Protein 9AYL (pdb70)

Foldseek 3Di:
DPPDCVVLVVVLVLLVVLLVLLQPDFLVPQVVPDDVVNVVSVVSVVVSLVVLVVVLVVVCVVPNDDPLNVLSVVLNVLVCCLVVVPPDPPCNLVSVLSSLCSNVNVCVSDVLSVVVVVVLVVLVVLCVLLVVLLVLLLLLLLLLQLLQFFQQQQKFQAADPCVCVVVVDDPDDGTDDDPVGLQDGQRAAAPPADAPHHLCPQDAVCVTVSNRSHHIDGHDEGHLRNQAGSQFSVSSSSLLVLLLLLACNVVSVNSCNRYHHVPCVVSSVCSNVSPNFPSLLLLLLSSLQVVLVVVVCPDPVVVVVVLVLLVVLLVLLQVAFFDDDVVSVVVNVVSLVVSLVVLVVSLVVVCVVQNPVRQVVDVLSVVSVVLSVLSVCCVVVVQPSVLVVLCSVVSCLVVCVPLVVVVVVLVVLVVVVVSLVVVVVSVLSSLLSSQCSQFAPQPVPDLCGSSRSVSSSVNLVLLLLVECVVVVLSSSCNRHHVVCVVSSVCSNVVSVSSVSVSLSVSLSVLLCVLLVVLLVLVPDPCNLVVVLVLLVVVLVLLQFDFPPDDCPDVNVVVSVVSLVVSLVVLVVVLVSQCSNAPDPDDPSHQPVDVLSVVSVVLSVLSVVLVVVVPDVDDCVPVNLVSLLVNLCSSVNNQVSDVLSVVLVVVLVVLCVLLVSLVVVLVSVLQSLLSSQLSQWAQQQKAWDDPDPPPPWFQVVSVVVVTDIDGDQQTNSGSVSSSLNLVCLQLSHCLVVVQQSSQQGDDHRTHGDGRNDVVCVCSSVVSNVVSVSSVSVSLSSSLSVCVVVVVVDVPPLVVLLVVLPDCPLVVVLLVLVVVVSVLSSPRGPPDDVVSVVVSVVSLVVSLVSLVVVLVSLCSNQNDVRLCVDVLSVLSVVLSVLSVVLVVVVVCCVDPDNPDDPVVNSVSVSVNSSSCVSVVVVCPVNVVSVVLLVVLCSVLVSLVVVLVSLLSSLLSSCSSQFQPQDADPVLHAFQDDPQAGSRGSVRSSVNVVSLQSPHCVVRVLSSQLDDDDPPDDPDDHCSNVVSSVSSVVSNVVNVSSSSVSSSSSSSSSNVVD

Sequence (1055 aa):
LVCNPWFEHVSMLVIMLNCVTLGMFRPCEDVECGSERCNILEAFDAFIFAFFAVEMVIKMVALGLDTWNRLDFFIVVAGMMEYSLDGHNVSLSAIRTVRVLRPLRAINRVPSMRILVTLLLDTLPMLGNVLLLCFFVFFIFGIVGVQLWAGLLRNRCFLDSAFVRNNNLTFLRPYYQTEEGEENPFICSSRRDNGMQKCSHIPGRRINWNQYYNVCRSGDSNPHNGAINFDNIGYAWIAIFQVITLEGWVDIMYYVMDAHSFYNFIYFILLIIVGSFFMINLCLVVIATQFSETRIVDSKYFSRGIMMAILVNTLSMGVEYHEQPEELTNALEISNIVFTSMFALEMLLKLLACGPLGYIRNPYNIFDGIIVVISVWEIVGQSVLRTFRLLRVLKLVRFLPALRRQLVVLVKTMDNVATFCTLLMLFIFIFSILGMHLFGCKFSPDRKNFDSLLWAIVTVFQILTQEDWNVVLYNGMASTSSWAALYFVALMTFGNYVLFNLLVAILVEGFQRFRVSCQKVITHKMFDHVVLVFIFLNCVTIALERPDIDPGSTERVFLSVSNYIFTAIFVAEMMVKVVALGLLSGEHAYLQSSWNLLDGLLVLVSLVDIVVAMAGAKILGVLRVLRLLRTLRPLRVISRAPGLKLVVETLISSLRPIGNIVLICCAFFIIFGILGVQLFKGKFYYCEGPDTRNISTKAQCRAAHYRWVRRKYNFDNLGQALMSLFVLSSKDGWVNIMYDGLDAVGVDQQPVQNHNPWMLLYFISFLLIVSFFVLNMFVGVVVENFHKCRQHSPTRRSIHSLCTSHYLDLFITFIICVNVITMSMEHYNQPKSLDEALKYCNYVFTIVFVFEAALKLVAFGFRRFFKDRWNQLDLAIVLLSLMGITLEEIEMSAALPINPTIIRIMRVLRIARVLKLLKMATGMRALLDTVVQALPQVGNLGLLFMLLFFIYAALGVELFGRLECSEDNPCEGLSRHATFSNFGMAFLTLFRVSTGDNWNGIMKDTLRECSREDKHCLSYLPALSPVYFVTFVLVAQFVLVNVVVAVLMKHLEES

Structure (mmCIF, N/CA/C/O backbone):
data_9AYL
#
_entry.id   9AYL
#
_cell.length_a   1.00
_cell.length_b   1.00
_cell.length_c   1.00
_cell.angle_alpha   90.00
_cell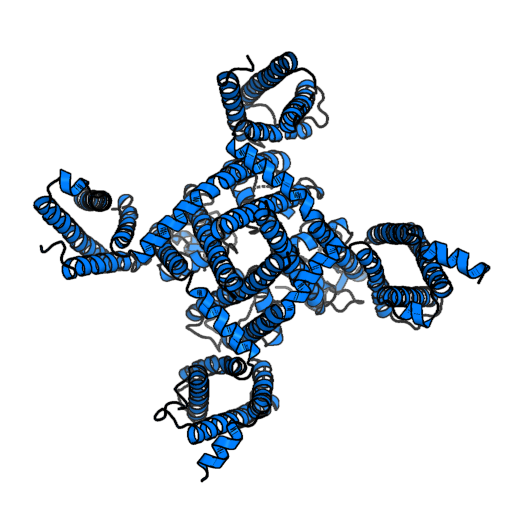.angle_beta   90.00
_cell.angle_gamma   90.00
#
_symmetry.space_group_name_H-M   'P 1'
#
loop_
_entity.id
_entity.type
_entity.pdbx_description
1 polymer 'Voltage-dependent T-type calcium channel subunit alpha-1H'
2 non-polymer N-{1-[(5-cyanopyridin-2-yl)methyl]-1H-pyrazol-3-yl}-2-{4-[1-(trifluoromethyl)cyclopropyl]phenyl}acetamide
3 non-polymer 2-acetamido-2-deoxy-beta-D-glucopyranose
4 non-polymer 'CALCIUM ION'
5 non-polymer 1-O-OCTADECYL-SN-GLYCERO-3-PHOSPHOCHOLINE
6 non-polymer 'CHOLESTEROL HEMISUCCINATE'
7 non-polymer '[(2~{R})-3-[2-azanylethoxy(oxidanyl)phosphoryl]oxy-2-pentadecanoyloxy-propyl] pentadecanoate'
#
loop_
_atom_site.group_PDB
_atom_site.id
_atom_site.type_symbol
_atom_site.label_atom_id
_atom_site.label_alt_id
_atom_site.label_comp_id
_atom_site.label_asym_id
_atom_site.label_entity_id
_atom_site.label_seq_id
_atom_site.pdbx_PDB_ins_code
_atom_site.Cartn_x
_atom_site.Cartn_y
_atom_site.Cartn_z
_atom_site.occupancy
_atom_site.B_iso_or_equiv
_atom_site.auth_seq_id
_atom_site.auth_comp_id
_atom_site.auth_asym_id
_atom_site.auth_atom_id
_atom_site.pdbx_PDB_model_num
ATOM 1 N N . LEU A 1 139 ? 93.101 159.992 138.297 1.00 136.70 96 LEU A N 1
ATOM 2 C CA . LEU A 1 139 ? 93.115 158.787 139.175 1.00 138.89 96 LEU A CA 1
ATOM 3 C C . LEU A 1 139 ? 94.156 157.781 138.698 1.00 138.74 96 LEU A C 1
ATOM 4 O O . LEU A 1 139 ? 95.277 157.747 139.204 1.00 138.71 96 LEU A O 1
ATOM 9 N N . VAL A 1 140 ? 93.778 156.967 137.716 1.00 142.55 97 VAL A N 1
ATOM 10 C CA . VAL A 1 140 ? 94.653 155.925 137.198 1.00 142.25 97 VAL A CA 1
ATOM 11 C C . VAL A 1 140 ? 95.307 156.315 135.879 1.00 141.77 97 VAL A C 1
ATOM 12 O O . VAL A 1 140 ? 96.342 155.729 135.525 1.00 140.61 97 VAL A O 1
ATOM 16 N N . CYS A 1 141 ? 94.752 157.282 135.145 1.00 146.42 98 CYS A N 1
ATOM 17 C CA . CYS A 1 141 ? 95.275 157.682 133.845 1.00 146.21 98 CYS A CA 1
ATOM 18 C C . CYS A 1 141 ? 96.262 158.839 133.937 1.00 146.00 98 CYS A C 1
ATOM 19 O O . CYS A 1 141 ? 96.438 159.577 132.959 1.00 145.23 98 CYS A O 1
ATOM 22 N N . ASN A 1 142 ? 96.909 159.020 135.084 1.00 148.00 99 ASN A N 1
ATOM 23 C CA . ASN A 1 142 ? 97.930 160.039 135.250 1.00 147.12 99 ASN A CA 1
ATOM 24 C C . ASN A 1 142 ? 99.168 159.423 135.884 1.00 146.63 99 ASN A C 1
ATOM 25 O O . ASN A 1 142 ? 99.062 158.480 136.674 1.00 144.49 99 ASN A O 1
ATOM 30 N N . PRO A 1 143 ? 100.359 159.937 135.557 1.00 150.50 100 PRO A N 1
ATOM 31 C CA . PRO A 1 143 ? 101.591 159.301 136.043 1.00 150.80 100 PRO A CA 1
ATOM 32 C C . PRO A 1 143 ? 101.898 159.613 137.499 1.00 149.12 100 PRO A C 1
ATOM 33 O O . PRO A 1 143 ? 102.591 158.842 138.170 1.00 146.80 100 PRO A O 1
ATOM 37 N N . TRP A 1 144 ? 101.392 160.742 138.000 1.00 139.69 101 TRP A N 1
ATOM 38 C CA . TRP A 1 144 ? 101.718 161.144 139.363 1.00 139.04 101 TRP A CA 1
ATOM 39 C C . TRP A 1 144 ? 101.159 160.166 140.388 1.00 137.09 101 TRP A C 1
ATOM 40 O O . TRP A 1 144 ? 101.758 159.975 141.452 1.00 136.16 101 TRP A O 1
ATOM 51 N N . PHE A 1 145 ? 100.021 159.533 140.091 1.00 129.97 102 PHE A N 1
ATOM 52 C CA . PHE A 1 145 ? 99.478 158.544 141.015 1.00 128.93 102 PHE A CA 1
ATOM 53 C C . PHE A 1 145 ? 100.438 157.379 141.207 1.00 128.84 102 PHE A C 1
ATOM 54 O O . PHE A 1 145 ? 100.619 156.906 142.335 1.00 127.49 102 PHE A O 1
ATOM 62 N N . GLU A 1 146 ? 101.059 156.904 140.126 1.00 125.02 103 GLU A N 1
ATOM 63 C CA . GLU A 1 146 ? 102.091 155.883 140.258 1.00 124.22 103 GLU A CA 1
ATOM 64 C C . GLU A 1 146 ? 103.271 156.391 141.073 1.00 124.93 103 GLU A C 1
ATOM 65 O O . GLU A 1 146 ? 103.835 155.642 141.879 1.00 124.95 103 GLU A O 1
ATOM 71 N N . HIS A 1 147 ? 103.658 157.653 140.879 1.00 130.55 104 HIS A N 1
ATOM 72 C CA . HIS A 1 147 ? 104.791 158.203 141.616 1.00 129.96 104 HIS A CA 1
ATOM 73 C C . HIS A 1 147 ? 104.506 158.229 143.112 1.00 129.11 104 HIS A C 1
ATOM 74 O O . HIS A 1 147 ? 105.401 157.997 143.932 1.00 129.93 104 HIS A O 1
ATOM 81 N N . VAL A 1 148 ? 103.259 158.519 143.489 1.00 128.91 105 VAL A N 1
ATOM 82 C CA . VAL A 1 148 ? 102.879 158.445 144.897 1.00 131.40 105 VAL A CA 1
ATOM 83 C C . VAL A 1 148 ? 103.002 157.013 145.399 1.00 130.71 105 VAL A C 1
ATOM 84 O O . VAL A 1 148 ? 103.497 156.766 146.506 1.00 130.13 105 VAL A O 1
ATOM 88 N N . SER A 1 149 ? 102.557 156.047 144.594 1.00 122.18 106 SER A N 1
ATOM 89 C CA . SER A 1 149 ? 102.657 154.649 144.995 1.00 120.52 106 SER A CA 1
ATOM 90 C C . SER A 1 149 ? 104.110 154.243 145.207 1.00 119.78 106 SER A C 1
ATOM 91 O O . SER A 1 149 ? 104.429 153.528 146.163 1.00 121.56 106 SER A O 1
ATOM 94 N N . MET A 1 150 ? 105.006 154.692 144.326 1.00 112.72 107 MET A N 1
ATOM 95 C CA . MET A 1 150 ? 106.419 154.371 144.485 1.00 113.35 107 MET A CA 1
ATOM 96 C C . MET A 1 150 ? 106.973 154.925 145.791 1.00 114.94 107 MET A C 1
ATOM 97 O O . MET A 1 150 ? 107.778 154.260 146.452 1.00 115.86 107 MET A O 1
ATOM 102 N N . LEU A 1 151 ? 106.564 156.136 146.175 1.00 118.07 108 LEU A N 1
ATOM 103 C CA . LEU A 1 151 ? 107.051 156.717 147.422 1.00 119.12 108 LEU A CA 1
ATOM 104 C C . LEU A 1 151 ? 106.666 155.853 148.615 1.00 117.91 108 LEU A C 1
ATOM 105 O O . LEU A 1 151 ? 107.496 155.584 149.492 1.00 118.21 108 LEU A O 1
ATOM 110 N N . VAL A 1 152 ? 105.413 155.400 148.661 1.00 109.67 109 VAL A N 1
ATOM 111 C CA . VAL A 1 152 ? 104.961 154.591 149.786 1.00 108.21 109 VAL A CA 1
ATOM 112 C C . VAL A 1 152 ? 105.633 153.226 149.777 1.00 111.32 109 VAL A C 1
ATOM 113 O O . VAL A 1 152 ? 105.955 152.680 150.840 1.00 112.05 109 VAL A O 1
ATOM 117 N N . ILE A 1 153 ? 105.850 152.645 148.596 1.00 104.09 110 ILE A N 1
ATOM 118 C CA . ILE A 1 153 ? 106.574 151.381 148.521 1.00 98.92 110 ILE A CA 1
ATOM 119 C C . ILE A 1 153 ? 107.964 151.537 149.121 1.00 100.98 110 ILE A C 1
ATOM 120 O O . ILE A 1 153 ? 108.442 150.662 149.852 1.00 102.52 110 ILE A O 1
ATOM 125 N N . MET A 1 154 ? 108.639 152.645 148.814 1.00 97.64 111 MET A N 1
ATOM 126 C CA . MET A 1 154 ? 109.940 152.906 149.415 1.00 95.70 111 MET A CA 1
ATOM 127 C C . MET A 1 154 ? 109.819 153.158 150.912 1.00 96.10 111 MET A C 1
ATOM 128 O O . MET A 1 154 ? 110.748 152.852 151.667 1.00 97.89 111 MET A O 1
ATOM 133 N N . LEU A 1 155 ? 108.692 153.715 151.358 1.00 100.33 112 LEU A N 1
ATOM 134 C CA . LEU A 1 155 ? 108.504 153.956 152.784 1.00 99.99 112 LEU A CA 1
ATOM 135 C C . LEU A 1 155 ? 108.428 152.646 153.557 1.00 97.51 112 LEU A C 1
ATOM 136 O O . LEU A 1 155 ? 108.953 152.546 154.671 1.00 98.52 112 LEU A O 1
ATOM 141 N N . ASN A 1 156 ? 107.774 151.631 152.987 1.00 91.65 113 ASN A N 1
ATOM 142 C CA . ASN A 1 156 ? 107.742 150.323 153.634 1.00 90.98 113 ASN A CA 1
ATOM 143 C C . ASN A 1 156 ? 109.139 149.741 153.793 1.00 88.92 113 ASN A C 1
ATOM 144 O O . ASN A 1 156 ? 109.459 149.184 154.847 1.00 89.73 113 ASN A O 1
ATOM 149 N N . CYS A 1 157 ? 109.977 149.852 152.761 1.00 80.62 114 CYS A N 1
ATOM 150 C CA . CYS A 1 157 ? 111.320 149.293 152.843 1.00 80.28 114 CYS A CA 1
ATOM 151 C C . CYS A 1 157 ? 112.084 149.852 154.035 1.00 81.08 114 CYS A C 1
ATOM 152 O O . CYS A 1 157 ? 112.874 149.134 154.657 1.00 85.00 114 CYS A O 1
ATOM 155 N N . VAL A 1 158 ? 111.865 151.123 154.369 1.00 79.16 115 VAL A N 1
ATOM 156 C CA . VAL A 1 158 ? 112.557 151.719 155.505 1.00 81.07 115 VAL A CA 1
ATOM 157 C C . VAL A 1 158 ? 112.055 151.122 156.815 1.00 82.57 115 VAL A C 1
ATOM 158 O O . VAL A 1 158 ? 112.849 150.782 157.699 1.00 85.19 115 VAL A O 1
ATOM 162 N N . THR A 1 159 ? 110.736 150.986 156.968 1.00 86.05 116 THR A N 1
ATOM 163 C CA . THR A 1 159 ? 110.200 150.420 158.202 1.00 83.35 116 THR A CA 1
ATOM 164 C C . THR A 1 159 ? 110.577 148.953 158.359 1.00 84.72 116 THR A C 1
ATOM 165 O O . THR A 1 159 ? 110.874 148.510 159.473 1.00 85.87 116 THR A O 1
ATOM 169 N N . LEU A 1 160 ? 110.566 148.186 157.267 1.00 80.88 117 LEU A N 1
ATOM 170 C CA . LEU A 1 160 ? 110.954 146.782 157.354 1.00 74.01 117 LEU A CA 1
ATOM 171 C C . LEU A 1 160 ? 112.394 146.642 157.828 1.00 76.61 117 LEU A C 1
ATOM 172 O O . LEU A 1 160 ? 112.705 145.757 158.632 1.00 77.63 117 LEU A O 1
ATOM 177 N N . GLY A 1 161 ? 113.287 147.506 157.343 1.00 69.66 118 GLY A N 1
ATOM 178 C CA . GLY A 1 161 ? 114.676 147.451 157.758 1.00 67.31 118 GLY A CA 1
ATOM 179 C C . GLY A 1 161 ? 114.910 147.867 159.195 1.00 75.59 118 GLY A C 1
ATOM 180 O O . GLY A 1 161 ? 115.937 147.500 159.773 1.00 80.04 118 GLY A O 1
ATOM 181 N N . MET A 1 162 ? 113.985 148.622 159.786 1.00 87.76 119 MET A N 1
ATOM 182 C CA . MET A 1 162 ? 114.112 149.039 161.177 1.00 85.12 119 MET A CA 1
ATOM 183 C C . MET A 1 162 ? 113.789 147.921 162.158 1.00 84.50 119 MET A C 1
ATOM 184 O O . MET A 1 162 ? 113.964 148.111 163.366 1.00 89.63 119 MET A O 1
ATOM 189 N N . PHE A 1 163 ? 113.327 146.773 161.674 1.00 78.86 120 PHE A N 1
ATOM 190 C CA . PHE A 1 163 ? 112.980 145.669 162.555 1.00 81.21 120 PHE A CA 1
ATOM 191 C C . PHE A 1 163 ? 114.176 145.263 163.408 1.00 84.08 120 PHE A C 1
ATOM 192 O O . PHE A 1 163 ? 115.311 145.202 162.929 1.00 83.46 120 PHE A O 1
ATOM 200 N N . ARG A 1 164 ? 113.915 144.998 164.684 1.00 94.25 121 ARG A N 1
ATOM 201 C CA . ARG A 1 164 ? 114.924 144.479 165.609 1.00 91.14 121 ARG A CA 1
ATOM 202 C C . ARG A 1 164 ? 114.445 143.138 166.145 1.00 90.68 121 ARG A C 1
ATOM 203 O O . ARG A 1 164 ? 113.490 143.103 166.945 1.00 92.78 121 ARG A O 1
ATOM 211 N N . PRO A 1 165 ? 115.053 142.015 165.749 1.00 76.62 122 PRO A N 1
ATOM 212 C CA . PRO A 1 165 ? 114.448 140.710 166.062 1.00 80.35 122 PRO A CA 1
ATOM 213 C C . PRO A 1 165 ? 114.190 140.461 167.539 1.00 81.90 122 PRO A C 1
ATOM 214 O O . PRO A 1 165 ? 113.145 139.892 167.874 1.00 86.24 122 PRO A O 1
ATOM 218 N N . CYS A 1 166 ? 115.098 140.853 168.436 1.00 90.73 123 CYS A N 1
ATOM 219 C CA . CYS A 1 166 ? 114.863 140.603 169.855 1.00 93.64 123 CYS A CA 1
ATOM 220 C C . CYS A 1 166 ? 114.627 141.887 170.640 1.00 95.89 123 CYS A C 1
ATOM 221 O O . CYS A 1 166 ? 114.842 141.915 171.857 1.00 96.36 123 CYS A O 1
ATOM 224 N N . GLU A 1 167 ? 114.190 142.951 169.969 1.00 114.44 124 GLU A N 1
ATOM 225 C CA . GLU A 1 167 ? 113.671 144.136 170.639 1.00 113.75 124 GLU A CA 1
ATOM 226 C C . GLU A 1 167 ? 112.278 144.523 170.167 1.00 113.94 124 GLU A C 1
ATOM 227 O O . GLU A 1 167 ? 111.633 145.362 170.804 1.00 114.59 124 GLU A O 1
ATOM 233 N N . ASP A 1 168 ? 111.804 143.941 169.062 1.00 112.34 125 ASP A N 1
ATOM 234 C CA . ASP A 1 168 ? 110.491 144.290 168.532 1.00 113.46 125 ASP A CA 1
ATOM 235 C C . ASP A 1 168 ? 109.499 143.139 168.645 1.00 114.38 125 ASP A C 1
ATOM 236 O O . ASP A 1 168 ? 108.285 143.369 168.606 1.00 113.52 125 ASP A O 1
ATOM 241 N N . VAL A 1 169 ? 109.986 141.903 168.783 1.00 117.70 126 VAL A N 1
ATOM 242 C CA . VAL A 1 169 ? 109.097 140.750 168.847 1.00 118.70 126 VAL A CA 1
ATOM 243 C C . VAL A 1 169 ? 108.225 140.776 170.093 1.00 118.13 126 VAL A C 1
ATOM 244 O O . VAL A 1 169 ? 107.072 140.334 170.047 1.00 116.23 126 VAL A O 1
ATOM 248 N N . GLU A 1 170 ? 108.743 141.278 171.213 1.00 132.31 127 GLU A N 1
ATOM 249 C CA . GLU A 1 170 ? 107.953 141.370 172.434 1.00 131.21 127 GLU A CA 1
ATOM 250 C C . GLU A 1 170 ? 106.954 142.520 172.406 1.00 132.89 127 GLU A C 1
ATOM 251 O O . GLU A 1 170 ? 106.083 142.583 173.281 1.00 134.18 127 GLU A O 1
ATOM 257 N N . CYS A 1 171 ? 107.056 143.424 171.432 1.00 133.70 128 CYS A N 1
ATOM 258 C CA . CYS A 1 171 ? 106.076 144.486 171.217 1.00 133.93 128 CYS A CA 1
ATOM 259 C C . CYS A 1 171 ? 105.891 145.371 172.445 1.00 133.50 128 CYS A C 1
ATOM 260 O O . CYS A 1 171 ? 104.761 145.744 172.777 1.00 131.98 128 CYS A O 1
ATOM 263 N N . GLY A 1 172 ? 106.978 145.719 173.129 1.00 143.63 129 GLY A N 1
ATOM 264 C CA . GLY A 1 172 ? 106.881 146.517 174.336 1.00 143.59 129 GLY A CA 1
ATOM 265 C C . GLY A 1 172 ? 107.276 147.968 174.153 1.00 144.32 129 GLY A C 1
ATOM 266 O O . GLY A 1 172 ? 106.646 148.865 174.722 1.00 143.25 129 GLY A O 1
ATOM 267 N N . SER A 1 173 ? 108.313 148.216 17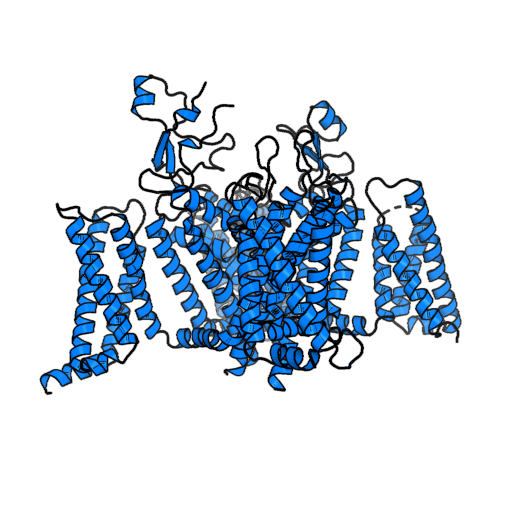3.359 1.00 134.48 130 SER A N 1
ATOM 268 C CA . SER A 1 173 ? 108.850 149.560 173.212 1.00 132.81 130 SER A CA 1
ATOM 269 C C . SER A 1 173 ? 107.882 150.457 172.450 1.00 133.06 130 SER A C 1
ATOM 270 O O . SER A 1 173 ? 107.097 150.000 171.615 1.00 131.73 130 SER A O 1
ATOM 273 N N . GLU A 1 174 ? 107.946 151.756 172.755 1.00 125.74 131 GLU A N 1
ATOM 274 C CA . GLU A 1 174 ? 107.143 152.726 172.019 1.00 123.71 131 GLU A CA 1
ATOM 275 C C . GLU A 1 174 ? 107.587 152.810 170.565 1.00 123.58 131 GLU A C 1
ATOM 276 O O . GLU A 1 174 ? 106.768 153.053 169.670 1.00 120.88 131 GLU A O 1
ATOM 282 N N . ARG A 1 175 ? 108.883 152.615 170.309 1.00 113.26 132 ARG A N 1
ATOM 283 C CA . ARG A 1 175 ? 109.377 152.639 168.937 1.00 110.54 132 ARG A CA 1
ATOM 284 C C . ARG A 1 175 ? 108.653 151.612 168.081 1.00 111.02 132 ARG A C 1
ATOM 285 O O . ARG A 1 175 ? 108.302 151.886 166.928 1.00 112.09 132 ARG A O 1
ATOM 293 N N . CYS A 1 176 ? 108.422 150.419 168.629 1.00 118.54 133 CYS A N 1
ATOM 294 C CA . CYS A 1 176 ? 107.669 149.406 167.901 1.00 121.82 133 CYS A CA 1
ATOM 295 C C . CYS A 1 176 ? 106.240 149.869 167.647 1.00 123.49 133 CYS A C 1
ATOM 296 O O . CYS A 1 176 ? 105.689 149.656 166.561 1.00 123.01 133 CYS A O 1
ATOM 299 N N . ASN A 1 177 ? 105.626 150.520 168.637 1.00 126.50 134 ASN A N 1
ATOM 300 C CA . ASN A 1 177 ? 104.229 150.920 168.500 1.00 125.75 134 ASN A CA 1
ATOM 301 C C . ASN A 1 177 ? 104.033 151.868 167.325 1.00 124.47 134 ASN A C 1
ATOM 302 O O . ASN A 1 177 ? 103.092 151.709 166.540 1.00 125.09 134 ASN A O 1
ATOM 307 N N . ILE A 1 178 ? 104.912 152.863 167.183 1.00 117.83 135 ILE A N 1
ATOM 308 C CA . ILE A 1 178 ? 104.783 153.789 166.063 1.00 120.22 135 ILE A CA 1
ATOM 309 C C . ILE A 1 178 ? 105.099 153.112 164.736 1.00 119.47 135 ILE A C 1
ATOM 310 O O . ILE A 1 178 ? 104.460 153.424 163.724 1.00 117.10 135 ILE A O 1
ATOM 315 N N . LEU A 1 179 ? 106.070 152.194 164.706 1.00 112.00 136 LEU A N 1
ATOM 316 C CA . LEU A 1 179 ? 106.370 151.489 163.466 1.00 110.55 136 LEU A CA 1
ATOM 317 C C . LEU A 1 179 ? 105.174 150.672 162.997 1.00 113.83 136 LEU A C 1
ATOM 318 O O . LEU A 1 179 ? 104.840 150.680 161.807 1.00 117.73 136 LEU A O 1
ATOM 323 N N . GLU A 1 180 ? 104.509 149.966 163.916 1.00 116.84 137 GLU A N 1
ATOM 324 C CA . GLU A 1 180 ? 103.283 149.268 163.543 1.00 118.33 137 GLU A CA 1
ATOM 325 C C . GLU A 1 180 ? 102.195 150.249 163.135 1.00 118.40 137 GLU A C 1
ATOM 326 O O . GLU A 1 180 ? 101.376 149.940 162.262 1.00 118.86 137 GLU A O 1
ATOM 332 N N . ALA A 1 181 ? 102.167 151.432 163.750 1.00 123.56 138 ALA A N 1
ATOM 333 C CA . ALA A 1 181 ? 101.262 152.475 163.282 1.00 125.33 138 ALA A CA 1
ATOM 334 C C . ALA A 1 181 ? 101.635 152.914 161.872 1.00 124.43 138 ALA A C 1
ATOM 335 O O . ALA A 1 181 ? 100.761 153.133 161.026 1.00 124.03 138 ALA A O 1
ATOM 337 N N . PHE A 1 182 ? 102.935 153.042 161.602 1.00 113.02 139 PHE A N 1
ATOM 338 C CA . PHE A 1 182 ? 103.384 153.350 160.249 1.00 112.26 139 PHE A CA 1
ATOM 339 C C . PHE A 1 182 ? 102.943 152.267 159.274 1.00 113.30 139 PHE A C 1
ATOM 340 O O . PHE A 1 182 ? 102.453 152.561 158.178 1.00 114.66 139 PHE A O 1
ATOM 348 N N . ASP A 1 183 ? 103.110 151.001 159.660 1.00 110.88 140 ASP A N 1
ATOM 349 C CA . ASP A 1 183 ? 102.714 149.903 158.786 1.00 111.12 140 ASP A CA 1
ATOM 350 C C . ASP A 1 183 ? 101.212 149.911 158.540 1.00 114.19 140 ASP A C 1
ATOM 351 O O . ASP A 1 183 ? 100.759 149.700 157.409 1.00 113.80 140 ASP A O 1
ATOM 356 N N . ALA A 1 184 ? 100.421 150.153 159.587 1.00 121.45 141 ALA A N 1
ATOM 357 C CA . ALA A 1 184 ? 98.973 150.196 159.419 1.00 120.76 141 ALA A CA 1
ATOM 358 C C . ALA A 1 184 ? 98.570 151.295 158.446 1.00 119.88 141 ALA A C 1
ATOM 359 O O . ALA A 1 184 ? 97.696 151.095 157.596 1.00 119.72 141 ALA A O 1
ATOM 361 N N . PHE A 1 185 ? 99.197 152.467 158.557 1.00 116.57 142 PHE A N 1
ATOM 362 C CA . PHE A 1 185 ? 98.934 153.538 157.603 1.00 117.24 142 PHE A CA 1
ATOM 363 C C . PHE A 1 185 ? 99.233 153.078 156.182 1.00 117.22 142 PHE A C 1
ATOM 364 O O . PHE A 1 185 ? 98.404 153.237 155.278 1.00 116.80 142 PHE A O 1
ATOM 372 N N . ILE A 1 186 ? 100.416 152.500 155.965 1.00 112.70 143 ILE A N 1
ATOM 373 C CA . ILE A 1 186 ? 100.805 152.108 154.615 1.00 112.24 143 ILE A CA 1
ATOM 374 C C . ILE A 1 186 ? 99.886 151.014 154.088 1.00 113.80 143 ILE A C 1
ATOM 375 O O . ILE A 1 186 ? 99.451 151.055 152.931 1.00 114.89 143 ILE A O 1
ATOM 380 N N . PHE A 1 187 ? 99.577 150.016 154.920 1.00 122.88 144 PHE A N 1
ATOM 381 C CA . PHE A 1 187 ? 98.676 148.958 154.479 1.00 123.25 144 PHE A CA 1
ATOM 382 C C . PHE A 1 187 ? 97.314 149.514 154.093 1.00 123.88 144 PHE A C 1
ATOM 383 O O . PHE A 1 187 ? 96.662 148.982 153.188 1.00 122.82 144 PHE A O 1
ATOM 391 N N . ALA A 1 188 ? 96.867 150.577 154.764 1.00 124.74 145 ALA A N 1
ATOM 392 C CA . ALA A 1 188 ? 95.602 151.199 154.393 1.00 123.81 145 ALA A CA 1
ATOM 393 C C . ALA A 1 188 ? 95.653 151.727 152.966 1.00 125.09 145 ALA A C 1
ATOM 394 O O . ALA A 1 188 ? 94.719 151.516 152.184 1.00 125.92 145 ALA A O 1
ATOM 396 N N . PHE A 1 189 ? 96.740 152.410 152.605 1.00 119.61 146 PHE A N 1
ATOM 397 C CA . PHE A 1 189 ? 96.868 152.938 151.252 1.00 118.53 146 PHE A CA 1
ATOM 398 C C . PHE A 1 189 ? 96.893 151.797 150.240 1.00 119.65 146 PHE A C 1
ATOM 399 O O . PHE A 1 189 ? 96.139 151.803 149.260 1.00 122.75 146 PHE A O 1
ATOM 407 N N . PHE A 1 190 ? 97.733 150.787 150.482 1.00 114.52 147 PHE A N 1
ATOM 408 C CA . PHE A 1 190 ? 97.817 149.666 149.553 1.00 114.26 147 PHE A CA 1
ATOM 409 C C . PHE A 1 190 ? 96.453 149.030 149.328 1.00 117.21 147 PHE A C 1
ATOM 410 O O . PHE A 1 190 ? 96.187 148.503 148.242 1.00 116.57 147 PHE A O 1
ATOM 418 N N . ALA A 1 191 ? 95.581 149.063 150.337 1.00 129.98 148 ALA A N 1
ATOM 419 C CA . ALA A 1 191 ? 94.208 148.615 150.133 1.00 129.09 148 ALA A CA 1
ATOM 420 C C . ALA A 1 191 ? 93.427 149.618 149.293 1.00 127.02 148 ALA A C 1
ATOM 421 O O . ALA A 1 191 ? 92.655 149.229 148.410 1.00 125.24 148 ALA A O 1
ATOM 423 N N . VAL A 1 192 ? 93.615 150.913 149.554 1.00 125.91 149 VAL A N 1
ATOM 424 C CA . VAL A 1 192 ? 92.933 151.936 148.768 1.00 127.83 149 VAL A CA 1
ATOM 425 C C . VAL A 1 192 ? 93.404 151.901 147.320 1.00 127.82 149 VAL A C 1
ATOM 426 O O . VAL A 1 192 ? 92.595 151.987 146.389 1.00 128.80 149 VAL A O 1
ATOM 430 N N . GLU A 1 193 ? 94.715 151.776 147.106 1.00 120.53 150 GLU A N 1
ATOM 431 C CA . GLU A 1 193 ? 95.243 151.758 145.746 1.00 118.91 150 GLU A CA 1
ATOM 432 C C . GLU A 1 193 ? 94.585 150.656 144.927 1.00 118.96 150 GLU A C 1
ATOM 433 O O . GLU A 1 193 ? 94.256 150.849 143.751 1.00 120.04 150 GLU A O 1
ATOM 439 N N . MET A 1 194 ? 94.388 149.486 145.536 1.00 118.81 151 MET A N 1
ATOM 440 C CA . MET A 1 194 ? 93.699 148.404 144.843 1.00 121.11 151 MET A CA 1
ATOM 441 C C . MET A 1 194 ? 92.267 148.789 144.503 1.00 123.15 151 MET A C 1
ATOM 442 O O . MET A 1 194 ? 91.806 148.570 143.377 1.00 122.47 151 MET A O 1
ATOM 447 N N . VAL A 1 195 ? 91.548 149.374 145.463 1.00 130.18 152 VAL A N 1
ATOM 448 C CA . VAL A 1 195 ? 90.132 149.670 145.257 1.00 129.10 152 VAL A CA 1
ATOM 449 C C . VAL A 1 195 ? 89.958 150.634 144.091 1.00 127.32 152 VAL A C 1
ATOM 450 O O . VAL A 1 195 ? 89.100 150.439 143.223 1.00 127.24 152 VAL A O 1
ATOM 454 N N . ILE A 1 196 ? 90.772 151.689 144.053 1.00 127.94 153 ILE A N 1
ATOM 455 C CA . ILE A 1 196 ? 90.682 152.652 142.960 1.00 128.36 153 ILE A CA 1
ATOM 456 C C . ILE A 1 196 ? 90.997 151.973 141.633 1.00 130.23 153 ILE A C 1
ATOM 457 O O . ILE A 1 196 ? 90.284 152.152 140.639 1.00 131.04 153 ILE A O 1
ATOM 462 N N . LYS A 1 197 ? 92.070 151.179 141.598 1.00 126.26 154 LYS A N 1
ATOM 463 C CA . LYS A 1 197 ? 92.424 150.471 140.374 1.00 125.62 154 LYS A CA 1
ATOM 464 C C . LYS A 1 197 ? 91.421 149.379 140.029 1.00 125.63 154 LYS A C 1
ATOM 465 O O . LYS A 1 197 ? 91.172 149.138 138.844 1.00 126.45 154 LYS A O 1
ATOM 471 N N . MET A 1 198 ? 90.843 148.715 141.031 1.00 124.90 155 MET A N 1
ATOM 472 C CA . MET A 1 198 ? 89.816 147.715 140.754 1.00 126.10 155 MET A CA 1
ATOM 473 C C . MET A 1 198 ? 88.562 148.370 140.188 1.00 127.58 155 MET A C 1
ATOM 474 O O . MET A 1 198 ? 87.934 147.840 139.264 1.00 125.58 155 MET A O 1
ATOM 479 N N . VAL A 1 199 ? 88.181 149.526 140.735 1.00 136.17 156 VAL A N 1
ATOM 480 C CA . VAL A 1 199 ? 87.014 150.239 140.226 1.00 135.12 156 VAL A CA 1
ATOM 481 C C . VAL A 1 199 ? 87.269 150.751 138.817 1.00 134.09 156 VAL A C 1
ATOM 482 O O . VAL A 1 199 ? 86.364 150.755 137.975 1.00 134.33 156 VAL A O 1
ATOM 486 N N . ALA A 1 200 ? 88.496 151.186 138.533 1.00 138.68 157 ALA A N 1
ATOM 487 C CA . ALA A 1 200 ? 88.802 151.819 137.259 1.00 138.54 157 ALA A CA 1
ATOM 488 C C . ALA A 1 200 ? 89.026 150.826 136.128 1.00 138.73 157 ALA A C 1
ATOM 489 O O . ALA A 1 200 ? 89.028 151.235 134.962 1.00 139.75 157 ALA A O 1
ATOM 491 N N . LEU A 1 201 ? 89.214 149.543 136.435 1.00 133.83 158 LEU A N 1
ATOM 492 C CA . LEU A 1 201 ? 89.501 148.559 135.398 1.00 134.80 158 LEU A CA 1
ATOM 493 C C . LEU A 1 201 ? 88.587 147.345 135.504 1.00 134.14 158 LEU A C 1
ATOM 494 O O . LEU A 1 201 ? 88.253 146.726 134.488 1.00 134.30 158 LEU A O 1
ATOM 499 N N . GLY A 1 202 ? 88.178 146.994 136.720 1.00 130.43 159 GLY A N 1
ATOM 500 C CA . GLY A 1 202 ? 87.373 145.805 136.918 1.00 130.23 159 GLY A CA 1
ATOM 501 C C . GLY A 1 202 ? 88.188 144.539 136.757 1.00 130.02 159 GLY A C 1
ATOM 502 O O . GLY A 1 202 ? 89.404 144.602 136.550 1.00 131.24 159 GLY A O 1
ATOM 503 N N . LEU A 1 203 ? 87.537 143.384 136.845 1.00 118.05 160 LEU A N 1
ATOM 504 C CA . LEU A 1 203 ? 88.225 142.108 136.684 1.00 119.92 160 LEU A CA 1
ATOM 505 C C . LEU A 1 203 ? 88.571 141.865 135.219 1.00 118.78 160 LEU A C 1
ATOM 506 O O . LEU A 1 203 ? 88.229 140.827 134.652 1.00 115.90 160 LEU A O 1
ATOM 511 N N . ASP A 1 212 ? 97.437 139.918 133.601 1.00 117.94 169 ASP A N 1
ATOM 512 C CA . ASP A 1 212 ? 98.563 140.717 134.067 1.00 119.44 169 ASP A CA 1
ATOM 513 C C . ASP A 1 212 ? 99.135 140.138 135.357 1.00 119.82 169 ASP A C 1
ATOM 514 O O . ASP A 1 212 ? 98.498 140.194 136.408 1.00 118.88 169 ASP A O 1
ATOM 519 N N . THR A 1 213 ? 100.347 139.586 135.269 1.00 118.51 170 THR A N 1
ATOM 520 C CA . THR A 1 213 ? 100.950 138.941 136.431 1.00 117.59 170 THR A CA 1
ATOM 521 C C . THR A 1 213 ? 101.162 139.932 137.569 1.00 115.84 170 THR A C 1
ATOM 522 O O . THR A 1 213 ? 100.850 139.633 138.727 1.00 114.48 170 THR A O 1
ATOM 526 N N . TRP A 1 214 ? 101.684 141.120 137.261 1.00 99.52 171 TRP A N 1
ATOM 527 C CA . TRP A 1 214 ? 101.985 142.093 138.303 1.00 98.00 171 TRP A CA 1
ATOM 528 C C . TRP A 1 214 ? 100.744 142.553 139.051 1.00 99.61 171 TRP A C 1
ATOM 529 O O . TRP A 1 214 ? 100.807 142.739 140.271 1.00 99.01 171 TRP A O 1
ATOM 540 N N . ASN A 1 215 ? 99.622 142.742 138.357 1.00 118.13 172 ASN A N 1
ATOM 541 C CA . ASN A 1 215 ? 98.388 143.095 139.047 1.00 117.44 172 ASN A CA 1
ATOM 542 C C . ASN A 1 215 ? 97.955 141.984 139.995 1.00 114.04 172 ASN A C 1
ATOM 543 O O . ASN A 1 215 ? 97.495 142.258 141.108 1.00 112.22 172 ASN A O 1
ATOM 548 N N . ARG A 1 216 ? 98.096 140.726 139.571 1.00 111.50 173 ARG A N 1
ATOM 549 C CA . ARG A 1 216 ? 97.764 139.613 140.452 1.00 113.22 173 ARG A CA 1
ATOM 550 C C . ARG A 1 216 ? 98.666 139.606 141.678 1.00 117.03 173 ARG A C 1
ATOM 551 O O . ARG A 1 216 ? 98.209 139.341 142.796 1.00 115.74 173 ARG A O 1
ATOM 559 N N . LEU A 1 217 ? 99.956 139.895 141.488 1.00 113.06 174 LEU A N 1
ATOM 560 C CA . LEU A 1 217 ? 100.873 139.984 142.620 1.00 108.85 174 LEU A CA 1
ATOM 561 C C . LEU A 1 217 ? 100.403 141.035 143.619 1.00 106.90 174 LEU A C 1
ATOM 562 O O . LEU A 1 217 ? 100.432 140.811 144.834 1.00 105.58 174 LEU A O 1
ATOM 567 N N . ASP A 1 218 ? 99.964 142.194 143.121 1.00 109.70 175 ASP A N 1
ATOM 568 C CA . ASP A 1 218 ? 99.444 143.228 144.008 1.00 108.18 175 ASP A CA 1
ATOM 569 C C . ASP A 1 218 ? 98.289 142.710 144.853 1.00 109.06 175 ASP A C 1
ATOM 570 O O . ASP A 1 218 ? 98.192 143.037 146.041 1.00 106.82 175 ASP A O 1
ATOM 575 N N . PHE A 1 219 ? 97.400 141.911 144.261 1.00 115.69 176 PHE A N 1
ATOM 576 C CA . PHE A 1 219 ? 96.284 141.349 145.016 1.00 114.14 176 PHE A CA 1
ATOM 577 C C . PHE A 1 219 ? 96.766 140.335 146.048 1.00 114.90 176 PHE A C 1
ATOM 578 O O . PHE A 1 219 ? 96.334 140.361 147.206 1.00 114.52 176 PHE A O 1
ATOM 586 N N . PHE A 1 220 ? 97.667 139.436 145.647 1.00 117.62 177 PHE A N 1
ATOM 587 C CA . PHE A 1 220 ? 98.128 138.393 146.559 1.00 118.48 177 PHE A CA 1
ATOM 588 C C . PHE A 1 220 ? 98.771 139.005 147.798 1.00 116.73 177 PHE A C 1
ATOM 589 O O . PHE A 1 220 ? 98.548 138.542 148.923 1.00 113.44 177 PHE A O 1
ATOM 597 N N . ILE A 1 221 ? 99.568 140.057 147.611 1.00 112.43 178 ILE A N 1
ATOM 598 C CA . ILE A 1 221 ? 100.256 140.675 148.739 1.00 109.13 178 ILE A CA 1
ATOM 599 C C . ILE A 1 221 ? 99.250 141.262 149.722 1.00 108.79 178 ILE A C 1
ATOM 600 O O . ILE A 1 221 ? 99.393 141.110 150.940 1.00 109.82 178 ILE A O 1
ATOM 605 N N . VAL A 1 222 ? 98.225 141.948 149.214 1.00 123.10 179 VAL A N 1
ATOM 606 C CA . VAL A 1 222 ? 97.238 142.562 150.097 1.00 124.50 179 VAL A CA 1
ATOM 607 C C . VAL A 1 222 ? 96.375 141.497 150.760 1.00 125.87 179 VAL A C 1
ATOM 608 O O . VAL A 1 222 ? 96.073 141.583 151.956 1.00 124.57 179 VAL A O 1
ATOM 612 N N . VAL A 1 223 ? 95.959 140.481 150.000 1.00 131.81 180 VAL A N 1
ATOM 613 C CA . VAL A 1 223 ? 95.120 139.429 150.568 1.00 132.56 180 VAL A CA 1
ATOM 614 C C . VAL A 1 223 ? 95.830 138.768 151.743 1.00 132.61 180 VAL A C 1
ATOM 615 O O . VAL A 1 223 ? 95.255 138.598 152.825 1.00 129.44 180 VAL A O 1
ATOM 619 N N . ALA A 1 224 ? 97.095 138.389 151.549 1.00 136.39 181 ALA A N 1
ATOM 620 C CA . ALA A 1 224 ? 97.874 137.840 152.652 1.00 134.34 181 ALA A CA 1
ATOM 621 C C . ALA A 1 224 ? 98.057 138.872 153.756 1.00 132.45 181 ALA A C 1
ATOM 622 O O . ALA A 1 224 ? 97.968 138.546 154.945 1.00 131.65 181 ALA A O 1
ATOM 624 N N . GLY A 1 225 ? 98.317 140.126 153.381 1.00 137.07 182 GLY A N 1
ATOM 625 C CA . GLY A 1 225 ? 98.434 141.174 154.380 1.00 137.37 182 GLY A CA 1
ATOM 626 C C . GLY A 1 225 ? 97.146 141.379 155.154 1.00 137.89 182 GLY A C 1
ATOM 627 O O . GLY A 1 225 ? 97.167 141.587 156.369 1.00 138.63 182 GLY A O 1
ATOM 628 N N . MET A 1 226 ? 96.007 141.325 154.461 1.00 134.05 183 MET A N 1
ATOM 629 C CA . MET A 1 226 ? 94.724 141.444 155.144 1.00 136.38 183 MET A CA 1
ATOM 630 C C . MET A 1 226 ? 94.527 140.304 156.134 1.00 136.16 183 MET A C 1
ATOM 631 O O . MET A 1 226 ? 94.064 140.524 157.260 1.00 134.02 183 MET A O 1
ATOM 636 N N . MET A 1 227 ? 94.871 139.078 155.734 1.00 136.97 184 MET A N 1
ATOM 637 C CA . MET A 1 227 ? 94.744 137.942 156.639 1.00 136.62 184 MET A CA 1
ATOM 638 C C . MET A 1 227 ? 95.565 138.162 157.903 1.00 138.10 184 MET A C 1
ATOM 639 O O . MET A 1 227 ? 95.059 138.011 159.021 1.00 136.56 184 MET A O 1
ATOM 644 N N . GLU A 1 228 ? 96.837 138.530 157.745 1.00 134.03 185 GLU A N 1
ATOM 645 C CA . GLU A 1 228 ? 97.675 138.812 158.905 1.00 131.81 185 GLU A CA 1
ATOM 646 C C . GLU A 1 228 ? 97.141 140.006 159.686 1.00 130.80 185 GLU A C 1
ATOM 647 O O . GLU A 1 228 ? 97.088 139.982 160.921 1.00 129.33 185 GLU A O 1
ATOM 653 N N . TYR A 1 229 ? 96.739 141.063 158.978 1.00 136.99 186 TYR A N 1
ATOM 654 C CA . TYR A 1 229 ? 96.248 142.259 159.652 1.00 138.71 186 TYR A CA 1
ATOM 655 C C . TYR A 1 229 ? 94.981 141.965 160.443 1.00 138.52 186 TYR A C 1
ATOM 656 O O . TYR A 1 229 ? 94.843 142.396 161.594 1.00 137.76 186 TYR A O 1
ATOM 665 N N . SER A 1 230 ? 94.044 141.229 159.845 1.00 151.85 187 SER A N 1
ATOM 666 C CA . SER A 1 230 ? 92.783 140.911 160.504 1.00 153.23 187 SER A CA 1
ATOM 667 C C . SER A 1 230 ? 92.921 139.812 161.547 1.00 152.04 187 SER A C 1
ATOM 668 O O . SER A 1 230 ? 92.178 139.811 162.535 1.00 150.64 187 SER A O 1
ATOM 671 N N . LEU A 1 231 ? 93.854 138.878 161.353 1.00 146.98 188 LEU A N 1
ATOM 672 C CA . LEU A 1 231 ? 94.016 137.770 162.286 1.00 147.06 188 LEU A CA 1
ATOM 673 C C . LEU A 1 231 ? 94.485 138.221 163.663 1.00 146.88 188 LEU A C 1
ATOM 674 O O . LEU A 1 231 ? 94.435 137.422 164.604 1.00 145.54 188 LEU A O 1
ATOM 679 N N . ASP A 1 232 ? 94.940 139.464 163.803 1.00 149.36 189 ASP A N 1
ATOM 680 C CA . ASP A 1 232 ? 95.371 139.971 165.099 1.00 149.97 189 ASP A CA 1
ATOM 681 C C . ASP A 1 232 ? 94.285 139.749 166.141 1.00 150.50 189 ASP A C 1
ATOM 682 O O . ASP A 1 232 ? 93.128 140.128 165.939 1.00 149.62 189 ASP A O 1
ATOM 687 N N . GLY A 1 233 ? 94.665 139.129 167.254 1.00 159.88 190 GLY A N 1
ATOM 688 C CA . GLY A 1 233 ? 93.719 138.771 168.292 1.00 158.60 190 GLY A CA 1
ATOM 689 C C . GLY A 1 233 ? 93.874 137.325 168.714 1.00 158.92 190 GLY A C 1
ATOM 690 O O . GLY A 1 233 ? 93.671 136.984 169.883 1.00 157.97 190 GLY A O 1
ATOM 691 N N . HIS A 1 234 ? 94.234 136.465 167.765 1.00 148.49 191 HIS A N 1
ATOM 692 C CA . HIS A 1 234 ? 94.507 135.060 168.034 1.00 147.33 191 HIS A CA 1
ATOM 693 C C . HIS A 1 234 ? 96.007 134.873 168.210 1.00 147.86 191 HIS A C 1
ATOM 694 O O . HIS A 1 234 ? 96.787 135.183 167.303 1.00 146.08 191 HIS A O 1
ATOM 701 N N . ASN A 1 235 ? 96.404 134.361 169.374 1.00 161.45 192 ASN A N 1
ATOM 702 C CA . ASN A 1 235 ? 97.814 134.248 169.719 1.00 160.94 192 ASN A CA 1
ATOM 703 C C . ASN A 1 235 ? 98.491 133.038 169.089 1.00 160.52 192 ASN A C 1
ATOM 704 O O . ASN A 1 235 ? 99.709 132.890 169.233 1.00 159.94 192 ASN A O 1
ATOM 709 N N . VAL A 1 236 ? 97.747 132.181 168.398 1.00 152.98 193 VAL A N 1
ATOM 710 C CA . VAL A 1 236 ? 98.314 130.965 167.825 1.00 152.88 193 VAL A CA 1
ATOM 711 C C . VAL A 1 236 ? 99.010 131.312 166.515 1.00 153.42 193 VAL A C 1
ATOM 712 O O . VAL A 1 236 ? 98.363 131.714 165.542 1.00 152.56 193 VAL A O 1
ATOM 716 N N . SER A 1 237 ? 100.333 131.154 166.490 1.00 152.90 194 SER A N 1
ATOM 717 C CA . SER A 1 237 ? 101.124 131.314 165.272 1.00 151.41 194 SER A CA 1
ATOM 718 C C . SER A 1 237 ? 101.013 132.721 164.693 1.00 149.71 194 SER A C 1
ATOM 719 O O . SER A 1 237 ? 101.196 132.922 163.490 1.00 150.14 194 SER A O 1
ATOM 722 N N . LEU A 1 238 ? 100.713 133.713 165.534 1.00 137.06 195 LEU A N 1
ATOM 723 C CA . LEU A 1 238 ? 100.677 135.088 165.045 1.00 137.87 195 LEU A CA 1
ATOM 724 C C . LEU A 1 238 ? 102.051 135.533 164.564 1.00 137.94 195 LEU A C 1
ATOM 725 O O . LEU A 1 238 ? 102.171 136.159 163.504 1.00 137.12 195 LEU A O 1
ATOM 730 N N . SER A 1 239 ? 103.101 135.215 165.325 1.00 133.08 196 SER A N 1
ATOM 731 C CA . SER A 1 239 ? 104.448 135.608 164.926 1.00 131.46 196 SER A CA 1
ATOM 732 C C . SER A 1 239 ? 104.856 134.951 163.616 1.00 130.62 196 SER A C 1
ATOM 733 O O . SER A 1 239 ? 105.500 135.588 162.775 1.00 130.06 196 SER A O 1
ATOM 736 N N . ALA A 1 240 ? 104.496 133.680 163.425 1.00 137.72 197 ALA A N 1
ATOM 737 C CA . ALA A 1 240 ? 104.861 132.986 162.197 1.00 138.42 197 ALA A CA 1
ATOM 738 C C . ALA A 1 240 ? 104.109 133.535 160.991 1.00 137.54 197 ALA A C 1
ATOM 739 O O . ALA A 1 240 ? 104.461 133.218 159.849 1.00 137.53 197 ALA A O 1
ATOM 741 N N . ILE A 1 241 ? 103.071 134.343 161.218 1.00 129.33 198 ILE A N 1
ATOM 742 C CA . ILE A 1 241 ? 102.296 134.885 160.106 1.00 128.87 198 ILE A CA 1
ATOM 743 C C . ILE A 1 241 ? 102.811 136.250 159.662 1.00 127.13 198 ILE A C 1
ATOM 744 O O . ILE A 1 241 ? 102.526 136.673 158.534 1.00 125.45 198 ILE A O 1
ATOM 749 N N . ARG A 1 242 ? 103.579 136.945 160.504 1.00 112.91 199 ARG A N 1
ATOM 750 C CA . ARG A 1 242 ? 104.109 138.250 160.126 1.00 112.79 199 ARG A CA 1
ATOM 751 C C . ARG A 1 242 ? 105.199 138.155 159.066 1.00 110.55 199 ARG A C 1
ATOM 752 O O . ARG A 1 242 ? 105.612 139.191 158.534 1.00 106.69 199 ARG A O 1
ATOM 760 N N . THR A 1 243 ? 105.674 136.949 158.747 1.00 101.85 200 THR A N 1
ATOM 761 C CA . THR A 1 243 ? 106.729 136.809 157.748 1.00 99.71 200 THR A CA 1
ATOM 762 C C . THR A 1 243 ? 106.241 137.129 156.343 1.00 99.77 200 THR A C 1
ATOM 763 O O . THR A 1 243 ? 107.064 137.268 155.433 1.00 100.53 200 THR A O 1
ATOM 767 N N . VAL A 1 244 ? 104.927 137.242 156.139 1.00 106.85 201 VAL A N 1
ATOM 768 C CA . VAL A 1 244 ? 104.392 137.610 154.838 1.00 106.44 201 VAL A CA 1
ATOM 769 C C . VAL A 1 244 ? 104.650 139.069 154.500 1.00 101.57 201 VAL A C 1
ATOM 770 O O . VAL A 1 244 ? 104.417 139.486 153.362 1.00 98.16 201 VAL A O 1
ATOM 774 N N . ARG A 1 245 ? 105.119 139.863 155.464 1.00 91.04 202 ARG A N 1
ATOM 775 C CA . ARG A 1 245 ? 105.420 141.262 155.192 1.00 92.83 202 ARG A CA 1
ATOM 776 C C . ARG A 1 245 ? 106.654 141.432 154.318 1.00 94.98 202 ARG A C 1
ATOM 777 O O . ARG A 1 245 ? 106.882 142.530 153.801 1.00 97.10 202 ARG A O 1
ATOM 785 N N . VAL A 1 246 ? 107.454 140.378 154.140 1.00 83.84 203 VAL A N 1
ATOM 786 C CA . VAL A 1 246 ? 108.685 140.493 153.365 1.00 79.29 203 VAL A CA 1
ATOM 787 C C . VAL A 1 246 ? 108.450 140.427 151.865 1.00 83.35 203 VAL A C 1
ATOM 788 O O . VAL A 1 246 ? 109.384 140.676 151.095 1.00 81.86 203 VAL A O 1
ATOM 792 N N . LEU A 1 247 ? 107.236 140.094 151.425 1.00 88.93 204 LEU A N 1
ATOM 793 C CA . LEU A 1 247 ? 106.929 140.117 150.000 1.00 85.18 204 LEU A CA 1
ATOM 794 C C . LEU A 1 247 ? 106.643 141.522 149.488 1.00 85.98 204 LEU A C 1
ATOM 795 O O . LEU A 1 247 ? 106.603 141.726 148.271 1.00 91.15 204 LEU A O 1
ATOM 800 N N . ARG A 1 248 ? 106.449 142.488 150.383 1.00 85.42 205 ARG A N 1
ATOM 801 C CA . ARG A 1 248 ? 106.021 143.816 149.955 1.00 85.86 205 ARG A CA 1
ATOM 802 C C . ARG A 1 248 ? 107.020 144.507 149.035 1.00 86.49 205 ARG A C 1
ATOM 803 O O . ARG A 1 248 ? 106.580 145.116 148.045 1.00 89.92 205 ARG A O 1
ATOM 811 N N . PRO A 1 249 ? 108.333 144.472 149.281 1.00 74.30 206 PRO A N 1
ATOM 812 C CA . PRO A 1 249 ? 109.264 145.140 148.358 1.00 74.32 206 PRO A CA 1
ATOM 813 C C . PRO A 1 249 ? 109.166 144.647 146.925 1.00 73.14 206 PRO A C 1
ATOM 814 O O . PRO A 1 249 ? 109.646 145.342 146.022 1.00 81.82 206 PRO A O 1
ATOM 818 N N . LEU A 1 250 ? 108.569 143.477 146.683 1.00 70.77 207 LEU A N 1
ATOM 819 C CA . LEU A 1 250 ? 108.390 143.011 145.314 1.00 77.70 207 LEU A CA 1
ATOM 820 C C . LEU A 1 250 ? 107.484 143.933 144.510 1.00 84.13 207 LEU A C 1
ATOM 821 O O . LEU A 1 250 ? 107.482 143.861 143.277 1.00 78.72 207 LEU A O 1
ATOM 826 N N . ARG A 1 251 ? 106.713 144.793 145.177 1.00 97.55 208 ARG A N 1
ATOM 827 C CA . ARG A 1 251 ? 105.858 145.735 144.468 1.00 93.01 208 ARG A CA 1
ATOM 828 C C . ARG A 1 251 ? 106.658 146.796 143.726 1.00 94.63 208 ARG A C 1
ATOM 829 O O . ARG A 1 251 ? 106.118 147.439 142.821 1.00 96.62 208 ARG A O 1
ATOM 837 N N . ALA A 1 252 ? 107.926 146.996 144.087 1.00 87.21 209 ALA A N 1
ATOM 838 C CA . ALA A 1 252 ? 108.754 147.966 143.384 1.00 82.61 209 ALA A CA 1
ATOM 839 C C . ALA A 1 252 ? 109.165 147.480 142.002 1.00 80.26 209 ALA A C 1
ATOM 840 O O . ALA A 1 252 ? 109.612 148.290 141.184 1.00 85.79 209 ALA A O 1
ATOM 842 N N . ILE A 1 253 ? 109.033 146.182 141.726 1.00 78.70 210 ILE A N 1
ATOM 843 C CA . ILE A 1 253 ? 109.455 145.650 140.433 1.00 83.14 210 ILE A CA 1
ATOM 844 C C . ILE A 1 253 ? 108.602 146.233 139.315 1.00 84.77 210 ILE A C 1
ATOM 845 O O . ILE A 1 253 ? 109.115 146.651 138.271 1.00 85.26 210 ILE A O 1
ATOM 850 N N . ASN A 1 254 ? 107.285 146.268 139.515 1.00 88.82 211 ASN A N 1
ATOM 851 C CA . ASN A 1 254 ? 106.392 146.744 138.466 1.00 88.41 211 ASN A CA 1
ATOM 852 C C . ASN A 1 254 ? 106.434 148.259 138.322 1.00 86.37 211 ASN A C 1
ATOM 853 O O . ASN A 1 254 ? 106.161 148.781 137.236 1.00 88.95 211 ASN A O 1
ATOM 858 N N . ARG A 1 255 ? 106.772 148.978 139.394 1.00 90.93 212 ARG A N 1
ATOM 859 C CA . ARG A 1 255 ? 106.796 150.435 139.326 1.00 92.88 212 ARG A CA 1
ATOM 860 C C . ARG A 1 255 ? 107.982 150.943 138.516 1.00 91.95 212 ARG A C 1
ATOM 861 O O . ARG A 1 255 ? 107.872 151.975 137.845 1.00 95.58 212 ARG A O 1
ATOM 869 N N . VAL A 1 256 ? 109.112 150.244 138.559 1.00 79.74 213 VAL A N 1
ATOM 870 C CA . VAL A 1 256 ? 110.310 150.636 137.822 1.00 77.30 213 VAL A CA 1
ATOM 871 C C . VAL A 1 256 ? 110.232 149.989 136.440 1.00 79.84 213 VAL A C 1
ATOM 872 O O . VAL A 1 256 ? 110.239 148.751 136.351 1.00 84.37 213 VAL A O 1
ATOM 876 N N . PRO A 1 257 ? 110.153 150.764 135.354 1.00 84.33 214 PRO A N 1
ATOM 877 C CA . PRO A 1 257 ? 110.018 150.129 134.030 1.00 85.10 214 PRO A CA 1
ATOM 878 C C . PRO A 1 257 ? 111.168 149.201 133.679 1.00 81.92 214 PRO A C 1
ATOM 879 O O . PRO A 1 257 ? 110.936 148.051 133.286 1.00 77.15 214 PRO A O 1
ATOM 883 N N . SER A 1 258 ? 112.412 149.668 133.811 1.00 78.75 215 SER A N 1
ATOM 884 C CA . SER A 1 258 ? 113.550 148.857 133.392 1.00 77.15 215 SER A CA 1
ATOM 885 C C . SER A 1 258 ? 113.621 147.556 134.181 1.00 75.48 215 SER A C 1
ATOM 886 O O . SER A 1 258 ? 113.896 146.492 133.616 1.00 78.56 215 SER A O 1
ATOM 889 N N . MET A 1 259 ? 113.375 147.620 135.490 1.00 73.36 216 MET A N 1
ATOM 890 C CA . MET A 1 259 ? 113.402 146.409 136.301 1.00 68.04 216 MET A CA 1
ATOM 891 C C . MET A 1 259 ? 112.197 145.522 136.019 1.00 68.82 216 MET A C 1
ATOM 892 O O . MET A 1 259 ? 112.214 144.333 136.352 1.00 73.21 216 MET A O 1
ATOM 897 N N . ARG A 1 260 ? 111.142 146.079 135.420 1.00 76.02 217 ARG A N 1
ATOM 898 C CA . ARG A 1 260 ? 110.010 145.259 135.004 1.00 76.12 217 ARG A CA 1
ATOM 899 C C . ARG A 1 260 ? 110.347 144.457 133.755 1.00 76.73 217 ARG A C 1
ATOM 900 O O . ARG A 1 260 ? 110.006 143.273 133.656 1.00 71.56 217 ARG A O 1
ATOM 908 N N . ILE A 1 261 ? 111.010 145.091 132.787 1.00 73.42 218 ILE A N 1
ATOM 909 C CA . ILE A 1 261 ? 111.359 144.403 131.550 1.00 69.63 218 ILE A CA 1
ATOM 910 C C . ILE A 1 261 ? 112.341 143.276 131.832 1.00 70.21 218 ILE A C 1
ATOM 911 O O . ILE A 1 261 ? 112.224 142.178 131.277 1.00 73.85 218 ILE A O 1
ATOM 916 N N . LEU A 1 262 ? 113.331 143.533 132.687 1.00 66.76 219 LEU A N 1
ATOM 917 C CA . LEU A 1 262 ? 114.341 142.522 132.982 1.00 64.45 219 LEU A CA 1
ATOM 918 C C . LEU A 1 262 ? 113.714 141.284 133.608 1.00 62.43 219 LEU A C 1
ATOM 919 O O . LEU A 1 262 ? 114.016 140.154 133.211 1.00 66.29 219 LEU A O 1
ATOM 924 N N . VAL A 1 263 ? 112.831 141.476 134.590 1.00 63.11 220 VAL A N 1
ATOM 925 C CA . VAL A 1 263 ? 112.214 140.332 135.251 1.00 64.27 220 VAL A CA 1
ATOM 926 C C . VAL A 1 263 ? 111.349 139.552 134.273 1.00 71.55 220 VAL A C 1
ATOM 927 O O . VAL A 1 263 ? 111.151 138.343 134.435 1.00 77.85 220 VAL A O 1
ATOM 931 N N . THR A 1 264 ? 110.814 140.222 133.252 1.00 70.98 221 THR A N 1
ATOM 932 C CA . THR A 1 264 ? 110.041 139.515 132.237 1.00 74.84 221 THR A CA 1
ATOM 933 C C . THR A 1 264 ? 110.918 138.544 131.456 1.00 73.93 221 THR A C 1
ATOM 934 O O . THR A 1 264 ? 110.516 137.404 131.200 1.00 70.76 221 THR A O 1
ATOM 938 N N . LEU A 1 265 ? 112.121 138.976 131.070 1.00 66.72 222 LEU A N 1
ATOM 939 C CA . LEU A 1 265 ? 113.036 138.080 130.372 1.00 70.81 222 LEU A CA 1
ATOM 940 C C . LEU A 1 265 ? 113.447 136.916 131.262 1.00 71.64 222 LEU A C 1
ATOM 941 O O . LEU A 1 265 ? 113.570 135.779 130.795 1.00 75.03 222 LEU A O 1
ATOM 946 N N . LEU A 1 266 ? 113.669 137.183 132.549 1.00 60.15 223 LEU A N 1
ATOM 947 C CA . LEU A 1 266 ? 114.084 136.128 133.466 1.00 52.84 223 LEU A CA 1
ATOM 948 C C . LEU A 1 266 ? 113.015 135.049 133.577 1.00 61.38 223 LEU A C 1
ATOM 949 O O . LEU A 1 266 ? 113.325 133.855 133.643 1.00 69.61 223 LEU A O 1
ATOM 954 N N . LEU A 1 267 ? 111.743 135.453 133.605 1.00 66.21 224 LEU A N 1
ATOM 955 C CA . LEU A 1 267 ? 110.662 134.479 133.699 1.00 66.17 224 LEU A CA 1
ATOM 956 C C . LEU A 1 267 ? 110.416 133.776 132.370 1.00 70.32 224 LEU A C 1
ATOM 957 O O . LEU A 1 267 ? 110.010 132.609 132.356 1.00 68.55 224 LEU A O 1
ATOM 962 N N . ASP A 1 268 ? 110.641 134.464 131.250 1.00 69.74 225 ASP A N 1
ATOM 963 C CA . ASP A 1 268 ? 110.455 133.850 129.942 1.00 68.25 225 ASP A CA 1
ATOM 964 C C . ASP A 1 268 ? 111.556 132.859 129.597 1.00 70.66 225 ASP A C 1
ATOM 965 O O . ASP A 1 268 ? 111.310 131.921 128.832 1.00 73.51 225 ASP A O 1
ATOM 970 N N . THR A 1 269 ? 112.760 133.050 130.133 1.00 63.65 226 THR A N 1
ATOM 971 C CA . THR A 1 269 ? 113.857 132.118 129.914 1.00 67.27 226 THR A CA 1
ATOM 972 C C . THR A 1 269 ? 113.740 130.855 130.754 1.00 67.09 226 THR A C 1
ATOM 973 O O . THR A 1 269 ? 114.335 129.833 130.396 1.00 74.73 226 THR A O 1
ATOM 977 N N . LEU A 1 270 ? 112.992 130.901 131.855 1.00 60.74 227 LEU A N 1
ATOM 978 C CA . LEU A 1 270 ? 112.909 129.745 132.745 1.00 63.96 227 LEU A CA 1
ATOM 979 C C . LEU A 1 270 ? 112.351 128.510 132.054 1.00 62.63 227 LEU A C 1
ATOM 980 O O . LEU A 1 270 ? 112.918 127.419 132.236 1.00 64.75 227 LEU A O 1
ATOM 985 N N . PRO A 1 271 ? 111.272 128.590 131.272 1.00 66.98 228 PRO A N 1
ATOM 986 C CA . PRO A 1 271 ? 110.700 127.360 130.697 1.00 71.10 228 PRO A CA 1
ATOM 987 C C . PRO A 1 271 ? 111.686 126.541 129.881 1.00 67.79 228 PRO A C 1
ATOM 988 O O . PRO A 1 271 ? 111.530 125.319 129.782 1.00 63.10 228 PRO A O 1
ATOM 992 N N . MET A 1 272 ? 112.698 127.177 129.290 1.00 67.69 229 MET A N 1
ATOM 993 C CA . MET A 1 272 ? 113.623 126.445 128.434 1.00 66.30 229 MET A CA 1
ATOM 994 C C . MET A 1 272 ? 114.785 125.845 129.214 1.00 68.11 229 MET A C 1
ATOM 995 O O . MET A 1 272 ? 115.727 125.333 128.601 1.00 68.68 229 MET A O 1
ATOM 1000 N N . LEU A 1 273 ? 114.745 125.899 130.545 1.00 69.97 230 LEU A N 1
ATOM 1001 C CA . LEU A 1 273 ? 115.702 125.196 131.389 1.00 68.71 230 LEU A CA 1
ATOM 1002 C C . LEU A 1 273 ? 115.186 123.840 131.859 1.00 69.65 230 LEU A C 1
ATOM 1003 O O . LEU A 1 273 ? 115.835 123.200 132.693 1.00 72.63 230 LEU A O 1
ATOM 1008 N N . GLY A 1 274 ? 114.040 123.388 131.345 1.00 61.81 231 GLY A N 1
ATOM 1009 C CA . GLY A 1 274 ? 113.477 122.132 131.810 1.00 60.47 231 GLY A CA 1
ATOM 1010 C C . GLY A 1 274 ? 114.396 120.949 131.574 1.00 62.17 231 GLY A C 1
ATOM 1011 O O . GLY A 1 274 ? 114.472 120.036 132.399 1.00 63.14 231 GLY A O 1
ATOM 1012 N N . ASN A 1 275 ? 115.100 120.942 130.441 1.00 57.03 232 ASN A N 1
ATOM 1013 C CA . ASN A 1 275 ? 116.012 119.840 130.154 1.00 58.54 232 ASN A CA 1
ATOM 1014 C C . ASN A 1 275 ? 117.153 119.791 131.161 1.00 61.80 232 ASN A C 1
ATOM 1015 O O . ASN A 1 275 ? 117.574 118.706 131.577 1.00 68.40 232 ASN A O 1
ATOM 1020 N N . VAL A 1 276 ? 117.677 120.952 131.556 1.00 61.45 233 VAL A N 1
ATOM 1021 C CA . VAL A 1 276 ? 118.734 120.976 132.560 1.00 56.69 233 VAL A CA 1
ATOM 1022 C C . VAL A 1 276 ? 118.182 120.565 133.919 1.00 58.65 233 VAL A C 1
ATOM 1023 O O . VAL A 1 276 ? 118.842 119.849 134.680 1.00 66.31 233 VAL A O 1
ATOM 1027 N N . LEU A 1 277 ? 116.969 121.011 134.249 1.00 56.90 234 LEU A N 1
ATOM 1028 C CA . LEU A 1 277 ? 116.351 120.605 135.507 1.00 56.97 234 LEU A CA 1
ATOM 1029 C C . LEU A 1 277 ? 116.169 119.095 135.567 1.00 61.57 234 LEU A C 1
ATOM 1030 O O . LEU A 1 277 ? 116.371 118.482 136.620 1.00 64.46 234 LEU A O 1
ATOM 1035 N N . LEU A 1 278 ? 115.782 118.478 134.450 1.00 60.78 235 LEU A N 1
ATOM 1036 C CA . LEU A 1 278 ? 115.663 117.025 134.421 1.00 59.37 235 LEU A CA 1
ATOM 1037 C C . LEU A 1 278 ? 117.008 116.364 134.684 1.00 57.79 235 LEU A C 1
ATOM 1038 O O . LEU A 1 278 ? 117.081 115.338 135.368 1.00 63.57 235 LEU A O 1
ATOM 1043 N N . LEU A 1 279 ? 118.086 116.933 134.143 1.00 56.33 236 LEU A N 1
ATOM 1044 C CA . LEU A 1 279 ? 119.416 116.409 134.429 1.00 51.89 236 LEU A CA 1
ATOM 1045 C C . LEU A 1 279 ? 119.755 116.549 135.907 1.00 55.88 236 LEU A C 1
ATOM 1046 O O . LEU A 1 279 ? 120.397 115.665 136.484 1.00 63.67 236 LEU A O 1
ATOM 1051 N N . CYS A 1 280 ? 119.336 117.649 136.534 1.00 55.38 237 CYS A N 1
ATOM 1052 C CA . CYS A 1 280 ? 119.591 117.836 137.958 1.00 53.74 237 CYS A CA 1
ATOM 1053 C C . CYS A 1 280 ? 118.904 116.761 138.791 1.00 55.40 237 CYS A C 1
ATOM 1054 O O . CYS A 1 280 ? 119.477 116.267 139.767 1.00 55.87 237 CYS A O 1
ATOM 1057 N N . PHE A 1 281 ? 117.675 116.387 138.427 1.00 53.51 238 PHE A N 1
ATOM 1058 C CA . PHE A 1 281 ? 116.981 115.335 139.162 1.00 54.62 238 PHE A CA 1
ATOM 1059 C C . PHE A 1 281 ? 117.728 114.013 139.061 1.00 56.28 238 PHE A C 1
ATOM 1060 O O . PHE A 1 281 ? 117.855 113.287 140.053 1.00 67.19 238 PHE A O 1
ATOM 1068 N N . PHE A 1 282 ? 118.225 113.678 137.870 1.00 51.83 239 PHE A N 1
ATOM 1069 C CA . PHE A 1 282 ? 118.931 112.413 137.698 1.00 48.51 239 PHE A CA 1
ATOM 1070 C C . PHE A 1 282 ? 120.175 112.353 138.573 1.00 55.43 239 PHE A C 1
ATOM 1071 O O . PHE A 1 282 ? 120.457 111.322 139.192 1.00 62.69 239 PHE A O 1
ATOM 1079 N N . VAL A 1 283 ? 120.937 113.444 138.634 1.00 48.68 240 VAL A N 1
ATOM 1080 C CA . VAL A 1 283 ? 122.135 113.461 139.466 1.00 47.24 240 VAL A CA 1
ATOM 1081 C C . VAL A 1 283 ? 121.760 113.323 140.936 1.00 51.03 240 VAL A C 1
ATOM 1082 O O . VAL A 1 283 ? 122.305 112.480 141.657 1.00 57.93 240 VAL A O 1
ATOM 1086 N N . PHE A 1 284 ? 120.814 114.141 141.401 1.00 43.21 241 PHE A N 1
ATOM 1087 C CA . PHE A 1 284 ? 120.445 114.111 142.811 1.00 34.98 241 PHE A CA 1
ATOM 1088 C C . PHE A 1 284 ? 119.877 112.761 143.222 1.00 42.40 241 PHE A C 1
ATOM 1089 O O . PHE A 1 284 ? 120.205 112.259 144.301 1.00 63.35 241 PHE A O 1
ATOM 1097 N N . PHE A 1 285 ? 119.022 112.162 142.395 1.00 47.36 242 PHE A N 1
ATOM 1098 C CA . PHE A 1 285 ? 118.390 110.909 142.789 1.00 47.73 242 PHE A CA 1
ATOM 1099 C C . PHE A 1 285 ? 119.344 109.728 142.655 1.00 46.23 242 PHE A C 1
ATOM 1100 O O . PHE A 1 285 ? 119.343 108.828 143.499 1.00 46.68 242 PHE A O 1
ATOM 1108 N N . ILE A 1 286 ? 120.162 109.703 141.604 1.00 49.84 243 ILE A N 1
ATOM 1109 C CA . ILE A 1 286 ? 121.094 108.591 141.433 1.00 54.43 243 ILE A CA 1
ATOM 1110 C C . ILE A 1 286 ? 122.119 108.583 142.559 1.00 56.53 243 ILE A C 1
ATOM 1111 O O . ILE A 1 286 ? 122.398 107.540 143.161 1.00 65.45 243 ILE A O 1
ATOM 1116 N N . PHE A 1 287 ? 122.700 109.745 142.860 1.00 32.25 244 PHE A N 1
ATOM 1117 C CA . PHE A 1 287 ? 123.653 109.830 143.957 1.00 29.30 244 PHE A CA 1
ATOM 1118 C C . PHE A 1 287 ? 122.966 109.816 145.315 1.00 32.72 244 PHE A C 1
ATOM 1119 O O . PHE A 1 287 ? 123.575 109.388 146.300 1.00 37.52 244 PHE A O 1
ATOM 1127 N N . GLY A 1 288 ? 121.719 110.279 145.392 1.00 47.28 245 GLY A N 1
ATOM 1128 C CA . GLY A 1 288 ? 121.009 110.253 146.660 1.00 35.68 245 GLY A CA 1
ATOM 1129 C C . GLY A 1 288 ? 120.690 108.844 147.117 1.00 37.38 245 GLY A C 1
ATOM 1130 O O . GLY A 1 288 ? 120.819 108.519 148.299 1.00 49.01 245 GLY A O 1
ATOM 1131 N N . ILE A 1 289 ? 120.261 107.987 146.189 1.00 51.55 246 ILE A N 1
ATOM 1132 C CA . ILE A 1 289 ? 119.958 106.604 146.543 1.00 48.58 246 ILE A CA 1
ATOM 1133 C C . ILE A 1 289 ? 121.238 105.823 146.803 1.00 42.14 246 ILE A C 1
ATOM 1134 O O . ILE A 1 289 ? 121.318 105.038 147.753 1.00 43.56 246 ILE A O 1
ATOM 1139 N N . VAL A 1 290 ? 122.258 106.021 145.968 1.00 46.13 247 VAL A N 1
ATOM 1140 C CA . VAL A 1 290 ? 123.522 105.319 146.172 1.00 49.85 247 VAL A CA 1
ATOM 1141 C C . VAL A 1 290 ? 124.133 105.708 147.510 1.00 48.71 247 VAL A C 1
ATOM 1142 O O . VAL A 1 290 ? 124.735 104.879 148.200 1.00 60.03 247 VAL A O 1
ATOM 1146 N N . GLY A 1 291 ? 123.996 106.976 147.895 1.00 37.35 248 GLY A N 1
ATOM 1147 C CA . GLY A 1 291 ? 124.533 107.408 149.172 1.00 31.10 248 GLY A CA 1
ATOM 1148 C C . GLY A 1 291 ? 123.827 106.770 150.352 1.00 39.45 248 GLY A C 1
ATOM 1149 O O . GLY A 1 291 ? 124.468 106.368 151.326 1.00 40.95 248 GLY A O 1
ATOM 1150 N N . VAL A 1 292 ? 122.498 106.671 150.288 1.00 44.02 249 VAL A N 1
ATOM 1151 C CA . VAL A 1 292 ? 121.738 106.144 151.416 1.00 30.22 249 VAL A CA 1
ATOM 1152 C C . VAL A 1 292 ? 121.997 104.653 151.593 1.00 48.19 249 VAL A C 1
ATOM 1153 O O . VAL A 1 292 ? 122.149 104.168 152.719 1.00 55.32 249 VAL A O 1
ATOM 1157 N N . GLN A 1 293 ? 122.048 103.900 150.493 1.00 59.19 250 GLN A N 1
ATOM 1158 C CA . GLN A 1 293 ? 122.238 102.456 150.610 1.00 51.28 250 GLN A CA 1
ATOM 1159 C C . GLN A 1 293 ? 123.634 102.108 151.101 1.00 55.09 250 GLN A C 1
ATOM 1160 O O . GLN A 1 293 ? 123.857 100.990 151.575 1.00 64.76 250 GLN A O 1
ATOM 1166 N N . LEU A 1 294 ? 124.581 103.038 150.996 1.00 49.52 251 LEU A N 1
ATOM 1167 C CA . LEU A 1 294 ? 125.949 102.779 151.424 1.00 46.35 251 LEU A CA 1
ATOM 1168 C C . LEU A 1 294 ? 126.204 103.220 152.861 1.00 48.43 251 LEU A C 1
ATOM 1169 O O . LEU A 1 294 ? 126.782 102.465 153.648 1.00 50.85 251 LEU A O 1
ATOM 1174 N N . TRP A 1 295 ? 125.779 104.433 153.221 1.00 41.02 252 TRP A N 1
ATOM 1175 C CA . TRP A 1 295 ? 126.241 105.093 154.435 1.00 41.49 252 TRP A CA 1
ATOM 1176 C C . TRP A 1 295 ? 125.115 105.418 155.409 1.00 35.78 252 TRP A C 1
ATOM 1177 O O . TRP A 1 295 ? 125.267 106.320 156.237 1.00 49.58 252 TRP A O 1
ATOM 1188 N N . ALA A 1 296 ? 123.997 104.706 155.342 1.00 41.78 253 ALA A N 1
ATOM 1189 C CA . ALA A 1 296 ? 122.876 105.006 156.224 1.00 38.73 253 ALA A CA 1
ATOM 1190 C C . ALA A 1 296 ? 123.201 104.572 157.648 1.00 47.73 253 ALA A C 1
ATOM 1191 O O . ALA A 1 296 ? 123.372 103.379 157.918 1.00 49.29 253 ALA A O 1
ATOM 1193 N N . GLY A 1 297 ? 123.285 105.540 158.558 1.00 46.41 254 GLY A N 1
ATOM 1194 C CA . GLY A 1 297 ? 123.511 105.265 159.959 1.00 37.72 254 GLY A CA 1
ATOM 1195 C C . GLY A 1 297 ? 124.954 105.058 160.362 1.00 45.57 254 GLY A C 1
ATOM 1196 O O . GLY A 1 297 ? 125.211 104.766 161.535 1.00 48.11 254 GLY A O 1
ATOM 1197 N N . LEU A 1 298 ? 125.906 105.194 159.436 1.00 53.54 255 LEU A N 1
ATOM 1198 C CA . LEU A 1 298 ? 127.308 104.980 159.780 1.00 43.51 255 LEU A CA 1
ATOM 1199 C C . LEU A 1 298 ? 127.903 106.176 160.512 1.00 43.64 255 LEU A C 1
ATOM 1200 O O . LEU A 1 298 ? 128.856 106.018 161.281 1.00 52.57 255 LEU A O 1
ATOM 1205 N N . LEU A 1 299 ? 127.370 107.369 160.289 1.00 50.72 256 LEU A N 1
ATOM 1206 C CA . LEU A 1 299 ? 127.933 108.549 160.939 1.00 46.08 256 LEU A CA 1
ATOM 1207 C C . LEU A 1 299 ? 127.473 108.704 162.372 1.00 52.12 256 LEU A C 1
ATOM 1208 O O . LEU A 1 299 ? 127.889 109.667 163.022 1.00 54.24 256 LEU A O 1
ATOM 1213 N N . ARG A 1 300 ? 126.640 107.804 162.886 1.00 55.45 257 ARG A N 1
ATOM 1214 C CA . ARG A 1 300 ? 126.324 107.754 164.306 1.00 48.84 257 ARG A CA 1
ATOM 1215 C C . ARG A 1 300 ? 127.329 106.929 165.097 1.00 56.63 257 ARG A C 1
ATOM 1216 O O . ARG A 1 300 ? 127.252 106.902 166.329 1.00 63.61 257 ARG A O 1
ATOM 1224 N N . ASN A 1 301 ? 128.262 106.261 164.426 1.00 57.20 258 ASN A N 1
ATOM 1225 C CA . ASN A 1 301 ? 129.198 105.382 165.110 1.00 55.07 258 ASN A CA 1
ATOM 1226 C C . ASN A 1 301 ? 130.063 106.161 166.090 1.00 60.47 258 ASN A C 1
ATOM 1227 O O . ASN A 1 301 ? 130.540 107.259 165.791 1.00 60.25 258 ASN A O 1
ATOM 1232 N N . ARG A 1 302 ? 130.261 105.581 167.271 1.00 57.50 259 ARG A N 1
ATOM 1233 C CA . ARG A 1 302 ? 131.170 106.115 168.271 1.00 53.17 259 ARG A CA 1
ATOM 1234 C C . ARG A 1 302 ? 131.804 104.946 169.009 1.00 58.04 259 ARG A C 1
ATOM 1235 O O . ARG A 1 302 ? 131.263 103.839 169.034 1.00 68.11 259 ARG A O 1
ATOM 1243 N N . CYS A 1 303 ? 132.963 105.198 169.612 1.00 75.08 260 CYS A N 1
ATOM 1244 C CA . CYS A 1 303 ? 133.648 104.196 170.422 1.00 74.61 260 CYS A CA 1
ATOM 1245 C C . CYS A 1 303 ? 133.065 104.236 171.829 1.00 75.68 260 CYS A C 1
ATOM 1246 O O . CYS A 1 303 ? 133.223 105.230 172.545 1.00 80.95 260 CYS A O 1
ATOM 1249 N N . PHE A 1 304 ? 132.396 103.159 172.224 1.00 75.70 261 PHE A N 1
ATOM 1250 C CA . PHE A 1 304 ? 131.731 103.064 173.515 1.00 76.31 261 PHE A CA 1
ATOM 1251 C C . PHE A 1 304 ? 132.526 102.184 174.471 1.00 84.16 261 PHE A C 1
ATOM 1252 O O . PHE A 1 304 ? 133.390 101.402 174.066 1.00 85.67 261 PHE A O 1
ATOM 1260 N N . LEU A 1 305 ? 132.219 102.323 175.758 1.00 98.87 262 LEU A N 1
ATOM 1261 C CA . LEU A 1 305 ? 132.734 101.397 176.754 1.00 100.63 262 LEU A CA 1
ATOM 1262 C C . LEU A 1 305 ? 131.959 100.086 176.703 1.00 105.29 262 LEU A C 1
ATOM 1263 O O . LEU A 1 305 ? 130.791 100.043 176.309 1.00 103.70 262 LEU A O 1
ATOM 1268 N N . ASP A 1 306 ? 132.623 99.007 177.107 1.00 113.18 263 ASP A N 1
ATOM 1269 C CA . ASP A 1 306 ? 131.974 97.706 177.167 1.00 114.10 263 ASP A CA 1
ATOM 1270 C C . ASP A 1 306 ? 130.946 97.694 178.291 1.00 117.78 263 ASP A C 1
ATOM 1271 O O . ASP A 1 306 ? 131.204 98.202 179.387 1.00 119.42 263 ASP A O 1
ATOM 1276 N N . SER A 1 307 ? 129.776 97.112 178.017 1.00 127.92 264 SER A N 1
ATOM 1277 C CA . SER A 1 307 ? 128.732 97.043 179.034 1.00 128.75 264 SER A CA 1
ATOM 1278 C C . SER A 1 307 ? 129.175 96.218 180.235 1.00 130.47 264 SER A C 1
ATOM 1279 O O . SER A 1 307 ? 128.885 96.582 181.379 1.00 129.90 264 SER A O 1
ATOM 1282 N N . ALA A 1 308 ? 129.863 95.100 179.998 1.00 134.93 265 ALA A N 1
ATOM 1283 C CA . ALA A 1 308 ? 130.385 94.310 181.106 1.00 133.69 265 ALA A CA 1
ATOM 1284 C C . ALA A 1 308 ? 131.447 95.073 181.888 1.00 132.07 265 ALA A C 1
ATOM 1285 O O . ALA A 1 308 ? 131.481 94.998 183.121 1.00 132.86 265 ALA A O 1
ATOM 1287 N N . PHE A 1 309 ? 132.318 95.809 181.193 1.00 120.26 266 PHE A N 1
ATOM 1288 C CA . PHE A 1 309 ? 133.405 96.510 181.869 1.00 120.31 266 PHE A CA 1
ATOM 1289 C C . PHE A 1 309 ? 132.874 97.557 182.840 1.00 121.41 266 PHE A C 1
ATOM 1290 O O . PHE A 1 309 ? 133.375 97.678 183.964 1.00 123.83 266 PHE A O 1
ATOM 1298 N N . VAL A 1 310 ? 131.867 98.329 182.426 1.00 127.80 267 VAL A N 1
ATOM 1299 C CA . VAL A 1 310 ? 131.338 99.372 183.298 1.00 129.12 267 VAL A CA 1
ATOM 1300 C C . VAL A 1 310 ? 130.577 98.765 184.470 1.00 130.20 267 VAL A C 1
ATOM 1301 O O . VAL A 1 310 ? 130.570 99.327 185.572 1.00 129.40 267 VAL A O 1
ATOM 1305 N N . ARG A 1 311 ? 129.925 97.620 184.261 1.00 129.10 268 ARG A N 1
ATOM 1306 C CA . ARG A 1 311 ? 129.132 97.009 185.323 1.00 129.20 268 ARG A CA 1
ATOM 1307 C C . ARG A 1 311 ? 130.012 96.280 186.332 1.00 128.61 268 ARG A C 1
ATOM 1308 O O . ARG A 1 311 ? 129.899 96.504 187.541 1.00 127.88 268 ARG A O 1
ATOM 1316 N N . ASN A 1 312 ? 130.897 95.404 185.851 1.00 133.32 269 ASN A N 1
ATOM 1317 C CA . ASN A 1 312 ? 131.711 94.603 186.759 1.00 133.57 269 ASN A CA 1
ATOM 1318 C C . ASN A 1 312 ? 132.626 95.479 187.605 1.00 134.57 269 ASN A C 1
ATOM 1319 O O . ASN A 1 312 ? 132.822 95.212 188.796 1.00 134.28 269 ASN A O 1
ATOM 1324 N N . ASN A 1 313 ? 133.196 96.527 187.011 1.00 131.48 270 ASN A N 1
ATOM 1325 C CA . ASN A 1 313 ? 134.107 97.403 187.736 1.00 131.05 270 ASN A CA 1
ATOM 1326 C C . ASN A 1 313 ? 133.385 98.383 188.652 1.00 131.69 270 ASN A C 1
ATOM 1327 O O . ASN A 1 313 ? 134.049 99.104 189.403 1.00 132.16 270 ASN A O 1
ATOM 1332 N N . ASN A 1 314 ? 132.054 98.430 188.604 1.00 137.03 271 ASN A N 1
ATOM 1333 C CA . ASN A 1 314 ? 131.260 99.226 189.540 1.00 138.09 271 ASN A CA 1
ATOM 1334 C C . ASN A 1 314 ? 131.687 100.694 189.520 1.00 137.01 271 ASN A C 1
ATOM 1335 O O . ASN A 1 314 ? 131.745 101.364 190.553 1.00 135.13 271 ASN A O 1
ATOM 1340 N N . LEU A 1 315 ? 131.992 101.195 188.324 1.00 136.05 272 LEU A N 1
ATOM 1341 C CA . LEU A 1 315 ? 132.336 102.598 188.139 1.00 136.49 272 LEU A CA 1
ATOM 1342 C C . LEU A 1 315 ? 131.579 103.139 186.938 1.00 136.82 272 LEU A C 1
ATOM 1343 O O . LEU A 1 315 ? 131.594 102.529 185.865 1.00 136.31 272 LEU A O 1
ATOM 1348 N N . THR A 1 316 ? 130.914 104.282 187.127 1.00 140.46 273 THR A N 1
ATOM 1349 C CA . THR A 1 316 ? 130.154 104.928 186.064 1.00 139.87 273 THR A CA 1
ATOM 1350 C C . THR A 1 316 ? 130.498 106.409 185.951 1.00 138.36 273 THR A C 1
ATOM 1351 O O . THR A 1 316 ? 129.694 107.188 185.430 1.00 137.77 273 THR A O 1
ATOM 1355 N N . PHE A 1 317 ? 131.673 106.815 186.435 1.00 133.18 274 PHE A N 1
ATOM 1356 C CA . PHE A 1 317 ? 132.095 108.204 186.310 1.00 133.82 274 PHE A CA 1
ATOM 1357 C C . PHE A 1 317 ? 132.565 108.544 184.904 1.00 135.81 274 PHE A C 1
ATOM 1358 O O . PHE A 1 317 ? 132.590 109.727 184.547 1.00 135.92 274 PHE A O 1
ATOM 1366 N N . LEU A 1 318 ? 132.936 107.546 184.107 1.00 120.08 275 LEU A N 1
ATOM 1367 C CA . LEU A 1 318 ? 133.432 107.788 182.761 1.00 114.86 275 LEU A CA 1
ATOM 1368 C C . LEU A 1 318 ? 132.287 108.146 181.824 1.00 113.09 275 LEU A C 1
ATOM 1369 O O . LEU A 1 318 ? 131.142 107.737 182.034 1.00 112.12 275 LEU A O 1
ATOM 1374 N N . ARG A 1 319 ? 132.604 108.919 180.791 1.00 97.48 276 ARG A N 1
ATOM 1375 C CA . ARG A 1 319 ? 131.611 109.241 179.779 1.00 96.72 276 ARG A CA 1
ATOM 1376 C C . ARG A 1 319 ? 131.350 108.018 178.900 1.00 93.14 276 ARG A C 1
ATOM 1377 O O . ARG A 1 319 ? 132.262 107.223 178.655 1.00 91.43 276 ARG A O 1
ATOM 1385 N N . PRO A 1 320 ? 130.119 107.838 178.412 1.00 8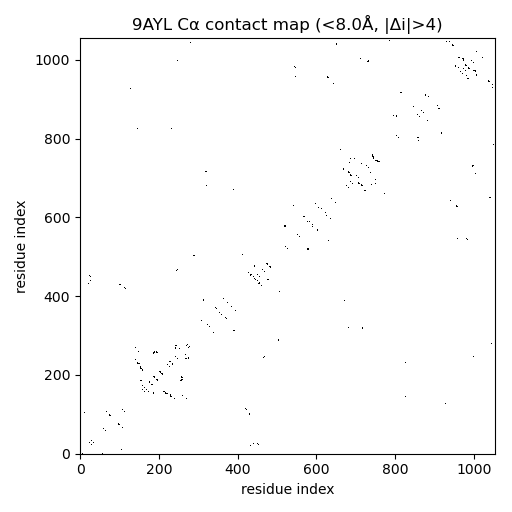7.99 277 PRO A N 1
ATOM 1386 C CA . PRO A 1 320 ? 129.781 106.557 177.765 1.00 85.95 277 PRO A CA 1
ATOM 1387 C C . PRO A 1 320 ? 130.603 106.254 176.525 1.00 89.51 277 PRO A C 1
ATOM 1388 O O . PRO A 1 320 ? 130.941 105.088 176.290 1.00 92.22 277 PRO A O 1
ATOM 1392 N N . TYR A 1 321 ? 130.934 107.261 175.721 1.00 85.38 278 TYR A N 1
ATOM 1393 C CA . TYR A 1 321 ? 131.687 107.057 174.493 1.00 78.39 278 TYR A CA 1
ATOM 1394 C C . TYR A 1 321 ? 132.769 108.119 174.368 1.00 77.77 278 TYR A C 1
ATOM 1395 O O . TYR A 1 321 ? 132.643 109.223 174.902 1.00 81.22 278 TYR A O 1
ATOM 1404 N N . TYR A 1 322 ? 133.835 107.771 173.653 1.00 77.57 279 TYR A N 1
ATOM 1405 C CA . TYR A 1 322 ? 134.973 108.671 173.527 1.00 78.22 279 TYR A CA 1
ATOM 1406 C C . TYR A 1 322 ? 134.586 109.922 172.753 1.00 80.07 279 TYR A C 1
ATOM 1407 O O . TYR A 1 322 ? 134.002 109.843 171.669 1.00 84.21 279 TYR A O 1
ATOM 1416 N N . GLN A 1 323 ? 134.921 111.081 173.312 1.00 87.94 280 GLN A N 1
ATOM 1417 C CA . GLN A 1 323 ? 134.737 112.348 172.620 1.00 90.98 280 GLN A CA 1
ATOM 1418 C C . GLN A 1 323 ? 135.904 113.253 172.972 1.00 91.17 280 GLN A C 1
ATOM 1419 O O . GLN A 1 323 ? 136.335 113.291 174.128 1.00 87.41 280 GLN A O 1
ATOM 1425 N N . THR A 1 324 ? 136.408 113.977 171.978 1.00 103.73 281 THR A N 1
ATOM 1426 C CA . THR A 1 324 ? 137.560 114.836 172.190 1.00 102.03 281 THR A CA 1
ATOM 1427 C C . THR A 1 324 ? 137.244 115.902 173.234 1.00 104.74 281 THR A C 1
ATOM 1428 O O . THR A 1 324 ? 136.086 116.178 173.554 1.00 104.08 281 THR A O 1
ATOM 1432 N N . GLU A 1 325 ? 138.306 116.505 173.774 1.00 117.68 282 GLU A N 1
ATOM 1433 C CA . GLU A 1 325 ? 138.126 117.576 174.747 1.00 118.20 282 GLU A CA 1
ATOM 1434 C C . GLU A 1 325 ? 137.338 118.736 174.155 1.00 116.09 282 GLU A C 1
ATOM 1435 O O . GLU A 1 325 ? 136.704 119.499 174.894 1.00 113.15 282 GLU A O 1
ATOM 1441 N N . GLU A 1 326 ? 137.364 118.887 172.828 1.00 111.01 283 GLU A N 1
ATOM 1442 C CA . GLU A 1 326 ? 136.584 119.939 172.188 1.00 110.66 283 GLU A CA 1
ATOM 1443 C C . GLU A 1 326 ? 135.092 119.734 172.414 1.00 110.55 283 GLU A C 1
ATOM 1444 O O . GLU A 1 326 ? 134.360 120.697 172.672 1.00 112.84 283 GLU A O 1
ATOM 1450 N N . GLY A 1 327 ? 134.622 118.491 172.319 1.00 111.19 284 GLY A N 1
ATOM 1451 C CA . GLY A 1 327 ? 133.236 118.152 172.538 1.00 112.34 284 GLY A CA 1
ATOM 1452 C C . GLY A 1 327 ? 132.672 117.406 171.351 1.00 110.84 284 GLY A C 1
ATOM 1453 O O . GLY A 1 327 ? 133.407 116.799 170.564 1.00 107.79 284 GLY A O 1
ATOM 1454 N N . GLU A 1 328 ? 131.345 117.456 171.225 1.00 93.42 285 GLU A N 1
ATOM 1455 C CA . GLU A 1 328 ? 130.656 116.757 170.149 1.00 90.58 285 GLU A CA 1
ATOM 1456 C C . GLU A 1 328 ? 130.831 117.436 168.799 1.00 90.08 285 GLU A C 1
ATOM 1457 O O . GLU A 1 328 ? 130.406 116.874 167.785 1.00 92.37 285 GLU A O 1
ATOM 1463 N N . GLU A 1 329 ? 131.443 118.619 168.757 1.00 86.82 286 GLU A N 1
ATOM 1464 C CA . GLU A 1 329 ? 131.637 119.317 167.495 1.00 86.33 286 GLU A CA 1
ATOM 1465 C C . GLU A 1 329 ? 132.786 118.751 166.671 1.00 90.08 286 GLU A C 1
ATOM 1466 O O . GLU A 1 329 ? 132.955 119.157 165.516 1.00 87.28 286 GLU A O 1
ATOM 1472 N N . ASN A 1 330 ? 133.576 117.836 167.230 1.00 91.58 287 ASN A N 1
ATOM 1473 C CA . ASN A 1 330 ? 134.629 117.130 166.501 1.00 87.74 287 ASN A CA 1
ATOM 1474 C C . ASN A 1 330 ? 134.485 115.647 166.814 1.00 86.53 287 ASN A C 1
ATOM 1475 O O . ASN A 1 330 ? 135.361 115.044 167.449 1.00 87.20 287 ASN A O 1
ATOM 1480 N N . PRO A 1 331 ? 133.391 115.026 166.379 1.00 71.04 288 PRO A N 1
ATOM 1481 C CA . PRO A 1 331 ? 133.133 113.633 166.757 1.00 65.42 288 PRO A CA 1
ATOM 1482 C C . PRO A 1 331 ? 134.178 112.683 166.201 1.00 62.35 288 PRO A C 1
ATOM 1483 O O . PRO A 1 331 ? 134.730 112.892 165.118 1.00 70.40 288 PRO A O 1
ATOM 1487 N N . PHE A 1 332 ? 134.445 111.624 166.963 1.00 60.98 289 PHE A N 1
ATOM 1488 C CA . PHE A 1 332 ? 135.391 110.581 166.567 1.00 61.41 289 PHE A CA 1
ATOM 1489 C C . PHE A 1 332 ? 134.586 109.419 166.002 1.00 58.86 289 PHE A C 1
ATOM 1490 O O . PHE A 1 332 ? 134.163 108.518 166.725 1.00 64.89 289 PHE A O 1
ATOM 1498 N N . ILE A 1 333 ? 134.370 109.441 164.691 1.00 44.70 290 ILE A N 1
ATOM 1499 C CA . ILE A 1 333 ? 133.579 108.412 164.028 1.00 40.00 290 ILE A CA 1
ATOM 1500 C C . ILE A 1 333 ? 134.468 107.210 163.745 1.00 43.33 290 ILE A C 1
ATOM 1501 O O . ILE A 1 333 ? 135.493 107.326 163.064 1.00 60.46 290 ILE A O 1
ATOM 1506 N N . CYS A 1 334 ? 134.074 106.052 164.264 1.00 54.19 291 CYS A N 1
ATOM 1507 C CA . CYS A 1 334 ? 134.844 104.825 164.147 1.00 56.17 291 CYS A CA 1
ATOM 1508 C C . CYS A 1 334 ? 134.270 103.942 163.049 1.00 61.72 291 CYS A C 1
ATOM 1509 O O . CYS A 1 334 ? 133.126 104.115 162.623 1.00 67.44 291 CYS A O 1
ATOM 1512 N N . SER A 1 335 ? 135.080 102.987 162.599 1.00 59.44 292 SER A N 1
ATOM 1513 C CA . SER A 1 335 ? 134.655 102.016 161.601 1.00 63.24 292 SER A CA 1
ATOM 1514 C C . SER A 1 335 ? 134.196 100.741 162.295 1.00 67.67 292 SER A C 1
ATOM 1515 O O . SER A 1 335 ? 134.912 100.194 163.139 1.00 64.74 292 SER A O 1
ATOM 1518 N N . SER A 1 336 ? 133.004 100.276 161.939 1.00 76.78 293 SER A N 1
ATOM 1519 C CA . SER A 1 336 ? 132.450 99.085 162.560 1.00 77.64 293 SER A CA 1
ATOM 1520 C C . SER A 1 336 ? 133.302 97.863 162.231 1.00 81.09 293 SER A C 1
ATOM 1521 O O . SER A 1 336 ? 134.242 97.919 161.435 1.00 84.50 293 SER A O 1
ATOM 1524 N N . ARG A 1 337 ? 132.963 96.741 162.870 1.00 89.47 294 ARG A N 1
ATOM 1525 C CA . ARG A 1 337 ? 133.702 95.508 162.625 1.00 92.56 294 ARG A CA 1
ATOM 1526 C C . ARG A 1 337 ? 133.398 94.928 161.250 1.00 92.36 294 ARG A C 1
ATOM 1527 O O . ARG A 1 337 ? 134.265 94.290 160.642 1.00 87.72 294 ARG A O 1
ATOM 1535 N N . ARG A 1 338 ? 132.182 95.132 160.743 1.00 89.72 295 ARG A N 1
ATOM 1536 C CA . ARG A 1 338 ? 131.788 94.622 159.437 1.00 88.51 295 ARG A CA 1
ATOM 1537 C C . ARG A 1 338 ? 132.106 95.595 158.306 1.00 87.02 295 ARG A C 1
ATOM 1538 O O . ARG A 1 338 ? 131.595 95.427 157.193 1.00 89.00 295 ARG A O 1
ATOM 1546 N N . ASP A 1 339 ? 132.938 96.602 158.567 1.00 72.32 296 ASP A N 1
ATOM 1547 C CA . ASP A 1 339 ? 133.380 97.540 157.548 1.00 73.38 296 ASP A CA 1
ATOM 1548 C C . ASP A 1 339 ? 134.890 97.685 157.646 1.00 72.31 296 ASP A C 1
ATOM 1549 O O . ASP A 1 339 ? 135.529 97.165 158.564 1.00 69.26 296 ASP A O 1
ATOM 1554 N N . ASN A 1 340 ? 135.461 98.402 156.685 1.00 65.00 297 ASN A N 1
ATOM 1555 C CA . ASN A 1 340 ? 136.902 98.604 156.587 1.00 57.65 297 ASN A CA 1
ATOM 1556 C C . ASN A 1 340 ? 137.221 100.089 156.494 1.00 62.35 297 ASN A C 1
ATOM 1557 O O . ASN A 1 340 ? 138.009 100.535 155.658 1.00 65.92 297 ASN A O 1
ATOM 1562 N N . GLY A 1 341 ? 136.602 100.883 157.366 1.00 56.81 298 GLY A N 1
ATOM 1563 C CA . GLY A 1 341 ? 136.863 102.304 157.390 1.00 52.50 298 GLY A CA 1
ATOM 1564 C C . GLY A 1 341 ? 138.263 102.616 157.876 1.00 56.77 298 GLY A C 1
ATOM 1565 O O . GLY A 1 341 ? 138.967 101.774 158.428 1.00 64.30 298 GLY A O 1
ATOM 1566 N N . MET A 1 342 ? 138.676 103.862 157.656 1.00 56.52 299 MET A N 1
ATOM 1567 C CA . MET A 1 342 ? 140.043 104.261 157.962 1.00 59.79 299 MET A CA 1
ATOM 1568 C C . MET A 1 342 ? 140.262 104.591 159.432 1.00 57.81 299 MET A C 1
ATOM 1569 O O . MET A 1 342 ? 141.411 104.813 159.828 1.00 60.32 299 MET A O 1
ATOM 1574 N N . GLN A 1 343 ? 139.210 104.637 160.244 1.00 53.99 300 GLN A N 1
ATOM 1575 C CA . GLN A 1 343 ? 139.318 105.014 161.647 1.00 53.94 300 GLN A CA 1
ATOM 1576 C C . GLN A 1 343 ? 138.745 103.899 162.507 1.00 59.38 300 GLN A C 1
ATOM 1577 O O . GLN A 1 343 ? 137.557 103.577 162.402 1.00 65.84 300 GLN A O 1
ATOM 1583 N N . LYS A 1 344 ? 139.586 103.322 163.359 1.00 61.05 301 LYS A N 1
ATOM 1584 C CA . LYS A 1 344 ? 139.195 102.266 164.276 1.00 62.58 301 LYS A CA 1
ATOM 1585 C C . LYS A 1 344 ? 139.307 102.778 165.705 1.00 63.56 301 LYS A C 1
ATOM 1586 O O . LYS A 1 344 ? 139.958 103.790 165.973 1.00 62.16 301 LYS A O 1
ATOM 1592 N N . CYS A 1 345 ? 138.662 102.066 166.629 1.00 71.29 302 CYS A N 1
ATOM 1593 C CA . CYS A 1 345 ? 138.748 102.437 168.035 1.00 72.81 302 CYS A CA 1
ATOM 1594 C C . CYS A 1 345 ? 140.131 102.187 168.619 1.00 71.41 302 CYS A C 1
ATOM 1595 O O . CYS A 1 345 ? 140.388 102.600 169.754 1.00 73.57 302 CYS A O 1
ATOM 1598 N N . SER A 1 346 ? 141.016 101.514 167.885 1.00 73.89 303 SER A N 1
ATOM 1599 C CA . SER A 1 346 ? 142.392 101.330 168.325 1.00 72.54 303 SER A CA 1
ATOM 1600 C C . SER A 1 346 ? 143.287 102.513 167.979 1.00 69.41 303 SER A C 1
ATOM 1601 O O . SER A 1 346 ? 144.469 102.496 168.339 1.00 72.32 303 SER A O 1
ATOM 1604 N N . HIS A 1 347 ? 142.764 103.527 167.291 1.00 63.63 304 HIS A N 1
ATOM 1605 C CA . HIS A 1 347 ? 143.521 104.726 166.958 1.00 59.29 304 HIS A CA 1
ATOM 1606 C C . HIS A 1 347 ? 143.286 105.864 167.941 1.00 67.36 304 HIS A C 1
ATOM 1607 O O . HIS A 1 347 ? 143.818 106.959 167.738 1.00 66.02 304 HIS A O 1
ATOM 1614 N N . ILE A 1 348 ? 142.505 105.638 168.987 1.00 80.44 305 ILE A N 1
ATOM 1615 C CA . ILE A 1 348 ? 142.229 106.702 169.958 1.00 76.12 305 ILE A CA 1
ATOM 1616 C C . ILE A 1 348 ? 143.516 107.045 170.702 1.00 82.79 305 ILE A C 1
ATOM 1617 O O . ILE A 1 348 ? 144.182 106.137 171.228 1.00 87.29 305 ILE A O 1
ATOM 1622 N N . PRO A 1 349 ? 143.910 108.317 170.779 1.00 88.94 306 PRO A N 1
ATOM 1623 C CA . PRO A 1 349 ? 145.128 108.659 171.522 1.00 90.56 306 PRO A CA 1
ATOM 1624 C C . PRO A 1 349 ? 145.002 108.308 172.997 1.00 94.78 306 PRO A C 1
ATOM 1625 O O . PRO A 1 349 ? 143.911 108.317 173.571 1.00 97.20 306 PRO A O 1
ATOM 1629 N N . GLY A 1 350 ? 146.144 107.997 173.610 1.00 112.63 307 GLY A N 1
ATOM 1630 C CA . GLY A 1 350 ? 146.171 107.676 175.019 1.00 114.67 307 GLY A CA 1
ATOM 1631 C C . GLY A 1 350 ? 146.005 108.901 175.897 1.00 116.00 307 GLY A C 1
ATOM 1632 O O . GLY A 1 350 ? 146.021 110.042 175.438 1.00 114.91 307 GLY A O 1
ATOM 1633 N N . ARG A 1 351 ? 145.840 108.645 177.192 1.00 121.76 308 ARG A N 1
ATOM 1634 C CA . ARG A 1 351 ? 145.631 109.725 178.145 1.00 122.36 308 ARG A CA 1
ATOM 1635 C C . ARG A 1 351 ? 146.825 110.672 178.138 1.00 123.74 308 ARG A C 1
ATOM 1636 O O . ARG A 1 351 ? 147.981 110.253 178.044 1.00 123.42 308 ARG A O 1
ATOM 1644 N N . ARG A 1 352 ? 146.532 111.965 178.238 1.00 124.75 309 ARG A N 1
ATOM 1645 C CA . ARG A 1 352 ? 147.569 112.988 178.267 1.00 125.35 309 ARG A CA 1
ATOM 1646 C C . ARG A 1 352 ? 147.343 113.933 179.441 1.00 124.19 309 ARG A C 1
ATOM 1647 O O . ARG A 1 352 ? 146.403 113.758 180.216 1.00 123.51 309 ARG A O 1
ATOM 1655 N N . ILE A 1 381 ? 144.001 105.606 185.023 1.00 122.08 338 ILE A N 1
ATOM 1656 C CA . ILE A 1 381 ? 144.617 106.755 184.373 1.00 124.33 338 ILE A CA 1
ATOM 1657 C C . ILE A 1 381 ? 144.884 106.459 182.900 1.00 125.80 338 ILE A C 1
ATOM 1658 O O . ILE A 1 381 ? 145.684 107.138 182.255 1.00 125.74 338 ILE A O 1
ATOM 1663 N N . ASN A 1 382 ? 144.208 105.438 182.371 1.00 122.11 339 ASN A N 1
ATOM 1664 C CA . ASN A 1 382 ? 144.336 105.043 180.973 1.00 120.77 339 ASN A CA 1
ATOM 1665 C C . ASN A 1 382 ? 142.972 104.713 180.379 1.00 121.13 339 ASN A C 1
ATOM 1666 O O . ASN A 1 382 ? 142.812 103.695 179.700 1.00 120.44 339 ASN A O 1
ATOM 1671 N N . TRP A 1 383 ? 141.975 105.564 180.631 1.00 117.30 340 TRP A N 1
ATOM 1672 C CA . TRP A 1 383 ? 140.612 105.253 180.213 1.00 114.28 340 TRP A CA 1
ATOM 1673 C C . TRP A 1 383 ? 140.476 105.209 178.696 1.00 113.37 340 TRP A C 1
ATOM 1674 O O . TRP A 1 383 ? 139.668 104.436 178.170 1.00 113.15 340 TRP A O 1
ATOM 1685 N N . ASN A 1 384 ? 141.255 106.020 177.977 1.00 105.96 341 ASN A N 1
ATOM 1686 C CA . ASN A 1 384 ? 141.080 106.118 176.531 1.00 102.42 341 ASN A CA 1
ATOM 1687 C C . ASN A 1 384 ? 141.292 104.779 175.840 1.00 104.88 341 ASN A C 1
ATOM 1688 O O . ASN A 1 384 ? 140.834 104.589 174.708 1.00 106.82 341 ASN A O 1
ATOM 1693 N N . GLN A 1 385 ? 141.981 103.846 176.489 1.00 113.85 342 GLN A N 1
ATOM 1694 C CA . GLN A 1 385 ? 142.237 102.535 175.908 1.00 113.37 342 GLN A CA 1
ATOM 1695 C C . GLN A 1 385 ? 141.120 101.536 176.179 1.00 111.82 342 GLN A C 1
ATOM 1696 O O . GLN A 1 385 ? 141.210 100.393 175.722 1.00 111.53 342 GLN A O 1
ATOM 1702 N N . TYR A 1 386 ? 140.078 101.933 176.908 1.00 110.63 343 TYR A N 1
ATOM 1703 C CA . TYR A 1 386 ? 138.935 101.069 177.171 1.00 110.39 343 TYR A CA 1
ATOM 1704 C C . TYR A 1 386 ? 137.715 101.432 176.334 1.00 109.73 343 TYR A C 1
ATOM 1705 O O . TYR A 1 386 ? 136.682 100.766 176.449 1.00 110.88 343 TYR A O 1
ATOM 1714 N N . TYR A 1 387 ? 137.808 102.470 175.499 1.00 95.47 344 TYR A N 1
ATOM 1715 C CA . TYR A 1 387 ? 136.797 102.755 174.480 1.00 89.04 344 TYR A CA 1
ATOM 1716 C C . TYR A 1 387 ? 137.103 101.899 173.251 1.00 89.24 344 TYR A C 1
ATOM 1717 O O . TYR A 1 387 ? 137.732 102.331 172.284 1.00 93.93 344 TYR A O 1
ATOM 1726 N N . ASN A 1 388 ? 136.643 100.652 173.306 1.00 95.26 345 ASN A N 1
ATOM 1727 C CA . ASN A 1 388 ? 137.069 99.624 172.365 1.00 97.19 345 ASN A CA 1
ATOM 1728 C C . ASN A 1 388 ? 135.890 98.874 171.752 1.00 98.59 345 ASN A C 1
ATOM 1729 O O . ASN A 1 388 ? 136.029 97.722 171.337 1.00 101.38 345 ASN A O 1
ATOM 1734 N N . VAL A 1 389 ? 134.725 99.512 171.686 1.00 86.29 346 VAL A N 1
ATOM 1735 C CA . VAL A 1 389 ? 133.561 98.951 171.008 1.00 85.55 346 VAL A CA 1
ATOM 1736 C C . VAL A 1 389 ? 132.922 100.054 170.178 1.00 85.95 346 VAL A C 1
ATOM 1737 O O . VAL A 1 389 ? 132.600 101.124 170.704 1.00 87.63 346 VAL A O 1
ATOM 1741 N N . CYS A 1 390 ? 132.728 99.793 168.888 1.00 72.89 347 CYS A N 1
ATOM 1742 C CA . CYS A 1 390 ? 132.189 100.777 167.958 1.00 71.54 347 CYS A CA 1
ATOM 1743 C C . CYS A 1 390 ? 130.752 100.402 167.616 1.00 75.08 347 CYS A C 1
ATOM 1744 O O . CYS A 1 390 ? 130.507 99.348 167.020 1.00 77.67 347 CYS A O 1
ATOM 1747 N N . ARG A 1 391 ? 129.811 101.267 167.985 1.00 76.57 348 ARG A N 1
ATOM 1748 C CA . ARG A 1 391 ? 128.394 101.000 167.782 1.00 73.98 348 ARG A CA 1
ATOM 1749 C C . ARG A 1 391 ? 127.674 102.328 167.596 1.00 75.47 348 ARG A C 1
ATOM 1750 O O . ARG A 1 391 ? 128.213 103.396 167.892 1.00 76.11 348 ARG A O 1
ATOM 1758 N N . SER A 1 392 ? 126.444 102.245 167.097 1.00 61.96 349 SER A N 1
ATOM 1759 C CA . SER A 1 392 ? 125.687 103.442 166.761 1.00 57.65 349 SER A CA 1
ATOM 1760 C C . SER A 1 392 ? 125.446 104.300 167.994 1.00 58.93 349 SER A C 1
ATOM 1761 O O . SER A 1 392 ? 125.193 103.792 169.089 1.00 62.99 349 SER A O 1
ATOM 1764 N N . GLY A 1 393 ? 125.528 105.609 167.807 1.00 63.26 350 GLY A N 1
ATOM 1765 C CA . GLY A 1 393 ? 125.240 106.590 168.829 1.00 55.24 350 GLY A CA 1
ATOM 1766 C C . GLY A 1 393 ? 123.838 107.142 168.699 1.00 63.69 350 GLY A C 1
ATOM 1767 O O . GLY A 1 393 ? 122.915 106.459 168.239 1.00 59.50 350 GLY A O 1
ATOM 1768 N N . ASP A 1 394 ? 123.671 108.399 169.105 1.00 62.09 351 ASP A N 1
ATOM 1769 C CA . ASP A 1 394 ? 122.365 109.045 169.087 1.00 56.03 351 ASP A CA 1
ATOM 1770 C C . ASP A 1 394 ? 122.275 110.212 168.116 1.00 63.41 351 ASP A C 1
ATOM 1771 O O . ASP A 1 394 ? 121.165 110.589 167.728 1.00 64.81 351 ASP A O 1
ATOM 1776 N N . SER A 1 395 ? 123.402 110.793 167.710 1.00 60.94 352 SER A N 1
ATOM 1777 C CA . SER A 1 395 ? 123.392 111.991 166.885 1.00 56.04 352 SER A CA 1
ATOM 1778 C C . SER A 1 395 ? 124.381 111.849 165.738 1.00 49.40 352 SER A C 1
ATOM 1779 O O . SER A 1 395 ? 125.357 111.100 165.827 1.00 54.96 352 SER A O 1
ATOM 1782 N N . ASN A 1 396 ? 124.110 112.574 164.662 1.00 43.33 353 ASN A N 1
ATOM 1783 C CA . ASN A 1 396 ? 125.017 112.684 163.530 1.00 49.25 353 ASN A CA 1
ATOM 1784 C C . ASN A 1 396 ? 125.838 113.958 163.649 1.00 53.26 353 ASN A C 1
ATOM 1785 O O . ASN A 1 396 ? 125.569 114.814 164.493 1.00 52.59 353 ASN A O 1
ATOM 1790 N N . PRO A 1 397 ? 126.860 114.123 162.810 1.00 38.74 354 PRO A N 1
ATOM 1791 C CA . PRO A 1 397 ? 127.701 115.319 162.909 1.00 38.66 354 PRO A CA 1
ATOM 1792 C C . PRO A 1 397 ? 126.912 116.603 162.699 1.00 48.05 354 PRO A C 1
ATOM 1793 O O . PRO A 1 397 ? 125.915 116.647 161.977 1.00 51.35 354 PRO A O 1
ATOM 1797 N N . HIS A 1 398 ? 127.376 117.662 163.360 1.00 46.87 355 HIS A N 1
ATOM 1798 C CA . HIS A 1 398 ? 126.824 119.006 163.199 1.00 36.06 355 HIS A CA 1
ATOM 1799 C C . HIS A 1 398 ? 125.375 119.070 163.674 1.00 40.38 355 HIS A C 1
ATOM 1800 O O . HIS A 1 398 ? 124.491 119.585 162.988 1.00 53.34 355 HIS A O 1
ATOM 1807 N N . ASN A 1 399 ? 125.137 118.547 164.875 1.00 39.20 356 ASN A N 1
ATOM 1808 C CA . ASN A 1 399 ? 123.801 118.532 165.467 1.00 45.60 356 ASN A CA 1
ATOM 1809 C C . ASN A 1 399 ? 122.794 117.873 164.529 1.00 50.55 356 ASN A C 1
ATOM 1810 O O . ASN A 1 399 ? 121.647 118.305 164.410 1.00 49.41 356 ASN A O 1
ATOM 1815 N N . GLY A 1 400 ? 123.231 116.813 163.855 1.00 42.99 357 GLY A N 1
ATOM 1816 C CA . GLY A 1 400 ? 122.351 116.035 163.009 1.00 33.09 357 GLY A CA 1
ATOM 1817 C C . GLY A 1 400 ? 122.173 116.550 161.601 1.00 36.14 357 GLY A C 1
ATOM 1818 O O . GLY A 1 400 ? 121.338 116.012 160.868 1.00 43.01 357 GLY A O 1
ATOM 1819 N N . ALA A 1 401 ? 122.927 117.570 161.193 1.00 42.37 358 ALA A N 1
ATOM 1820 C CA . ALA A 1 401 ? 122.723 118.161 159.875 1.00 47.60 358 ALA A CA 1
ATOM 1821 C C . ALA A 1 401 ? 123.307 117.298 158.763 1.00 50.83 358 ALA A C 1
ATOM 1822 O O . ALA A 1 401 ? 122.718 117.199 157.681 1.00 48.98 358 ALA A O 1
ATOM 1824 N N . ILE A 1 402 ? 124.454 116.670 159.003 1.00 44.20 359 ILE A N 1
ATOM 1825 C CA . ILE A 1 402 ? 125.168 115.909 157.984 1.00 47.15 359 ILE A CA 1
ATOM 1826 C C . ILE A 1 402 ? 124.967 114.428 158.272 1.00 44.99 359 ILE A C 1
ATOM 1827 O O . ILE A 1 402 ? 125.398 113.925 159.313 1.00 59.18 359 ILE A O 1
ATOM 1832 N N . ASN A 1 403 ? 124.321 113.727 157.346 1.00 38.54 360 ASN A N 1
ATOM 1833 C CA . ASN A 1 403 ? 124.110 112.289 157.461 1.00 42.36 360 ASN A CA 1
ATOM 1834 C C . ASN A 1 403 ? 123.430 111.807 156.188 1.00 47.19 360 ASN A C 1
ATOM 1835 O O . ASN A 1 403 ? 123.050 112.602 155.326 1.00 54.09 360 ASN A O 1
ATOM 1840 N N . PHE A 1 404 ? 123.292 110.487 156.079 1.00 48.25 361 PHE A N 1
ATOM 1841 C CA . PHE A 1 404 ? 122.636 109.834 154.952 1.00 38.62 361 PHE A CA 1
ATOM 1842 C C . PHE A 1 404 ? 121.578 108.859 155.442 1.00 43.60 361 PHE A C 1
ATOM 1843 O O . PHE A 1 404 ? 121.413 107.767 154.895 1.00 61.31 361 PHE A O 1
ATOM 1851 N N . ASP A 1 405 ? 120.845 109.234 156.491 1.00 37.49 362 ASP A N 1
ATOM 1852 C CA . ASP A 1 405 ? 119.840 108.343 157.053 1.00 37.28 362 ASP A CA 1
ATOM 1853 C C . ASP A 1 405 ? 118.587 108.252 156.196 1.00 45.34 362 ASP A C 1
ATOM 1854 O O . ASP A 1 405 ? 117.806 107.312 156.367 1.00 62.08 362 ASP A O 1
ATOM 1859 N N . ASN A 1 406 ? 118.370 109.200 155.290 1.00 43.49 363 ASN A N 1
ATOM 1860 C CA . ASN A 1 406 ? 117.225 109.154 154.397 1.00 38.20 363 ASN A CA 1
ATOM 1861 C C . ASN A 1 406 ? 117.490 110.077 153.217 1.00 45.67 363 ASN A C 1
ATOM 1862 O O . ASN A 1 406 ? 118.455 110.843 153.204 1.00 45.99 363 ASN A O 1
ATOM 1867 N N . ILE A 1 407 ? 116.615 109.988 152.213 1.00 49.09 364 ILE A N 1
ATOM 1868 C CA . ILE A 1 407 ? 116.811 110.752 150.984 1.00 35.70 364 ILE A CA 1
ATOM 1869 C C . ILE A 1 407 ? 116.765 112.248 151.256 1.00 35.82 364 ILE A C 1
ATOM 1870 O O . ILE A 1 407 ? 117.405 113.034 150.550 1.00 39.05 364 ILE A O 1
ATOM 1875 N N . GLY A 1 408 ? 116.006 112.671 152.266 1.00 49.61 365 GLY A N 1
ATOM 1876 C CA . GLY A 1 408 ? 115.937 114.090 152.572 1.00 35.46 365 GLY A CA 1
ATOM 1877 C C . GLY A 1 408 ? 117.271 114.650 153.021 1.00 42.22 365 GLY A C 1
ATOM 1878 O O . GLY A 1 408 ? 117.693 115.718 152.575 1.00 52.68 365 GLY A O 1
ATOM 1879 N N . TYR A 1 409 ? 117.952 113.935 153.918 1.00 46.31 366 TYR A N 1
ATOM 1880 C CA . TYR A 1 409 ? 119.263 114.369 154.384 1.00 36.47 366 TYR A CA 1
ATOM 1881 C C . TYR A 1 409 ? 120.357 114.124 153.357 1.00 30.39 366 TYR A C 1
ATOM 1882 O O . TYR A 1 409 ? 121.340 114.871 153.331 1.00 30.79 366 TYR A O 1
ATOM 1891 N N . ALA A 1 410 ? 120.219 113.095 152.520 1.00 39.69 367 ALA A N 1
ATOM 1892 C CA . ALA A 1 410 ? 121.244 112.824 151.518 1.00 35.41 367 ALA A CA 1
ATOM 1893 C C . ALA A 1 410 ? 121.276 113.910 150.453 1.00 43.21 367 ALA A C 1
ATOM 1894 O O . ALA A 1 410 ? 122.316 114.136 149.824 1.00 53.97 367 ALA A O 1
ATOM 1896 N N . TRP A 1 411 ? 120.150 114.589 150.228 1.00 52.70 368 TRP A N 1
ATOM 1897 C CA . TRP A 1 411 ? 120.125 115.672 149.250 1.00 41.10 368 TRP A CA 1
ATOM 1898 C C . TRP A 1 411 ? 120.802 116.922 149.793 1.00 42.88 368 TRP A C 1
ATOM 1899 O O . TRP A 1 411 ? 121.406 117.685 149.031 1.00 59.47 368 TRP A O 1
ATOM 1910 N N . ILE A 1 412 ? 120.712 117.155 151.102 1.00 33.45 369 ILE A N 1
ATOM 1911 C CA . ILE A 1 412 ? 121.402 118.296 151.695 1.00 33.49 369 ILE A CA 1
ATOM 1912 C C . ILE A 1 412 ? 122.911 118.103 151.615 1.00 40.17 369 ILE A C 1
ATOM 1913 O O . ILE A 1 412 ? 123.660 119.049 151.345 1.00 41.30 369 ILE A O 1
ATOM 1918 N N . ALA A 1 413 ? 123.383 116.878 151.855 1.00 44.57 370 ALA A N 1
ATOM 1919 C CA . ALA A 1 413 ? 124.806 116.598 151.706 1.00 35.61 370 ALA A CA 1
ATOM 1920 C C . ALA A 1 413 ? 125.237 116.692 150.248 1.00 39.47 370 ALA A C 1
ATOM 1921 O O . ALA A 1 413 ? 126.336 117.170 149.951 1.00 50.26 370 ALA A O 1
ATOM 1923 N N . ILE A 1 414 ? 124.391 116.232 149.324 1.00 35.89 371 ILE A N 1
ATOM 1924 C CA . ILE A 1 414 ? 124.723 116.327 147.905 1.00 33.58 371 ILE A CA 1
ATOM 1925 C C . ILE A 1 414 ? 124.682 117.775 147.438 1.00 35.21 371 ILE A C 1
ATOM 1926 O O . ILE A 1 414 ? 125.492 118.194 146.605 1.00 51.44 371 ILE A O 1
ATOM 1931 N N . PHE A 1 415 ? 123.734 118.561 147.951 1.00 36.61 372 PHE A N 1
ATOM 1932 C CA . PHE A 1 415 ? 123.675 119.968 147.574 1.00 31.37 372 PHE A CA 1
ATOM 1933 C C . PHE A 1 415 ? 124.907 120.716 148.061 1.00 35.71 372 PHE A C 1
ATOM 1934 O O . PHE A 1 415 ? 125.430 121.587 147.359 1.00 48.78 372 PHE A O 1
ATOM 1942 N N . GLN A 1 416 ? 125.384 120.393 149.262 1.00 30.74 373 GLN A N 1
ATOM 1943 C CA . GLN A 1 416 ? 126.551 121.082 149.801 1.00 35.13 373 GLN A CA 1
ATOM 1944 C C . GLN A 1 416 ? 127.816 120.711 149.038 1.00 34.24 373 GLN A C 1
ATOM 1945 O O . GLN A 1 416 ? 128.704 121.549 148.857 1.00 28.62 373 GLN A O 1
ATOM 1951 N N . VAL A 1 417 ? 127.923 119.456 148.599 1.00 42.93 374 VAL A N 1
ATOM 1952 C CA . VAL A 1 417 ? 129.079 119.040 147.810 1.00 38.55 374 VAL A CA 1
ATOM 1953 C C . VAL A 1 417 ? 129.098 119.761 146.470 1.00 35.08 374 VAL A C 1
ATOM 1954 O O . VAL A 1 417 ? 130.152 120.207 146.006 1.00 44.41 374 VAL A O 1
ATOM 1958 N N . ILE A 1 418 ? 127.936 119.880 145.824 1.00 40.73 375 ILE A N 1
ATOM 1959 C CA . ILE A 1 418 ? 127.867 120.517 144.516 1.00 38.02 375 ILE A CA 1
ATOM 1960 C C . ILE A 1 418 ? 128.315 121.971 144.569 1.00 41.96 375 ILE A C 1
ATOM 1961 O O . ILE A 1 418 ? 128.794 122.501 143.561 1.00 44.71 375 ILE A O 1
ATOM 1966 N N . THR A 1 419 ? 128.172 122.636 145.713 1.00 38.12 376 THR A N 1
ATOM 1967 C CA . THR A 1 419 ? 128.646 124.004 145.871 1.00 30.63 376 THR A CA 1
ATOM 1968 C C . THR A 1 419 ? 130.130 124.083 146.202 1.00 35.79 376 THR A C 1
ATOM 1969 O O . THR A 1 419 ? 130.688 125.183 146.205 1.00 46.20 376 THR A O 1
ATOM 1973 N N . LEU A 1 420 ? 130.774 122.950 146.481 1.00 41.76 377 LEU A N 1
ATOM 1974 C CA . LEU A 1 420 ? 132.218 122.896 146.712 1.00 40.17 377 LEU A CA 1
ATOM 1975 C C . LEU A 1 420 ? 132.611 123.612 148.000 1.00 35.51 377 LEU A C 1
ATOM 1976 O O . LEU A 1 420 ? 133.740 124.082 148.148 1.00 41.66 377 LEU A O 1
ATOM 1981 N N . GLU A 1 421 ? 131.676 123.693 148.944 1.00 31.75 378 GLU A N 1
ATOM 1982 C CA . GLU A 1 421 ? 131.914 124.315 150.241 1.00 34.84 378 GLU A CA 1
ATOM 1983 C C . GLU A 1 421 ? 131.831 123.247 151.319 1.00 39.94 378 GLU A C 1
ATOM 1984 O O . GLU A 1 421 ? 130.754 122.703 151.574 1.00 51.38 378 GLU A O 1
ATOM 1990 N N . GLY A 1 422 ? 132.964 122.958 151.951 1.00 40.70 379 GLY A N 1
ATOM 1991 C CA . GLY A 1 422 ? 132.995 121.938 152.981 1.00 35.12 379 GLY A CA 1
ATOM 1992 C C . GLY A 1 422 ? 132.629 120.561 152.482 1.00 42.31 379 GLY A C 1
ATOM 1993 O O . GLY A 1 422 ? 132.009 119.788 153.218 1.00 59.46 379 GLY A O 1
ATOM 1994 N N . TRP A 1 423 ? 132.999 120.230 151.246 1.00 47.07 380 TRP A N 1
ATOM 1995 C CA . TRP A 1 423 ? 132.695 118.921 150.687 1.00 41.66 380 TRP A CA 1
ATOM 1996 C C . TRP A 1 423 ? 133.715 117.860 151.077 1.00 49.82 380 TRP A C 1
ATOM 1997 O O . TRP A 1 423 ? 133.356 116.682 151.148 1.00 53.83 380 TRP A O 1
ATOM 2008 N N . VAL A 1 424 ? 134.968 118.240 151.326 1.00 47.59 381 VAL A N 1
ATOM 2009 C CA . VAL A 1 424 ? 135.955 117.262 151.770 1.00 29.54 381 VAL A CA 1
ATOM 2010 C C . VAL A 1 424 ? 135.606 116.739 153.156 1.00 36.22 381 VAL A C 1
ATOM 2011 O O . VAL A 1 424 ? 135.840 115.565 153.455 1.00 52.48 381 VAL A O 1
ATOM 2015 N N . ASP A 1 425 ? 135.045 117.587 154.019 1.00 53.97 382 ASP A N 1
ATOM 2016 C CA . ASP A 1 425 ? 134.681 117.144 155.359 1.00 46.01 382 ASP A CA 1
ATOM 2017 C C . ASP A 1 425 ? 133.640 116.036 155.305 1.00 46.68 382 ASP A C 1
ATOM 2018 O O . ASP A 1 425 ? 133.712 115.069 156.070 1.00 60.98 382 ASP A O 1
ATOM 2023 N N . ILE A 1 426 ? 132.660 116.162 154.410 1.00 34.24 383 ILE A N 1
ATOM 2024 C CA . ILE A 1 426 ? 131.676 115.099 154.240 1.00 31.51 383 ILE A CA 1
ATOM 2025 C C . ILE A 1 426 ? 132.353 113.830 153.742 1.00 43.72 383 ILE A C 1
ATOM 2026 O O . ILE A 1 426 ? 132.006 112.719 154.159 1.00 46.82 383 ILE A O 1
ATOM 2031 N N . MET A 1 427 ? 133.321 113.970 152.833 1.00 39.76 384 MET A N 1
ATOM 2032 C CA . MET A 1 427 ? 134.042 112.804 152.335 1.00 35.87 384 MET A CA 1
ATOM 2033 C C . MET A 1 427 ? 134.839 112.128 153.442 1.00 42.97 384 MET A C 1
ATOM 2034 O O . MET A 1 427 ? 134.831 110.898 153.555 1.00 56.24 384 MET A O 1
ATOM 2039 N N . TYR A 1 428 ? 135.534 112.911 154.269 1.00 43.32 385 TYR A N 1
ATOM 2040 C CA . TYR A 1 428 ? 136.378 112.323 155.302 1.00 27.76 385 TYR A CA 1
ATOM 2041 C C . TYR A 1 428 ? 135.555 111.538 156.313 1.00 38.55 385 TYR A C 1
ATOM 2042 O O . TYR A 1 428 ? 136.044 110.562 156.890 1.00 49.24 385 TYR A O 1
ATOM 2051 N N . TYR A 1 429 ? 134.310 111.951 156.551 1.00 37.74 386 TYR A N 1
ATOM 2052 C CA . TYR A 1 429 ? 133.466 111.239 157.505 1.00 26.82 386 TYR A CA 1
ATOM 2053 C C . TYR A 1 429 ? 133.203 109.812 157.049 1.00 42.79 386 TYR A C 1
ATOM 2054 O O . TYR A 1 429 ? 133.260 108.873 157.850 1.00 58.41 386 TYR A O 1
ATOM 2063 N N . VAL A 1 430 ? 132.901 109.626 155.762 1.00 42.07 387 VAL A N 1
ATOM 2064 C CA . VAL A 1 430 ? 132.594 108.288 155.266 1.00 34.46 387 VAL A CA 1
ATOM 2065 C C . VAL A 1 430 ? 133.850 107.480 154.979 1.00 33.34 387 VAL A C 1
ATOM 2066 O O . VAL A 1 430 ? 133.795 106.245 154.984 1.00 43.90 387 VAL A O 1
ATOM 2070 N N . MET A 1 431 ? 134.982 108.134 154.721 1.00 33.77 388 MET A N 1
ATOM 2071 C CA . MET A 1 431 ? 136.242 107.405 154.645 1.00 38.61 388 MET A CA 1
ATOM 2072 C C . MET A 1 431 ? 136.594 106.794 155.993 1.00 47.14 388 MET A C 1
ATOM 2073 O O . MET A 1 431 ? 137.086 105.662 156.061 1.00 52.79 388 MET A O 1
ATOM 2078 N N . ASP A 1 432 ? 136.350 107.529 157.078 1.00 52.35 389 ASP A N 1
ATOM 2079 C CA . ASP A 1 432 ? 136.603 106.993 158.409 1.00 49.38 389 ASP A CA 1
ATOM 2080 C C . ASP A 1 432 ? 135.644 105.859 158.744 1.00 47.93 389 ASP A C 1
ATOM 2081 O O . ASP A 1 432 ? 136.041 104.866 159.361 1.00 60.47 389 ASP A O 1
ATOM 2086 N N . ALA A 1 433 ? 134.379 105.986 158.349 1.00 40.09 390 ALA A N 1
ATOM 2087 C CA . ALA A 1 433 ? 133.352 105.055 158.795 1.00 39.71 390 ALA A CA 1
ATOM 2088 C C . ALA A 1 433 ? 133.146 103.874 157.859 1.00 52.26 390 ALA A C 1
ATOM 2089 O O . ALA A 1 433 ? 132.867 102.769 158.335 1.00 59.17 390 ALA A O 1
ATOM 2091 N N . HIS A 1 434 ? 133.267 104.067 156.545 1.00 51.79 391 HIS A N 1
ATOM 2092 C CA . HIS A 1 434 ? 132.900 103.022 155.593 1.00 49.34 391 HIS A CA 1
ATOM 2093 C C . HIS A 1 434 ? 134.093 102.481 154.816 1.00 54.13 391 HIS A C 1
ATOM 2094 O O . HIS A 1 434 ? 134.328 101.270 154.843 1.00 58.75 391 HIS A O 1
ATOM 2101 N N . SER A 1 435 ? 134.861 103.326 154.131 1.00 42.59 392 SER A N 1
ATOM 2102 C CA . SER A 1 435 ? 135.907 102.808 153.257 1.00 47.77 392 SER A CA 1
ATOM 2103 C C . SER A 1 435 ? 136.701 103.959 152.661 1.00 45.67 392 SER A C 1
ATOM 2104 O O . SER A 1 435 ? 136.152 105.030 152.394 1.00 60.32 392 SER A O 1
ATOM 2107 N N . PHE A 1 436 ? 137.994 103.716 152.432 1.00 40.90 393 PHE A N 1
ATOM 2108 C CA . PHE A 1 436 ? 138.848 104.745 151.845 1.00 37.76 393 PHE A CA 1
ATOM 2109 C C . PHE A 1 436 ? 138.477 105.023 150.395 1.00 43.79 393 PHE A C 1
ATOM 2110 O O . PHE A 1 436 ? 138.669 106.140 149.903 1.00 57.22 393 PHE A O 1
ATOM 2118 N N . TYR A 1 437 ? 137.947 104.026 149.691 1.00 51.68 394 TYR A N 1
ATOM 2119 C CA . TYR A 1 437 ? 137.665 104.159 148.269 1.00 51.53 394 TYR A CA 1
ATOM 2120 C C . TYR A 1 437 ? 136.356 104.871 147.994 1.00 49.79 394 TYR A C 1
ATOM 2121 O O . TYR A 1 437 ? 135.802 104.728 146.899 1.00 50.79 394 TYR A O 1
ATOM 2130 N N . ASN A 1 438 ? 135.847 105.627 148.964 1.00 52.86 395 ASN A N 1
ATOM 2131 C CA . ASN A 1 438 ? 134.662 106.442 148.758 1.00 45.47 395 ASN A CA 1
ATOM 2132 C C . ASN A 1 438 ? 134.962 107.751 148.047 1.00 45.78 395 ASN A C 1
ATOM 2133 O O . ASN A 1 438 ? 134.021 108.464 147.687 1.00 51.04 395 ASN A O 1
ATOM 2138 N N . PHE A 1 439 ? 136.235 108.090 147.838 1.00 36.62 396 PHE A N 1
ATOM 2139 C CA . PHE A 1 439 ? 136.550 109.299 147.090 1.00 41.96 396 PHE A CA 1
ATOM 2140 C C . PHE A 1 439 ? 136.097 109.195 145.641 1.00 42.37 396 PHE A C 1
ATOM 2141 O O . PHE A 1 439 ? 135.907 110.225 144.987 1.00 47.95 396 PHE A O 1
ATOM 2149 N N . ILE A 1 440 ? 135.911 107.977 145.129 1.00 37.67 397 ILE A N 1
ATOM 2150 C CA . ILE A 1 440 ? 135.386 107.811 143.779 1.00 38.95 397 ILE A CA 1
ATOM 2151 C C . ILE A 1 440 ? 133.984 108.395 143.684 1.00 35.24 397 ILE A C 1
ATOM 2152 O O . ILE A 1 440 ? 133.601 108.968 142.659 1.00 43.16 397 ILE A O 1
ATOM 2157 N N . TYR A 1 441 ? 133.193 108.246 144.746 1.00 33.82 398 TYR A N 1
ATOM 2158 C CA . TYR A 1 441 ? 131.847 108.805 144.756 1.00 28.82 398 TYR A CA 1
ATOM 2159 C C . TYR A 1 441 ? 131.878 110.322 144.633 1.00 44.24 398 TYR A C 1
ATOM 2160 O O . TYR A 1 441 ? 131.111 110.905 143.859 1.00 50.54 398 TYR A O 1
ATOM 2169 N N . PHE A 1 442 ? 132.760 110.979 145.384 1.00 47.33 399 PHE A N 1
ATOM 2170 C CA . PHE A 1 442 ? 132.784 112.435 145.422 1.00 32.69 399 PHE A CA 1
ATOM 2171 C C . PHE A 1 442 ? 133.567 113.043 144.270 1.00 38.75 399 PHE A C 1
ATOM 2172 O O . PHE A 1 442 ? 133.440 114.245 144.022 1.00 53.18 399 PHE A O 1
ATOM 2180 N N . ILE A 1 443 ? 134.373 112.252 143.564 1.00 45.40 400 ILE A N 1
ATOM 2181 C CA . ILE A 1 443 ? 135.030 112.756 142.364 1.00 44.74 400 ILE A CA 1
ATOM 2182 C C . ILE A 1 443 ? 134.054 112.789 141.197 1.00 43.51 400 ILE A C 1
ATOM 2183 O O . ILE A 1 443 ? 133.988 113.775 140.457 1.00 51.83 400 ILE A O 1
ATOM 2188 N N . LEU A 1 444 ? 133.284 111.717 141.014 1.00 34.77 401 LEU A N 1
ATOM 2189 C CA . LEU A 1 444 ? 132.289 111.697 139.950 1.00 35.97 401 LEU A CA 1
ATOM 2190 C C . LEU A 1 444 ? 131.225 112.760 140.178 1.00 45.71 401 LEU A C 1
ATOM 2191 O O . LEU A 1 444 ? 130.794 113.427 139.231 1.00 60.44 401 LEU A O 1
ATOM 2196 N N . LEU A 1 445 ? 130.785 112.931 141.426 1.00 41.59 402 LEU A N 1
ATOM 2197 C CA . LEU A 1 445 ? 129.759 113.926 141.718 1.00 39.14 402 LEU A CA 1
ATOM 2198 C C . LEU A 1 445 ? 130.237 115.333 141.396 1.00 32.46 402 LEU A C 1
ATOM 2199 O O . LEU A 1 445 ? 129.465 116.144 140.876 1.00 36.47 402 LEU A O 1
ATOM 2204 N N . ILE A 1 446 ? 131.495 115.646 141.702 1.00 37.51 403 ILE A N 1
ATOM 2205 C CA . ILE A 1 446 ? 132.021 116.971 141.400 1.00 35.52 403 ILE A CA 1
ATOM 2206 C C . ILE A 1 446 ? 132.198 117.156 139.900 1.00 37.64 403 ILE A C 1
ATOM 2207 O O . ILE A 1 446 ? 131.927 118.234 139.362 1.00 46.16 403 ILE A O 1
ATOM 2212 N N . ILE A 1 447 ? 132.668 116.124 139.199 1.00 38.27 404 ILE A N 1
ATOM 2213 C CA . ILE A 1 447 ? 132.819 116.225 137.751 1.00 38.62 404 ILE A CA 1
ATOM 2214 C C . ILE A 1 447 ? 131.455 116.289 137.075 1.00 43.80 404 ILE A C 1
ATOM 2215 O O . ILE A 1 447 ? 131.203 117.154 136.230 1.00 46.77 404 ILE A O 1
ATOM 2220 N N . VAL A 1 448 ? 130.554 115.378 137.440 1.00 42.62 405 VAL A N 1
ATOM 2221 C CA . VAL A 1 448 ? 129.266 115.290 136.758 1.00 31.49 405 VAL A CA 1
ATOM 2222 C C . VAL A 1 448 ? 128.328 116.384 137.251 1.00 33.86 405 VAL A C 1
ATOM 2223 O O . VAL A 1 448 ? 127.665 117.061 136.459 1.00 49.90 405 VAL A O 1
ATOM 2227 N N . GLY A 1 449 ? 128.257 116.570 138.569 1.00 42.62 406 GLY A N 1
ATOM 2228 C CA . GLY A 1 449 ? 127.256 117.471 139.119 1.00 51.43 406 GLY A CA 1
ATOM 2229 C C . GLY A 1 449 ? 127.740 118.904 139.219 1.00 41.01 406 GLY A C 1
ATOM 2230 O O . GLY A 1 449 ? 127.068 119.832 138.764 1.00 31.62 406 GLY A O 1
ATOM 2231 N N . SER A 1 450 ? 128.905 119.110 139.827 1.00 52.31 407 SER A N 1
ATOM 2232 C CA . SER A 1 450 ? 129.381 120.468 140.056 1.00 50.95 407 SER A CA 1
ATOM 2233 C C . SER A 1 450 ? 129.848 121.127 138.764 1.00 50.92 407 SER A C 1
ATOM 2234 O O . SER A 1 450 ? 129.525 122.290 138.501 1.00 53.98 407 SER A O 1
ATOM 2237 N N . PHE A 1 451 ? 130.614 120.404 137.947 1.00 49.60 408 PHE A N 1
ATOM 2238 C CA . PHE A 1 451 ? 131.210 121.012 136.762 1.00 43.06 408 PHE A CA 1
ATOM 2239 C C . PHE A 1 451 ? 130.242 121.028 135.584 1.00 42.31 408 PHE A C 1
ATOM 2240 O O . PHE A 1 451 ? 129.849 122.096 135.105 1.00 49.51 408 PHE A O 1
ATOM 2248 N N . PHE A 1 452 ? 129.842 119.851 135.104 1.00 45.75 409 PHE A N 1
ATOM 2249 C CA . PHE A 1 452 ? 129.064 119.790 133.872 1.00 46.64 409 PHE A CA 1
ATOM 2250 C C . PHE A 1 452 ? 127.637 120.285 134.072 1.00 48.55 409 PHE A C 1
ATOM 2251 O O . PHE A 1 452 ? 127.142 121.086 133.275 1.00 57.14 409 PHE A O 1
ATOM 2259 N N . MET A 1 453 ? 126.964 119.834 135.130 1.00 51.77 410 MET A N 1
ATOM 2260 C CA . MET A 1 453 ? 125.551 120.154 135.291 1.00 46.90 410 MET A CA 1
ATOM 2261 C C . MET A 1 453 ? 125.334 121.624 135.626 1.00 48.37 410 MET A C 1
ATOM 2262 O O . MET A 1 453 ? 124.296 122.187 135.261 1.00 52.75 410 MET A O 1
ATOM 2267 N N . ILE A 1 454 ? 126.282 122.261 136.312 1.00 52.48 411 ILE A N 1
ATOM 2268 C CA . ILE A 1 454 ? 126.152 123.686 136.596 1.00 44.82 411 ILE A CA 1
ATOM 2269 C C . ILE A 1 454 ? 126.532 124.514 135.377 1.00 43.60 411 ILE A C 1
ATOM 2270 O O . ILE A 1 454 ? 125.902 125.536 135.088 1.00 51.75 411 ILE A O 1
ATOM 2275 N N . ASN A 1 455 ? 127.567 124.100 134.647 1.00 43.76 412 ASN A N 1
ATOM 2276 C CA . ASN A 1 455 ? 127.998 124.833 133.466 1.00 42.23 412 ASN A CA 1
ATOM 2277 C C . ASN A 1 455 ? 127.094 124.606 132.264 1.00 48.52 412 ASN A C 1
ATOM 2278 O O . ASN A 1 455 ? 127.164 125.382 131.307 1.00 53.97 412 ASN A O 1
ATOM 2283 N N . LEU A 1 456 ? 126.254 123.570 132.282 1.00 55.00 413 LEU A N 1
ATOM 2284 C CA . LEU A 1 456 ? 125.254 123.418 131.233 1.00 46.18 413 LEU A CA 1
ATOM 2285 C C . LEU A 1 456 ? 124.111 124.408 131.396 1.00 46.03 413 LEU A C 1
ATOM 2286 O O . LEU A 1 456 ? 123.448 124.736 130.408 1.00 59.25 413 LEU A O 1
ATOM 2291 N N . CYS A 1 457 ? 123.862 124.886 132.616 1.00 50.81 414 CYS A N 1
ATOM 2292 C CA . CYS A 1 457 ? 122.913 125.979 132.796 1.00 52.34 414 CYS A CA 1
ATOM 2293 C C . CYS A 1 457 ? 123.386 127.229 132.068 1.00 54.14 414 CYS A C 1
ATOM 2294 O O . CYS A 1 457 ? 122.586 127.934 131.445 1.00 54.67 414 CYS A O 1
ATOM 2297 N N . LEU A 1 458 ? 124.686 127.519 132.141 1.00 54.78 415 LEU A N 1
ATOM 2298 C CA . LEU A 1 458 ? 125.221 128.704 131.481 1.00 50.75 415 LEU A CA 1
ATOM 2299 C C . LEU A 1 458 ? 125.198 128.550 129.966 1.00 53.83 415 LEU A C 1
ATOM 2300 O O . LEU A 1 458 ? 124.991 129.528 129.239 1.00 61.52 415 LEU A O 1
ATOM 2305 N N . VAL A 1 459 ? 125.422 127.332 129.468 1.00 53.96 416 VAL A N 1
ATOM 2306 C CA . VAL A 1 459 ? 125.434 127.111 128.025 1.00 50.47 416 VAL A CA 1
ATOM 2307 C C . VAL A 1 459 ? 124.030 127.242 127.453 1.00 54.83 416 VAL A C 1
ATOM 2308 O O . VAL A 1 459 ? 123.835 127.813 126.373 1.00 59.81 416 VAL A O 1
ATOM 2312 N N . VAL A 1 460 ? 123.033 126.704 128.155 1.00 58.07 417 VAL A N 1
ATOM 2313 C CA . VAL A 1 460 ? 121.665 126.743 127.649 1.00 51.80 417 VAL A CA 1
ATOM 2314 C C . VAL A 1 460 ? 121.141 128.172 127.624 1.00 56.35 417 VAL A C 1
ATOM 2315 O O . VAL A 1 460 ? 120.528 128.603 126.641 1.00 58.15 417 VAL A O 1
ATOM 2319 N N . ILE A 1 461 ? 121.363 128.929 128.701 1.00 60.42 418 ILE A N 1
ATOM 2320 C CA . ILE A 1 461 ? 120.935 130.324 128.716 1.00 52.66 418 ILE A CA 1
ATOM 2321 C C . ILE A 1 461 ? 121.681 131.121 127.655 1.00 53.58 418 ILE A C 1
ATOM 2322 O O . ILE A 1 461 ? 121.087 131.938 126.943 1.00 56.41 418 ILE A O 1
ATOM 2327 N N . ALA A 1 462 ? 122.990 130.897 127.529 1.00 58.71 419 ALA A N 1
ATOM 2328 C CA . ALA A 1 462 ? 123.788 131.684 126.595 1.00 56.26 419 ALA A CA 1
ATOM 2329 C C . ALA A 1 462 ? 123.256 131.563 125.173 1.00 57.13 419 ALA A C 1
ATOM 2330 O O . ALA A 1 462 ? 123.183 132.558 124.445 1.00 66.62 419 ALA A O 1
ATOM 2332 N N . THR A 1 463 ? 122.877 130.354 124.758 1.00 61.42 420 THR A N 1
ATOM 2333 C CA . THR A 1 463 ? 122.303 130.179 123.428 1.00 65.43 420 THR A CA 1
ATOM 2334 C C . THR A 1 463 ? 120.919 130.811 123.337 1.00 69.91 420 THR A C 1
ATOM 2335 O O . THR A 1 463 ? 120.621 131.540 122.385 1.00 68.83 420 THR A O 1
ATOM 2339 N N . GLN A 1 464 ? 120.064 130.553 124.327 1.00 76.64 421 GLN A N 1
ATOM 2340 C CA . GLN A 1 464 ? 118.698 131.063 124.275 1.00 76.60 421 GLN A CA 1
ATOM 2341 C C . GLN A 1 464 ? 118.690 132.584 124.190 1.00 74.70 421 GLN A C 1
ATOM 2342 O O . GLN A 1 464 ? 117.972 133.169 123.371 1.00 78.77 421 GLN A O 1
ATOM 2348 N N . PHE A 1 465 ? 119.488 133.241 125.032 1.00 70.56 422 PHE A N 1
ATOM 2349 C CA . PHE A 1 465 ? 119.534 134.697 125.020 1.00 67.29 422 PHE A CA 1
ATOM 2350 C C . PHE A 1 465 ? 120.008 135.226 123.673 1.00 70.89 422 PHE A C 1
ATOM 2351 O O . PHE A 1 465 ? 119.611 136.322 123.262 1.00 76.90 422 PHE A O 1
ATOM 2359 N N . SER A 1 466 ? 120.852 134.467 122.973 1.00 74.36 423 SER A N 1
ATOM 2360 C CA . SER A 1 466 ? 121.317 134.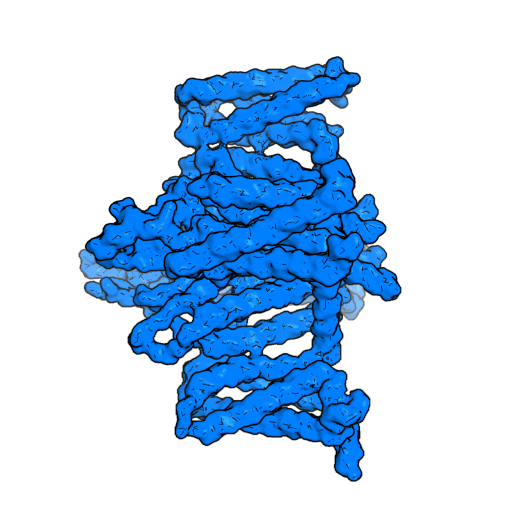894 121.658 1.00 73.35 423 SER A CA 1
ATOM 2361 C C . SER A 1 466 ? 120.199 134.826 120.625 1.00 78.16 423 SER A C 1
ATOM 2362 O O . SER A 1 466 ? 120.062 135.731 119.796 1.00 79.64 423 SER A O 1
ATOM 2365 N N . GLU A 1 467 ? 119.392 133.763 120.657 1.00 88.45 424 GLU A N 1
ATOM 2366 C CA . GLU A 1 467 ? 118.257 133.677 119.744 1.00 88.37 424 GLU A CA 1
ATOM 2367 C C . GLU A 1 467 ? 117.259 134.797 120.007 1.00 87.52 424 GLU A C 1
ATOM 2368 O O . GLU A 1 467 ? 116.772 135.438 119.069 1.00 88.40 424 GLU A O 1
ATOM 2374 N N . THR A 1 468 ? 116.949 135.051 121.274 1.00 90.39 425 THR A N 1
ATOM 2375 C CA . THR A 1 468 ? 116.005 136.098 121.641 1.00 92.36 425 THR A CA 1
ATOM 2376 C C . THR A 1 468 ? 116.494 137.457 121.153 1.00 91.16 425 THR A C 1
ATOM 2377 O O . THR A 1 468 ? 115.696 138.360 120.902 1.00 92.94 425 THR A O 1
ATOM 2381 N N . ARG A 1 551 ? 156.013 174.107 122.423 1.00 143.58 788 ARG A N 1
ATOM 2382 C CA . ARG A 1 551 ? 156.923 173.329 121.591 1.00 145.96 788 ARG A CA 1
ATOM 2383 C C . ARG A 1 551 ? 157.719 172.338 122.433 1.00 146.14 788 ARG A C 1
ATOM 2384 O O . ARG A 1 551 ? 158.127 171.283 121.946 1.00 144.72 788 ARG A O 1
ATOM 2392 N N . ILE A 1 552 ? 157.936 172.683 123.699 1.00 151.45 789 ILE A N 1
ATOM 2393 C CA . ILE A 1 552 ? 158.670 171.809 124.610 1.00 151.72 789 ILE A CA 1
ATOM 2394 C C . ILE A 1 552 ? 157.725 170.882 125.363 1.00 150.52 789 ILE A C 1
ATOM 2395 O O . ILE A 1 552 ? 158.028 169.702 125.556 1.00 150.10 789 ILE A O 1
ATOM 2400 N N . VAL A 1 553 ? 156.574 171.398 125.798 1.00 144.79 790 VAL A N 1
ATOM 2401 C CA . VAL A 1 553 ? 155.623 170.576 126.540 1.00 144.73 790 VAL A CA 1
ATOM 2402 C C . VAL A 1 553 ? 155.132 169.420 125.679 1.00 145.88 790 VAL A C 1
ATOM 2403 O O . VAL A 1 553 ? 155.058 168.273 126.135 1.00 146.65 790 VAL A O 1
ATOM 2407 N N . ASP A 1 554 ? 154.789 169.701 124.424 1.00 148.52 791 ASP A N 1
ATOM 2408 C CA . ASP A 1 554 ? 154.266 168.684 123.521 1.00 148.68 791 ASP A CA 1
ATOM 2409 C C . ASP A 1 554 ? 155.323 167.683 123.074 1.00 148.08 791 ASP A C 1
ATOM 2410 O O . ASP A 1 554 ? 154.968 166.666 122.468 1.00 146.98 791 ASP A O 1
ATOM 2415 N N . SER A 1 555 ? 156.598 167.938 123.353 1.00 146.68 792 SER A N 1
ATOM 2416 C CA . SER A 1 555 ? 157.653 167.050 122.888 1.00 146.48 792 SER A CA 1
ATOM 2417 C C . SER A 1 555 ? 157.491 165.659 123.492 1.00 144.66 792 SER A C 1
ATOM 2418 O O . SER A 1 555 ? 157.064 165.498 124.638 1.00 144.13 792 SER A O 1
ATOM 2421 N N . LYS A 1 556 ? 157.837 164.644 122.697 1.00 135.39 793 LYS A N 1
ATOM 2422 C CA . LYS A 1 556 ? 157.728 163.266 123.165 1.00 135.47 793 LYS A CA 1
ATOM 2423 C C . LYS A 1 556 ? 158.612 163.028 124.382 1.00 135.78 793 LYS A C 1
ATOM 2424 O O . LYS A 1 556 ? 158.190 162.383 125.349 1.00 134.95 793 LYS A O 1
ATOM 2430 N N . TYR A 1 557 ? 159.842 163.542 124.353 1.00 134.73 794 TYR A N 1
ATOM 2431 C CA . TYR A 1 557 ? 160.764 163.312 125.460 1.00 135.00 794 TYR A CA 1
ATOM 2432 C C . TYR A 1 557 ? 160.243 163.935 126.749 1.00 133.79 794 TYR A C 1
ATOM 2433 O O . TYR A 1 557 ? 160.415 163.368 127.834 1.00 132.51 794 TYR A O 1
ATOM 2442 N N . PHE A 1 558 ? 159.605 165.103 126.654 1.00 136.73 795 PHE A N 1
ATOM 2443 C CA . PHE A 1 558 ? 158.972 165.687 127.831 1.00 136.01 795 PHE A CA 1
ATOM 2444 C C . PHE A 1 558 ? 157.880 164.775 128.372 1.00 136.52 795 PHE A C 1
ATOM 2445 O O . PHE A 1 558 ? 157.776 164.572 129.587 1.00 136.56 795 PHE A O 1
ATOM 2453 N N . SER A 1 559 ? 157.057 164.213 127.484 1.00 135.81 796 SER A N 1
ATOM 2454 C CA . SER A 1 559 ? 155.998 163.311 127.926 1.00 134.65 796 SER A CA 1
ATOM 2455 C C . SER A 1 559 ? 156.574 162.056 128.568 1.00 133.64 796 SER A C 1
ATOM 2456 O O . SER A 1 559 ? 156.026 161.544 129.550 1.00 132.58 796 SER A O 1
ATOM 2459 N N . ARG A 1 560 ? 157.667 161.529 128.017 1.00 128.28 797 ARG A N 1
ATOM 2460 C CA . ARG A 1 560 ? 158.275 160.341 128.606 1.00 127.70 797 ARG A CA 1
ATOM 2461 C C . ARG A 1 560 ? 158.851 160.644 129.983 1.00 128.79 797 ARG A C 1
ATOM 2462 O O . ARG A 1 560 ? 158.823 159.789 130.875 1.00 127.76 797 ARG A O 1
ATOM 2470 N N . GLY A 1 561 ? 159.378 161.854 130.176 1.00 137.99 798 GLY A N 1
ATOM 2471 C CA . GLY A 1 561 ? 159.934 162.206 131.474 1.00 136.89 798 GLY A CA 1
ATOM 2472 C C . GLY A 1 561 ? 158.897 162.184 132.581 1.00 135.98 798 GLY A C 1
ATOM 2473 O O . GLY A 1 561 ? 159.133 161.639 133.662 1.00 134.77 798 GLY A O 1
ATOM 2474 N N . ILE A 1 562 ? 157.731 162.786 132.331 1.00 124.86 799 ILE A N 1
ATOM 2475 C CA . ILE A 1 562 ? 156.647 162.727 133.312 1.00 123.90 799 ILE A CA 1
ATOM 2476 C C . ILE A 1 562 ? 156.183 161.293 133.517 1.00 122.97 799 ILE A C 1
ATOM 2477 O O . ILE A 1 562 ? 155.906 160.878 134.648 1.00 121.35 799 ILE A O 1
ATOM 2482 N N . MET A 1 563 ? 156.094 160.514 132.439 1.00 119.42 800 MET A N 1
ATOM 2483 C CA . MET A 1 563 ? 155.574 159.154 132.551 1.00 118.28 800 MET A CA 1
ATOM 2484 C C . MET A 1 563 ? 156.388 158.339 133.546 1.00 119.33 800 MET A C 1
ATOM 2485 O O . MET A 1 563 ? 155.829 157.639 134.397 1.00 118.22 800 MET A O 1
ATOM 2490 N N . MET A 1 564 ? 157.718 158.412 133.450 1.00 120.27 801 MET A N 1
ATOM 2491 C CA . MET A 1 564 ? 158.555 157.656 134.375 1.00 117.13 801 MET A CA 1
ATOM 2492 C C . MET A 1 564 ? 158.573 158.292 135.758 1.00 117.27 801 MET A C 1
ATOM 2493 O O . MET A 1 564 ? 158.742 157.585 136.756 1.00 114.96 801 MET A O 1
ATOM 2498 N N . ALA A 1 565 ? 158.399 159.613 135.840 1.00 118.38 802 ALA A N 1
ATOM 2499 C CA . ALA A 1 565 ? 158.357 160.271 137.142 1.00 117.92 802 ALA A CA 1
ATOM 2500 C C . ALA A 1 565 ? 157.166 159.792 137.960 1.00 118.65 802 ALA A C 1
ATOM 2501 O O . ALA A 1 565 ? 157.288 159.543 139.165 1.00 120.08 802 ALA A O 1
ATOM 2503 N N . ILE A 1 566 ? 156.001 159.664 137.324 1.00 110.67 803 ILE A N 1
ATOM 2504 C CA . ILE A 1 566 ? 154.826 159.157 138.023 1.00 106.77 803 ILE A CA 1
ATOM 2505 C C . ILE A 1 566 ? 155.049 157.715 138.457 1.00 105.13 803 ILE A C 1
ATOM 2506 O O . ILE A 1 566 ? 154.714 157.331 139.583 1.00 105.07 803 ILE A O 1
ATOM 2511 N N . LEU A 1 567 ? 155.612 156.894 137.571 1.00 102.73 804 LEU A N 1
ATOM 2512 C CA . LEU A 1 567 ? 155.745 155.472 137.864 1.00 103.09 804 LEU A CA 1
ATOM 2513 C C . LEU A 1 567 ? 156.646 155.236 139.070 1.00 104.52 804 LEU A C 1
ATOM 2514 O O . LEU A 1 567 ? 156.336 154.405 139.931 1.00 104.50 804 LEU A O 1
ATOM 2519 N N . VAL A 1 568 ? 157.766 155.957 139.153 1.00 107.41 805 VAL A N 1
ATOM 2520 C CA . VAL A 1 568 ? 158.674 155.774 140.283 1.00 106.39 805 VAL A CA 1
ATOM 2521 C C . VAL A 1 568 ? 157.995 156.192 141.581 1.00 104.61 805 VAL A C 1
ATOM 2522 O O . VAL A 1 568 ? 158.118 155.518 142.610 1.00 102.93 805 VAL A O 1
ATOM 2526 N N . ASN A 1 569 ? 157.270 157.312 141.555 1.00 100.49 806 ASN A N 1
ATOM 2527 C CA . ASN A 1 569 ? 156.603 157.791 142.761 1.00 99.49 806 ASN A CA 1
ATOM 2528 C C . ASN A 1 569 ? 155.555 156.797 143.244 1.00 99.85 806 ASN A C 1
ATOM 2529 O O . ASN A 1 569 ? 155.433 156.548 144.449 1.00 98.65 806 ASN A O 1
ATOM 2534 N N . THR A 1 570 ? 154.784 156.224 142.318 1.00 92.64 807 THR A N 1
ATOM 2535 C CA . THR A 1 570 ? 153.766 155.254 142.705 1.00 89.51 807 THR A CA 1
ATOM 2536 C C . THR A 1 570 ? 154.395 154.009 143.315 1.00 86.60 807 THR A C 1
ATOM 2537 O O . THR A 1 570 ? 153.878 153.458 144.292 1.00 88.77 807 THR A O 1
ATOM 2541 N N . LEU A 1 571 ? 155.510 153.547 142.748 1.00 82.50 808 LEU A N 1
ATOM 2542 C CA . LEU A 1 571 ? 156.173 152.364 143.281 1.00 85.84 808 LEU A CA 1
ATOM 2543 C C . LEU A 1 571 ? 156.865 152.647 144.608 1.00 83.25 808 LEU A C 1
ATOM 2544 O O . LEU A 1 571 ? 156.980 151.746 145.444 1.00 84.21 808 LEU A O 1
ATOM 2549 N N . SER A 1 572 ? 157.328 153.880 144.821 1.00 86.20 809 SER A N 1
ATOM 2550 C CA . SER A 1 572 ? 157.976 154.217 146.082 1.00 86.60 809 SER A CA 1
ATOM 2551 C C . SER A 1 572 ? 157.022 154.123 147.264 1.00 88.31 809 SER A C 1
ATOM 2552 O O . SER A 1 572 ? 157.479 154.030 148.407 1.00 86.76 809 SER A O 1
ATOM 2555 N N . MET A 1 573 ? 155.710 154.152 147.017 1.00 82.12 810 MET A N 1
ATOM 2556 C CA . MET A 1 573 ? 154.745 153.988 148.096 1.00 76.40 810 MET A CA 1
ATOM 2557 C C . MET A 1 573 ? 154.652 152.545 148.568 1.00 75.85 810 MET A C 1
ATOM 2558 O O . MET A 1 573 ? 154.108 152.294 149.647 1.00 78.88 810 MET A O 1
ATOM 2563 N N . GLY A 1 574 ? 155.163 151.596 147.787 1.00 66.59 811 GLY A N 1
ATOM 2564 C CA . GLY A 1 574 ? 155.134 150.198 148.160 1.00 63.23 811 GLY A CA 1
ATOM 2565 C C . GLY A 1 574 ? 156.328 149.710 148.943 1.00 70.40 811 GLY A C 1
ATOM 2566 O O . GLY A 1 574 ? 156.417 148.513 149.230 1.00 77.01 811 GLY A O 1
ATOM 2567 N N . VAL A 1 575 ? 157.254 150.598 149.298 1.00 78.13 812 VAL A N 1
ATOM 2568 C CA . VAL A 1 575 ? 158.442 150.210 150.051 1.00 76.84 812 VAL A CA 1
ATOM 2569 C C . VAL A 1 575 ? 158.155 150.305 151.543 1.00 78.23 812 VAL A C 1
ATOM 2570 O O . VAL A 1 575 ? 159.025 150.022 152.372 1.00 83.30 812 VAL A O 1
ATOM 2574 N N . GLU A 1 576 ? 156.939 150.711 151.896 1.00 71.30 813 GLU A N 1
ATOM 2575 C CA . GLU A 1 576 ? 156.547 150.760 153.296 1.00 72.92 813 GLU A CA 1
ATOM 2576 C C . GLU A 1 576 ? 156.420 149.356 153.871 1.00 75.39 813 GLU A C 1
ATOM 2577 O O . GLU A 1 576 ? 156.026 148.410 153.184 1.00 80.45 813 GLU A O 1
ATOM 2583 N N . TYR A 1 577 ? 156.759 149.228 155.149 1.00 72.70 814 TYR A N 1
ATOM 2584 C CA . TYR A 1 577 ? 156.524 147.995 155.887 1.00 67.87 814 TYR A CA 1
ATOM 2585 C C . TYR A 1 577 ? 156.428 148.344 157.365 1.00 70.20 814 TYR A C 1
ATOM 2586 O O . TYR A 1 577 ? 156.499 149.513 157.750 1.00 72.85 814 TYR A O 1
ATOM 2595 N N . HIS A 1 578 ? 156.248 147.314 158.192 1.00 63.87 815 HIS A N 1
ATOM 2596 C CA . HIS A 1 578 ? 155.831 147.534 159.572 1.00 67.54 815 HIS A CA 1
ATOM 2597 C C . HIS A 1 578 ? 156.834 148.364 160.366 1.00 72.82 815 HIS A C 1
ATOM 2598 O O . HIS A 1 578 ? 156.520 149.481 160.789 1.00 77.39 815 HIS A O 1
ATOM 2605 N N . GLU A 1 579 ? 158.038 147.837 160.574 1.00 68.07 816 GLU A N 1
ATOM 2606 C CA . GLU A 1 579 ? 159.027 148.497 161.424 1.00 67.19 816 GLU A CA 1
ATOM 2607 C C . GLU A 1 579 ? 160.026 149.266 160.560 1.00 74.82 816 GLU A C 1
ATOM 2608 O O . GLU A 1 579 ? 161.191 148.898 160.408 1.00 76.46 816 GLU A O 1
ATOM 2614 N N . GLN A 1 580 ? 159.539 150.363 159.993 1.00 77.76 817 GLN A N 1
ATOM 2615 C CA . GLN A 1 580 ? 160.385 151.192 159.150 1.00 79.01 817 GLN A CA 1
ATOM 2616 C C . GLN A 1 580 ? 161.429 151.915 159.997 1.00 83.14 817 GLN A C 1
ATOM 2617 O O . GLN A 1 580 ? 161.101 152.457 161.056 1.00 83.22 817 GLN A O 1
ATOM 2623 N N . PRO A 1 581 ? 162.690 151.948 159.564 1.00 91.34 818 PRO A N 1
ATOM 2624 C CA . PRO A 1 581 ? 163.630 152.898 160.165 1.00 92.13 818 PRO A CA 1
ATOM 2625 C C . PRO A 1 581 ? 163.150 154.320 159.932 1.00 93.11 818 PRO A C 1
ATOM 2626 O O . PRO A 1 581 ? 162.652 154.655 158.855 1.00 91.96 818 PRO A O 1
ATOM 2630 N N . GLU A 1 582 ? 163.306 155.163 160.953 1.00 105.22 819 GLU A N 1
ATOM 2631 C CA . GLU A 1 582 ? 162.813 156.530 160.841 1.00 105.54 819 GLU A CA 1
ATOM 2632 C C . GLU A 1 582 ? 163.484 157.289 159.706 1.00 106.32 819 GLU A C 1
ATOM 2633 O O . GLU A 1 582 ? 162.881 158.217 159.157 1.00 105.84 819 GLU A O 1
ATOM 2639 N N . GLU A 1 583 ? 164.715 156.923 159.343 1.00 101.24 820 GLU A N 1
ATOM 2640 C CA . GLU A 1 583 ? 165.350 157.529 158.181 1.00 102.86 820 GLU A CA 1
ATOM 2641 C C . GLU A 1 583 ? 164.650 157.149 156.883 1.00 106.56 820 GLU A C 1
ATOM 2642 O O . GLU A 1 583 ? 164.547 157.988 155.982 1.00 106.04 820 GLU A O 1
ATOM 2648 N N . LEU A 1 584 ? 164.162 155.911 156.767 1.00 101.27 821 LEU A N 1
ATOM 2649 C CA . LEU A 1 584 ? 163.397 155.522 155.588 1.00 98.44 821 LEU A CA 1
ATOM 2650 C C . LEU A 1 584 ? 162.085 156.286 155.500 1.00 94.94 821 LEU A C 1
ATOM 2651 O O . LEU A 1 584 ? 161.665 156.665 154.402 1.00 96.10 821 LEU A O 1
ATOM 2656 N N . THR A 1 585 ? 161.428 156.521 156.636 1.00 98.99 822 THR A N 1
ATOM 2657 C CA . THR A 1 585 ? 160.209 157.321 156.633 1.00 103.13 822 THR A CA 1
ATOM 2658 C C . THR A 1 585 ? 160.490 158.734 156.139 1.00 105.34 822 THR A C 1
ATOM 2659 O O . THR A 1 585 ? 159.734 159.286 155.332 1.00 105.19 822 THR A O 1
ATOM 2663 N N . ASN A 1 586 ? 161.582 159.337 156.615 1.00 109.09 823 ASN A N 1
ATOM 2664 C CA . ASN A 1 586 ? 161.930 160.683 156.174 1.00 108.91 823 ASN A CA 1
ATOM 2665 C C . ASN A 1 586 ? 162.226 160.723 154.681 1.00 107.24 823 ASN A C 1
ATOM 2666 O O . ASN A 1 586 ? 161.809 161.662 153.994 1.00 106.37 823 ASN A O 1
ATOM 2671 N N . ALA A 1 587 ? 162.935 159.719 154.162 1.00 107.62 824 ALA A N 1
ATOM 2672 C CA . ALA A 1 587 ? 163.254 159.703 152.739 1.00 109.60 824 ALA A CA 1
ATOM 2673 C C . ALA A 1 587 ? 161.989 159.738 151.894 1.00 108.19 824 ALA A C 1
ATOM 2674 O O . ALA A 1 587 ? 161.935 160.432 150.871 1.00 108.11 824 ALA A O 1
ATOM 2676 N N . LEU A 1 588 ? 160.959 158.996 152.304 1.00 102.56 825 LEU A N 1
ATOM 2677 C CA . LEU A 1 588 ? 159.700 159.013 151.568 1.00 101.45 825 LEU A CA 1
ATOM 2678 C C . LEU A 1 588 ? 159.062 160.395 151.585 1.00 103.58 825 LEU A C 1
ATOM 2679 O O . LEU A 1 588 ? 158.513 160.834 150.568 1.00 106.05 825 LEU A O 1
ATOM 2684 N N . GLU A 1 589 ? 159.115 161.091 152.722 1.00 106.61 826 GLU A N 1
ATOM 2685 C CA . GLU A 1 589 ? 158.573 162.443 152.786 1.00 107.47 826 GLU A CA 1
ATOM 2686 C C . GLU A 1 589 ? 159.403 163.428 151.974 1.00 108.67 826 GLU A C 1
ATOM 2687 O O . GLU A 1 589 ? 158.838 164.311 151.319 1.00 106.20 826 GLU A O 1
ATOM 2693 N N . ILE A 1 590 ? 160.731 163.300 151.999 1.00 112.42 827 ILE A N 1
ATOM 2694 C CA . ILE A 1 590 ? 161.559 164.113 151.114 1.00 110.45 827 ILE A CA 1
ATOM 2695 C C . ILE A 1 590 ? 161.242 163.793 149.660 1.00 111.77 827 ILE A C 1
ATOM 2696 O O . ILE A 1 590 ? 161.117 164.695 148.824 1.00 112.45 827 ILE A O 1
ATOM 2701 N N . SER A 1 591 ? 161.104 162.505 149.336 1.00 115.09 828 SER A N 1
ATOM 2702 C CA . SER A 1 591 ? 160.756 162.120 147.973 1.00 113.85 828 SER A CA 1
ATOM 2703 C C . SER A 1 591 ? 159.411 162.698 147.560 1.00 112.59 828 SER A C 1
ATOM 2704 O O . SER A 1 591 ? 159.238 163.106 146.407 1.00 113.87 828 SER A O 1
ATOM 2707 N N . ASN A 1 592 ? 158.448 162.742 148.483 1.00 108.42 829 ASN A N 1
ATOM 2708 C CA . ASN A 1 592 ? 157.149 163.322 148.165 1.00 109.92 829 ASN A CA 1
ATOM 2709 C C . ASN A 1 592 ? 157.284 164.783 147.755 1.00 114.06 829 ASN A C 1
ATOM 2710 O O . ASN A 1 592 ? 156.625 165.233 146.810 1.00 115.66 829 ASN A O 1
ATOM 2715 N N . ILE A 1 593 ? 158.134 165.539 148.452 1.00 119.05 830 ILE A N 1
ATOM 2716 C CA . ILE A 1 593 ? 158.316 166.950 148.122 1.00 118.43 830 ILE A CA 1
ATOM 2717 C C . ILE A 1 593 ? 158.855 167.100 146.706 1.00 117.65 830 ILE A C 1
ATOM 2718 O O . ILE A 1 593 ? 158.369 167.926 145.925 1.00 116.70 830 ILE A O 1
ATOM 2723 N N . VAL A 1 594 ? 159.867 166.307 146.353 1.00 115.34 831 VAL A N 1
ATOM 2724 C CA . VAL A 1 594 ? 160.488 166.439 145.038 1.00 115.07 831 VAL A CA 1
ATOM 2725 C C . VAL A 1 594 ? 159.463 166.182 143.942 1.00 117.40 831 VAL A C 1
ATOM 2726 O O . VAL A 1 594 ? 159.318 166.974 143.003 1.00 118.52 831 VAL A O 1
ATOM 2730 N N . PHE A 1 595 ? 158.729 165.074 144.048 1.00 114.95 832 PHE A N 1
ATOM 2731 C CA . PHE A 1 595 ? 157.742 164.749 143.024 1.00 112.70 832 PHE A CA 1
ATOM 2732 C C . PHE A 1 595 ? 156.577 165.730 143.053 1.00 112.87 832 PHE A C 1
ATOM 2733 O O . PHE A 1 595 ? 156.036 166.089 142.001 1.00 115.07 832 PHE A O 1
ATOM 2741 N N . THR A 1 596 ? 156.175 166.171 144.245 1.00 118.37 833 THR A N 1
ATOM 2742 C CA . THR A 1 596 ? 155.115 167.169 144.335 1.00 121.43 833 THR A CA 1
ATOM 2743 C C . THR A 1 596 ? 155.511 168.450 143.614 1.00 123.28 833 THR A C 1
ATOM 2744 O O . THR A 1 596 ? 154.704 169.038 142.885 1.00 123.14 833 THR A O 1
ATOM 2748 N N . SER A 1 597 ? 156.751 168.901 143.810 1.00 125.88 834 SER A N 1
ATOM 2749 C CA . SER A 1 597 ? 157.215 170.101 143.122 1.00 124.47 834 SER A CA 1
ATOM 2750 C C . SER A 1 597 ? 157.238 169.897 141.613 1.00 125.29 834 SER A C 1
ATOM 2751 O O . SER A 1 597 ? 156.842 170.788 140.852 1.00 126.97 834 SER A O 1
ATOM 2754 N N . MET A 1 598 ? 157.695 168.727 141.159 1.00 116.54 835 MET A N 1
ATOM 2755 C CA . MET A 1 598 ? 157.796 168.484 139.723 1.00 116.53 835 MET A CA 1
ATOM 2756 C C . MET A 1 598 ? 156.439 168.609 139.045 1.00 117.12 835 MET A C 1
ATOM 2757 O O . MET A 1 598 ? 156.318 169.258 137.999 1.00 117.11 835 MET A O 1
ATOM 2762 N N . PHE A 1 599 ? 155.403 167.998 139.623 1.00 119.59 836 PHE A N 1
ATOM 2763 C CA . PHE A 1 599 ? 154.066 168.139 139.058 1.00 118.64 836 PHE A CA 1
ATOM 2764 C C . PHE A 1 599 ? 153.578 169.579 139.143 1.00 121.01 836 PHE A C 1
ATOM 2765 O O . PHE A 1 599 ? 152.896 170.056 138.228 1.00 123.61 836 PHE A O 1
ATOM 2773 N N . ALA A 1 600 ? 153.910 170.284 140.226 1.00 130.91 837 ALA A N 1
ATOM 2774 C CA . ALA A 1 600 ? 153.525 171.686 140.341 1.00 131.70 837 ALA A CA 1
ATOM 2775 C C . ALA A 1 600 ? 154.175 172.525 139.250 1.00 132.08 837 ALA A C 1
ATOM 2776 O O . ALA A 1 600 ? 153.524 173.387 138.648 1.00 128.60 837 ALA A O 1
ATOM 2778 N N . LEU A 1 601 ? 155.461 172.291 138.982 1.00 134.56 838 LEU A N 1
ATOM 2779 C CA . LEU A 1 601 ? 156.128 173.008 137.902 1.00 134.30 838 LEU A CA 1
ATOM 2780 C C . LEU A 1 601 ? 155.448 172.728 136.568 1.00 132.53 838 LEU A C 1
ATOM 2781 O O . LEU A 1 601 ? 155.275 173.634 135.744 1.00 131.90 838 LEU A O 1
ATOM 2786 N N . GLU A 1 602 ? 155.051 171.475 136.343 1.00 129.03 839 GLU A N 1
ATOM 2787 C CA . GLU A 1 602 ? 154.408 171.106 135.088 1.00 128.71 839 GLU A CA 1
ATOM 2788 C C . GLU A 1 602 ? 153.150 171.926 134.847 1.00 129.74 839 GLU A C 1
ATOM 2789 O O . GLU A 1 602 ? 152.941 172.447 133.745 1.00 131.11 839 GLU A O 1
ATOM 2795 N N . MET A 1 603 ? 152.311 172.069 135.871 1.00 129.22 840 MET A N 1
ATOM 2796 C CA . MET A 1 603 ? 151.092 172.860 135.725 1.00 129.07 840 MET A CA 1
ATOM 2797 C C . MET A 1 603 ? 151.420 174.303 135.368 1.00 131.83 840 MET A C 1
ATOM 2798 O O . MET A 1 603 ? 150.742 174.916 134.535 1.00 132.21 840 MET A O 1
ATOM 2803 N N . LEU A 1 604 ? 152.452 174.866 135.996 1.00 139.39 841 LEU A N 1
ATOM 2804 C CA . LEU A 1 604 ? 152.818 176.251 135.725 1.00 139.39 841 LEU A CA 1
ATOM 2805 C C . LEU A 1 604 ? 153.204 176.437 134.263 1.00 140.14 841 LEU A C 1
ATOM 2806 O O . LEU A 1 604 ? 152.749 177.378 133.604 1.00 138.31 841 LEU A O 1
ATOM 2811 N N . LEU A 1 605 ? 154.039 175.539 133.734 1.00 141.77 842 LEU A N 1
ATOM 2812 C CA . LEU A 1 605 ? 154.457 175.657 132.341 1.00 141.65 842 LEU A CA 1
ATOM 2813 C C . LEU A 1 605 ? 153.267 175.543 131.397 1.00 140.90 842 LEU A C 1
ATOM 2814 O O . LEU A 1 605 ? 153.149 176.314 130.438 1.00 142.05 842 LEU A O 1
ATOM 2819 N N . LYS A 1 606 ? 152.374 174.586 131.651 1.00 136.85 843 LYS A N 1
ATOM 2820 C CA . LYS A 1 606 ? 151.207 174.418 130.794 1.00 137.00 843 LYS A CA 1
ATOM 2821 C C . LYS A 1 606 ? 150.234 175.582 130.921 1.00 137.13 843 LYS A C 1
ATOM 2822 O O . LYS A 1 606 ? 149.625 175.984 129.923 1.00 138.52 843 LYS A O 1
ATOM 2828 N N . LEU A 1 607 ? 150.072 176.133 132.125 1.00 137.18 844 LEU A N 1
ATOM 2829 C CA . LEU A 1 607 ? 149.182 177.277 132.295 1.00 138.64 844 LEU A CA 1
ATOM 2830 C C . LEU A 1 607 ? 149.666 178.475 131.487 1.00 139.43 844 LEU A C 1
ATOM 2831 O O . LEU A 1 607 ? 148.861 179.175 130.861 1.00 138.36 844 LEU A O 1
ATOM 2836 N N . LEU A 1 608 ? 150.976 178.729 131.490 1.00 145.91 845 LEU A N 1
ATOM 2837 C CA . LEU A 1 608 ? 151.512 179.840 130.712 1.00 146.65 845 LEU A CA 1
ATOM 2838 C C . LEU A 1 608 ? 151.387 179.589 129.215 1.00 145.22 845 LEU A C 1
ATOM 2839 O O . LEU A 1 608 ? 151.177 180.533 128.445 1.00 145.28 845 LEU A O 1
ATOM 2844 N N . ALA A 1 609 ? 151.510 178.332 128.785 1.00 149.57 846 ALA A N 1
ATOM 2845 C CA . ALA A 1 609 ? 151.487 178.027 127.359 1.00 150.44 846 ALA A CA 1
ATOM 2846 C C . ALA A 1 609 ? 150.087 178.115 126.766 1.00 149.40 846 ALA A C 1
ATOM 2847 O O . ALA A 1 609 ? 149.949 178.370 125.564 1.00 148.94 846 ALA A O 1
ATOM 2849 N N . CYS A 1 610 ? 149.045 177.905 127.573 1.00 144.15 847 CYS A N 1
ATOM 2850 C CA . CYS A 1 610 ? 147.678 177.881 127.070 1.00 144.12 847 CYS A CA 1
ATOM 2851 C C . CYS A 1 610 ? 146.722 178.807 127.805 1.00 145.15 847 CYS A C 1
ATOM 2852 O O . CYS A 1 610 ? 145.673 179.143 127.243 1.00 144.85 847 CYS A O 1
ATOM 2855 N N . GLY A 1 611 ? 147.036 179.230 129.026 1.00 144.88 848 GLY A N 1
ATOM 2856 C CA . GLY A 1 611 ? 146.144 180.067 129.791 1.00 144.18 848 GLY A CA 1
ATOM 2857 C C . GLY A 1 611 ? 145.113 179.249 130.541 1.00 144.49 848 GLY A C 1
ATOM 2858 O O . GLY A 1 611 ? 144.862 178.083 130.222 1.00 145.17 848 GLY A O 1
ATOM 2859 N N . PRO A 1 612 ? 144.492 179.848 131.560 1.00 147.39 849 PRO A N 1
ATOM 2860 C CA . PRO A 1 612 ? 143.551 179.070 132.388 1.00 148.40 849 PRO A CA 1
ATOM 2861 C C . PRO A 1 612 ? 142.399 178.470 131.600 1.00 146.99 849 PRO A C 1
ATOM 2862 O O . PRO A 1 612 ? 142.015 177.319 131.849 1.00 146.40 849 PRO A O 1
ATOM 2866 N N . LEU A 1 613 ? 141.831 179.216 130.651 1.00 146.03 850 LEU A N 1
ATOM 2867 C CA . LEU A 1 613 ? 140.710 178.685 129.882 1.00 146.40 850 LEU A CA 1
ATOM 2868 C C . LEU A 1 613 ? 141.170 177.600 128.917 1.00 146.52 850 LEU A C 1
ATOM 2869 O O . LEU A 1 613 ? 140.498 176.574 128.758 1.00 145.83 850 LEU A O 1
ATOM 2874 N N . GLY A 1 614 ? 142.312 177.808 128.260 1.00 153.19 851 GLY A N 1
ATOM 2875 C CA . GLY A 1 614 ? 142.867 176.757 127.424 1.00 152.80 851 GLY A CA 1
ATOM 2876 C C . GLY A 1 614 ? 143.245 175.527 128.226 1.00 153.34 851 GLY A C 1
ATOM 2877 O O . GLY A 1 614 ? 143.033 174.395 127.786 1.00 152.44 851 GLY A O 1
ATOM 2878 N N . TYR A 1 615 ? 143.808 175.735 129.418 1.00 136.35 852 TYR A N 1
ATOM 2879 C CA . TYR A 1 615 ? 144.170 174.615 130.280 1.00 134.20 852 TYR A CA 1
ATOM 2880 C C . TYR A 1 615 ? 142.942 173.796 130.662 1.00 134.18 852 TYR A C 1
ATOM 2881 O O . TYR A 1 615 ? 142.984 172.561 130.651 1.00 134.15 852 TYR A O 1
ATOM 2890 N N . ILE A 1 616 ? 141.838 174.468 130.998 1.00 134.40 853 ILE A N 1
ATOM 2891 C CA . ILE A 1 616 ? 140.622 173.769 131.397 1.00 134.28 853 ILE A CA 1
ATOM 2892 C C . ILE A 1 616 ? 139.975 173.042 130.223 1.00 133.63 853 ILE A C 1
ATOM 2893 O O . ILE A 1 616 ? 139.171 172.127 130.434 1.00 133.82 853 ILE A O 1
ATOM 2898 N N . ARG A 1 617 ? 140.319 173.408 128.987 1.00 135.22 854 ARG A N 1
ATOM 2899 C CA . ARG A 1 617 ? 139.646 172.843 127.823 1.00 136.47 854 ARG A CA 1
ATOM 2900 C C . ARG A 1 617 ? 139.814 171.333 127.707 1.00 137.19 854 ARG A C 1
ATOM 2901 O O . ARG A 1 617 ? 139.032 170.698 126.990 1.00 136.58 854 ARG A O 1
ATOM 2909 N N . ASN A 1 618 ? 140.799 170.744 128.382 1.00 135.19 855 ASN A N 1
ATOM 2910 C CA . ASN A 1 618 ? 141.020 169.310 128.340 1.00 133.88 855 ASN A CA 1
ATOM 2911 C C . ASN A 1 618 ? 140.699 168.702 129.699 1.00 132.70 855 ASN A C 1
ATOM 2912 O O . ASN A 1 618 ? 141.221 169.173 130.720 1.00 131.00 855 ASN A O 1
ATOM 2917 N N . PRO A 1 619 ? 139.854 167.668 129.764 1.00 131.01 856 PRO A N 1
ATOM 2918 C CA . PRO A 1 619 ? 139.479 167.132 131.083 1.00 130.08 856 PRO A CA 1
ATOM 2919 C C . PRO A 1 619 ? 140.657 166.608 131.883 1.00 129.72 856 PRO A C 1
ATOM 2920 O O . PRO A 1 619 ? 140.671 166.744 133.113 1.00 128.22 856 PRO A O 1
ATOM 2924 N N . TYR A 1 620 ? 141.652 166.010 131.224 1.00 121.30 857 TYR A N 1
ATOM 2925 C CA . TYR A 1 620 ? 142.765 165.418 131.958 1.00 118.71 857 TYR A CA 1
ATOM 2926 C C . TYR A 1 620 ? 143.569 166.468 132.713 1.00 119.58 857 TYR A C 1
ATOM 2927 O O . TYR A 1 620 ? 143.989 166.223 133.850 1.00 119.71 857 TYR A O 1
ATOM 2936 N N . ASN A 1 621 ? 143.796 167.638 132.112 1.00 127.77 858 ASN A N 1
ATOM 2937 C CA . ASN A 1 621 ? 144.514 168.687 132.828 1.00 126.24 858 ASN A CA 1
ATOM 2938 C C . ASN A 1 621 ? 143.742 169.128 134.064 1.00 126.22 858 ASN A C 1
ATOM 2939 O O . ASN A 1 621 ? 144.344 169.513 135.074 1.00 127.87 858 ASN A O 1
ATOM 2944 N N . ILE A 1 622 ? 142.410 169.083 134.007 1.00 124.10 859 ILE A N 1
ATOM 2945 C CA . ILE A 1 622 ? 141.614 169.375 135.196 1.00 126.60 859 ILE A CA 1
ATOM 2946 C C . ILE A 1 622 ? 141.864 168.324 136.269 1.00 126.95 859 ILE A C 1
ATOM 2947 O O . ILE A 1 622 ? 142.041 168.649 137.448 1.00 125.08 859 ILE A O 1
ATOM 2952 N N . PHE A 1 623 ? 141.877 167.046 135.881 1.00 119.73 860 PHE A N 1
ATOM 2953 C CA . PHE A 1 623 ? 142.137 165.986 136.849 1.00 119.20 860 PHE A CA 1
ATOM 2954 C C . PHE A 1 623 ? 143.540 166.110 137.429 1.00 118.90 860 PHE A C 1
ATOM 2955 O O . PHE A 1 623 ? 143.742 165.952 138.638 1.00 118.86 860 PHE A O 1
ATOM 2963 N N . ASP A 1 624 ? 144.528 166.390 136.577 1.00 120.01 861 ASP A N 1
ATOM 2964 C CA . ASP A 1 624 ? 145.888 166.574 137.068 1.00 119.53 861 ASP A CA 1
ATOM 2965 C C . ASP A 1 624 ? 145.964 167.776 137.999 1.00 121.22 861 ASP A C 1
ATOM 2966 O O . ASP A 1 624 ? 146.654 167.725 139.023 1.00 120.77 861 ASP A O 1
ATOM 2971 N N . GLY A 1 625 ? 145.247 168.852 137.677 1.00 125.77 862 GLY A N 1
ATOM 2972 C CA . GLY A 1 625 ? 145.303 170.037 138.514 1.00 126.58 862 GLY A CA 1
ATOM 2973 C C . GLY A 1 625 ? 144.806 169.778 139.923 1.00 127.19 862 GLY A C 1
ATOM 2974 O O . GLY A 1 625 ? 145.398 170.242 140.900 1.00 126.85 862 GLY A O 1
ATOM 2975 N N . ILE A 1 626 ? 143.710 169.026 140.048 1.00 122.21 863 ILE A N 1
ATOM 2976 C CA . ILE A 1 626 ? 143.126 168.794 141.366 1.00 123.40 863 ILE A CA 1
ATOM 2977 C C . ILE A 1 626 ? 144.103 168.035 142.256 1.00 122.67 863 ILE A C 1
ATOM 2978 O O . ILE A 1 626 ? 144.218 168.316 143.454 1.00 120.84 863 ILE A O 1
ATOM 2983 N N . ILE A 1 627 ? 144.828 167.070 141.689 1.00 117.31 864 ILE A N 1
ATOM 2984 C CA . ILE A 1 627 ? 145.771 166.302 142.493 1.00 117.29 864 ILE A CA 1
ATOM 2985 C C . ILE A 1 627 ? 146.860 167.215 143.042 1.00 118.83 864 ILE A C 1
ATOM 2986 O O . ILE A 1 627 ? 147.266 167.091 144.204 1.00 120.33 864 ILE A O 1
ATOM 2991 N N . VAL A 1 628 ? 147.348 168.146 142.221 1.00 123.71 865 VAL A N 1
ATOM 2992 C CA . VAL A 1 628 ? 148.462 168.990 142.642 1.00 123.90 865 VAL A CA 1
ATOM 2993 C C . VAL A 1 628 ? 148.074 169.820 143.860 1.00 123.44 865 VAL A C 1
ATOM 2994 O O . VAL A 1 628 ? 148.821 169.890 144.843 1.00 123.00 865 VAL A O 1
ATOM 2998 N N . VAL A 1 629 ? 146.901 170.456 143.823 1.00 123.61 866 VAL A N 1
ATOM 2999 C CA . VAL A 1 629 ? 146.506 171.328 144.926 1.00 124.81 866 VAL A CA 1
ATOM 3000 C C . VAL A 1 629 ? 146.322 170.526 146.210 1.00 124.47 866 VAL A C 1
ATOM 3001 O O . VAL A 1 629 ? 146.761 170.950 147.286 1.00 124.56 866 VAL A O 1
ATOM 3005 N N . ILE A 1 630 ? 145.676 169.360 146.128 1.00 121.31 867 ILE A N 1
ATOM 3006 C CA . ILE A 1 630 ? 145.528 168.523 147.316 1.00 122.00 867 ILE A CA 1
ATOM 3007 C C . ILE A 1 630 ? 146.894 168.093 147.839 1.00 121.02 867 ILE A C 1
ATOM 3008 O O . ILE A 1 630 ? 147.143 168.121 149.050 1.00 121.88 867 ILE A O 1
ATOM 3013 N N . SER A 1 631 ? 147.799 167.688 146.947 1.00 121.76 868 SER A N 1
ATOM 3014 C CA . SER A 1 631 ? 149.136 167.317 147.396 1.00 121.88 868 SER A CA 1
ATOM 3015 C C . SER A 1 631 ? 149.843 168.501 148.046 1.00 123.12 868 SER A C 1
ATOM 3016 O O . SER A 1 631 ? 150.455 168.356 149.110 1.00 123.08 868 SER A O 1
ATOM 3019 N N . VAL A 1 632 ? 149.765 169.681 147.428 1.00 126.29 869 VAL A N 1
ATOM 3020 C CA . VAL A 1 632 ? 150.352 170.870 148.038 1.00 127.04 869 VAL A CA 1
ATOM 3021 C C . VAL A 1 632 ? 149.643 171.203 149.342 1.00 126.39 869 VAL A C 1
ATOM 3022 O O . VAL A 1 632 ? 150.290 171.562 150.334 1.00 125.60 869 VAL A O 1
ATOM 3026 N N . TRP A 1 633 ? 148.313 171.097 149.367 1.00 122.65 870 TRP A N 1
ATOM 3027 C CA . TRP A 1 633 ? 147.574 171.334 150.602 1.00 122.00 870 TRP A CA 1
ATOM 3028 C C . TRP A 1 633 ? 148.124 170.468 151.728 1.00 123.46 870 TRP A C 1
ATOM 3029 O O . TRP A 1 633 ? 148.229 170.918 152.875 1.00 122.84 870 TRP A O 1
ATOM 3040 N N . GLU A 1 634 ? 148.476 169.220 151.417 1.00 123.72 871 GLU A N 1
ATOM 3041 C CA . GLU A 1 634 ? 148.986 168.311 152.439 1.00 122.34 871 GLU A CA 1
ATOM 3042 C C . GLU A 1 634 ? 150.286 168.831 153.039 1.00 123.30 871 GLU A C 1
ATOM 3043 O O . GLU A 1 634 ? 150.464 168.823 154.263 1.00 121.43 871 GLU A O 1
ATOM 3049 N N . ILE A 1 635 ? 151.210 169.286 152.192 1.00 128.87 872 ILE A N 1
ATOM 3050 C CA . ILE A 1 635 ? 152.498 169.766 152.687 1.00 130.37 872 ILE A CA 1
ATOM 3051 C C . ILE A 1 635 ? 152.306 171.017 153.534 1.00 130.57 872 ILE A C 1
ATOM 3052 O O . ILE A 1 635 ? 152.885 171.151 154.619 1.00 128.48 872 ILE A O 1
ATOM 3057 N N . VAL A 1 636 ? 151.488 171.953 153.051 1.00 137.17 873 VAL A N 1
ATOM 3058 C CA . VAL A 1 636 ? 151.253 173.186 153.796 1.00 138.44 873 VAL A CA 1
ATOM 3059 C C . VAL A 1 636 ? 150.499 172.890 155.086 1.00 138.33 873 VAL A C 1
ATOM 3060 O O . VAL A 1 636 ? 150.732 173.528 156.120 1.00 136.84 873 VAL A O 1
ATOM 3064 N N . GLY A 1 637 ? 149.589 171.921 155.049 1.00 139.89 874 GLY A N 1
ATOM 3065 C CA . GLY A 1 637 ? 148.789 171.570 156.202 1.00 139.06 874 GLY A CA 1
ATOM 3066 C C . GLY A 1 637 ? 149.462 170.670 157.210 1.00 138.79 874 GLY A C 1
ATOM 3067 O O . GLY A 1 637 ? 148.835 170.302 158.208 1.00 139.39 874 GLY A O 1
ATOM 3068 N N . GLN A 1 638 ? 150.717 170.296 156.982 1.00 134.02 875 GLN A N 1
ATOM 3069 C CA . GLN A 1 638 ? 151.447 169.436 157.908 1.00 135.31 875 GLN A CA 1
ATOM 3070 C C . GLN A 1 638 ? 151.440 170.020 159.317 1.00 133.65 875 GLN A C 1
ATOM 3071 O O . GLN A 1 638 ? 151.311 169.290 160.300 1.00 131.46 875 GLN A O 1
ATOM 3077 N N . SER A 1 644 ? 146.782 162.053 157.915 1.00 122.86 881 SER A N 1
ATOM 3078 C CA . SER A 1 644 ? 146.637 160.683 157.439 1.00 123.51 881 SER A CA 1
ATOM 3079 C C . SER A 1 644 ? 145.426 160.541 156.522 1.00 122.66 881 SER A C 1
ATOM 3080 O O . SER A 1 644 ? 145.184 159.473 155.961 1.00 120.85 881 SER A O 1
ATOM 3083 N N . VAL A 1 645 ? 144.662 161.623 156.376 1.00 120.70 882 VAL A N 1
ATOM 3084 C CA . VAL A 1 645 ? 143.500 161.604 155.493 1.00 121.68 882 VAL A CA 1
ATOM 3085 C C . VAL A 1 645 ? 143.930 161.784 154.043 1.00 118.66 882 VAL A C 1
ATOM 3086 O O . VAL A 1 645 ? 143.479 161.061 153.147 1.00 116.50 882 VAL A O 1
ATOM 3090 N N . LEU A 1 646 ? 144.806 162.759 153.793 1.00 113.73 883 LEU A N 1
ATOM 3091 C CA . LEU A 1 646 ? 145.247 163.036 152.433 1.00 114.37 883 LEU A CA 1
ATOM 3092 C C . LEU A 1 646 ? 146.444 162.190 152.023 1.00 114.48 883 LEU A C 1
ATOM 3093 O O . LEU A 1 646 ? 146.817 162.201 150.845 1.00 114.78 883 LEU A O 1
ATOM 3098 N N . ARG A 1 647 ? 147.060 161.467 152.960 1.00 101.68 884 ARG A N 1
ATOM 3099 C CA . ARG A 1 647 ? 148.082 160.499 152.576 1.00 100.10 884 ARG A CA 1
ATOM 3100 C C . ARG A 1 647 ? 147.481 159.394 151.720 1.00 97.40 884 ARG A C 1
ATOM 3101 O O . ARG A 1 647 ? 148.122 158.901 150.785 1.00 96.71 884 ARG A O 1
ATOM 3109 N N . THR A 1 648 ? 146.249 158.991 152.029 1.00 88.03 885 THR A N 1
ATOM 3110 C CA . THR A 1 648 ? 145.599 157.935 151.263 1.00 87.48 885 THR A CA 1
ATOM 3111 C C . THR A 1 648 ? 145.273 158.398 149.848 1.00 86.47 885 THR A C 1
ATOM 3112 O O . THR A 1 648 ? 145.269 157.593 148.910 1.00 86.62 885 THR A O 1
ATOM 3116 N N . PHE A 1 649 ? 144.987 159.689 149.674 1.00 87.88 886 PHE A N 1
ATOM 3117 C CA . PHE A 1 649 ? 144.641 160.204 148.355 1.00 91.24 886 PHE A CA 1
ATOM 3118 C C . PHE A 1 649 ? 145.847 160.347 147.439 1.00 88.07 886 PHE A C 1
ATOM 3119 O O . PHE A 1 649 ? 145.669 160.662 146.259 1.00 86.68 886 PHE A O 1
ATOM 3127 N N . ARG A 1 650 ? 147.062 160.127 147.943 1.00 89.25 887 ARG A N 1
ATOM 3128 C CA . ARG A 1 650 ? 148.224 160.105 147.066 1.00 89.67 887 ARG A CA 1
ATOM 3129 C C . ARG A 1 650 ? 148.230 158.894 146.146 1.00 87.74 887 ARG A C 1
ATOM 3130 O O . ARG A 1 650 ? 149.055 158.838 145.229 1.00 93.07 887 ARG A O 1
ATOM 3138 N N . LEU A 1 651 ? 147.337 157.926 146.369 1.00 68.90 888 LEU A N 1
ATOM 3139 C CA . LEU A 1 651 ? 147.234 156.780 145.475 1.00 70.16 888 LEU A CA 1
ATOM 3140 C C . LEU A 1 651 ? 146.564 157.132 144.155 1.00 75.69 888 LEU A C 1
ATOM 3141 O O . LEU A 1 651 ? 146.700 156.377 143.187 1.00 81.20 888 LEU A O 1
ATOM 3146 N N . LEU A 1 652 ? 145.845 158.252 144.091 1.00 87.51 889 LEU A N 1
ATOM 3147 C CA . LEU A 1 652 ? 145.196 158.650 142.849 1.00 91.15 889 LEU A CA 1
ATOM 3148 C C . LEU A 1 652 ? 146.189 159.074 141.777 1.00 89.18 889 LEU A C 1
ATOM 3149 O O . LEU A 1 652 ? 145.801 159.183 140.610 1.00 93.88 889 LEU A O 1
ATOM 3154 N N . ARG A 1 653 ? 147.452 159.313 142.137 1.00 93.22 890 ARG A N 1
ATOM 3155 C CA . ARG A 1 653 ? 148.430 159.755 141.151 1.00 94.82 890 ARG A CA 1
ATOM 3156 C C . ARG A 1 653 ? 148.666 158.713 140.066 1.00 97.62 890 ARG A C 1
ATOM 3157 O O . ARG A 1 653 ? 149.094 159.071 138.964 1.00 102.63 890 ARG A O 1
ATOM 3165 N N . VAL A 1 654 ? 148.399 157.436 140.348 1.00 91.80 891 VAL A N 1
ATOM 3166 C CA . VAL A 1 654 ? 148.568 156.407 139.331 1.00 94.37 891 VAL A CA 1
ATOM 3167 C C . VAL A 1 654 ? 147.602 156.608 138.173 1.00 97.13 891 VAL A C 1
ATOM 3168 O O . VAL A 1 654 ? 147.909 156.222 137.040 1.00 97.66 891 VAL A O 1
ATOM 3172 N N . LEU A 1 655 ? 146.439 157.209 138.427 1.00 104.46 892 LEU A N 1
ATOM 3173 C CA . LEU A 1 655 ? 145.435 157.389 137.388 1.00 103.97 892 LEU A CA 1
ATOM 3174 C C . LEU A 1 655 ? 145.908 158.284 136.251 1.00 105.28 892 LEU A C 1
ATOM 3175 O O . LEU A 1 655 ? 145.311 158.245 135.170 1.00 104.17 892 LEU A O 1
ATOM 3180 N N . LYS A 1 656 ? 146.952 159.089 136.461 1.00 110.17 893 LYS A N 1
ATOM 3181 C CA . LYS A 1 656 ? 147.442 159.951 135.392 1.00 110.45 893 LYS A CA 1
ATOM 3182 C C . LYS A 1 656 ? 148.059 159.161 134.246 1.00 111.29 893 LYS A C 1
ATOM 3183 O O . LYS A 1 656 ? 148.169 159.691 133.136 1.00 111.45 893 LYS A O 1
ATOM 3189 N N . LEU A 1 657 ? 148.461 157.911 134.483 1.00 107.39 894 LEU A N 1
ATOM 3190 C CA . LEU A 1 657 ? 149.065 157.111 133.426 1.00 108.03 894 LEU A CA 1
ATOM 3191 C C . LEU A 1 657 ? 148.087 156.775 132.307 1.00 109.97 894 LEU A C 1
ATOM 3192 O O . LEU A 1 657 ? 148.528 156.354 131.233 1.00 108.00 894 LEU A O 1
ATOM 3197 N N . VAL A 1 658 ? 146.781 156.947 132.525 1.00 110.70 895 VAL A N 1
ATOM 3198 C CA . VAL A 1 658 ? 145.815 156.654 131.475 1.00 108.48 895 VAL A CA 1
ATOM 3199 C C . VAL A 1 658 ? 145.993 157.578 130.281 1.00 109.52 895 VAL A C 1
ATOM 3200 O O . VAL A 1 658 ? 145.795 157.151 129.137 1.00 112.00 895 VAL A O 1
ATOM 3204 N N . ARG A 1 659 ? 146.364 158.838 130.512 1.00 108.91 896 ARG A N 1
ATOM 3205 C CA . ARG A 1 659 ? 146.591 159.753 129.399 1.00 110.79 896 ARG A CA 1
ATOM 3206 C C . ARG A 1 659 ? 147.649 159.202 128.451 1.00 109.08 896 ARG A C 1
ATOM 3207 O O . ARG A 1 659 ? 147.481 159.246 127.227 1.00 108.08 896 ARG A O 1
ATOM 3215 N N . PHE A 1 660 ? 148.742 158.675 128.996 1.00 109.29 897 PHE A N 1
ATOM 3216 C CA . PHE A 1 660 ? 149.871 158.214 128.198 1.00 113.24 897 PHE A CA 1
ATOM 3217 C C . PHE A 1 660 ? 149.698 156.801 127.656 1.00 114.18 897 PHE A C 1
ATOM 3218 O O . PHE A 1 660 ? 150.531 156.358 126.859 1.00 113.29 897 PHE A O 1
ATOM 3226 N N . LEU A 1 661 ? 148.649 156.084 128.056 1.00 108.34 898 LEU A N 1
ATOM 3227 C CA . LEU A 1 661 ? 148.442 154.689 127.662 1.00 108.38 898 LEU A CA 1
ATOM 3228 C C . LEU A 1 661 ? 147.162 154.599 126.843 1.00 106.76 898 LEU A C 1
ATOM 3229 O O . LEU A 1 661 ? 146.099 154.239 127.366 1.00 104.94 898 LEU A O 1
ATOM 3234 N N . PRO A 1 662 ? 147.225 154.925 125.549 1.00 102.77 899 PRO A N 1
ATOM 3235 C CA . PRO A 1 662 ? 146.006 154.851 124.728 1.00 101.42 899 PRO A CA 1
ATOM 3236 C C . PRO A 1 662 ? 145.411 153.457 124.653 1.00 100.49 899 PRO A C 1
ATOM 3237 O O . PRO A 1 662 ? 144.182 153.325 124.614 1.00 96.39 899 PRO A O 1
ATOM 3241 N N . ALA A 1 663 ? 146.239 152.411 124.625 1.00 96.26 900 ALA A N 1
ATOM 3242 C CA . ALA A 1 663 ? 145.708 151.054 124.555 1.00 94.59 900 ALA A CA 1
ATOM 3243 C C . ALA A 1 663 ? 144.925 150.710 125.815 1.00 93.71 900 ALA A C 1
ATOM 3244 O O . ALA A 1 663 ? 143.827 150.148 125.745 1.00 89.67 900 ALA A O 1
ATOM 3246 N N . LEU A 1 664 ? 145.479 151.043 126.983 1.00 92.30 901 LEU A N 1
ATOM 3247 C CA . LEU A 1 664 ? 144.768 150.798 128.233 1.00 88.15 901 LEU A CA 1
ATOM 3248 C C . LEU A 1 664 ? 143.549 151.702 128.353 1.00 87.35 901 LEU A C 1
ATOM 3249 O O . LEU A 1 664 ? 142.499 151.277 128.847 1.00 87.35 901 LEU A O 1
ATOM 3254 N N . ARG A 1 665 ? 143.671 152.954 127.908 1.00 92.28 902 ARG A N 1
ATOM 3255 C CA . ARG A 1 665 ? 142.538 153.869 127.959 1.00 91.56 902 ARG A CA 1
ATOM 3256 C C . ARG A 1 665 ? 141.364 153.335 127.150 1.00 89.43 902 ARG A C 1
ATOM 3257 O O . ARG A 1 665 ? 140.207 153.451 127.569 1.00 86.74 902 ARG A O 1
ATOM 3265 N N . ARG A 1 666 ? 141.641 152.749 125.985 1.00 85.84 903 ARG A N 1
ATOM 3266 C CA . ARG A 1 666 ? 140.574 152.174 125.177 1.00 88.66 903 ARG A CA 1
ATOM 3267 C C . ARG A 1 666 ? 139.899 150.999 125.871 1.00 86.53 903 ARG A C 1
ATOM 3268 O O . ARG A 1 666 ? 138.712 150.754 125.634 1.00 86.37 903 ARG A O 1
ATOM 3276 N N . GLN A 1 667 ? 140.626 150.267 126.716 1.00 73.72 904 GLN A N 1
ATOM 3277 C CA . GLN A 1 667 ? 140.024 149.158 127.448 1.00 72.10 904 GLN A CA 1
ATOM 3278 C C . GLN A 1 667 ? 139.152 149.650 128.596 1.00 68.19 904 GLN A C 1
ATOM 3279 O O . GLN A 1 667 ? 138.113 149.049 128.887 1.00 65.34 904 GLN A O 1
ATOM 3285 N N . LEU A 1 668 ? 139.559 150.731 129.263 1.00 75.81 905 LEU A N 1
ATOM 3286 C CA . LEU A 1 668 ? 138.778 151.237 130.386 1.00 71.51 905 LEU A CA 1
ATOM 3287 C C . LEU A 1 668 ? 137.391 151.675 129.939 1.00 70.38 905 LEU A C 1
ATOM 3288 O O . LEU A 1 668 ? 136.396 151.401 130.619 1.00 72.31 905 LEU A O 1
ATOM 3293 N N . VAL A 1 669 ? 137.301 152.361 128.798 1.00 73.14 906 VAL A N 1
ATOM 3294 C CA . VAL A 1 669 ? 135.995 152.790 128.309 1.00 78.38 906 VAL A CA 1
ATOM 3295 C C . VAL A 1 669 ? 135.138 151.584 127.953 1.00 77.78 906 VAL A C 1
ATOM 3296 O O . VAL A 1 669 ? 133.916 151.606 128.139 1.00 74.51 906 VAL A O 1
ATOM 3300 N N . VAL A 1 670 ? 135.752 150.518 127.437 1.00 70.98 907 VAL A N 1
ATOM 3301 C CA . VAL A 1 670 ? 134.996 149.313 127.112 1.00 66.82 907 VAL A CA 1
ATOM 3302 C C . VAL A 1 670 ? 134.372 148.720 128.369 1.00 69.93 907 VAL A C 1
ATOM 3303 O O . VAL A 1 670 ? 133.199 148.331 128.369 1.00 74.82 907 VAL A O 1
ATOM 3307 N N . LEU A 1 671 ? 135.142 148.633 129.456 1.00 67.10 908 LEU A N 1
ATOM 3308 C CA . LEU A 1 671 ? 134.588 148.131 130.709 1.00 58.93 908 LEU A CA 1
ATOM 3309 C C . LEU A 1 671 ? 133.485 149.045 131.223 1.00 66.82 908 LEU A C 1
ATOM 3310 O O . LEU A 1 671 ? 132.453 148.571 131.711 1.00 70.21 908 LEU A O 1
ATOM 3315 N N . VAL A 1 672 ? 133.686 150.361 131.127 1.00 70.70 909 VAL A N 1
ATOM 3316 C CA . VAL A 1 672 ? 132.680 151.302 131.606 1.00 67.19 909 VAL A CA 1
ATOM 3317 C C . VAL A 1 672 ? 131.378 151.129 130.840 1.00 69.58 909 VAL A C 1
ATOM 3318 O O . VAL A 1 672 ? 130.292 151.166 131.429 1.00 75.23 909 VAL A O 1
ATOM 3322 N N . LYS A 1 673 ? 131.457 150.946 129.521 1.00 62.71 910 LYS A N 1
ATOM 3323 C CA . LYS A 1 673 ? 130.253 150.713 128.735 1.00 64.91 910 LYS A CA 1
ATOM 3324 C C . LYS A 1 673 ? 129.525 149.448 129.167 1.00 69.66 910 LYS A C 1
ATOM 3325 O O . LYS A 1 673 ? 128.308 149.357 128.984 1.00 70.78 910 LYS A O 1
ATOM 3331 N N . THR A 1 674 ? 130.240 148.472 129.728 1.00 66.04 911 THR A N 1
ATOM 3332 C CA . THR A 1 674 ? 129.592 147.263 130.223 1.00 64.85 911 THR A CA 1
ATOM 3333 C C . THR A 1 674 ? 128.806 147.524 131.500 1.00 62.68 911 THR A C 1
ATOM 3334 O O . THR A 1 674 ? 127.886 146.765 131.821 1.00 62.14 911 THR A O 1
ATOM 3338 N N . MET A 1 675 ? 129.146 148.583 132.232 1.00 68.53 912 MET A N 1
ATOM 3339 C CA . MET A 1 675 ? 128.475 148.882 133.489 1.00 62.83 912 MET A CA 1
ATOM 3340 C C . MET A 1 675 ? 127.116 149.539 133.295 1.00 61.73 912 MET A C 1
ATOM 3341 O O . MET A 1 675 ? 126.385 149.707 134.276 1.00 66.16 912 MET A O 1
ATOM 3346 N N . ASP A 1 676 ? 126.758 149.917 132.066 1.00 67.86 913 ASP A N 1
ATOM 3347 C CA . ASP A 1 676 ? 125.424 150.442 131.807 1.00 73.85 913 ASP A CA 1
ATOM 3348 C C . ASP A 1 676 ? 124.346 149.375 131.932 1.00 71.74 913 ASP A C 1
ATOM 3349 O O . ASP A 1 676 ? 123.251 149.672 132.422 1.00 73.34 913 ASP A O 1
ATOM 3354 N N . ASN A 1 677 ? 124.630 148.146 131.501 1.00 65.89 914 ASN A N 1
ATOM 3355 C CA . ASN A 1 677 ? 123.683 147.047 131.617 1.00 64.65 914 ASN A CA 1
ATOM 3356 C C . ASN A 1 677 ? 123.904 146.201 132.862 1.00 66.72 914 ASN A C 1
ATOM 3357 O O . ASN A 1 677 ? 123.003 145.450 133.247 1.00 74.05 914 ASN A O 1
ATOM 3362 N N . VAL A 1 678 ? 125.076 146.297 133.494 1.00 62.78 915 VAL A N 1
ATOM 3363 C CA . VAL A 1 678 ? 125.263 145.675 134.800 1.00 60.62 915 VAL A CA 1
ATOM 3364 C C . VAL A 1 678 ? 124.388 146.359 135.838 1.00 67.64 915 VAL A C 1
ATOM 3365 O O . VAL A 1 678 ? 123.877 145.710 136.758 1.00 64.96 915 VAL A O 1
ATOM 3369 N N . ALA A 1 679 ? 124.206 147.676 135.715 1.00 63.03 916 ALA A N 1
ATOM 3370 C CA . ALA A 1 679 ? 123.453 148.422 136.717 1.00 57.97 916 ALA A CA 1
ATOM 3371 C C . ALA A 1 679 ? 122.015 147.932 136.810 1.00 62.29 916 ALA A C 1
ATOM 3372 O O . ALA A 1 679 ? 121.428 147.911 137.898 1.00 64.36 916 ALA A O 1
ATOM 3374 N N . THR A 1 680 ? 121.422 147.546 135.680 1.00 57.60 917 THR A N 1
ATOM 3375 C CA . THR A 1 680 ? 120.062 147.021 135.715 1.00 55.97 917 THR A CA 1
ATOM 3376 C C . THR A 1 680 ? 119.991 145.740 136.534 1.00 55.46 917 THR A C 1
ATOM 3377 O O . THR A 1 680 ? 119.048 145.540 137.306 1.00 60.53 917 THR A O 1
ATOM 3381 N N . PHE A 1 681 ? 120.977 144.856 136.374 1.00 52.76 918 PHE A N 1
ATOM 3382 C CA . PHE A 1 681 ? 120.989 143.619 137.146 1.00 55.47 918 PHE A CA 1
ATOM 3383 C C . PHE A 1 681 ? 121.337 143.874 138.605 1.00 52.32 918 PHE A C 1
ATOM 3384 O O . PHE A 1 681 ? 120.806 143.200 139.493 1.00 54.70 918 PHE A O 1
ATOM 3392 N N . CYS A 1 682 ? 122.221 144.836 138.873 1.00 57.83 919 CYS A N 1
ATOM 3393 C CA . CYS A 1 682 ? 122.572 145.146 140.254 1.00 57.91 919 CYS A CA 1
ATOM 3394 C C . CYS A 1 682 ? 121.359 145.640 141.027 1.00 59.00 919 CYS A C 1
ATOM 3395 O O . CYS A 1 682 ? 121.148 145.250 142.180 1.00 66.85 919 CYS A O 1
ATOM 3398 N N . THR A 1 683 ? 120.540 146.489 140.405 1.00 55.26 920 THR A N 1
ATOM 3399 C CA . THR A 1 683 ? 119.339 146.977 141.074 1.00 52.74 920 THR A CA 1
ATOM 3400 C C . THR A 1 683 ? 118.418 145.824 141.447 1.00 56.11 920 THR A C 1
ATOM 3401 O O . THR A 1 683 ? 117.825 145.817 142.530 1.00 56.31 920 THR A O 1
ATOM 3405 N N . LEU A 1 684 ? 118.281 144.840 140.558 1.00 54.83 921 LEU A N 1
ATOM 3406 C CA . LEU A 1 684 ? 117.476 143.668 140.875 1.00 49.51 921 LEU A CA 1
ATOM 3407 C C . LEU A 1 684 ? 118.125 142.818 141.958 1.00 52.82 921 LEU A C 1
ATOM 3408 O O . LEU A 1 684 ? 117.419 142.193 142.756 1.00 66.83 921 LEU A O 1
ATOM 3413 N N . LEU A 1 685 ? 119.458 142.774 142.002 1.00 54.35 922 LEU A N 1
ATOM 3414 C CA . LEU A 1 685 ? 120.130 141.943 142.996 1.00 53.44 922 LEU A CA 1
ATOM 3415 C C . LEU A 1 685 ? 120.101 142.591 144.375 1.00 47.36 922 LEU A C 1
ATOM 3416 O O . LEU A 1 685 ? 119.985 141.892 145.388 1.00 48.89 922 LEU A O 1
ATOM 3421 N N . MET A 1 686 ? 120.211 143.920 144.442 1.00 48.14 923 MET A N 1
ATOM 3422 C CA . MET A 1 686 ? 120.098 144.597 145.731 1.00 45.02 923 MET A CA 1
ATOM 3423 C C . MET A 1 686 ? 118.715 144.398 146.334 1.00 48.69 923 MET A C 1
ATOM 3424 O O . MET A 1 686 ? 118.584 144.148 147.536 1.00 58.59 923 MET A O 1
ATOM 3429 N N . LEU A 1 687 ? 117.668 144.505 145.515 1.00 45.91 924 LEU A N 1
ATOM 3430 C CA . LEU A 1 687 ? 116.329 144.183 145.993 1.00 46.76 924 LEU A CA 1
ATOM 3431 C C . LEU A 1 687 ? 116.243 142.722 146.411 1.00 50.68 924 LEU A C 1
ATOM 3432 O O . LEU A 1 687 ? 115.619 142.393 147.425 1.00 55.30 924 LEU A O 1
ATOM 3437 N N . PHE A 1 688 ? 116.869 141.832 145.639 1.00 52.45 925 PHE A N 1
ATOM 3438 C CA . PHE A 1 688 ? 116.888 140.415 145.984 1.00 39.88 925 PHE A CA 1
ATOM 3439 C C . PHE A 1 688 ? 117.574 140.184 147.325 1.00 48.16 925 PHE A C 1
ATOM 3440 O O . PHE A 1 688 ? 117.071 139.424 148.160 1.00 55.54 925 PHE A O 1
ATOM 3448 N N . ILE A 1 689 ? 118.717 140.833 147.557 1.00 45.94 926 ILE A N 1
ATOM 3449 C CA . ILE A 1 689 ? 119.418 140.664 148.826 1.00 38.47 926 ILE A CA 1
ATOM 3450 C C . ILE A 1 689 ? 118.588 141.218 149.975 1.00 35.65 926 ILE A C 1
ATOM 3451 O O . ILE A 1 689 ? 118.540 140.632 151.062 1.00 43.47 926 ILE A O 1
ATOM 3456 N N . PHE A 1 690 ? 117.932 142.359 149.761 1.00 50.73 927 PHE A N 1
ATOM 3457 C CA . PHE A 1 690 ? 117.167 142.980 150.836 1.00 47.31 927 PHE A CA 1
ATOM 3458 C C . PHE A 1 690 ? 116.032 142.079 151.302 1.00 45.17 927 PHE A C 1
ATOM 3459 O O . PHE A 1 690 ? 115.799 141.936 152.507 1.00 53.12 927 PHE A O 1
ATOM 3467 N N . ILE A 1 691 ? 115.313 141.458 150.367 1.00 53.06 928 ILE A N 1
ATOM 3468 C CA . ILE A 1 691 ? 114.192 140.605 150.746 1.00 50.50 928 ILE A CA 1
ATOM 3469 C C . ILE A 1 691 ? 114.674 139.414 151.563 1.00 54.07 928 ILE A C 1
ATOM 3470 O O . ILE A 1 691 ? 114.046 139.034 152.558 1.00 62.73 928 ILE A O 1
ATOM 3475 N N . PHE A 1 692 ? 115.787 138.797 151.158 1.00 40.80 929 PHE A N 1
ATOM 3476 C CA . PHE A 1 692 ? 116.296 137.645 151.892 1.00 38.43 929 PHE A CA 1
ATOM 3477 C C . PHE A 1 692 ? 116.949 138.054 153.206 1.00 41.43 929 PHE A C 1
ATOM 3478 O O . PHE A 1 692 ? 117.006 137.250 154.142 1.00 44.94 929 PHE A O 1
ATOM 3486 N N . SER A 1 693 ? 117.458 139.283 153.295 1.00 43.38 930 SER A N 1
ATOM 3487 C CA . SER A 1 693 ? 118.007 139.756 154.560 1.00 38.56 930 SER A CA 1
ATOM 3488 C C . SER A 1 693 ? 116.906 139.961 155.590 1.00 34.98 930 SER A C 1
ATOM 3489 O O . SER A 1 693 ? 117.060 139.588 156.757 1.00 49.90 930 SER A O 1
ATOM 3492 N N . ILE A 1 694 ? 115.788 140.562 155.178 1.00 47.44 931 ILE A N 1
ATOM 3493 C CA . ILE A 1 694 ? 114.658 140.739 156.085 1.00 46.70 931 ILE A CA 1
ATOM 3494 C C . ILE A 1 694 ? 114.011 139.398 156.398 1.00 54.93 931 ILE A C 1
ATOM 3495 O O . ILE A 1 694 ? 113.576 139.154 157.528 1.00 59.72 931 ILE A O 1
ATOM 3500 N N . LEU A 1 695 ? 113.925 138.513 155.403 1.00 51.85 932 LEU A N 1
ATOM 3501 C CA . LEU A 1 695 ? 113.350 137.192 155.634 1.00 38.75 932 LEU A CA 1
ATOM 3502 C C . LEU A 1 695 ? 114.174 136.413 156.649 1.00 44.47 932 LEU A C 1
ATOM 3503 O O . LEU A 1 695 ? 113.625 135.716 157.508 1.00 62.10 932 LEU A O 1
ATOM 3508 N N . GLY A 1 696 ? 115.500 136.507 156.554 1.00 45.73 933 GLY A N 1
ATOM 3509 C CA . GLY A 1 696 ? 116.348 135.828 157.517 1.00 39.33 933 GLY A CA 1
ATOM 3510 C C . GLY A 1 696 ? 116.185 136.374 158.921 1.00 42.46 933 GLY A C 1
ATOM 3511 O O . GLY A 1 696 ? 116.175 135.618 159.893 1.00 50.73 933 GLY A O 1
ATOM 3512 N N . MET A 1 697 ? 116.057 137.695 159.046 1.00 47.90 934 MET A N 1
ATOM 3513 C CA . MET A 1 697 ? 115.876 138.296 160.363 1.00 44.09 934 MET A CA 1
ATOM 3514 C C . MET A 1 697 ? 114.638 137.741 161.051 1.00 51.24 934 MET A C 1
ATOM 3515 O O . MET A 1 697 ? 114.625 137.559 162.272 1.00 58.77 934 MET A O 1
ATOM 3520 N N . HIS A 1 698 ? 113.582 137.479 160.286 1.00 57.42 935 HIS A N 1
ATOM 3521 C CA . HIS A 1 698 ? 112.365 136.935 160.872 1.00 49.76 935 HIS A CA 1
ATOM 3522 C C . HIS A 1 698 ? 112.540 135.475 161.268 1.00 51.79 935 HIS A C 1
ATOM 3523 O O . HIS A 1 698 ? 112.166 135.083 162.378 1.00 63.01 935 HIS A O 1
ATOM 3530 N N . LEU A 1 699 ? 113.105 134.658 160.378 1.00 42.01 936 LEU A N 1
ATOM 3531 C CA . LEU A 1 699 ? 113.264 133.236 160.662 1.00 40.99 936 LEU A CA 1
A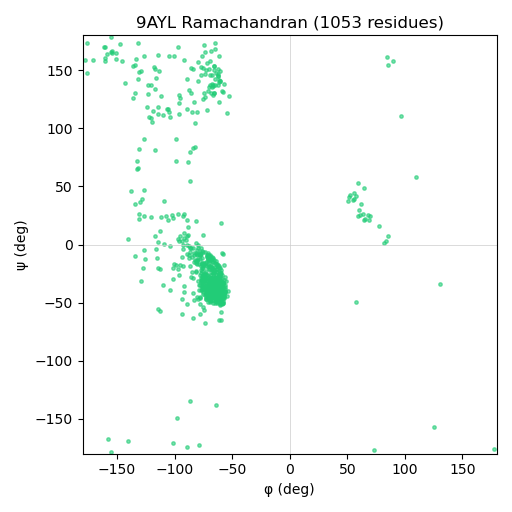TOM 3532 C C . LEU A 1 699 ? 114.330 132.987 161.722 1.00 51.48 936 LEU A C 1
ATOM 3533 O O . LEU A 1 699 ? 114.095 132.253 162.687 1.00 51.27 936 LEU A O 1
ATOM 3538 N N . PHE A 1 700 ? 115.507 133.593 161.558 1.00 48.08 937 PHE A N 1
ATOM 3539 C CA . PHE A 1 700 ? 116.666 133.290 162.384 1.00 32.22 937 PHE A CA 1
ATOM 3540 C C . PHE A 1 700 ? 117.090 134.440 163.279 1.00 39.02 937 PHE A C 1
ATOM 3541 O O . PHE A 1 700 ? 118.182 134.382 163.855 1.00 44.41 937 PHE A O 1
ATOM 3549 N N . GLY A 1 701 ? 116.278 135.480 163.409 1.00 53.76 938 GLY A N 1
ATOM 3550 C CA . GLY A 1 701 ? 116.676 136.639 164.176 1.00 48.29 938 GLY A CA 1
ATOM 3551 C C . GLY A 1 701 ? 116.946 136.334 165.632 1.00 53.46 938 GLY A C 1
ATOM 3552 O O . GLY A 1 701 ? 116.076 135.827 166.345 1.00 55.23 938 GLY A O 1
ATOM 3553 N N . CYS A 1 702 ? 118.158 136.643 166.084 1.00 62.38 939 CYS A N 1
ATOM 3554 C CA . CYS A 1 702 ? 118.510 136.567 167.498 1.00 55.61 939 CYS A CA 1
ATOM 3555 C C . CYS A 1 702 ? 118.350 135.148 168.043 1.00 58.49 939 CYS A C 1
ATOM 3556 O O . CYS A 1 702 ? 118.061 134.956 169.226 1.00 64.27 939 CYS A O 1
ATOM 3559 N N . LYS A 1 703 ? 118.540 134.142 167.182 1.00 58.74 940 LYS A N 1
ATOM 3560 C CA . LYS A 1 703 ? 118.470 132.742 167.580 1.00 48.23 940 LYS A CA 1
ATOM 3561 C C . LYS A 1 703 ? 119.790 131.996 167.454 1.00 48.94 940 LYS A C 1
ATOM 3562 O O . LYS A 1 703 ? 119.889 130.874 167.961 1.00 45.64 940 LYS A O 1
ATOM 3568 N N . PHE A 1 704 ? 120.795 132.570 166.795 1.00 50.12 941 PHE A N 1
ATOM 3569 C CA . PHE A 1 704 ? 122.097 131.926 166.674 1.00 44.92 941 PHE A CA 1
ATOM 3570 C C . PHE A 1 704 ? 122.969 132.262 167.876 1.00 50.43 941 PHE A C 1
ATOM 3571 O O . PHE A 1 704 ? 124.087 132.762 167.720 1.00 49.91 941 PHE A O 1
ATOM 3579 N N . SER A 1 705 ? 122.468 131.991 169.076 1.00 55.52 942 SER A N 1
ATOM 3580 C CA . SER A 1 705 ? 123.206 132.287 170.297 1.00 55.09 942 SER A CA 1
ATOM 3581 C C . SER A 1 705 ? 124.150 131.142 170.646 1.00 49.55 942 SER A C 1
ATOM 3582 O O . SER A 1 705 ? 124.893 130.657 169.793 1.00 53.78 942 SER A O 1
ATOM 3585 N N . PRO A 1 715 ? 127.006 135.466 170.844 1.00 52.92 952 PRO A N 1
ATOM 3586 C CA . PRO A 1 715 ? 126.341 135.390 169.539 1.00 59.39 952 PRO A CA 1
ATOM 3587 C C . PRO A 1 715 ? 127.326 135.294 168.380 1.00 57.93 952 PRO A C 1
ATOM 3588 O O . PRO A 1 715 ? 128.303 136.039 168.335 1.00 56.58 952 PRO A O 1
ATOM 3592 N N . ASP A 1 716 ? 127.061 134.381 167.453 1.00 52.74 953 ASP A N 1
ATOM 3593 C CA . ASP A 1 716 ? 127.941 134.175 166.316 1.00 47.72 953 ASP A CA 1
ATOM 3594 C C . ASP A 1 716 ? 128.013 135.433 165.462 1.00 51.10 953 ASP A C 1
ATOM 3595 O O . ASP A 1 716 ? 127.043 136.186 165.343 1.00 57.54 953 ASP A O 1
ATOM 3600 N N . ARG A 1 717 ? 129.185 135.661 164.869 1.00 43.16 954 ARG A N 1
ATOM 3601 C CA . ARG A 1 717 ? 129.337 136.789 163.956 1.00 44.87 954 ARG A CA 1
ATOM 3602 C C . ARG A 1 717 ? 128.428 136.635 162.744 1.00 47.46 954 ARG A C 1
ATOM 3603 O O . ARG A 1 717 ? 127.946 137.628 162.189 1.00 50.26 954 ARG A O 1
ATOM 3611 N N . LYS A 1 718 ? 128.190 135.394 162.313 1.00 45.84 955 LYS A N 1
ATOM 3612 C CA . LYS A 1 718 ? 127.293 135.106 161.194 1.00 46.63 955 LYS A CA 1
ATOM 3613 C C . LYS A 1 718 ? 125.874 134.993 161.743 1.00 51.98 955 LYS A C 1
ATOM 3614 O O . LYS A 1 718 ? 125.338 133.904 161.955 1.00 53.08 955 LYS A O 1
ATOM 3620 N N . ASN A 1 719 ? 125.255 136.148 161.971 1.00 45.60 956 ASN A N 1
ATOM 3621 C CA . ASN A 1 719 ? 123.950 136.212 162.610 1.00 44.92 956 ASN A CA 1
ATOM 3622 C C . ASN A 1 719 ? 123.042 137.149 161.829 1.00 45.00 956 ASN A C 1
ATOM 3623 O O . ASN A 1 719 ? 123.497 137.996 161.060 1.00 47.48 956 ASN A O 1
ATOM 3628 N N . PHE A 1 720 ? 121.739 136.979 162.037 1.00 50.20 957 PHE A N 1
ATOM 3629 C CA . PHE A 1 720 ? 120.707 137.821 161.446 1.00 46.39 957 PHE A CA 1
ATOM 3630 C C . PHE A 1 720 ? 120.057 138.699 162.508 1.00 46.30 957 PHE A C 1
ATOM 3631 O O . PHE A 1 720 ? 118.851 138.944 162.485 1.00 57.11 957 PHE A O 1
ATOM 3639 N N . ASP A 1 721 ? 120.855 139.181 163.460 1.00 53.01 958 ASP A N 1
ATOM 3640 C CA . ASP A 1 721 ? 120.332 139.963 164.573 1.00 53.17 958 ASP A CA 1
ATOM 3641 C C . ASP A 1 721 ? 120.071 141.419 164.214 1.00 53.27 958 ASP A C 1
ATOM 3642 O O . ASP A 1 721 ? 119.413 142.118 164.989 1.00 53.89 958 ASP A O 1
ATOM 3647 N N . SER A 1 722 ? 120.566 141.893 163.076 1.00 53.87 959 SER A N 1
ATOM 3648 C CA . SER A 1 722 ? 120.337 143.268 162.656 1.00 49.76 959 SER A CA 1
ATOM 3649 C C . SER A 1 722 ? 120.469 143.331 161.142 1.00 52.85 959 SER A C 1
ATOM 3650 O O . SER A 1 722 ? 120.979 142.407 160.505 1.00 63.30 959 SER A O 1
ATOM 3653 N N . LEU A 1 723 ? 119.996 144.438 160.567 1.00 45.56 960 LEU A N 1
ATOM 3654 C CA . LEU A 1 723 ? 120.010 144.566 159.115 1.00 44.52 960 LEU A CA 1
ATOM 3655 C C . LEU A 1 723 ? 121.433 144.576 158.571 1.00 45.69 960 LEU A C 1
ATOM 3656 O O . LEU A 1 723 ? 121.708 143.974 157.527 1.00 54.96 960 LEU A O 1
ATOM 3661 N N . LEU A 1 724 ? 122.351 145.259 159.256 1.00 40.93 961 LEU A N 1
ATOM 3662 C CA . LEU A 1 724 ? 123.718 145.349 158.756 1.00 41.56 961 LEU A CA 1
ATOM 3663 C C . LEU A 1 724 ? 124.339 143.968 158.604 1.00 53.34 961 LEU A C 1
ATOM 3664 O O . LEU A 1 724 ? 124.878 143.631 157.544 1.00 63.22 961 LEU A O 1
ATOM 3669 N N . TRP A 1 725 ? 124.275 143.153 159.653 1.00 47.21 962 TRP A N 1
ATOM 3670 C CA . TRP A 1 725 ? 124.892 141.835 159.615 1.00 44.21 962 TRP A CA 1
ATOM 3671 C C . TRP A 1 725 ? 123.994 140.783 158.982 1.00 40.58 962 TRP A C 1
ATOM 3672 O O . TRP A 1 725 ? 124.465 139.674 158.712 1.00 52.74 962 TRP A O 1
ATOM 3683 N N . ALA A 1 726 ? 122.722 141.097 158.743 1.00 34.57 963 ALA A N 1
ATOM 3684 C CA . ALA A 1 726 ? 121.894 140.224 157.921 1.00 32.69 963 ALA A CA 1
ATOM 3685 C C . ALA A 1 726 ? 122.232 140.385 156.446 1.00 41.58 963 ALA A C 1
ATOM 3686 O O . ALA A 1 726 ? 122.247 139.403 155.699 1.00 57.74 963 ALA A O 1
ATOM 3688 N N . ILE A 1 727 ? 122.501 141.618 156.009 1.00 47.19 964 ILE A N 1
ATOM 3689 C CA . ILE A 1 727 ? 122.935 141.841 154.633 1.00 42.83 964 ILE A CA 1
ATOM 3690 C C . ILE A 1 727 ? 124.304 141.219 154.400 1.00 39.66 964 ILE A C 1
ATOM 3691 O O . ILE A 1 727 ? 124.542 140.579 153.370 1.00 43.46 964 ILE A O 1
ATOM 3696 N N . VAL A 1 728 ? 125.226 141.401 155.346 1.00 36.93 965 VAL A N 1
ATOM 3697 C CA . VAL A 1 728 ? 126.564 140.839 155.195 1.00 39.04 965 VAL A CA 1
ATOM 3698 C C . VAL A 1 728 ? 126.500 139.320 155.149 1.00 44.45 965 VAL A C 1
ATOM 3699 O O . VAL A 1 728 ? 127.197 138.678 154.355 1.00 46.71 965 VAL A O 1
ATOM 3703 N N . THR A 1 729 ? 125.673 138.719 156.006 1.00 44.59 966 THR A N 1
ATOM 3704 C CA . THR A 1 729 ? 125.550 137.266 156.016 1.00 29.94 966 THR A CA 1
ATOM 3705 C C . THR A 1 729 ? 124.934 136.755 154.721 1.00 42.67 966 THR A C 1
ATOM 3706 O O . THR A 1 729 ? 125.358 135.724 154.189 1.00 52.23 966 THR A O 1
ATOM 3710 N N . VAL A 1 730 ? 123.925 137.455 154.201 1.00 34.57 967 VAL A N 1
ATOM 3711 C CA . VAL A 1 730 ? 123.297 137.027 152.955 1.00 28.00 967 VAL A CA 1
ATOM 3712 C C . VAL A 1 730 ? 124.256 137.207 151.787 1.00 32.70 967 VAL A C 1
ATOM 3713 O O . VAL A 1 730 ? 124.320 136.366 150.884 1.00 48.86 967 VAL A O 1
ATOM 3717 N N . PHE A 1 731 ? 125.012 138.306 151.779 1.00 36.59 968 PHE A N 1
ATOM 3718 C CA . PHE A 1 731 ? 126.033 138.490 150.754 1.00 31.43 968 PHE A CA 1
ATOM 3719 C C . PHE A 1 731 ? 127.084 137.394 150.834 1.00 32.12 968 PHE A C 1
ATOM 3720 O O . PHE A 1 731 ? 127.549 136.891 149.805 1.00 54.03 968 PHE A O 1
ATOM 3728 N N . GLN A 1 732 ? 127.466 137.006 152.050 1.00 32.53 969 GLN A N 1
ATOM 3729 C CA . GLN A 1 732 ? 128.464 135.958 152.223 1.00 34.11 969 GLN A CA 1
ATOM 3730 C C . GLN A 1 732 ? 127.988 134.637 151.633 1.00 41.03 969 GLN A C 1
ATOM 3731 O O . GLN A 1 732 ? 128.773 133.906 151.020 1.00 40.48 969 GLN A O 1
ATOM 3737 N N . ILE A 1 733 ? 126.710 134.304 151.820 1.00 41.36 970 ILE A N 1
ATOM 3738 C CA . ILE A 1 733 ? 126.196 133.037 151.311 1.00 33.54 970 ILE A CA 1
ATOM 3739 C C . ILE A 1 733 ? 126.253 133.009 149.790 1.00 38.96 970 ILE A C 1
ATOM 3740 O O . ILE A 1 733 ? 126.499 131.959 149.184 1.00 43.68 970 ILE A O 1
ATOM 3745 N N . LEU A 1 734 ? 126.016 134.153 149.145 1.00 37.55 971 LEU A N 1
ATOM 3746 C CA . LEU A 1 734 ? 126.089 134.198 147.690 1.00 38.38 971 LEU A CA 1
ATOM 3747 C C . LEU A 1 734 ? 127.504 133.940 147.193 1.00 39.22 971 LEU A C 1
ATOM 3748 O O . LEU A 1 734 ? 127.684 133.308 146.147 1.00 52.50 971 LEU A O 1
ATOM 3753 N N . THR A 1 735 ? 128.515 134.422 147.913 1.00 20.38 972 THR A N 1
ATOM 3754 C CA . THR A 1 735 ? 129.892 134.065 147.605 1.00 29.01 972 THR A CA 1
ATOM 3755 C C . THR A 1 735 ? 130.211 132.617 147.953 1.00 41.18 972 THR A C 1
ATOM 3756 O O . THR A 1 735 ? 131.265 132.118 147.549 1.00 45.84 972 THR A O 1
ATOM 3760 N N . GLN A 1 736 ? 129.329 131.935 148.684 1.00 47.10 973 GLN A N 1
ATOM 3761 C CA . GLN A 1 736 ? 129.522 130.539 149.063 1.00 41.14 973 GLN A CA 1
ATOM 3762 C C . GLN A 1 736 ? 130.801 130.374 149.882 1.00 42.33 973 GLN A C 1
ATOM 3763 O O . GLN A 1 736 ? 131.673 129.562 149.573 1.00 60.89 973 GLN A O 1
ATOM 3769 N N . GLU A 1 737 ? 130.901 131.174 150.939 1.00 36.73 974 GLU A N 1
ATOM 3770 C CA . GLU A 1 737 ? 132.036 131.134 151.854 1.00 30.54 974 GLU A CA 1
ATOM 3771 C C . GLU A 1 737 ? 131.494 130.861 153.247 1.00 31.49 974 GLU A C 1
ATOM 3772 O O . GLU A 1 737 ? 130.844 131.725 153.843 1.00 48.51 974 GLU A O 1
ATOM 3778 N N . ASP A 1 738 ? 131.756 129.663 153.763 1.00 25.22 975 ASP A N 1
ATOM 3779 C CA . ASP A 1 738 ? 131.268 129.234 155.069 1.00 32.56 975 ASP A CA 1
ATOM 3780 C C . ASP A 1 738 ? 129.748 129.260 155.144 1.00 36.12 975 ASP A C 1
ATOM 3781 O O . ASP A 1 738 ? 129.180 129.385 156.231 1.00 48.57 975 ASP A O 1
ATOM 3786 N N . TRP A 1 739 ? 129.072 129.148 154.001 1.00 28.93 976 TRP A N 1
ATOM 3787 C CA . TRP A 1 739 ? 127.615 129.124 154.013 1.00 29.73 976 TRP A CA 1
ATOM 3788 C C . TRP A 1 739 ? 127.088 127.905 154.755 1.00 29.34 976 TRP A C 1
ATOM 3789 O O . TRP A 1 739 ? 126.006 127.962 155.348 1.00 35.91 976 TRP A O 1
ATOM 3800 N N . ASN A 1 740 ? 127.834 126.798 154.743 1.00 35.39 977 ASN A N 1
ATOM 3801 C CA . ASN A 1 740 ? 127.388 125.611 155.464 1.00 27.91 977 ASN A CA 1
ATOM 3802 C C . ASN A 1 740 ? 127.428 125.827 156.970 1.00 29.45 977 ASN A C 1
ATOM 3803 O O . ASN A 1 740 ? 126.637 125.224 157.701 1.00 46.16 977 ASN A O 1
ATOM 3808 N N . VAL A 1 741 ? 128.327 126.684 157.453 1.00 33.34 978 VAL A N 1
ATOM 3809 C CA . VAL A 1 741 ? 128.322 127.039 158.868 1.00 28.27 978 VAL A CA 1
ATOM 3810 C C . VAL A 1 741 ? 127.010 127.714 159.240 1.00 43.00 978 VAL A C 1
ATOM 3811 O O . VAL A 1 741 ? 126.413 127.415 160.279 1.00 37.63 978 VAL A O 1
ATOM 3815 N N . VAL A 1 742 ? 126.547 128.644 158.402 1.00 47.48 979 VAL A N 1
ATOM 3816 C CA . VAL A 1 742 ? 125.266 129.298 158.646 1.00 22.60 979 VAL A CA 1
ATOM 3817 C C . VAL A 1 742 ? 124.121 128.309 158.485 1.00 35.63 979 VAL A C 1
ATOM 3818 O O . VAL A 1 742 ? 123.117 128.391 159.200 1.00 44.24 979 VAL A O 1
ATOM 3822 N N . LEU A 1 743 ? 124.240 127.370 157.543 1.00 35.99 980 LEU A N 1
ATOM 3823 C CA . LEU A 1 743 ? 123.181 126.388 157.333 1.00 30.86 980 LEU A CA 1
ATOM 3824 C C . LEU A 1 743 ? 122.950 125.554 158.585 1.00 32.38 980 LEU A C 1
ATOM 3825 O O . LEU A 1 743 ? 121.808 125.354 159.010 1.00 44.20 980 LEU A O 1
ATOM 3830 N N . TYR A 1 744 ? 124.028 125.055 159.191 1.00 29.01 981 TYR A N 1
ATOM 3831 C CA . TYR A 1 744 ? 123.882 124.217 160.376 1.00 27.36 981 TYR A CA 1
ATOM 3832 C C . TYR A 1 744 ? 123.272 125.001 161.530 1.00 34.75 981 TYR A C 1
ATOM 3833 O O . TYR A 1 744 ? 122.481 124.458 162.308 1.00 35.08 981 TYR A O 1
ATOM 3842 N N . ASN A 1 745 ? 123.634 126.276 161.663 1.00 32.50 982 ASN A N 1
ATOM 3843 C CA . ASN A 1 745 ? 123.019 127.115 162.685 1.00 28.25 982 ASN A CA 1
ATOM 3844 C C . ASN A 1 745 ? 121.527 127.274 162.433 1.00 44.81 982 ASN A C 1
ATOM 3845 O O . ASN A 1 745 ? 120.713 127.168 163.357 1.00 53.99 982 ASN A O 1
ATOM 3850 N N . GLY A 1 746 ? 121.148 127.535 161.182 1.00 37.80 983 GLY A N 1
ATOM 3851 C CA . GLY A 1 746 ? 119.736 127.679 160.869 1.00 35.12 983 GLY A CA 1
ATOM 3852 C C . GLY A 1 746 ? 118.977 126.381 161.039 1.00 39.24 983 GLY A C 1
ATOM 3853 O O . GLY A 1 746 ? 117.869 126.359 161.577 1.00 49.39 983 GLY A O 1
ATOM 3854 N N . MET A 1 747 ? 119.568 125.276 160.582 1.00 41.24 984 MET A N 1
ATOM 3855 C CA . MET A 1 747 ? 118.924 123.977 160.727 1.00 22.35 984 MET A CA 1
ATOM 3856 C C . MET A 1 747 ? 118.694 123.633 162.192 1.00 40.20 984 MET A C 1
ATOM 3857 O O . MET A 1 747 ? 117.611 123.170 162.567 1.00 51.60 984 MET A O 1
ATOM 3862 N N . ALA A 1 748 ? 119.701 123.852 163.037 1.00 41.57 985 ALA A N 1
ATOM 3863 C CA . ALA A 1 748 ? 119.604 123.425 164.427 1.00 37.54 985 ALA A CA 1
ATOM 3864 C C . ALA A 1 748 ? 118.637 124.288 165.224 1.00 47.10 985 ALA A C 1
ATOM 3865 O O . ALA A 1 748 ? 117.922 123.773 166.090 1.00 55.38 985 ALA A O 1
ATOM 3867 N N . SER A 1 749 ? 118.595 125.593 164.951 1.00 46.32 986 SER A N 1
ATOM 3868 C CA . SER A 1 749 ? 117.832 126.503 165.797 1.00 44.95 986 SER A CA 1
ATOM 3869 C C . SER A 1 749 ? 116.334 126.389 165.545 1.00 52.35 986 SER A C 1
ATOM 3870 O O . SER A 1 749 ? 115.556 126.181 166.482 1.00 51.28 986 SER A O 1
ATOM 3873 N N . THR A 1 750 ? 115.907 126.529 164.291 1.00 56.34 987 THR A N 1
ATOM 3874 C CA . THR A 1 750 ? 114.481 126.525 163.987 1.00 55.19 987 THR A CA 1
ATOM 3875 C C . THR A 1 750 ? 113.989 125.135 163.610 1.00 56.42 987 THR A C 1
ATOM 3876 O O . THR A 1 750 ? 113.108 124.582 164.276 1.00 58.55 987 THR A O 1
ATOM 3880 N N . SER A 1 751 ? 114.556 124.559 162.555 1.00 43.02 988 SER A N 1
ATOM 3881 C CA . SER A 1 751 ? 114.081 123.283 162.045 1.00 43.55 988 SER A CA 1
ATOM 3882 C C . SER A 1 751 ? 114.961 122.864 160.880 1.00 37.71 988 SER A C 1
ATOM 3883 O O . SER A 1 751 ? 115.625 123.691 160.252 1.00 44.04 988 SER A O 1
ATOM 3886 N N . SER A 1 752 ? 114.952 121.562 160.599 1.00 34.97 989 SER A N 1
ATOM 3887 C CA . SER A 1 752 ? 115.748 121.038 159.496 1.00 45.34 989 SER A CA 1
ATOM 3888 C C . SER A 1 752 ? 115.194 121.439 158.137 1.00 49.49 989 SER A C 1
ATOM 3889 O O . SER A 1 752 ? 115.908 121.327 157.136 1.00 53.64 989 SER A O 1
ATOM 3892 N N . TRP A 1 753 ? 113.943 121.892 158.072 1.00 59.74 990 TRP A N 1
ATOM 3893 C CA . TRP A 1 753 ? 113.398 122.411 156.824 1.00 51.48 990 TRP A CA 1
ATOM 3894 C C . TRP A 1 753 ? 113.894 123.812 156.513 1.00 46.35 990 TRP A C 1
ATOM 3895 O O . TRP A 1 753 ? 113.547 124.350 155.457 1.00 45.70 990 TRP A O 1
ATOM 3906 N N . ALA A 1 754 ? 114.684 124.415 157.403 1.00 44.60 991 ALA A N 1
ATOM 3907 C CA . ALA A 1 754 ? 115.289 125.709 157.128 1.00 46.79 991 ALA A CA 1
ATOM 3908 C C . ALA A 1 754 ? 116.314 125.644 156.008 1.00 48.32 991 ALA A C 1
ATOM 3909 O O . ALA A 1 754 ? 116.752 126.696 155.533 1.00 52.17 991 ALA A O 1
ATOM 3911 N N . ALA A 1 755 ? 116.714 124.445 155.584 1.00 40.70 992 ALA A N 1
ATOM 3912 C CA . ALA A 1 755 ? 117.607 124.320 154.442 1.00 42.19 992 ALA A CA 1
ATOM 3913 C C . ALA A 1 755 ? 117.021 124.945 153.185 1.00 40.87 992 ALA A C 1
ATOM 3914 O O . ALA A 1 755 ? 117.779 125.359 152.304 1.00 44.09 992 ALA A O 1
ATOM 3916 N N . LEU A 1 756 ? 115.693 125.023 153.081 1.00 44.84 993 LEU A N 1
ATOM 3917 C CA . LEU A 1 756 ? 115.081 125.609 151.894 1.00 36.31 993 LEU A CA 1
ATOM 3918 C C . LEU A 1 756 ? 115.376 127.098 151.785 1.00 41.11 993 LEU A C 1
ATOM 3919 O O . LEU A 1 756 ? 115.343 127.654 150.682 1.00 56.86 993 LEU A O 1
ATOM 3924 N N . TYR A 1 757 ? 115.652 127.764 152.906 1.00 39.19 994 TYR A N 1
ATOM 3925 C CA . TYR A 1 757 ? 116.020 129.174 152.845 1.00 35.92 994 TYR A CA 1
ATOM 3926 C C . TYR A 1 757 ? 117.333 129.355 152.096 1.00 45.81 994 TYR A C 1
ATOM 3927 O O . TYR A 1 757 ? 117.472 130.263 151.270 1.00 51.26 994 TYR A O 1
ATOM 3936 N N . PHE A 1 758 ? 118.312 128.494 152.377 1.00 41.30 995 PHE A N 1
ATOM 3937 C CA . PHE A 1 758 ? 119.617 128.617 151.742 1.00 27.20 995 PHE A CA 1
ATOM 3938 C C . PHE A 1 758 ? 119.617 128.038 150.334 1.00 33.38 995 PHE A C 1
ATOM 3939 O O . PHE A 1 758 ? 120.349 128.525 149.469 1.00 47.26 995 PHE A O 1
ATOM 3947 N N . VAL A 1 759 ? 118.813 127.005 150.082 1.00 38.45 996 VAL A N 1
ATOM 3948 C CA . VAL A 1 759 ? 118.754 126.431 148.742 1.00 38.19 996 VAL A CA 1
ATOM 3949 C C . VAL A 1 759 ? 118.109 127.410 147.772 1.00 38.21 996 VAL A C 1
ATOM 3950 O O . VAL A 1 759 ? 118.516 127.514 146.610 1.00 51.06 996 VAL A O 1
ATOM 3954 N N . ALA A 1 760 ? 117.089 128.137 148.228 1.00 35.91 997 ALA A N 1
ATOM 3955 C CA . ALA A 1 760 ? 116.432 129.111 147.364 1.00 35.27 997 ALA A CA 1
ATOM 3956 C C . ALA A 1 760 ? 117.300 130.344 147.161 1.00 34.73 997 ALA A C 1
ATOM 3957 O O . ALA A 1 760 ? 117.330 130.917 146.067 1.00 42.13 997 ALA A O 1
ATOM 3959 N N . LEU A 1 761 ? 118.006 130.774 148.207 1.00 41.32 998 LEU A N 1
ATOM 3960 C CA . LEU A 1 761 ? 118.869 131.944 148.093 1.00 37.74 998 LEU A CA 1
ATOM 3961 C C . LEU A 1 761 ? 120.017 131.685 147.124 1.00 31.05 998 LEU A C 1
ATOM 3962 O O . LEU A 1 761 ? 120.330 132.525 146.275 1.00 32.31 998 LEU A O 1
ATOM 3967 N N . MET A 1 762 ? 120.658 130.521 147.237 1.00 31.39 999 MET A N 1
ATOM 3968 C CA . MET A 1 762 ? 121.761 130.194 146.339 1.00 27.03 999 MET A CA 1
ATOM 3969 C C . MET A 1 762 ? 121.262 129.916 144.928 1.00 29.53 999 MET A C 1
ATOM 3970 O O . MET A 1 762 ? 121.834 130.416 143.953 1.00 38.73 999 MET A O 1
ATOM 3975 N N . THR A 1 763 ? 120.202 129.119 144.797 1.00 36.16 1000 THR A N 1
ATOM 3976 C CA . THR A 1 763 ? 119.710 128.742 143.477 1.00 35.14 1000 THR A CA 1
ATOM 3977 C C . THR A 1 763 ? 119.214 129.959 142.709 1.00 33.11 1000 THR A C 1
ATOM 3978 O O . THR A 1 763 ? 119.450 130.089 141.504 1.00 46.60 1000 THR A O 1
ATOM 3982 N N . PHE A 1 764 ? 118.511 130.861 143.393 1.00 41.25 1001 PHE A N 1
ATOM 3983 C CA . PHE A 1 764 ? 118.000 132.056 142.731 1.00 38.73 1001 PHE A CA 1
ATOM 3984 C C . PHE A 1 764 ? 119.110 133.070 142.491 1.00 40.96 1001 PHE A C 1
ATOM 3985 O O . PHE A 1 764 ? 119.109 133.770 141.474 1.00 54.22 1001 PHE A O 1
ATOM 3993 N N . GLY A 1 765 ? 120.063 133.170 143.417 1.00 42.61 1002 GLY A N 1
ATOM 3994 C CA . GLY A 1 765 ? 121.150 134.119 143.241 1.00 33.33 1002 GLY A CA 1
ATOM 3995 C C . GLY A 1 765 ? 122.053 133.761 142.078 1.00 30.76 1002 GLY A C 1
ATOM 3996 O O . GLY A 1 765 ? 122.446 134.625 141.293 1.00 42.07 1002 GLY A O 1
ATOM 3997 N N . ASN A 1 766 ? 122.402 132.479 141.955 1.00 44.99 1003 ASN A N 1
ATOM 3998 C CA . ASN A 1 766 ? 123.262 132.054 140.856 1.00 39.46 1003 ASN A CA 1
ATOM 3999 C C . ASN A 1 766 ? 122.520 132.066 139.528 1.00 42.26 1003 ASN A C 1
ATOM 4000 O O . ASN A 1 766 ? 123.148 132.203 138.473 1.00 54.12 1003 ASN A O 1
ATOM 4005 N N . TYR A 1 767 ? 121.196 131.913 139.553 1.00 47.23 1004 TYR A N 1
ATOM 4006 C CA . TYR A 1 767 ? 120.424 132.024 138.321 1.00 43.80 1004 TYR A CA 1
ATOM 4007 C C . TYR A 1 767 ? 120.480 133.440 137.770 1.00 34.75 1004 TYR A C 1
ATOM 4008 O O . TYR A 1 767 ? 120.632 133.640 136.561 1.00 43.73 1004 TYR A O 1
ATOM 4017 N N . VAL A 1 768 ? 120.358 134.439 138.646 1.00 44.09 1005 VAL A N 1
ATOM 4018 C CA . VAL A 1 768 ? 120.401 135.828 138.206 1.00 41.06 1005 VAL A CA 1
ATOM 4019 C C . VAL A 1 768 ? 121.794 136.203 137.724 1.00 43.30 1005 VAL A C 1
ATOM 4020 O O . VAL A 1 768 ? 121.940 136.985 136.779 1.00 55.19 1005 VAL A O 1
ATOM 4024 N N . LEU A 1 769 ? 122.838 135.671 138.362 1.00 44.13 1006 LEU A N 1
ATOM 4025 C CA . LEU A 1 769 ? 124.196 136.044 137.983 1.00 39.93 1006 LEU A CA 1
ATOM 4026 C C . LEU A 1 769 ? 124.606 135.422 136.655 1.00 47.41 1006 LEU A C 1
ATOM 4027 O O . LEU A 1 769 ? 125.428 135.997 135.935 1.00 54.59 1006 LEU A O 1
ATOM 4032 N N . PHE A 1 770 ? 124.063 134.252 136.313 1.00 49.42 1007 PHE A N 1
ATOM 4033 C CA . PHE A 1 770 ? 124.301 133.704 134.982 1.00 44.23 1007 PHE A CA 1
ATOM 4034 C C . PHE A 1 770 ? 123.705 134.606 133.911 1.00 47.34 1007 PHE A C 1
ATOM 4035 O O . PHE A 1 770 ? 124.310 134.811 132.854 1.00 56.91 1007 PHE A O 1
ATOM 4043 N N . ASN A 1 771 ? 122.517 135.155 134.167 1.00 50.11 1008 ASN A N 1
ATOM 4044 C CA . ASN A 1 771 ? 121.876 136.018 133.184 1.00 45.17 1008 ASN A CA 1
ATOM 4045 C C . ASN A 1 771 ? 122.641 137.320 132.994 1.00 45.79 1008 ASN A C 1
ATOM 4046 O O . ASN A 1 771 ? 122.587 137.915 131.913 1.00 58.73 1008 ASN A O 1
ATOM 4051 N N . LEU A 1 772 ? 123.347 137.783 134.026 1.00 38.96 1009 LEU A N 1
ATOM 4052 C CA . LEU A 1 772 ? 124.211 138.948 133.866 1.00 45.22 1009 LEU A CA 1
ATOM 4053 C C . LEU A 1 772 ? 125.391 138.627 132.959 1.00 45.02 1009 LEU A C 1
ATOM 4054 O O . LEU A 1 772 ? 125.791 139.448 132.127 1.00 46.06 1009 LEU A O 1
ATOM 4059 N N . LEU A 1 773 ? 125.969 137.435 133.116 1.00 52.00 1010 LEU A N 1
ATOM 4060 C CA . LEU A 1 773 ? 127.069 137.022 132.251 1.00 48.78 1010 LEU A CA 1
ATOM 4061 C C . LEU A 1 773 ? 126.604 136.867 130.810 1.00 52.82 1010 LEU A C 1
ATOM 4062 O O . LEU A 1 773 ? 127.309 137.262 129.876 1.00 59.19 1010 LEU A O 1
ATOM 4067 N N . VAL A 1 774 ? 125.419 136.290 130.609 1.00 48.26 1011 VAL A N 1
ATOM 4068 C CA . VAL A 1 774 ? 124.906 136.107 129.257 1.00 43.01 1011 VAL A CA 1
ATOM 4069 C C . VAL A 1 774 ? 124.560 137.445 128.620 1.00 44.63 1011 VAL A C 1
ATOM 4070 O O . VAL A 1 774 ? 124.694 137.612 127.403 1.00 57.07 1011 VAL A O 1
ATOM 4074 N N . ALA A 1 775 ? 124.099 138.411 129.413 1.00 54.43 1012 ALA A N 1
ATOM 4075 C CA . ALA A 1 775 ? 123.777 139.722 128.861 1.00 49.00 1012 ALA A CA 1
ATOM 4076 C C . ALA A 1 775 ? 125.013 140.387 128.272 1.00 54.84 1012 ALA A C 1
ATOM 4077 O O . ALA A 1 775 ? 124.946 141.008 127.206 1.00 61.63 1012 ALA A O 1
ATOM 4079 N N . ILE A 1 776 ? 126.153 140.273 128.955 1.00 53.23 1013 ILE A N 1
ATOM 4080 C CA . ILE A 1 776 ? 127.382 140.881 128.456 1.00 46.13 1013 ILE A CA 1
ATOM 4081 C C . ILE A 1 776 ? 127.882 140.146 127.218 1.00 56.67 1013 ILE A C 1
ATOM 4082 O O . ILE A 1 776 ? 128.388 140.767 126.277 1.00 67.57 1013 ILE A O 1
ATOM 4087 N N . LEU A 1 777 ? 127.763 138.817 127.197 1.00 51.92 1014 LEU A N 1
ATOM 4088 C CA . LEU A 1 777 ? 128.197 138.057 126.028 1.00 48.27 1014 LEU A CA 1
ATOM 4089 C C . LEU A 1 777 ? 127.447 138.495 124.778 1.00 59.16 1014 LEU A C 1
ATOM 4090 O O . LEU A 1 777 ? 128.057 138.789 123.744 1.00 65.09 1014 LEU A O 1
ATOM 4095 N N . VAL A 1 778 ? 126.116 138.548 124.854 1.00 63.59 1015 VAL A N 1
ATOM 4096 C CA . VAL A 1 778 ? 125.321 138.854 123.671 1.00 59.63 1015 VAL A CA 1
ATOM 4097 C C . VAL A 1 778 ? 125.667 140.237 123.136 1.00 63.49 1015 VAL A C 1
ATOM 4098 O O . VAL A 1 778 ? 125.827 140.423 121.925 1.00 72.76 1015 VAL A O 1
ATOM 4102 N N . GLU A 1 779 ? 125.784 141.229 124.019 1.00 62.83 1016 GLU A N 1
ATOM 4103 C CA . GLU A 1 779 ? 126.221 142.545 123.574 1.00 67.71 1016 GLU A CA 1
ATOM 4104 C C . GLU A 1 779 ? 127.654 142.531 123.060 1.00 64.98 1016 GLU A C 1
ATOM 4105 O O . GLU A 1 779 ? 128.060 143.481 122.384 1.00 66.06 1016 GLU A O 1
ATOM 4111 N N . GLY A 1 780 ? 128.421 141.485 123.362 1.00 63.12 1017 GLY A N 1
ATOM 4112 C CA . GLY A 1 780 ? 129.759 141.338 122.825 1.00 66.15 1017 GLY A CA 1
ATOM 4113 C C . GLY A 1 780 ? 129.742 140.709 121.448 1.00 67.81 1017 GLY A C 1
ATOM 4114 O O . GLY A 1 780 ? 130.486 141.127 120.557 1.00 71.21 1017 GLY A O 1
ATOM 4115 N N . PHE A 1 781 ? 128.895 139.692 121.263 1.00 65.43 1018 PHE A N 1
ATOM 4116 C CA . PHE A 1 781 ? 128.688 139.147 119.927 1.00 66.15 1018 PHE A CA 1
ATOM 4117 C C . PHE A 1 781 ? 128.079 140.185 118.997 1.00 71.04 1018 PHE A C 1
ATOM 4118 O O . PHE A 1 781 ? 128.409 140.222 117.806 1.00 71.13 1018 PHE A O 1
ATOM 4126 N N . GLN A 1 782 ? 127.190 141.027 119.515 1.00 77.81 1019 GLN A N 1
ATOM 4127 C CA . GLN A 1 782 ? 126.503 142.027 118.708 1.00 75.71 1019 GLN A CA 1
ATOM 4128 C C . GLN A 1 782 ? 125.743 141.364 117.566 1.00 79.53 1019 GLN A C 1
ATOM 4129 O O . GLN A 1 782 ? 126.026 141.610 116.394 1.00 83.04 1019 GLN A O 1
ATOM 4135 N N . ARG A 1 1045 ? 178.374 111.277 105.932 1.00 132.07 1282 ARG A N 1
ATOM 4136 C CA . ARG A 1 1045 ? 177.355 110.300 105.567 1.00 134.09 1282 ARG A CA 1
ATOM 4137 C C . ARG A 1 1045 ? 176.537 109.895 106.788 1.00 135.60 1282 ARG A C 1
ATOM 4138 O O . ARG A 1 1045 ? 175.390 109.467 106.663 1.00 135.30 1282 ARG A O 1
ATOM 4146 N N . PHE A 1 1046 ? 177.138 110.031 107.972 1.00 133.31 1283 PHE A N 1
ATOM 4147 C CA . PHE A 1 1046 ? 176.412 109.740 109.203 1.00 131.19 1283 PHE A CA 1
ATOM 4148 C C . PHE A 1 1046 ? 175.227 110.683 109.372 1.00 129.36 1283 PHE A C 1
ATOM 4149 O O . PHE A 1 1046 ? 174.152 110.265 109.818 1.00 128.80 1283 PHE A O 1
ATOM 4157 N N . ARG A 1 1047 ? 175.404 111.957 109.015 1.00 120.48 1284 ARG A N 1
ATOM 4158 C CA . ARG A 1 1047 ? 174.306 112.912 109.113 1.00 120.79 1284 ARG A CA 1
ATOM 4159 C C . ARG A 1 1047 ? 173.113 112.481 108.272 1.00 121.85 1284 ARG A C 1
ATOM 4160 O O . ARG A 1 1047 ? 171.967 112.794 108.614 1.00 123.59 1284 ARG A O 1
ATOM 4168 N N . VAL A 1 1048 ? 173.356 111.768 107.171 1.00 135.77 1285 VAL A N 1
ATOM 4169 C CA . VAL A 1 1048 ? 172.255 111.287 106.341 1.00 136.52 1285 VAL A CA 1
ATOM 4170 C C . VAL A 1 1048 ? 171.429 110.257 107.100 1.00 136.04 1285 VAL A C 1
ATOM 4171 O O . VAL A 1 1048 ? 170.193 110.278 107.060 1.00 134.46 1285 VAL A O 1
ATOM 4175 N N . SER A 1 1049 ? 172.096 109.338 107.801 1.00 138.67 1286 SER A N 1
ATOM 4176 C CA . SER A 1 1049 ? 171.373 108.330 108.568 1.00 138.77 1286 SER A CA 1
ATOM 4177 C C . SER A 1 1049 ? 170.523 108.973 109.655 1.00 138.87 1286 SER A C 1
ATOM 4178 O O . SER A 1 1049 ? 169.373 108.574 109.874 1.00 138.97 1286 SER A O 1
ATOM 4181 N N . CYS A 1 1050 ? 171.072 109.973 110.348 1.00 128.73 1287 CYS A N 1
ATOM 4182 C CA . CYS A 1 1050 ? 170.317 110.639 111.403 1.00 127.48 1287 CYS A CA 1
ATOM 4183 C C . CYS A 1 1050 ? 169.087 111.341 110.841 1.00 127.43 1287 CYS A C 1
ATOM 4184 O O . CYS A 1 1050 ? 168.011 111.303 111.449 1.00 129.32 1287 CYS A O 1
ATOM 4187 N N . GLN A 1 1051 ? 169.224 111.990 109.681 1.00 124.57 1288 GLN A N 1
ATOM 4188 C CA . GLN A 1 1051 ? 168.067 112.615 109.050 1.00 124.37 1288 GLN A CA 1
ATOM 4189 C C . GLN A 1 1051 ? 166.967 111.600 108.788 1.00 125.16 1288 GLN A C 1
ATOM 4190 O O . GLN A 1 1051 ? 165.779 111.935 108.854 1.00 126.14 1288 GLN A O 1
ATOM 4196 N N . LYS A 1 1052 ? 167.341 110.360 108.480 1.00 128.13 1289 LYS A N 1
ATOM 4197 C CA . LYS A 1 1052 ? 166.342 109.338 108.198 1.00 128.25 1289 LYS A CA 1
ATOM 4198 C C . LYS A 1 1052 ? 165.637 108.891 109.473 1.00 128.26 1289 LYS A C 1
ATOM 4199 O O . LYS A 1 1052 ? 164.423 108.656 109.468 1.00 127.52 1289 LYS A O 1
ATOM 4205 N N . VAL A 1 1053 ? 166.379 108.775 110.575 1.00 131.97 1290 VAL A N 1
ATOM 4206 C CA . VAL A 1 1053 ? 165.786 108.313 111.826 1.00 131.55 1290 VAL A CA 1
ATOM 4207 C C . VAL A 1 1053 ? 164.776 109.328 112.351 1.00 131.05 1290 VAL A C 1
ATOM 4208 O O . VAL A 1 1053 ? 163.654 108.968 112.727 1.00 129.84 1290 VAL A O 1
ATOM 4212 N N . ILE A 1 1054 ? 165.154 110.608 112.390 1.00 124.92 1291 ILE A N 1
ATOM 4213 C CA . ILE A 1 1054 ? 164.262 111.624 112.935 1.00 124.74 1291 ILE A CA 1
ATOM 4214 C C . ILE A 1 1054 ? 162.999 111.760 112.100 1.00 127.03 1291 ILE A C 1
ATOM 4215 O O . ILE A 1 1054 ? 161.927 112.046 112.647 1.00 127.22 1291 ILE A O 1
ATOM 4220 N N . THR A 1 1055 ? 163.091 111.564 110.788 1.00 130.76 1292 THR A N 1
ATOM 4221 C CA . THR A 1 1055 ? 161.932 111.626 109.909 1.00 129.71 1292 THR A CA 1
ATOM 4222 C C . THR A 1 1055 ? 161.072 110.373 109.983 1.00 128.69 1292 THR A C 1
ATOM 4223 O O . THR A 1 1055 ? 159.977 110.356 109.411 1.00 128.78 1292 THR A O 1
ATOM 4227 N N . HIS A 1 1056 ? 161.535 109.331 110.668 1.00 123.02 1293 HIS A N 1
ATOM 4228 C CA . HIS A 1 1056 ? 160.769 108.098 110.766 1.00 123.47 1293 HIS A CA 1
ATOM 4229 C C . HIS A 1 1056 ? 159.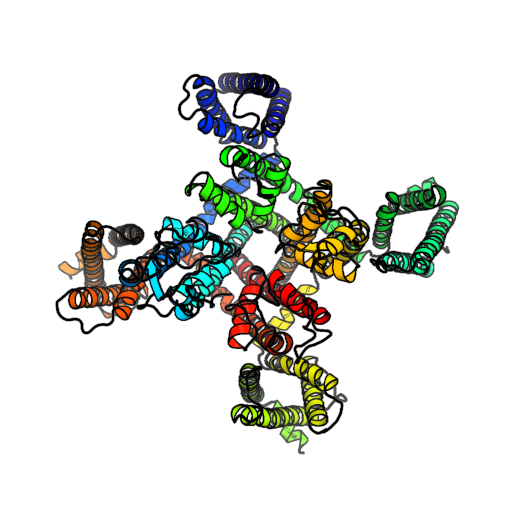427 108.358 111.439 1.00 125.10 1293 HIS A C 1
ATOM 4230 O O . HIS A 1 1056 ? 159.329 109.139 112.390 1.00 125.80 1293 HIS A O 1
ATOM 4237 N N . LYS A 1 1057 ? 158.385 107.695 110.934 1.00 130.02 1294 LYS A N 1
ATOM 4238 C CA . LYS A 1 1057 ? 157.046 107.892 111.477 1.00 129.53 1294 LYS A CA 1
ATOM 4239 C C . LYS A 1 1057 ? 156.956 107.443 112.930 1.00 130.51 1294 LYS A C 1
ATOM 4240 O O . LYS A 1 1057 ? 156.158 107.991 113.699 1.00 129.46 1294 LYS A O 1
ATOM 4246 N N . MET A 1 1058 ? 157.757 106.456 113.324 1.00 118.91 1295 MET A N 1
ATOM 4247 C CA . MET A 1 1058 ? 157.681 105.866 114.653 1.00 116.54 1295 MET A CA 1
ATOM 4248 C C . MET A 1 1058 ? 158.635 106.511 115.650 1.00 116.54 1295 MET A C 1
ATOM 4249 O O . MET A 1 1058 ? 158.709 106.055 116.796 1.00 116.95 1295 MET A O 1
ATOM 4254 N N . PHE A 1 1059 ? 159.369 107.550 115.250 1.00 114.74 1296 PHE A N 1
ATOM 4255 C CA . PHE A 1 1059 ? 160.320 108.167 116.168 1.00 114.00 1296 PHE A CA 1
ATOM 4256 C C . PHE A 1 1059 ? 159.613 108.721 117.399 1.00 113.01 1296 PHE A C 1
ATOM 4257 O O . PHE A 1 1059 ? 159.982 108.401 118.534 1.00 111.08 1296 PHE A O 1
ATOM 4265 N N . ASP A 1 1060 ? 158.580 109.541 117.197 1.00 107.75 1297 ASP A N 1
ATOM 4266 C CA . ASP A 1 1060 ? 157.875 110.122 118.335 1.00 106.22 1297 ASP A CA 1
ATOM 4267 C C . ASP A 1 1060 ? 157.240 109.042 119.199 1.00 106.12 1297 ASP A C 1
ATOM 4268 O O . ASP A 1 1060 ? 157.307 109.104 120.432 1.00 108.26 1297 ASP A O 1
ATOM 4273 N N . HIS A 1 1061 ? 156.622 108.039 118.572 1.00 104.20 1298 HIS A N 1
ATOM 4274 C CA . HIS A 1 1061 ? 155.970 106.984 119.341 1.00 104.40 1298 HIS A CA 1
ATOM 4275 C C . HIS A 1 1061 ? 156.976 106.215 120.188 1.00 105.11 1298 HIS A C 1
ATOM 4276 O O . HIS A 1 1061 ? 156.666 105.813 121.316 1.00 102.89 1298 HIS A O 1
ATOM 4283 N N . VAL A 1 1062 ? 158.182 105.994 119.663 1.00 108.59 1299 VAL A N 1
ATOM 4284 C CA . VAL A 1 1062 ? 159.193 105.264 120.422 1.00 107.48 1299 VAL A CA 1
ATOM 4285 C C . VAL A 1 1062 ? 159.685 106.102 121.596 1.00 107.86 1299 VAL A C 1
ATOM 4286 O O . VAL A 1 1062 ? 159.823 105.602 122.718 1.00 108.63 1299 VAL A O 1
ATOM 4290 N N . VAL A 1 1063 ? 159.959 107.387 121.359 1.00 98.31 1300 VAL A N 1
ATOM 4291 C CA . VAL A 1 1063 ? 160.400 108.256 122.445 1.00 94.69 1300 VAL A CA 1
ATOM 4292 C C . VAL A 1 1063 ? 159.271 108.506 123.434 1.00 96.62 1300 VAL A C 1
ATOM 4293 O O . VAL A 1 1063 ? 159.518 108.694 124.631 1.00 98.18 1300 VAL A O 1
ATOM 4297 N N . LEU A 1 1064 ? 158.021 108.522 122.966 1.00 92.50 1301 LEU A N 1
ATOM 4298 C CA . LEU A 1 1064 ? 156.904 108.710 123.886 1.00 89.35 1301 LEU A CA 1
ATOM 4299 C C . LEU A 1 1064 ? 156.826 107.583 124.905 1.00 90.92 1301 LEU A C 1
ATOM 4300 O O . LEU A 1 1064 ? 156.319 107.784 126.013 1.00 92.69 1301 LEU A O 1
ATOM 4305 N N . VAL A 1 1065 ? 157.309 106.392 124.549 1.00 89.25 1302 VAL A N 1
ATOM 4306 C CA . VAL A 1 1065 ? 157.319 105.289 125.503 1.00 90.93 1302 VAL A CA 1
ATOM 4307 C C . VAL A 1 1065 ? 158.308 105.566 126.627 1.00 85.89 1302 VAL A C 1
ATOM 4308 O O . VAL A 1 1065 ? 158.001 105.362 127.807 1.00 88.29 1302 VAL A O 1
ATOM 4312 N N . PHE A 1 1066 ? 159.509 106.034 126.284 1.00 82.20 1303 PHE A N 1
ATOM 4313 C CA . PHE A 1 1066 ? 160.512 106.312 127.306 1.00 88.85 1303 PHE A CA 1
ATOM 4314 C C . PHE A 1 1066 ? 160.070 107.445 128.223 1.00 90.76 1303 PHE A C 1
ATOM 4315 O O . PHE A 1 1066 ? 160.310 107.400 129.435 1.00 90.55 1303 PHE A O 1
ATOM 4323 N N . ILE A 1 1067 ? 159.430 108.473 127.666 1.00 85.08 1304 ILE A N 1
ATOM 4324 C CA . ILE A 1 1067 ? 158.933 109.565 128.498 1.00 80.33 1304 ILE A CA 1
ATOM 4325 C C . ILE A 1 1067 ? 157.889 109.047 129.477 1.00 82.00 1304 ILE A C 1
ATOM 4326 O O . ILE A 1 1067 ? 157.880 109.424 130.655 1.00 84.47 1304 ILE A O 1
ATOM 4331 N N . PHE A 1 1068 ? 156.991 108.178 129.011 1.00 77.72 1305 PHE A N 1
ATOM 4332 C CA . PHE A 1 1068 ? 155.983 107.620 129.904 1.00 77.71 1305 PHE A CA 1
ATOM 4333 C C . PHE A 1 1068 ? 156.626 106.807 131.021 1.00 80.49 1305 PHE A C 1
ATOM 4334 O O . PHE A 1 1068 ? 156.217 106.904 132.182 1.00 87.26 1305 PHE A O 1
ATOM 4342 N N . LEU A 1 1069 ? 157.633 105.997 130.691 1.00 76.46 1306 LEU A N 1
ATOM 4343 C CA . LEU A 1 1069 ? 158.294 105.199 131.718 1.00 76.79 1306 LEU A CA 1
ATOM 4344 C C . LEU A 1 1069 ? 158.988 106.090 132.738 1.00 77.30 1306 LEU A C 1
ATOM 4345 O O . LEU A 1 1069 ? 159.034 105.764 133.929 1.00 79.24 1306 LEU A O 1
ATOM 4350 N N . ASN A 1 1070 ? 159.539 107.218 132.289 1.00 74.11 1307 ASN A N 1
ATOM 4351 C CA . ASN A 1 1070 ? 160.150 108.158 133.222 1.00 74.45 1307 ASN A CA 1
ATOM 4352 C C . ASN A 1 1070 ? 159.116 108.716 134.191 1.00 72.77 1307 ASN A C 1
ATOM 4353 O O . ASN A 1 1070 ? 159.432 109.004 135.350 1.00 73.86 1307 ASN A O 1
ATOM 4358 N N . CYS A 1 1071 ? 157.873 108.879 133.732 1.00 68.97 1308 CYS A N 1
ATOM 4359 C CA . CYS A 1 1071 ? 156.818 109.362 134.618 1.00 64.05 1308 CYS A CA 1
ATOM 4360 C C . CYS A 1 1071 ? 156.566 108.381 135.754 1.00 64.81 1308 CYS A C 1
ATOM 4361 O O . CYS A 1 1071 ? 156.355 108.789 136.901 1.00 69.74 1308 CYS A O 1
ATOM 4364 N N . VAL A 1 1072 ? 156.587 107.081 135.458 1.00 68.47 1309 VAL A N 1
ATOM 4365 C CA . VAL A 1 1072 ? 156.394 106.084 136.507 1.00 69.04 1309 VAL A CA 1
ATOM 4366 C C . VAL A 1 1072 ? 157.509 106.183 137.539 1.00 60.21 1309 VAL A C 1
ATOM 4367 O O . VAL A 1 1072 ? 157.285 105.991 138.739 1.00 62.33 1309 VAL A O 1
ATOM 4371 N N . THR A 1 1073 ? 158.731 106.473 137.088 1.00 60.85 1310 THR A N 1
ATOM 4372 C CA . THR A 1 1073 ? 159.847 106.618 138.017 1.00 67.15 1310 THR A CA 1
ATOM 4373 C C . THR A 1 1073 ? 159.681 107.851 138.898 1.00 73.55 1310 THR A C 1
ATOM 4374 O O . THR A 1 1073 ? 159.976 107.807 140.098 1.00 71.35 1310 THR A O 1
ATOM 4378 N N . ILE A 1 1074 ? 159.217 108.962 138.323 1.00 71.19 1311 ILE A N 1
ATOM 4379 C CA . ILE A 1 1074 ? 159.008 110.172 139.111 1.00 61.74 1311 ILE A CA 1
ATOM 4380 C C . ILE A 1 1074 ? 157.888 109.963 140.120 1.00 63.59 1311 ILE A C 1
ATOM 4381 O O . ILE A 1 1074 ? 157.936 110.486 141.239 1.00 69.58 1311 ILE A O 1
ATOM 4386 N N . ALA A 1 1075 ? 156.856 109.209 139.739 1.00 55.83 1312 ALA A N 1
ATOM 4387 C CA . ALA A 1 1075 ? 155.709 109.029 140.619 1.00 54.48 1312 ALA A CA 1
ATOM 4388 C C . ALA A 1 1075 ? 156.011 108.069 141.762 1.00 62.80 1312 ALA A C 1
ATOM 4389 O O . ALA A 1 1075 ? 155.309 108.084 142.779 1.00 71.49 1312 ALA A O 1
ATOM 4391 N N . LEU A 1 1076 ? 157.038 107.229 141.622 1.00 70.10 1313 LEU A N 1
ATOM 4392 C CA . LEU A 1 1076 ? 157.420 106.328 142.703 1.00 64.58 1313 LEU A CA 1
ATOM 4393 C C . LEU A 1 1076 ? 158.276 107.010 143.760 1.00 63.27 1313 LEU A C 1
ATOM 4394 O O . LEU A 1 1076 ? 158.450 106.454 144.848 1.00 71.75 1313 LEU A O 1
ATOM 4399 N N . GLU A 1 1077 ? 158.816 108.188 143.466 1.00 63.07 1314 GLU A N 1
ATOM 4400 C CA . GLU A 1 1077 ? 159.642 108.895 144.434 1.00 69.76 1314 GLU A CA 1
ATOM 4401 C C . GLU A 1 1077 ? 158.797 109.364 145.611 1.00 70.29 1314 GLU A C 1
ATOM 4402 O O . GLU A 1 1077 ? 157.702 109.901 145.428 1.00 66.82 1314 GLU A O 1
ATOM 4408 N N . ARG A 1 1078 ? 159.310 109.162 146.821 1.00 66.54 1315 ARG A N 1
ATOM 4409 C CA . ARG A 1 1078 ? 158.633 109.611 148.030 1.00 69.20 1315 ARG A CA 1
ATOM 4410 C C . ARG A 1 1078 ? 159.655 109.685 149.156 1.00 70.19 1315 ARG A C 1
ATOM 4411 O O . ARG A 1 1078 ? 160.706 109.037 149.088 1.00 70.22 1315 ARG A O 1
ATOM 4419 N N . PRO A 1 1079 ? 159.380 110.469 150.204 1.00 69.22 1316 PRO A N 1
ATOM 4420 C CA . PRO A 1 1079 ? 160.388 110.661 151.261 1.00 66.83 1316 PRO A CA 1
ATOM 4421 C C . PRO A 1 1079 ? 160.675 109.419 152.087 1.00 67.77 1316 PRO A C 1
ATOM 4422 O O . PRO A 1 1079 ? 161.724 109.369 152.742 1.00 70.07 1316 PRO A O 1
ATOM 4426 N N . ASP A 1 1080 ? 159.793 108.423 152.087 1.00 70.41 1317 ASP A N 1
ATOM 4427 C CA . ASP A 1 1080 ? 159.932 107.285 152.989 1.00 71.94 1317 ASP A CA 1
ATOM 4428 C C . ASP A 1 1080 ? 160.767 106.151 152.408 1.00 76.57 1317 ASP A C 1
ATOM 4429 O O . ASP A 1 1080 ? 160.840 105.083 153.024 1.00 79.03 1317 ASP A O 1
ATOM 4434 N N . ILE A 1 1081 ? 161.389 106.346 151.246 1.00 82.34 1318 ILE A N 1
ATOM 4435 C CA . ILE A 1 1081 ? 162.249 105.317 150.675 1.00 84.28 1318 ILE A CA 1
ATOM 4436 C C . ILE A 1 1081 ? 163.565 105.283 151.438 1.00 85.58 1318 ILE A C 1
ATOM 4437 O O . ILE A 1 1081 ? 164.249 106.306 151.578 1.00 82.36 1318 ILE A O 1
ATOM 4442 N N . ASP A 1 1082 ? 163.923 104.105 151.940 1.00 96.72 1319 ASP A N 1
ATOM 4443 C CA . ASP A 1 1082 ? 165.175 103.961 152.667 1.00 96.44 1319 ASP A CA 1
ATOM 4444 C C . ASP A 1 1082 ? 166.355 104.138 151.713 1.00 98.76 1319 ASP A C 1
ATOM 4445 O O . ASP A 1 1082 ? 166.323 103.633 150.587 1.00 98.31 1319 ASP A O 1
ATOM 4450 N N . PRO A 1 1083 ? 167.410 104.846 152.128 1.00 102.01 1320 PRO A N 1
ATOM 4451 C CA . PRO A 1 1083 ? 168.572 104.992 151.235 1.00 99.75 1320 PRO A CA 1
ATOM 4452 C C . PRO A 1 1083 ? 169.192 103.667 150.833 1.00 102.62 1320 PRO A C 1
ATOM 4453 O O . PRO A 1 1083 ? 169.668 103.534 149.699 1.00 101.43 1320 PRO A O 1
ATOM 4457 N N . GLY A 1 1084 ? 169.205 102.683 151.727 1.00 108.08 1321 GLY A N 1
ATOM 4458 C CA . GLY A 1 1084 ? 169.782 101.387 151.450 1.00 105.91 1321 GLY A CA 1
ATOM 4459 C C . GLY A 1 1084 ? 168.829 100.356 150.893 1.00 106.58 1321 GLY A C 1
ATOM 4460 O O . GLY A 1 1084 ? 169.218 99.196 150.729 1.00 106.54 1321 GLY A O 1
ATOM 4461 N N . SER A 1 1085 ? 167.589 100.734 150.598 1.00 101.05 1322 SER A N 1
ATOM 4462 C CA . SER A 1 1085 ? 166.622 99.779 150.084 1.00 99.12 1322 SER A CA 1
ATOM 4463 C C . SER A 1 1085 ? 166.894 99.473 148.614 1.00 98.81 1322 SER A C 1
ATOM 4464 O O . SER A 1 1085 ? 167.596 100.208 147.915 1.00 99.01 1322 SER A O 1
ATOM 4467 N N . THR A 1 1086 ? 166.324 98.360 148.148 1.00 93.99 1323 THR A N 1
ATOM 4468 C CA . THR A 1 1086 ? 166.464 97.994 146.743 1.00 94.96 1323 THR A CA 1
ATOM 4469 C C . THR A 1 1086 ? 165.767 98.994 145.830 1.00 96.72 1323 THR A C 1
ATOM 4470 O O . THR A 1 1086 ? 166.250 99.262 144.724 1.00 91.74 1323 THR A O 1
ATOM 4474 N N . GLU A 1 1087 ? 164.636 99.551 146.269 1.00 95.81 1324 GLU A N 1
ATOM 4475 C CA . GLU A 1 1087 ? 163.907 100.499 145.434 1.00 90.14 1324 GLU A CA 1
ATOM 4476 C C . GLU A 1 1087 ? 164.757 101.723 145.124 1.00 87.47 1324 GLU A C 1
ATOM 4477 O O . GLU A 1 1087 ? 164.737 102.233 143.999 1.00 93.14 1324 GLU A O 1
ATOM 4483 N N . ARG A 1 1088 ? 165.509 102.213 146.111 1.00 83.17 1325 ARG A N 1
ATOM 4484 C CA . ARG A 1 1088 ? 166.385 103.354 145.867 1.00 86.81 1325 ARG A CA 1
ATOM 4485 C C . ARG A 1 1088 ? 167.416 103.029 144.796 1.00 91.06 1325 ARG A C 1
ATOM 4486 O O . ARG A 1 1088 ? 167.722 103.868 143.941 1.00 91.29 1325 ARG A O 1
ATOM 4494 N N . VAL A 1 1089 ? 167.969 101.815 144.829 1.00 95.85 1326 VAL A N 1
ATOM 4495 C CA . VAL A 1 1089 ? 168.900 101.396 143.786 1.00 93.88 1326 VAL A CA 1
ATOM 4496 C C . VAL A 1 1089 ? 168.196 101.359 142.436 1.00 94.94 1326 VAL A C 1
ATOM 4497 O O . VAL A 1 1089 ? 168.732 101.828 141.425 1.00 96.03 1326 VAL A O 1
ATOM 4501 N N . PHE A 1 1090 ? 166.983 100.803 142.399 1.00 91.56 1327 PHE A N 1
ATOM 4502 C CA . PHE A 1 1090 ? 166.237 100.736 141.147 1.00 88.57 1327 PHE A CA 1
ATOM 4503 C C . PHE A 1 1090 ? 165.992 102.133 140.591 1.00 90.67 1327 PHE A C 1
ATOM 4504 O O . PHE A 1 1090 ? 166.222 102.386 139.403 1.00 89.93 1327 PHE A O 1
ATOM 4512 N N . LEU A 1 1091 ? 165.530 103.057 141.437 1.00 91.60 1328 LEU A N 1
ATOM 4513 C CA . LEU A 1 1091 ? 165.265 104.415 140.976 1.00 86.92 1328 LEU A CA 1
ATOM 4514 C C . LEU A 1 1091 ? 166.552 105.120 140.570 1.00 85.20 1328 LEU A C 1
ATOM 4515 O O . LEU A 1 1091 ? 166.587 105.823 139.554 1.00 87.80 1328 LEU A O 1
ATOM 4520 N N . SER A 1 1092 ? 167.620 104.946 141.351 1.00 90.07 1329 SER A N 1
ATOM 4521 C CA . SER A 1 1092 ? 168.868 105.645 141.060 1.00 93.12 1329 SER A CA 1
ATOM 4522 C C . SER A 1 1092 ? 169.443 105.220 139.716 1.00 93.24 1329 SER A C 1
ATOM 4523 O O . SER A 1 1092 ? 169.904 106.062 138.937 1.00 92.45 1329 SER A O 1
ATOM 4526 N N . VAL A 1 1093 ? 169.430 103.918 139.426 1.00 94.20 1330 VAL A N 1
ATOM 4527 C CA . VAL A 1 1093 ? 169.971 103.443 138.158 1.00 91.67 1330 VAL A CA 1
ATOM 4528 C C . VAL A 1 1093 ? 169.101 103.909 136.999 1.00 91.85 1330 VAL A C 1
ATOM 4529 O O . VAL A 1 1093 ? 169.611 104.314 135.947 1.00 91.75 1330 VAL A O 1
ATOM 4533 N N . SER A 1 1094 ? 167.777 103.862 137.167 1.00 90.78 1331 SER A N 1
ATOM 4534 C CA . SER A 1 1094 ? 166.886 104.308 136.102 1.00 89.19 1331 SER A CA 1
ATOM 4535 C C . SER A 1 1094 ? 167.160 105.754 135.717 1.00 88.89 1331 SER A C 1
ATOM 4536 O O . SER A 1 1094 ? 167.015 106.123 134.546 1.00 89.76 1331 SER A O 1
ATOM 4539 N N . ASN A 1 1095 ? 167.557 106.586 136.681 1.00 84.96 1332 ASN A N 1
ATOM 4540 C CA . ASN A 1 1095 ? 167.911 107.964 136.363 1.00 86.58 1332 ASN A CA 1
ATOM 4541 C C . ASN A 1 1095 ? 169.108 108.017 135.422 1.00 91.57 1332 ASN A C 1
ATOM 4542 O O . ASN A 1 1095 ? 169.127 108.816 134.479 1.00 90.58 1332 ASN A O 1
ATOM 4547 N N . TYR A 1 1096 ? 170.117 107.175 135.663 1.00 93.21 1333 TYR A N 1
ATOM 4548 C CA . TYR A 1 1096 ? 171.283 107.147 134.786 1.00 91.63 1333 TYR A CA 1
ATOM 4549 C C . TYR A 1 1096 ? 170.919 106.653 133.392 1.00 91.12 1333 TYR A C 1
ATOM 4550 O O . TYR A 1 1096 ? 171.435 107.167 132.393 1.00 91.48 1333 TYR A O 1
ATOM 4559 N N . ILE A 1 1097 ? 170.051 105.647 133.298 1.00 88.64 1334 ILE A N 1
ATOM 4560 C CA . ILE A 1 1097 ? 169.656 105.148 131.985 1.00 91.77 1334 ILE A CA 1
ATOM 4561 C C . ILE A 1 1097 ? 168.860 106.205 131.231 1.00 95.16 1334 ILE A C 1
ATOM 4562 O O . ILE A 1 1097 ? 169.173 106.535 130.082 1.00 96.06 1334 ILE A O 1
ATOM 4567 N N . PHE A 1 1098 ? 167.837 106.774 131.873 1.00 88.09 1335 PHE A N 1
ATOM 4568 C CA . PHE A 1 1098 ? 166.963 107.710 131.171 1.00 85.86 1335 PHE A CA 1
ATOM 4569 C C . PHE A 1 1098 ? 167.719 108.952 130.724 1.00 86.35 1335 PHE A C 1
ATOM 4570 O O . PHE A 1 1098 ? 167.534 109.424 129.596 1.00 92.64 1335 PHE A O 1
ATOM 4578 N N . THR A 1 1099 ? 168.577 109.499 131.585 1.00 91.80 1336 THR A N 1
ATOM 4579 C CA . THR A 1 1099 ? 169.356 110.661 131.175 1.00 94.43 1336 THR A CA 1
ATOM 4580 C C . THR A 1 1099 ? 170.245 110.319 129.989 1.00 95.81 1336 THR A C 1
ATOM 4581 O O . THR A 1 1099 ? 170.451 111.151 129.099 1.00 96.04 1336 THR A O 1
ATOM 4585 N N . ALA A 1 1100 ? 170.781 109.096 129.961 1.00 96.65 1337 ALA A N 1
ATOM 4586 C CA . ALA A 1 1100 ? 171.599 108.665 128.831 1.00 95.78 1337 ALA A CA 1
ATOM 4587 C C . ALA A 1 1100 ? 170.775 108.566 127.553 1.00 95.53 1337 ALA A C 1
ATOM 4588 O O . ALA A 1 1100 ? 171.252 108.927 126.472 1.00 97.21 1337 ALA A O 1
ATOM 4590 N N . ILE A 1 1101 ? 169.543 108.064 127.652 1.00 93.95 1338 ILE A N 1
ATOM 4591 C CA . ILE A 1 1101 ? 168.700 107.933 126.466 1.00 94.75 1338 ILE A CA 1
ATOM 4592 C C . ILE A 1 1101 ? 168.366 109.302 125.890 1.00 94.10 1338 ILE A C 1
ATOM 4593 O O . ILE A 1 1101 ? 168.413 109.507 124.672 1.00 98.54 1338 ILE A O 1
ATOM 4598 N N . PHE A 1 1102 ? 168.019 110.261 126.748 1.00 89.16 1339 PHE A N 1
ATOM 4599 C CA . PHE A 1 1102 ? 167.549 111.549 126.258 1.00 86.78 1339 PHE A CA 1
ATOM 4600 C C . PHE A 1 1102 ? 168.675 112.468 125.807 1.00 91.36 1339 PHE A C 1
ATOM 4601 O O . PHE A 1 1102 ? 168.403 113.446 125.104 1.00 95.70 1339 PHE A O 1
ATOM 4609 N N . VAL A 1 1103 ? 169.925 112.194 126.188 1.00 100.03 1340 VAL A N 1
ATOM 4610 C CA . VAL A 1 1103 ? 171.034 112.925 125.580 1.00 101.80 1340 VAL A CA 1
ATOM 4611 C C . VAL A 1 1103 ? 171.280 112.405 124.172 1.00 100.70 1340 VAL A C 1
ATOM 4612 O O . VAL A 1 1103 ? 171.548 113.177 123.243 1.00 98.84 1340 VAL A O 1
ATOM 4616 N N . ALA A 1 1104 ? 171.198 111.085 123.993 1.00 103.06 1341 ALA A N 1
ATOM 4617 C CA . ALA A 1 1104 ? 171.373 110.499 122.670 1.00 102.83 1341 ALA A CA 1
ATOM 4618 C C . ALA A 1 1104 ? 170.310 111.000 121.703 1.00 104.48 1341 ALA A C 1
ATOM 4619 O O . ALA A 1 1104 ? 170.612 111.306 120.544 1.00 108.36 1341 ALA A O 1
ATOM 4621 N N . GLU A 1 1105 ? 169.060 111.089 122.159 1.00 101.44 1342 GLU A N 1
ATOM 4622 C CA . GLU A 1 1105 ? 167.999 111.611 121.305 1.00 99.63 1342 GLU A CA 1
ATOM 4623 C C . GLU A 1 1105 ? 168.295 113.045 120.888 1.00 98.10 1342 GLU A C 1
ATOM 4624 O O . GLU A 1 1105 ? 168.112 113.418 119.723 1.00 100.25 1342 GLU A O 1
ATOM 4630 N N . MET A 1 1106 ? 168.758 113.869 121.829 1.00 100.17 1343 MET A N 1
ATOM 4631 C CA . MET A 1 1106 ? 169.118 115.242 121.496 1.00 102.26 1343 MET A CA 1
ATOM 4632 C C . MET A 1 1106 ? 170.324 115.277 120.566 1.00 105.42 1343 MET A C 1
ATOM 4633 O O . MET A 1 1106 ? 170.341 116.021 119.579 1.00 107.00 1343 MET A O 1
ATOM 4638 N N . MET A 1 1107 ? 171.348 114.477 120.869 1.00 109.79 1344 MET A N 1
ATOM 4639 C CA . MET A 1 1107 ? 172.569 114.499 120.070 1.00 109.55 1344 MET A CA 1
ATOM 4640 C C . MET A 1 1107 ? 172.290 114.053 118.641 1.00 108.32 1344 MET A C 1
ATOM 4641 O O . MET A 1 1107 ? 172.771 114.660 117.678 1.00 106.37 1344 MET A O 1
ATOM 4646 N N . VAL A 1 1108 ? 171.505 112.985 118.486 1.00 114.00 1345 VAL A N 1
ATOM 4647 C CA . VAL A 1 1108 ? 171.164 112.502 117.151 1.00 113.19 1345 VAL A CA 1
ATOM 4648 C C . VAL A 1 1108 ? 170.399 113.572 116.387 1.00 112.95 1345 VAL A C 1
ATOM 4649 O O . VAL A 1 1108 ? 170.650 113.815 115.201 1.00 116.16 1345 VAL A O 1
ATOM 4653 N N . LYS A 1 1109 ? 169.443 114.218 117.051 1.00 111.28 1346 LYS A N 1
ATOM 4654 C CA . LYS A 1 1109 ? 168.657 115.255 116.394 1.00 113.06 1346 LYS A CA 1
ATOM 4655 C C . LYS A 1 1109 ? 169.516 116.469 116.062 1.00 112.66 1346 LYS A C 1
ATOM 4656 O O . LYS A 1 1109 ? 169.363 117.070 114.993 1.00 114.01 1346 LYS A O 1
ATOM 4662 N N . VAL A 1 1110 ? 170.427 116.843 116.963 1.00 115.96 1347 VAL A N 1
ATOM 4663 C CA . VAL A 1 1110 ? 171.259 118.019 116.729 1.00 117.46 1347 VAL A CA 1
ATOM 4664 C C . VAL A 1 1110 ? 172.171 117.799 115.530 1.00 117.43 1347 VAL A C 1
ATOM 4665 O O . VAL A 1 1110 ? 172.313 118.679 114.672 1.00 116.72 1347 VAL A O 1
ATOM 4669 N N . VAL A 1 1111 ? 172.804 116.629 115.448 1.00 122.00 1348 VAL A N 1
ATOM 4670 C CA . VAL A 1 1111 ? 173.649 116.329 114.296 1.00 121.60 1348 VAL A CA 1
ATOM 4671 C C . VAL A 1 1111 ? 172.825 116.384 113.016 1.00 121.97 1348 VAL A C 1
ATOM 4672 O O . VAL A 1 1111 ? 173.250 116.962 112.009 1.00 121.78 1348 VAL A O 1
ATOM 4676 N N . ALA A 1 1112 ? 171.629 115.793 113.039 1.00 123.81 1349 ALA A N 1
ATOM 4677 C CA . ALA A 1 1112 ? 170.800 115.740 111.840 1.00 122.18 1349 ALA A CA 1
ATOM 4678 C C . ALA A 1 1112 ? 170.412 117.137 111.371 1.00 122.24 1349 ALA A C 1
ATOM 4679 O O . ALA A 1 1112 ? 170.508 117.452 110.180 1.00 123.89 1349 ALA A O 1
ATOM 4681 N N . LEU A 1 1113 ? 169.987 117.995 112.297 1.00 122.94 1350 LEU A N 1
ATOM 4682 C CA . LEU A 1 1113 ? 169.444 119.300 111.945 1.00 122.74 1350 LEU A CA 1
ATOM 4683 C C . LEU A 1 1113 ? 170.440 120.437 112.125 1.00 121.94 1350 LEU A C 1
ATOM 4684 O O . LEU A 1 1113 ? 170.223 121.521 111.575 1.00 122.28 1350 LEU A O 1
ATOM 4689 N N . GLY A 1 1114 ? 171.518 120.222 112.873 1.00 124.67 1351 GLY A N 1
ATOM 4690 C CA . GLY A 1 1114 ? 172.440 121.294 113.187 1.00 124.92 1351 GLY A CA 1
ATOM 4691 C C . GLY A 1 1114 ? 171.969 122.064 114.402 1.00 125.31 1351 GLY A C 1
ATOM 4692 O O . GLY A 1 1114 ? 170.770 122.088 114.691 1.00 126.33 1351 GLY A O 1
ATOM 4693 N N . LEU A 1 1115 ? 172.891 122.702 115.124 1.00 120.67 1352 LEU A N 1
ATOM 4694 C CA . LEU A 1 1115 ? 172.513 123.365 116.368 1.00 120.65 1352 LEU A CA 1
ATOM 4695 C C . LEU A 1 1115 ? 171.730 124.646 116.096 1.00 120.04 1352 LEU A C 1
ATOM 4696 O O . LEU A 1 1115 ? 170.537 124.734 116.406 1.00 122.02 1352 LEU A O 1
ATOM 4701 N N . LEU A 1 1116 ? 172.389 125.658 115.523 1.00 125.31 1353 LEU A N 1
ATOM 4702 C CA . LEU A 1 1116 ? 171.695 126.908 115.228 1.00 126.80 1353 LEU A CA 1
ATOM 4703 C C . LEU A 1 1116 ? 172.096 127.515 113.887 1.00 128.76 1353 LEU A C 1
ATOM 4704 O O . LEU A 1 1116 ? 171.634 128.620 113.575 1.00 127.66 1353 LEU A O 1
ATOM 4709 N N . SER A 1 1117 ? 172.924 126.850 113.081 1.00 136.72 1354 SER A N 1
ATOM 4710 C CA . SER A 1 1117 ? 173.375 127.459 111.834 1.00 135.31 1354 SER A CA 1
ATOM 4711 C C . SER A 1 1117 ? 172.278 127.462 110.775 1.00 134.53 1354 SER A C 1
ATOM 4712 O O . SER A 1 1117 ? 171.912 128.525 110.263 1.00 132.53 1354 SER A O 1
ATOM 4715 N N . GLY A 1 1118 ? 171.734 126.290 110.442 1.00 138.65 1355 GLY A N 1
ATOM 4716 C CA . GLY A 1 1118 ? 170.767 126.206 109.369 1.00 138.79 1355 GLY A CA 1
ATOM 4717 C C . GLY A 1 1118 ? 169.410 126.770 109.748 1.00 139.09 1355 GLY A C 1
ATOM 4718 O O . GLY A 1 1118 ? 169.101 127.011 110.914 1.00 138.33 1355 GLY A O 1
ATOM 4719 N N . GLU A 1 1119 ? 168.582 126.986 108.722 1.00 131.08 1356 GLU A N 1
ATOM 4720 C CA . GLU A 1 1119 ? 167.228 127.475 108.954 1.00 132.51 1356 GLU A CA 1
ATOM 4721 C C . GLU A 1 1119 ? 166.372 126.445 109.678 1.00 132.57 1356 GLU A C 1
ATOM 4722 O O . GLU A 1 1119 ? 165.497 126.816 110.468 1.00 131.40 1356 GLU A O 1
ATOM 4728 N N . HIS A 1 1120 ? 166.601 125.161 109.418 1.00 128.52 1357 HIS A N 1
ATOM 4729 C CA . HIS A 1 1120 ? 165.932 124.082 110.128 1.00 126.87 1357 HIS A CA 1
ATOM 4730 C C . HIS A 1 1120 ? 166.721 123.622 111.347 1.00 126.22 1357 HIS A C 1
ATOM 4731 O O . HIS A 1 1120 ? 166.582 122.469 111.765 1.00 127.66 1357 HIS A O 1
ATOM 4738 N N . ALA A 1 1121 ? 167.541 124.497 111.923 1.00 127.14 1358 ALA A N 1
ATOM 4739 C CA . ALA A 1 1121 ? 168.427 124.103 113.003 1.00 127.34 1358 ALA A CA 1
ATOM 4740 C C . ALA A 1 1121 ? 167.627 123.682 114.235 1.00 126.68 1358 ALA A C 1
ATOM 4741 O O . ALA A 1 1121 ? 166.415 123.887 114.332 1.00 126.46 1358 ALA A O 1
ATOM 4743 N N . TYR A 1 1122 ? 168.338 123.082 115.191 1.00 114.15 1359 TYR A N 1
ATOM 4744 C CA . TYR A 1 1122 ? 167.693 122.537 116.381 1.00 112.36 1359 TYR A CA 1
ATOM 4745 C C . TYR A 1 1122 ? 167.017 123.632 117.197 1.00 112.32 1359 TYR A C 1
ATOM 4746 O O . TYR A 1 1122 ? 165.881 123.471 117.656 1.00 116.07 1359 TYR A O 1
ATOM 4755 N N . LEU A 1 1123 ? 167.701 124.759 117.387 1.00 111.41 1360 LEU A N 1
ATOM 4756 C CA . LEU A 1 1123 ? 167.215 125.816 118.264 1.00 112.55 1360 LEU A CA 1
ATOM 4757 C C . LEU A 1 1123 ? 166.320 126.827 117.550 1.00 111.80 1360 LEU A C 1
ATOM 4758 O O . LEU A 1 1123 ? 166.152 127.946 118.048 1.00 111.55 1360 LEU A O 1
ATOM 4763 N N . GLN A 1 1124 ? 165.737 126.466 116.410 1.00 114.84 1361 GLN A N 1
ATOM 4764 C CA . GLN A 1 1124 ? 164.801 127.346 115.721 1.00 116.79 1361 GLN A CA 1
ATOM 4765 C C . GLN A 1 1124 ? 163.372 127.207 116.227 1.00 116.91 1361 GLN A C 1
ATOM 4766 O O . GLN A 1 1124 ? 162.493 127.936 115.753 1.00 118.38 1361 GLN A O 1
ATOM 4772 N N . SER A 1 1125 ? 163.115 126.299 117.166 1.00 106.08 1362 SER A N 1
ATOM 4773 C CA . SER A 1 1125 ? 161.784 126.108 117.720 1.00 107.12 1362 SER A CA 1
ATOM 4774 C C . SER A 1 1125 ? 161.874 126.066 119.237 1.00 102.79 1362 SER A C 1
ATOM 4775 O O . SER A 1 1125 ? 162.822 125.517 119.803 1.00 100.12 1362 SER A O 1
ATOM 4778 N N . SER A 1 1126 ? 160.869 126.653 119.891 1.00 94.42 1363 SER A N 1
ATOM 4779 C CA . SER A 1 1126 ? 160.847 126.669 121.349 1.00 94.28 1363 SER A CA 1
ATOM 4780 C C . SER A 1 1126 ? 160.730 125.264 121.923 1.00 90.24 1363 SER A C 1
ATOM 4781 O O . SER A 1 1126 ? 161.362 124.958 122.940 1.00 88.42 1363 SER A O 1
ATOM 4784 N N . TRP A 1 1127 ? 159.930 124.402 121.294 1.00 80.73 1364 TRP A N 1
ATOM 4785 C CA . TRP A 1 1127 ? 159.774 123.042 121.796 1.00 79.75 1364 TRP A CA 1
ATOM 4786 C C . TRP A 1 1127 ? 161.105 122.304 121.821 1.00 81.23 1364 TRP A C 1
ATOM 4787 O O . TRP A 1 1127 ? 161.317 121.439 122.677 1.00 77.47 1364 TRP A O 1
ATOM 4798 N N . ASN A 1 1128 ? 162.005 122.624 120.890 1.00 99.59 1365 ASN A N 1
ATOM 4799 C CA . ASN A 1 1128 ? 163.347 122.057 120.922 1.00 97.23 1365 ASN A CA 1
ATOM 4800 C C . ASN A 1 1128 ? 164.208 122.711 121.992 1.00 95.63 1365 ASN A C 1
ATOM 4801 O O . ASN A 1 1128 ? 165.038 122.039 122.613 1.00 94.27 1365 ASN A O 1
ATOM 4806 N N . LEU A 1 1129 ? 164.029 124.013 122.219 1.00 93.09 1366 LEU A N 1
ATOM 4807 C CA . LEU A 1 1129 ? 164.773 124.688 123.275 1.00 94.55 1366 LEU A CA 1
ATOM 4808 C C . LEU A 1 1129 ? 164.439 124.099 124.640 1.00 95.24 1366 LEU A C 1
ATOM 4809 O O . LEU A 1 1129 ? 165.329 123.900 125.474 1.00 93.80 1366 LEU A O 1
ATOM 4814 N N . LEU A 1 1130 ? 163.159 123.811 124.885 1.00 87.79 1367 LEU A N 1
ATOM 4815 C CA . LEU A 1 1130 ? 162.762 123.239 126.167 1.00 84.53 1367 LEU A CA 1
ATOM 4816 C C . LEU A 1 1130 ? 163.438 121.893 126.392 1.00 86.37 1367 LEU A C 1
ATOM 4817 O O . LEU A 1 1130 ? 163.919 121.603 127.493 1.00 86.94 1367 LEU A O 1
ATOM 4822 N N . ASP A 1 1131 ? 163.489 121.056 125.354 1.00 88.26 1368 ASP A N 1
ATOM 4823 C CA . ASP A 1 1131 ? 164.126 119.751 125.489 1.00 85.16 1368 ASP A CA 1
ATOM 4824 C C . ASP A 1 1131 ? 165.602 119.894 125.833 1.00 87.01 1368 ASP A C 1
ATOM 4825 O O . ASP A 1 1131 ? 166.128 119.146 126.664 1.00 92.39 1368 ASP A O 1
ATOM 4830 N N . GLY A 1 1132 ? 166.289 120.845 125.200 1.00 93.20 1369 GLY A N 1
ATOM 4831 C CA . GLY A 1 1132 ? 167.702 121.030 125.484 1.00 91.44 1369 GLY A CA 1
ATOM 4832 C C . GLY A 1 1132 ? 167.960 121.440 126.921 1.00 92.50 1369 GLY A C 1
ATOM 4833 O O . GLY A 1 1132 ? 168.871 120.921 127.570 1.00 92.03 1369 GLY A O 1
ATOM 4834 N N . LEU A 1 1133 ? 167.160 122.374 127.439 1.00 88.20 1370 LEU A N 1
ATOM 4835 C CA . LEU A 1 1133 ? 167.361 122.837 128.808 1.00 87.60 1370 LEU A CA 1
ATOM 4836 C C . LEU A 1 1133 ? 167.178 121.701 129.805 1.00 85.00 1370 LEU A C 1
ATOM 4837 O O . LEU A 1 1133 ? 167.936 121.589 130.774 1.00 85.68 1370 LEU A O 1
ATOM 4842 N N . LEU A 1 1134 ? 166.177 120.847 129.587 1.00 82.20 1371 LEU A N 1
ATOM 4843 C CA . LEU A 1 1134 ? 165.988 119.702 130.471 1.00 83.03 1371 LEU A CA 1
ATOM 4844 C C . LEU A 1 1134 ? 167.193 118.772 130.420 1.00 83.31 1371 LEU A C 1
ATOM 4845 O O . LEU A 1 1134 ? 167.628 118.248 131.451 1.00 85.50 1371 LEU A O 1
ATOM 4850 N N . VAL A 1 1135 ? 167.744 118.553 129.225 1.00 88.71 1372 VAL A N 1
ATOM 4851 C CA . VAL A 1 1135 ? 168.947 117.736 129.100 1.00 91.28 1372 VAL A CA 1
ATOM 4852 C C . VAL A 1 1135 ? 170.119 118.407 129.802 1.00 91.63 1372 VAL A C 1
ATOM 4853 O O . VAL A 1 1135 ? 170.924 117.744 130.467 1.00 91.65 1372 VAL A O 1
ATOM 4857 N N . LEU A 1 1136 ? 170.241 119.728 129.663 1.00 87.12 1373 LEU A N 1
ATOM 4858 C CA . LEU A 1 1136 ? 171.316 120.444 130.342 1.00 90.21 1373 LEU A CA 1
ATOM 4859 C C . LEU A 1 1136 ? 171.204 120.281 131.852 1.00 93.22 1373 LEU A C 1
ATOM 4860 O O . LEU A 1 1136 ? 172.201 120.035 132.539 1.00 89.32 1373 LEU A O 1
ATOM 4865 N N . VAL A 1 1137 ? 169.989 120.409 132.388 1.00 93.16 1374 VAL A N 1
ATOM 4866 C CA . VAL A 1 1137 ? 169.794 120.265 133.827 1.00 86.02 1374 VAL A CA 1
ATOM 4867 C C . VAL A 1 1137 ? 170.167 118.858 134.272 1.00 82.55 1374 VAL A C 1
ATOM 4868 O O . VAL A 1 1137 ? 170.778 118.666 135.330 1.00 85.05 1374 VAL A O 1
ATOM 4872 N N . SER A 1 1138 ? 169.808 117.851 133.473 1.00 87.36 1375 SER A N 1
ATOM 4873 C CA . SER A 1 1138 ? 170.134 116.475 133.832 1.00 91.90 1375 SER A CA 1
ATOM 4874 C C . SER A 1 1138 ? 171.641 116.273 133.923 1.00 96.85 1375 SER A C 1
ATOM 4875 O O . SER A 1 1138 ? 172.131 115.612 134.846 1.00 95.99 1375 SER A O 1
ATOM 4878 N N . LEU A 1 1139 ? 172.393 116.828 132.972 1.00 101.16 1376 LEU A N 1
ATOM 4879 C CA . LEU A 1 1139 ? 173.845 116.682 133.007 1.00 99.49 1376 LEU A CA 1
ATOM 4880 C C . LEU A 1 1139 ? 174.432 117.335 134.251 1.00 99.44 1376 LEU A C 1
ATOM 4881 O O . LEU A 1 1139 ? 175.319 116.768 134.899 1.00 96.94 1376 LEU A O 1
ATOM 4886 N N . VAL A 1 1140 ? 173.949 118.529 134.602 1.00 99.22 1377 VAL A N 1
ATOM 4887 C CA . VAL A 1 1140 ? 174.440 119.203 135.800 1.00 97.18 1377 VAL A CA 1
ATOM 4888 C C . VAL A 1 1140 ? 174.144 118.366 137.037 1.00 97.53 1377 VAL A C 1
ATOM 4889 O O . VAL A 1 1140 ? 174.952 118.304 137.971 1.00 96.73 1377 VAL A O 1
ATOM 4893 N N . ASP A 1 1141 ? 172.982 117.710 137.065 1.00 98.74 1378 ASP A N 1
ATOM 4894 C CA . ASP A 1 1141 ? 172.652 116.848 138.194 1.00 99.36 1378 ASP A CA 1
ATOM 4895 C C . ASP A 1 1141 ? 173.692 115.746 138.350 1.00 101.96 1378 ASP A C 1
ATOM 4896 O O . ASP A 1 1141 ? 174.136 115.452 139.465 1.00 103.78 1378 ASP A O 1
ATOM 4901 N N . ILE A 1 1142 ? 174.102 115.131 137.239 1.00 101.92 1379 ILE A N 1
ATOM 4902 C CA . ILE A 1 1142 ? 175.133 114.100 137.301 1.00 104.53 1379 ILE A CA 1
ATOM 4903 C C . ILE A 1 1142 ? 176.428 114.684 137.848 1.00 105.66 1379 ILE A C 1
ATOM 4904 O O . ILE A 1 1142 ? 177.094 114.076 138.695 1.00 103.69 1379 ILE A O 1
ATOM 4909 N N . VAL A 1 1143 ? 176.804 115.873 137.375 1.00 110.39 1380 VAL A N 1
ATOM 4910 C CA . VAL A 1 1143 ? 178.057 116.486 137.808 1.00 110.61 1380 VAL A CA 1
ATOM 4911 C C . VAL A 1 1143 ? 178.033 116.734 139.311 1.00 111.83 1380 VAL A C 1
ATOM 4912 O O . VAL A 1 1143 ? 178.982 116.400 140.030 1.00 110.05 1380 VAL A O 1
ATOM 4916 N N . VAL A 1 1144 ? 176.949 117.333 139.808 1.00 111.17 1381 VAL A N 1
ATOM 4917 C CA . VAL A 1 1144 ? 176.856 117.628 141.234 1.00 108.52 1381 VAL A CA 1
ATOM 4918 C C . VAL A 1 1144 ? 176.811 116.339 142.044 1.00 109.83 1381 VAL A C 1
ATOM 4919 O O . VAL A 1 1144 ? 177.494 116.208 143.066 1.00 112.31 1381 VAL A O 1
ATOM 4923 N N . ALA A 1 1145 ? 176.010 115.365 141.604 1.00 112.24 1382 ALA A N 1
ATOM 4924 C CA . ALA A 1 1145 ? 175.928 114.101 142.327 1.00 114.01 1382 ALA A CA 1
ATOM 4925 C C . ALA A 1 1145 ? 177.279 113.402 142.380 1.00 114.54 1382 ALA A C 1
ATOM 4926 O O . ALA A 1 1145 ? 177.554 112.654 143.325 1.00 110.14 1382 ALA A O 1
ATOM 4928 N N . MET A 1 1146 ? 178.131 113.629 141.379 1.00 115.62 1383 MET A N 1
ATOM 4929 C CA . MET A 1 1146 ? 179.461 113.033 141.381 1.00 114.00 1383 MET A CA 1
ATOM 4930 C C . MET A 1 1146 ? 180.351 113.612 142.471 1.00 114.24 1383 MET A C 1
ATOM 4931 O O . MET A 1 1146 ? 181.306 112.950 142.890 1.00 113.26 1383 MET A O 1
ATOM 4936 N N . ALA A 1 1147 ? 180.064 114.823 142.938 1.00 123.17 1384 ALA A N 1
ATOM 4937 C CA . ALA A 1 1147 ? 180.867 115.454 143.978 1.00 122.09 1384 ALA A CA 1
ATOM 4938 C C . ALA A 1 1147 ? 180.791 114.656 145.274 1.00 122.41 1384 ALA A C 1
ATOM 4939 O O . ALA A 1 1147 ? 179.969 114.944 146.144 1.00 122.53 1384 ALA A O 1
ATOM 4941 N N . GLY A 1 1151 ? 180.506 114.272 148.834 1.00 133.63 1388 GLY A N 1
ATOM 4942 C CA . GLY A 1 1151 ? 181.838 114.579 149.321 1.00 134.73 1388 GLY A CA 1
ATOM 4943 C C . GLY A 1 1151 ? 182.194 116.045 149.177 1.00 135.55 1388 GLY A C 1
ATOM 4944 O O . GLY A 1 1151 ? 183.369 116.404 149.115 1.00 132.22 1388 GLY A O 1
ATOM 4945 N N . ALA A 1 1152 ? 181.172 116.897 149.127 1.00 133.87 1389 ALA A N 1
ATOM 4946 C CA . ALA A 1 1152 ? 181.381 118.329 148.969 1.00 130.33 1389 ALA A CA 1
ATOM 4947 C C . ALA A 1 1152 ? 180.187 119.066 149.555 1.00 128.07 1389 ALA A C 1
ATOM 4948 O O . ALA A 1 1152 ? 179.130 118.480 149.801 1.00 126.22 1389 ALA A O 1
ATOM 4950 N N . LYS A 1 1153 ? 180.376 120.368 149.777 1.00 128.95 1390 LYS A N 1
ATOM 4951 C CA . LYS A 1 1153 ? 179.348 121.219 150.374 1.00 130.38 1390 LYS A CA 1
ATOM 4952 C C . LYS A 1 1153 ? 178.467 121.776 149.257 1.00 129.68 1390 LYS A C 1
ATOM 4953 O O . LYS A 1 1153 ? 178.500 122.961 148.920 1.00 126.69 1390 LYS A O 1
ATOM 4959 N N . ILE A 1 1154 ? 177.660 120.889 148.677 1.00 120.89 1391 ILE A N 1
ATOM 4960 C CA . ILE A 1 1154 ? 176.758 121.253 147.589 1.00 118.65 1391 ILE A CA 1
ATOM 4961 C C . ILE A 1 1154 ? 175.339 120.827 147.941 1.00 118.14 1391 ILE A C 1
ATOM 4962 O O . ILE A 1 1154 ? 174.507 120.605 147.053 1.00 119.35 1391 ILE A O 1
ATOM 4967 N N . LEU A 1 1155 ? 175.051 120.712 149.238 1.00 111.51 1392 LEU A N 1
ATOM 4968 C CA . LEU A 1 1155 ? 173.717 120.299 149.661 1.00 110.72 1392 LEU A CA 1
ATOM 4969 C C . LEU A 1 1155 ? 172.661 121.296 149.199 1.00 111.13 1392 LEU A C 1
ATOM 4970 O O . LEU A 1 1155 ? 171.586 120.902 148.733 1.00 107.59 1392 LEU A O 1
ATOM 4975 N N . GLY A 1 1156 ? 172.951 122.593 149.316 1.00 107.56 1393 GLY A N 1
ATOM 4976 C CA . GLY A 1 1156 ? 171.975 123.596 148.920 1.00 106.58 1393 GLY A CA 1
ATOM 4977 C C . GLY A 1 1156 ? 171.643 123.544 147.441 1.00 104.77 1393 GLY A C 1
ATOM 4978 O O . GLY A 1 1156 ? 170.474 123.616 147.056 1.00 104.59 1393 GLY A O 1
ATOM 4979 N N . VAL A 1 1157 ? 172.664 123.423 146.591 1.00 95.48 1394 VAL A N 1
ATOM 4980 C CA . VAL A 1 1157 ? 172.424 123.383 145.152 1.00 94.99 1394 VAL A CA 1
ATOM 4981 C C . VAL A 1 1157 ? 171.666 122.121 144.768 1.00 91.90 1394 VAL A C 1
ATOM 4982 O O . VAL A 1 1157 ? 170.825 122.145 143.862 1.00 90.11 1394 VAL A O 1
ATOM 4986 N N . LEU A 1 1158 ? 171.938 121.004 145.445 1.00 90.98 1395 LEU A N 1
ATOM 4987 C CA . LEU A 1 1158 ? 171.302 119.744 145.077 1.00 91.74 1395 LEU A CA 1
ATOM 4988 C C . LEU A 1 1158 ? 169.786 119.839 145.182 1.00 90.86 1395 LEU A C 1
ATOM 4989 O O . LEU A 1 1158 ? 169.066 119.369 144.294 1.00 88.95 1395 LEU A O 1
ATOM 4994 N N . ARG A 1 1159 ? 169.281 120.457 146.252 1.00 86.44 1396 ARG A N 1
ATOM 4995 C CA . ARG A 1 1159 ? 167.837 120.517 146.454 1.00 82.72 1396 ARG A CA 1
ATOM 4996 C C . ARG A 1 1159 ? 167.147 121.336 145.371 1.00 78.44 1396 ARG A C 1
ATOM 4997 O O . ARG A 1 1159 ? 165.986 121.069 145.042 1.00 78.24 1396 ARG A O 1
ATOM 5005 N N . VAL A 1 1160 ? 167.831 122.333 144.811 1.00 74.54 1397 VAL A N 1
ATOM 5006 C CA . VAL A 1 1160 ? 167.232 123.121 143.740 1.00 75.58 1397 VAL A CA 1
ATOM 5007 C C . VAL A 1 1160 ? 167.104 122.285 142.474 1.00 76.61 1397 VAL A C 1
ATOM 5008 O O . VAL A 1 1160 ? 166.111 122.387 141.745 1.00 76.81 1397 VAL A O 1
ATOM 5012 N N . LEU A 1 1161 ? 168.104 121.451 142.186 1.00 79.48 1398 LEU A N 1
ATOM 5013 C CA . LEU A 1 1161 ? 168.037 120.603 141.000 1.00 79.66 1398 LEU A CA 1
ATOM 5014 C C . LEU A 1 1161 ? 166.905 119.589 141.109 1.00 75.47 1398 LEU A C 1
ATOM 5015 O O . LEU A 1 1161 ? 166.262 119.260 140.106 1.00 76.22 1398 LEU A O 1
ATOM 5020 N N . ARG A 1 1162 ? 166.648 119.078 142.315 1.00 72.44 1399 ARG A N 1
ATOM 5021 C CA . ARG A 1 1162 ? 165.561 118.120 142.492 1.00 69.85 1399 ARG A CA 1
ATOM 5022 C C . ARG A 1 1162 ? 164.221 118.733 142.108 1.00 69.34 1399 ARG A C 1
ATOM 5023 O O . ARG A 1 1162 ? 163.330 118.034 141.614 1.00 69.73 1399 ARG A O 1
ATOM 5031 N N . LEU A 1 1163 ? 164.054 120.037 142.338 1.00 67.05 1400 LEU A N 1
ATOM 5032 C CA . LEU A 1 1163 ? 162.805 120.694 141.964 1.00 66.20 1400 LEU A CA 1
ATOM 5033 C C . LEU A 1 1163 ? 162.669 120.794 140.451 1.00 62.52 1400 LEU A C 1
ATOM 5034 O O . LEU A 1 1163 ? 161.565 120.670 139.910 1.00 64.04 1400 LEU A O 1
ATOM 5039 N N . LEU A 1 1164 ? 163.780 121.023 139.748 1.00 65.55 1401 LEU A N 1
ATOM 5040 C CA . LEU A 1 1164 ? 163.734 121.123 138.295 1.00 61.59 1401 LEU A CA 1
ATOM 5041 C C . LEU A 1 1164 ? 163.635 119.760 137.622 1.00 65.71 1401 LEU A C 1
ATOM 5042 O O . LEU A 1 1164 ? 163.425 119.700 136.407 1.00 69.86 1401 LEU A O 1
ATOM 5047 N N . ARG A 1 1165 ? 163.789 118.669 138.374 1.00 69.17 1402 ARG A N 1
ATOM 5048 C CA . ARG A 1 1165 ? 163.613 117.342 137.796 1.00 66.30 1402 ARG A CA 1
ATOM 5049 C C . ARG A 1 1165 ? 162.147 116.968 137.640 1.00 72.88 1402 ARG A C 1
ATOM 5050 O O . ARG A 1 1165 ? 161.845 115.975 136.973 1.00 79.77 1402 ARG A O 1
ATOM 5058 N N . THR A 1 1166 ? 161.235 117.727 138.242 1.00 63.49 1403 THR A N 1
ATOM 5059 C CA . THR A 1 1166 ? 159.815 117.426 138.138 1.00 57.56 1403 THR A CA 1
ATOM 5060 C C . THR A 1 1166 ? 159.168 118.042 136.906 1.00 60.48 1403 THR A C 1
ATOM 5061 O O . THR A 1 1166 ? 157.976 117.814 136.677 1.00 66.73 1403 THR A O 1
ATOM 5065 N N . LEU A 1 1167 ? 159.913 118.812 136.118 1.00 58.95 1404 LEU A N 1
ATOM 5066 C CA . LEU A 1 1167 ? 159.402 119.398 134.888 1.00 60.69 1404 LEU A CA 1
ATOM 5067 C C . LEU A 1 1167 ? 159.678 118.532 133.665 1.00 60.87 1404 LEU A C 1
ATOM 5068 O O . LEU A 1 1167 ? 159.286 118.907 132.557 1.00 63.58 1404 LEU A O 1
ATOM 5073 N N . ARG A 1 1168 ? 160.341 117.390 133.837 1.00 67.83 1405 ARG A N 1
ATOM 5074 C CA . ARG A 1 1168 ? 160.658 116.506 132.722 1.00 68.99 1405 ARG A CA 1
ATOM 5075 C C . ARG A 1 1168 ? 159.395 116.078 131.983 1.00 70.66 1405 ARG A C 1
ATOM 5076 O O . ARG A 1 1168 ? 159.399 116.030 130.747 1.00 76.81 1405 ARG A O 1
ATOM 5084 N N . PRO A 1 1169 ? 158.299 115.754 132.679 1.00 68.41 1406 PRO A N 1
ATOM 5085 C CA . PRO A 1 1169 ? 157.078 115.343 131.964 1.00 63.80 1406 PRO A CA 1
ATOM 5086 C C . PRO A 1 1169 ? 156.547 116.385 130.988 1.00 64.67 1406 PRO A C 1
ATOM 5087 O O . PRO A 1 1169 ? 155.602 116.080 130.252 1.00 68.36 1406 PRO A O 1
ATOM 5091 N N . LEU A 1 1170 ? 157.106 117.598 130.960 1.00 64.47 1407 LEU A N 1
ATOM 5092 C CA . LEU A 1 1170 ? 156.697 118.575 129.958 1.00 63.34 1407 LEU A CA 1
ATOM 5093 C C . LEU A 1 1170 ? 157.110 118.166 128.551 1.00 69.74 1407 LEU A C 1
ATOM 5094 O O . LEU A 1 1170 ? 156.644 118.775 127.583 1.00 72.87 1407 LEU A O 1
ATOM 5099 N N . ARG A 1 1171 ? 157.976 117.160 128.414 1.00 77.08 1408 ARG A N 1
ATOM 5100 C CA . ARG A 1 1171 ? 158.386 116.697 127.095 1.00 75.89 1408 ARG A CA 1
ATOM 5101 C C . ARG A 1 1171 ? 157.276 115.959 126.361 1.00 73.65 1408 ARG A C 1
ATOM 5102 O O . ARG A 1 1171 ? 157.410 115.716 125.158 1.00 77.04 1408 ARG A O 1
ATOM 5110 N N . VAL A 1 1172 ? 156.191 115.599 127.048 1.00 66.70 1409 VAL A N 1
ATOM 5111 C CA . VAL A 1 1172 ? 155.102 114.880 126.396 1.00 63.38 1409 VAL A CA 1
ATOM 5112 C C . VAL A 1 1172 ? 154.363 115.779 125.413 1.00 66.49 1409 VAL A C 1
ATOM 5113 O O . VAL A 1 1172 ? 153.819 115.297 124.413 1.00 70.92 1409 VAL A O 1
ATOM 5117 N N . ILE A 1 1173 ? 154.318 117.086 125.676 1.00 64.69 1410 ILE A N 1
ATOM 5118 C CA . ILE A 1 1173 ? 153.490 117.978 124.868 1.00 63.65 1410 ILE A CA 1
ATOM 5119 C C . ILE A 1 1173 ? 153.935 117.951 123.412 1.00 64.06 1410 ILE A C 1
ATOM 5120 O O . ILE A 1 1173 ? 153.119 117.801 122.496 1.00 66.96 1410 ILE A O 1
ATOM 5125 N N . SER A 1 1174 ? 155.239 118.094 123.175 1.00 77.09 1411 SER A N 1
ATOM 5126 C CA . SER A 1 1174 ? 155.727 118.182 121.803 1.00 75.33 1411 SER A CA 1
ATOM 5127 C C . SER A 1 1174 ? 155.580 116.861 121.061 1.00 75.14 1411 SER A C 1
ATOM 5128 O O . SER A 1 1174 ? 155.403 116.858 119.838 1.00 78.74 1411 SER A O 1
ATOM 5131 N N . ARG A 1 1175 ? 155.646 115.733 121.770 1.00 79.94 1412 ARG A N 1
ATOM 5132 C CA . ARG A 1 1175 ? 155.543 114.434 121.117 1.00 79.58 1412 ARG A CA 1
ATOM 5133 C C . ARG A 1 1175 ? 154.114 114.081 120.731 1.00 82.03 1412 ARG A C 1
ATOM 5134 O O . ARG A 1 1175 ? 153.915 113.181 119.909 1.00 85.22 1412 ARG A O 1
ATOM 5142 N N . ALA A 1 1176 ? 153.122 114.757 121.303 1.00 71.32 1413 ALA A N 1
ATOM 5143 C CA . ALA A 1 1176 ? 151.722 114.498 120.988 1.00 71.55 1413 ALA A CA 1
ATOM 5144 C C . ALA A 1 1176 ? 151.160 115.675 120.205 1.00 76.64 1413 ALA A C 1
ATOM 5145 O O . ALA A 1 1176 ? 151.018 116.771 120.770 1.00 78.18 1413 ALA A O 1
ATOM 5147 N N . PRO A 1 1177 ? 150.833 115.519 118.918 1.00 74.58 1414 PRO A N 1
ATOM 5148 C CA . PRO A 1 1177 ? 150.298 116.667 118.167 1.00 71.14 1414 PRO A CA 1
ATOM 5149 C C . PRO A 1 1177 ? 149.037 117.251 118.775 1.00 66.77 1414 PRO A C 1
ATOM 5150 O O . PRO A 1 1177 ? 148.822 118.466 118.681 1.00 63.52 1414 PRO A O 1
ATOM 5154 N N . GLY A 1 1178 ? 148.190 116.426 119.392 1.00 63.73 1415 GLY A N 1
ATOM 5155 C CA . GLY A 1 1178 ? 146.982 116.957 120.003 1.00 65.94 1415 GLY A CA 1
ATOM 5156 C C . GLY A 1 1178 ? 147.284 117.926 121.129 1.00 63.79 1415 GLY A C 1
ATOM 5157 O O . GLY A 1 1178 ? 146.708 119.014 121.203 1.00 57.35 1415 GLY A O 1
ATOM 5158 N N . LEU A 1 1179 ? 148.201 117.546 122.021 1.00 65.33 1416 LEU A N 1
ATOM 5159 C CA . LEU A 1 1179 ? 148.568 118.429 123.122 1.00 55.38 1416 LEU A CA 1
ATOM 5160 C C . LEU A 1 1179 ? 149.219 119.707 122.612 1.00 60.37 1416 LEU A C 1
ATOM 5161 O O . LEU A 1 1179 ? 148.964 120.793 123.144 1.00 70.75 1416 LEU A O 1
ATOM 5166 N N . LYS A 1 1180 ? 150.063 119.602 121.585 1.00 53.63 1417 LYS A N 1
ATOM 5167 C CA . LYS A 1 1180 ? 150.750 120.784 121.080 1.00 62.30 1417 LYS A CA 1
ATOM 5168 C C . LYS A 1 1180 ? 149.759 121.813 120.551 1.00 67.40 1417 LYS A C 1
ATOM 5169 O O . LYS A 1 1180 ? 149.927 123.018 120.772 1.00 57.54 1417 LYS A O 1
ATOM 5175 N N . LEU A 1 1181 ? 148.721 121.360 119.846 1.00 64.14 1418 LEU A N 1
ATOM 5176 C CA . LEU A 1 1181 ? 147.720 122.289 119.333 1.00 62.52 1418 LEU A CA 1
ATOM 5177 C C . LEU A 1 1181 ? 146.975 122.983 120.465 1.00 59.56 1418 LEU A C 1
ATOM 5178 O O . LEU A 1 1181 ? 146.825 124.210 120.456 1.00 59.10 1418 LEU A O 1
ATOM 5183 N N . VAL A 1 1182 ? 146.499 122.217 121.448 1.00 48.12 1419 VAL A N 1
ATOM 5184 C CA . VAL A 1 1182 ? 145.733 122.809 122.539 1.00 46.80 1419 VAL A CA 1
ATOM 5185 C C . VAL A 1 1182 ? 146.599 123.774 123.337 1.00 54.55 1419 VAL A C 1
ATOM 5186 O O . VAL A 1 1182 ? 146.162 124.877 123.684 1.00 57.55 1419 VAL A O 1
ATOM 5190 N N . VAL A 1 1183 ? 147.837 123.381 123.639 1.00 50.04 1420 VAL A N 1
ATOM 5191 C CA . VAL A 1 1183 ? 148.712 124.248 124.419 1.00 49.16 1420 VAL A CA 1
ATOM 5192 C C . VAL A 1 1183 ? 148.957 125.557 123.682 1.00 56.42 1420 VAL A C 1
ATOM 5193 O O . VAL A 1 1183 ? 149.041 126.625 124.298 1.00 55.64 1420 VAL A O 1
ATOM 5197 N N . GLU A 1 1184 ? 149.081 125.499 122.356 1.00 58.27 1421 GLU A N 1
ATOM 5198 C CA . GLU A 1 1184 ? 149.253 126.724 121.581 1.00 55.15 1421 GLU A CA 1
ATOM 5199 C C . GLU A 1 1184 ? 147.958 127.520 121.497 1.00 58.16 1421 GLU A C 1
ATOM 5200 O O . GLU A 1 1184 ? 147.994 128.737 121.286 1.00 50.98 1421 GLU A O 1
ATOM 5206 N N . THR A 1 1185 ? 146.809 126.857 121.646 1.00 56.87 1422 THR A N 1
ATOM 5207 C CA . THR A 1 1185 ? 145.536 127.570 121.628 1.00 50.76 1422 THR A CA 1
ATOM 5208 C C . THR A 1 1185 ? 145.333 128.373 122.906 1.00 56.23 1422 THR A C 1
ATOM 5209 O O . THR A 1 1185 ? 144.837 129.504 122.861 1.00 58.65 1422 THR A O 1
ATOM 5213 N N . LEU A 1 1186 ? 145.704 127.806 124.057 1.00 48.74 1423 LEU A N 1
ATOM 5214 C CA . LEU A 1 1186 ? 145.543 128.526 125.316 1.00 43.38 1423 LEU A CA 1
ATOM 5215 C C . LEU A 1 1186 ? 146.388 129.791 125.337 1.00 48.63 1423 LEU A C 1
ATOM 5216 O O . LEU A 1 1186 ? 145.932 130.843 125.797 1.00 52.84 1423 LEU A O 1
ATOM 5221 N N . ILE A 1 1187 ? 147.625 129.709 124.846 1.00 47.66 1424 ILE A N 1
ATOM 5222 C CA . ILE A 1 1187 ? 148.497 130.879 124.839 1.00 45.47 1424 ILE A CA 1
ATOM 5223 C C . ILE A 1 1187 ? 147.912 131.973 123.956 1.00 53.82 1424 ILE A C 1
ATOM 5224 O O . ILE A 1 1187 ? 147.917 133.154 124.320 1.00 60.01 1424 ILE A O 1
ATOM 5229 N N . SER A 1 1188 ? 147.404 131.602 122.780 1.00 50.18 1425 SER A N 1
ATOM 5230 C CA . SER A 1 1188 ? 146.816 132.589 121.884 1.00 49.04 1425 SER A CA 1
ATOM 5231 C C . SER A 1 1188 ? 145.535 133.188 122.445 1.00 51.55 1425 SER A C 1
ATOM 5232 O O . SER A 1 1188 ? 145.139 134.278 122.020 1.00 59.58 1425 SER A O 1
ATOM 5235 N N . SER A 1 1189 ? 144.880 132.505 123.383 1.00 56.82 1426 SER A N 1
ATOM 5236 C CA . SER A 1 1189 ? 143.670 133.027 124.004 1.00 56.14 1426 SER A CA 1
ATOM 5237 C C . SER A 1 1189 ? 143.952 134.130 125.015 1.00 58.51 1426 SER A C 1
ATOM 5238 O O . SER A 1 1189 ? 143.033 134.881 125.356 1.00 59.52 1426 SER A O 1
ATOM 5241 N N . LEU A 1 1190 ? 145.188 134.245 125.503 1.00 53.33 1427 LEU A N 1
ATOM 5242 C CA . LEU A 1 1190 ? 145.522 135.278 126.473 1.00 48.14 1427 LEU A CA 1
ATOM 5243 C C . LEU A 1 1190 ? 145.764 136.634 125.828 1.00 53.11 1427 LEU A C 1
ATOM 5244 O O . LEU A 1 1190 ? 145.757 137.647 126.533 1.00 60.36 1427 LEU A O 1
ATOM 5249 N N . ARG A 1 1191 ? 145.983 136.678 124.515 1.00 48.27 1428 ARG A N 1
ATOM 5250 C CA . ARG A 1 1191 ? 146.232 137.957 123.853 1.00 50.93 1428 ARG A CA 1
ATOM 5251 C C . ARG A 1 1191 ? 145.048 138.909 123.949 1.00 55.98 1428 ARG A C 1
ATOM 5252 O O . ARG A 1 1191 ? 145.250 140.071 124.339 1.00 59.27 1428 ARG A O 1
ATOM 5260 N N . PRO A 1 1192 ? 143.816 138.513 123.616 1.00 52.00 1429 PRO A N 1
ATOM 5261 C CA . PRO A 1 1192 ? 142.704 139.475 123.696 1.00 54.91 1429 PRO A CA 1
ATOM 5262 C C . PRO A 1 1192 ? 142.465 140.024 125.091 1.00 53.68 1429 PRO A C 1
ATOM 5263 O O . PRO A 1 1192 ? 142.018 141.170 125.223 1.00 56.91 1429 PRO A O 1
ATOM 5267 N N . ILE A 1 1193 ? 142.743 139.249 126.134 1.00 43.58 1430 ILE A N 1
ATOM 5268 C CA . ILE A 1 1193 ? 142.515 139.682 127.505 1.00 43.46 1430 ILE A CA 1
ATOM 5269 C C . ILE A 1 1193 ? 143.815 140.133 128.174 1.00 51.82 1430 ILE A C 1
ATOM 5270 O O . ILE A 1 1193 ? 143.912 140.131 129.398 1.00 53.48 1430 ILE A O 1
ATOM 5275 N N . GLY A 1 1194 ? 144.819 140.515 127.385 1.00 52.07 1431 GLY A N 1
ATOM 5276 C CA . GLY A 1 1194 ? 146.066 140.975 127.971 1.00 46.38 1431 GLY A CA 1
ATOM 5277 C C . GLY A 1 1194 ? 145.914 142.282 128.724 1.00 41.21 1431 GLY A C 1
ATOM 5278 O O . GLY A 1 1194 ? 146.549 142.487 129.761 1.00 49.05 1431 GLY A O 1
ATOM 5279 N N . ASN A 1 1195 ? 145.077 143.187 128.213 1.00 52.08 1432 ASN A N 1
ATOM 5280 C CA . ASN A 1 1195 ? 144.917 144.487 128.856 1.00 57.51 1432 ASN A CA 1
ATOM 5281 C C . ASN A 1 1195 ? 144.075 144.397 130.121 1.00 54.94 1432 ASN A C 1
ATOM 5282 O O . ASN A 1 1195 ? 144.331 145.129 131.082 1.00 58.80 1432 ASN A O 1
ATOM 5287 N N . ILE A 1 1196 ? 143.069 143.522 130.146 1.00 50.05 1433 ILE A N 1
ATOM 5288 C CA . ILE A 1 1196 ? 142.265 143.370 131.354 1.00 43.06 1433 ILE A CA 1
ATOM 5289 C C . ILE A 1 1196 ? 143.119 142.821 132.488 1.00 51.76 1433 ILE A C 1
ATOM 5290 O O . ILE A 1 1196 ? 142.949 143.202 133.652 1.00 60.25 1433 ILE A O 1
ATOM 5295 N N . VAL A 1 1197 ? 144.048 141.918 132.172 1.00 56.06 1434 VAL A N 1
ATOM 5296 C CA . VAL A 1 1197 ? 144.955 141.401 133.191 1.00 49.38 1434 VAL A CA 1
ATOM 5297 C C . VAL A 1 1197 ? 145.838 142.515 133.734 1.00 48.63 1434 VAL A C 1
ATOM 5298 O O . VAL A 1 1197 ? 146.090 142.592 134.942 1.00 55.13 1434 VAL A O 1
ATOM 5302 N N . LEU A 1 1198 ? 146.331 143.392 132.857 1.00 48.92 1435 LEU A N 1
ATOM 5303 C CA . LEU A 1 1198 ? 147.150 144.509 133.316 1.00 50.60 1435 LEU A CA 1
ATOM 5304 C C . LEU A 1 1198 ? 146.357 145.431 134.231 1.00 51.40 1435 LEU A C 1
ATOM 5305 O O . LEU A 1 1198 ? 146.874 145.900 135.250 1.00 60.55 1435 LEU A O 1
ATOM 5310 N N . ILE A 1 1199 ? 145.102 145.709 133.880 1.00 53.28 1436 ILE A N 1
ATOM 5311 C CA . ILE A 1 1199 ? 144.269 146.551 134.731 1.00 49.27 1436 ILE A CA 1
ATOM 5312 C C . ILE A 1 1199 ? 144.027 145.874 136.073 1.00 47.47 1436 ILE A C 1
ATOM 5313 O O . ILE A 1 1199 ? 144.025 146.528 137.121 1.00 59.43 1436 ILE A O 1
ATOM 5318 N N . CYS A 1 1200 ? 143.813 144.558 136.065 1.00 50.00 1437 CYS A N 1
ATOM 5319 C CA . CYS A 1 1200 ? 143.621 143.835 137.318 1.00 56.36 1437 CYS A CA 1
ATOM 5320 C C . CYS A 1 1200 ? 144.891 143.842 138.161 1.00 54.55 1437 CYS A C 1
ATOM 5321 O O . CYS A 1 1200 ? 144.828 144.005 139.384 1.00 55.69 1437 CYS A O 1
ATOM 5324 N N . CYS A 1 1201 ? 146.053 143.663 137.529 1.00 49.25 1438 CYS A N 1
ATOM 5325 C CA . CYS A 1 1201 ? 147.308 143.676 138.276 1.00 41.09 1438 CYS A CA 1
ATOM 5326 C C . CYS A 1 1201 ? 147.588 145.054 138.862 1.00 45.27 1438 CYS A C 1
ATOM 5327 O O . CYS A 1 1201 ? 148.111 145.163 139.976 1.00 54.81 1438 CYS A O 1
ATOM 5330 N N . ALA A 1 1202 ? 147.263 146.116 138.124 1.00 38.86 1439 ALA A N 1
ATOM 5331 C CA . ALA A 1 1202 ? 147.388 147.460 138.679 1.00 40.23 1439 ALA A CA 1
ATOM 5332 C C . ALA A 1 1202 ? 146.438 147.651 139.852 1.00 42.94 1439 ALA A C 1
ATOM 5333 O O . ALA A 1 1202 ? 146.790 148.287 140.851 1.00 55.00 1439 ALA A O 1
ATOM 5335 N N . PHE A 1 1203 ? 145.225 147.108 139.745 1.00 43.64 1440 PHE A N 1
ATOM 5336 C CA . PHE A 1 1203 ? 144.275 147.181 140.849 1.00 35.23 1440 PHE A CA 1
ATOM 5337 C C . PHE A 1 1203 ? 144.809 146.472 142.085 1.00 45.44 1440 PHE A C 1
ATOM 5338 O O . PHE A 1 1203 ? 144.654 146.963 143.208 1.00 58.59 1440 PHE A O 1
ATOM 5346 N N . PHE A 1 1204 ? 145.438 145.312 141.899 1.00 41.19 1441 PHE A N 1
ATOM 5347 C CA . PHE A 1 1204 ? 145.960 144.565 143.037 1.00 31.70 1441 PHE A CA 1
ATOM 5348 C C . PHE A 1 1204 ? 147.000 145.380 143.792 1.00 40.95 1441 PHE A C 1
ATOM 5349 O O . PHE A 1 1204 ? 147.020 145.386 145.027 1.00 53.64 1441 PHE A O 1
ATOM 5357 N N . ILE A 1 1205 ? 147.883 146.065 143.065 1.00 44.70 1442 ILE A N 1
ATOM 5358 C CA . ILE A 1 1205 ? 148.934 146.845 143.709 1.00 45.04 1442 ILE A CA 1
ATOM 5359 C C . ILE A 1 1205 ? 148.352 148.075 144.395 1.00 50.51 1442 ILE A C 1
ATOM 5360 O O . ILE A 1 1205 ? 148.792 148.456 145.485 1.00 66.60 1442 ILE A O 1
ATOM 5365 N N . ILE A 1 1206 ? 147.367 148.725 143.772 1.00 42.84 1443 ILE A N 1
ATOM 5366 C CA . ILE A 1 1206 ? 146.764 149.905 144.386 1.00 47.01 1443 ILE A CA 1
ATOM 5367 C C . ILE A 1 1206 ? 146.099 149.532 145.705 1.00 47.17 1443 ILE A C 1
ATOM 5368 O O . ILE A 1 1206 ? 146.257 150.222 146.717 1.00 54.05 1443 ILE A O 1
ATOM 5373 N N . PHE A 1 1207 ? 145.334 148.439 145.711 1.00 34.42 1444 PHE A N 1
ATOM 5374 C CA . PHE A 1 1207 ? 144.694 148.002 146.945 1.00 31.48 1444 PHE A CA 1
ATOM 5375 C C . PHE A 1 1207 ? 145.693 147.362 147.898 1.00 40.07 1444 PHE A C 1
ATOM 5376 O O . PHE A 1 1207 ? 145.480 147.373 149.114 1.00 51.00 1444 PHE A O 1
ATOM 5384 N N . GLY A 1 1208 ? 146.775 146.792 147.370 1.00 42.90 1445 GLY A N 1
ATOM 5385 C CA . GLY A 1 1208 ? 147.809 146.259 148.242 1.00 34.86 1445 GLY A CA 1
ATOM 5386 C C . GLY A 1 1208 ? 148.509 147.349 149.028 1.00 43.80 1445 GLY A C 1
ATOM 5387 O O . GLY A 1 1208 ? 148.764 147.204 150.225 1.00 53.71 1445 GLY A O 1
ATOM 5388 N N . ILE A 1 1209 ? 148.829 148.460 148.363 1.00 54.95 1446 ILE A N 1
ATOM 5389 C CA . ILE A 1 1209 ? 149.451 149.584 149.055 1.00 50.94 1446 ILE A CA 1
ATOM 5390 C C . ILE A 1 1209 ? 148.480 150.198 150.052 1.00 51.50 1446 ILE A C 1
ATOM 5391 O O . ILE A 1 1209 ? 148.866 150.572 151.165 1.00 58.38 1446 ILE A O 1
ATOM 5396 N N . LEU A 1 1210 ? 147.208 150.324 149.668 1.00 53.61 1447 LEU A N 1
ATOM 5397 C CA . LEU A 1 1210 ? 146.218 150.903 150.569 1.00 49.81 1447 LEU A CA 1
ATOM 5398 C C . LEU A 1 1210 ? 146.049 150.050 151.819 1.00 51.51 1447 LEU A C 1
ATOM 5399 O O . LEU A 1 1210 ? 145.924 150.580 152.928 1.00 52.88 1447 LEU A O 1
ATOM 5404 N N . GLY A 1 1211 ? 146.037 148.727 151.660 1.00 47.49 1448 GLY A N 1
ATOM 5405 C CA . GLY A 1 1211 ? 145.891 147.856 152.813 1.00 37.90 1448 GLY A CA 1
ATOM 5406 C C . GLY A 1 1211 ? 147.041 147.984 153.792 1.00 41.10 1448 GLY A C 1
ATOM 5407 O O . GLY A 1 1211 ? 146.837 147.980 155.007 1.00 40.34 1448 GLY A O 1
ATOM 5408 N N . VAL A 1 1212 ? 148.266 148.097 153.277 1.00 45.67 1449 VAL A N 1
ATOM 5409 C CA . VAL A 1 1212 ? 149.428 148.227 154.151 1.00 35.92 1449 VAL A CA 1
ATOM 5410 C C . VAL A 1 1212 ? 149.315 149.484 154.999 1.00 50.97 1449 VAL A C 1
ATOM 5411 O O . VAL A 1 1212 ? 149.621 149.474 156.196 1.00 61.07 1449 VAL A O 1
ATOM 5415 N N . GLN A 1 1213 ? 148.877 150.589 154.397 1.00 52.41 1450 GLN A N 1
ATOM 5416 C CA . GLN A 1 1213 ? 148.733 151.825 155.156 1.00 46.63 1450 GLN A CA 1
ATOM 5417 C C . GLN A 1 1213 ? 147.676 151.696 156.245 1.00 51.88 1450 GLN A C 1
ATOM 5418 O O . GLN A 1 1213 ? 147.828 152.280 157.323 1.00 63.13 1450 GLN A O 1
ATOM 5424 N N . LEU A 1 1214 ? 146.608 150.944 155.989 1.00 47.43 1451 LEU A N 1
ATOM 5425 C CA . LEU A 1 1214 ? 145.541 150.775 156.968 1.00 43.44 1451 LEU A CA 1
ATOM 5426 C C . LEU A 1 1214 ? 145.872 149.736 158.032 1.00 48.06 1451 LEU A C 1
ATOM 5427 O O . LEU A 1 1214 ? 145.641 149.979 159.221 1.00 52.31 1451 LEU A O 1
ATOM 5432 N N . PHE A 1 1215 ? 146.411 148.581 157.635 1.00 46.49 1452 PHE A N 1
ATOM 5433 C CA . PHE A 1 1215 ? 146.445 147.404 158.496 1.00 33.74 1452 PHE A CA 1
ATOM 5434 C C . PHE A 1 1215 ? 147.842 146.954 158.905 1.00 36.99 1452 PHE A C 1
ATOM 5435 O O . PHE A 1 1215 ? 147.961 145.936 159.595 1.00 53.15 1452 PHE A O 1
ATOM 5443 N N . LYS A 1 1216 ? 148.902 147.648 158.507 1.00 28.54 1453 LYS A N 1
ATOM 5444 C CA . LYS A 1 1216 ? 150.233 147.151 158.833 1.00 40.81 1453 LYS A CA 1
ATOM 5445 C C . LYS A 1 1216 ? 150.471 147.238 160.335 1.00 48.20 1453 LYS A C 1
ATOM 5446 O O . LYS A 1 1216 ? 150.225 148.274 160.957 1.00 53.56 1453 LYS A O 1
ATOM 5452 N N . GLY A 1 1217 ? 150.941 146.136 160.917 1.00 56.53 1454 GLY A N 1
ATOM 5453 C CA . GLY A 1 1217 ? 151.259 146.078 162.325 1.00 50.21 1454 GLY A CA 1
ATOM 5454 C C . GLY A 1 1217 ? 150.086 145.836 163.249 1.00 52.39 1454 GLY A C 1
ATOM 5455 O O . GLY A 1 1217 ? 150.284 145.795 164.469 1.00 52.93 1454 GLY A O 1
ATOM 5456 N N . LYS A 1 1218 ? 148.876 145.670 162.717 1.00 43.28 1455 LYS A N 1
ATOM 5457 C CA . LYS A 1 1218 ? 147.680 145.532 163.537 1.00 33.14 1455 LYS A CA 1
ATOM 5458 C C . LYS A 1 1218 ? 147.087 144.131 163.521 1.00 38.63 1455 LYS A C 1
ATOM 5459 O O . LYS A 1 1218 ? 146.061 143.908 164.170 1.00 48.27 1455 LYS A O 1
ATOM 5465 N N . PHE A 1 1219 ? 147.691 143.183 162.806 1.00 52.77 1456 PHE A N 1
ATOM 5466 C CA . PHE A 1 1219 ? 147.176 141.823 162.737 1.00 42.71 1456 PHE A CA 1
ATOM 5467 C C . PHE A 1 1219 ? 147.869 140.881 163.717 1.00 45.01 1456 PHE A C 1
ATOM 5468 O O . PHE A 1 1219 ? 147.923 139.672 163.469 1.00 63.12 1456 PHE A O 1
ATOM 5476 N N . TYR A 1 1220 ? 148.399 141.404 164.816 1.00 50.37 1457 TYR A N 1
ATOM 5477 C CA . TYR A 1 1220 ? 148.916 140.580 165.896 1.00 42.47 1457 TYR A CA 1
ATOM 5478 C C . TYR A 1 1220 ? 147.816 140.330 166.920 1.00 52.06 1457 TYR A C 1
ATOM 5479 O O . TYR A 1 1220 ? 146.840 141.078 167.002 1.00 60.21 1457 TYR A O 1
ATOM 5488 N N . TYR A 1 1221 ? 147.982 139.269 167.704 1.00 64.08 1458 TYR A N 1
ATOM 5489 C CA . TYR A 1 1221 ? 146.993 138.932 168.718 1.00 61.99 1458 TYR A CA 1
ATOM 5490 C C . TYR A 1 1221 ? 147.625 138.016 169.756 1.00 66.87 1458 TYR A C 1
ATOM 5491 O O . TYR A 1 1221 ? 148.659 137.390 169.515 1.00 66.54 1458 TYR A O 1
ATOM 5500 N N . CYS A 1 1222 ? 146.981 137.953 170.920 1.00 75.83 1459 CYS A N 1
ATOM 5501 C CA . CYS A 1 1222 ? 147.446 137.131 172.028 1.00 76.89 1459 CYS A CA 1
ATOM 5502 C C . CYS A 1 1222 ? 146.735 135.787 171.994 1.00 75.91 1459 CYS A C 1
ATOM 5503 O O . CYS A 1 1222 ? 145.502 135.730 171.976 1.00 80.83 1459 CYS A O 1
ATOM 5506 N N . GLU A 1 1223 ? 147.514 134.711 171.988 1.00 81.49 1460 GLU A N 1
ATOM 5507 C CA . GLU A 1 1223 ? 146.994 133.355 171.879 1.00 85.35 1460 GLU A CA 1
ATOM 5508 C C . GLU A 1 1223 ? 147.069 132.685 173.244 1.00 86.73 1460 GLU A C 1
ATOM 5509 O O . GLU A 1 1223 ? 148.165 132.449 173.763 1.00 84.10 1460 GLU A O 1
ATOM 5515 N N . GLY A 1 1224 ? 145.908 132.379 173.818 1.00 113.66 1461 GLY A N 1
ATOM 5516 C CA . GLY A 1 1224 ? 145.844 131.719 175.100 1.00 114.87 1461 GLY A CA 1
ATOM 5517 C C . GLY A 1 1224 ? 144.438 131.279 175.453 1.00 117.78 1461 GLY A C 1
ATOM 5518 O O . GLY A 1 1224 ? 143.449 131.798 174.926 1.00 118.32 1461 GLY A O 1
ATOM 5519 N N . PRO A 1 1225 ? 144.321 130.308 176.366 1.00 120.62 1462 PRO A N 1
ATOM 5520 C CA . PRO A 1 1225 ? 142.996 129.769 176.707 1.00 120.70 1462 PRO A CA 1
ATOM 5521 C C . PRO A 1 1225 ? 142.051 130.811 177.284 1.00 119.36 1462 PRO A C 1
ATOM 5522 O O . PRO A 1 1225 ? 140.840 130.758 177.043 1.00 119.68 1462 PRO A O 1
ATOM 5526 N N . ASP A 1 1226 ? 142.587 131.757 178.050 1.00 118.59 1463 ASP A N 1
ATOM 5527 C CA . ASP A 1 1226 ? 141.800 132.802 178.704 1.00 119.13 1463 ASP A CA 1
ATOM 5528 C C . ASP A 1 1226 ? 142.413 134.145 178.324 1.00 119.44 1463 ASP A C 1
ATOM 5529 O O . ASP A 1 1226 ? 143.309 134.647 179.006 1.00 117.86 1463 ASP A O 1
ATOM 5534 N N . THR A 1 1227 ? 141.918 134.730 177.232 1.00 111.97 1464 THR A N 1
ATOM 5535 C CA . THR A 1 1227 ? 142.480 135.954 176.686 1.00 111.06 1464 THR A CA 1
ATOM 5536 C C . THR A 1 1227 ? 141.530 137.142 176.725 1.00 111.36 1464 THR A C 1
ATOM 5537 O O . THR A 1 1227 ? 141.941 138.245 176.349 1.00 112.40 1464 THR A O 1
ATOM 5541 N N . ARG A 1 1228 ? 140.284 136.960 177.166 1.00 119.81 1465 ARG A N 1
ATOM 5542 C CA . ARG A 1 1228 ? 139.348 138.077 177.180 1.00 121.22 1465 ARG A CA 1
ATOM 5543 C C . ARG A 1 1228 ? 139.824 139.210 178.077 1.00 119.08 1465 ARG A C 1
ATOM 5544 O O . ARG A 1 1228 ? 139.368 140.348 177.916 1.00 119.37 1465 ARG A O 1
ATOM 5552 N N . ASN A 1 1229 ? 140.727 138.929 179.012 1.00 128.58 1466 ASN A N 1
ATOM 5553 C CA . ASN A 1 1229 ? 141.223 139.939 179.932 1.00 129.92 1466 ASN A CA 1
ATOM 5554 C C . ASN A 1 1229 ? 142.498 140.621 179.446 1.00 129.02 1466 ASN A C 1
ATOM 5555 O O . ASN A 1 1229 ? 142.981 141.541 180.114 1.00 129.59 1466 ASN A O 1
ATOM 5560 N N . ILE A 1 1230 ? 143.054 140.197 178.312 1.00 103.11 1467 ILE A N 1
ATOM 5561 C CA . ILE A 1 1230 ? 144.267 140.791 177.755 1.00 100.45 1467 ILE A CA 1
ATOM 5562 C C . ILE A 1 1230 ? 143.883 141.945 176.840 1.00 101.38 1467 ILE A C 1
ATOM 5563 O O . ILE A 1 1230 ? 142.874 141.882 176.127 1.00 100.03 1467 ILE A O 1
ATOM 5568 N N . SER A 1 1231 ? 144.689 143.008 176.859 1.00 90.14 1468 SER A N 1
ATOM 5569 C CA . SER A 1 1231 ? 144.422 144.168 176.018 1.00 82.77 1468 SER A CA 1
ATOM 5570 C C . SER A 1 1231 ? 145.640 144.715 175.289 1.00 81.59 1468 SER A C 1
ATOM 5571 O O . SER A 1 1231 ? 145.465 145.577 174.423 1.00 83.92 1468 SER A O 1
ATOM 5574 N N . THR A 1 1232 ? 146.855 144.267 175.598 1.00 81.77 1469 THR A N 1
ATOM 5575 C CA . THR A 1 1232 ? 148.050 144.771 174.938 1.00 82.23 1469 THR A CA 1
ATOM 5576 C C . THR A 1 1232 ? 149.073 143.650 174.842 1.00 84.16 1469 THR A C 1
ATOM 5577 O O . THR A 1 1232 ? 148.889 142.563 175.394 1.00 84.82 1469 THR A O 1
ATOM 5581 N N . LYS A 1 1233 ? 150.161 143.925 174.119 1.00 81.12 1470 LYS A N 1
ATOM 5582 C CA . LYS A 1 1233 ? 151.255 142.963 174.046 1.00 77.24 1470 LYS A CA 1
ATOM 5583 C C . LYS A 1 1233 ? 151.856 142.721 175.424 1.00 83.71 1470 LYS A C 1
ATOM 5584 O O . LYS A 1 1233 ? 152.140 141.576 175.793 1.00 89.23 1470 LYS A O 1
ATOM 5590 N N . ALA A 1 1234 ? 152.050 143.788 176.201 1.00 97.05 1471 ALA A N 1
ATOM 5591 C CA . ALA A 1 1234 ? 152.693 143.648 177.502 1.00 95.37 1471 ALA A CA 1
ATOM 5592 C C . ALA A 1 1234 ? 151.904 142.715 178.411 1.00 95.68 1471 ALA A C 1
ATOM 5593 O O . ALA A 1 1234 ? 152.485 141.857 179.086 1.00 95.92 1471 ALA A O 1
ATOM 5595 N N . GLN A 1 1235 ? 150.580 142.866 178.444 1.00 94.85 1472 GLN A N 1
ATOM 5596 C CA . GLN A 1 1235 ? 149.766 141.987 179.275 1.00 94.98 1472 GLN A CA 1
ATOM 5597 C C . GLN A 1 1235 ? 149.852 140.541 178.810 1.00 97.46 1472 GLN A C 1
ATOM 5598 O O . GLN A 1 1235 ? 149.808 139.622 179.636 1.00 100.22 1472 GLN A O 1
ATOM 5604 N N . CYS A 1 1236 ? 149.973 140.317 177.500 1.00 93.32 1473 CYS A N 1
ATOM 5605 C CA . CYS A 1 1236 ? 150.128 138.956 176.999 1.00 91.77 1473 CYS A CA 1
ATOM 5606 C C . CYS A 1 1236 ? 151.412 138.326 177.521 1.00 95.21 1473 CYS A C 1
ATOM 5607 O O . CYS A 1 1236 ? 151.424 137.152 177.909 1.00 95.26 1473 CYS A O 1
ATOM 5610 N N . ARG A 1 1237 ? 152.506 139.092 177.540 1.00 100.65 1474 ARG A N 1
ATOM 5611 C CA . ARG A 1 1237 ? 153.758 138.578 178.085 1.00 101.57 1474 ARG A CA 1
ATOM 5612 C C . ARG A 1 1237 ? 153.625 138.273 179.572 1.00 104.38 1474 ARG A C 1
ATOM 5613 O O . ARG A 1 1237 ? 154.136 137.255 180.053 1.00 103.65 1474 ARG A O 1
ATOM 5621 N N . ALA A 1 1238 ? 152.943 139.145 180.317 1.00 112.99 1475 ALA A N 1
ATOM 5622 C CA . ALA A 1 1238 ? 152.778 138.921 181.748 1.00 110.44 1475 ALA A CA 1
ATOM 5623 C C . ALA A 1 1238 ? 152.014 137.632 182.020 1.00 111.97 1475 ALA A C 1
ATOM 5624 O O . ALA A 1 1238 ? 152.381 136.860 182.914 1.00 114.47 1475 ALA A O 1
ATOM 5626 N N . ALA A 1 1239 ? 150.952 137.381 181.262 1.00 113.53 1476 ALA A N 1
ATOM 5627 C CA . ALA A 1 1239 ? 150.131 136.186 181.437 1.00 113.88 1476 ALA A CA 1
ATOM 5628 C C . ALA A 1 1239 ? 150.789 134.926 180.901 1.00 113.99 1476 ALA A C 1
ATOM 5629 O O . ALA A 1 1239 ? 150.114 133.890 180.847 1.00 114.06 1476 ALA A O 1
ATOM 5631 N N . HIS A 1 1240 ? 152.058 134.974 180.499 1.00 112.62 1477 HIS A N 1
ATOM 5632 C CA . HIS A 1 1240 ? 152.795 133.808 180.019 1.00 114.91 1477 HIS A CA 1
ATOM 5633 C C . HIS A 1 1240 ? 152.215 133.246 178.725 1.00 114.18 1477 HIS A C 1
ATOM 5634 O O . HIS A 1 1240 ? 152.452 132.081 178.391 1.00 112.64 1477 HIS A O 1
ATOM 5641 N N . TYR A 1 1241 ? 151.457 134.051 177.986 1.00 103.25 1478 TYR A N 1
ATOM 5642 C CA . TYR A 1 1241 ? 150.933 133.646 176.692 1.00 102.23 1478 TYR A CA 1
ATOM 5643 C C . TYR A 1 1241 ? 151.947 134.019 175.611 1.00 99.88 1478 TYR A C 1
ATOM 5644 O O . TYR A 1 1241 ? 153.055 134.476 175.904 1.00 99.09 1478 TYR A O 1
ATOM 5653 N N . ARG A 1 1242 ? 151.579 133.833 174.344 1.00 78.63 1479 ARG A N 1
ATOM 5654 C CA . ARG A 1 1242 ? 152.464 134.135 173.229 1.00 82.85 1479 ARG A CA 1
ATOM 5655 C C . ARG A 1 1242 ? 151.798 135.127 172.287 1.00 80.15 1479 ARG A C 1
ATOM 5656 O O . ARG A 1 1242 ? 150.609 135.010 171.980 1.00 79.34 1479 ARG A O 1
ATOM 5664 N N . TRP A 1 1243 ? 152.582 136.103 171.835 1.00 74.24 1480 TRP A N 1
ATOM 5665 C CA . TRP A 1 1243 ? 152.119 137.144 170.927 1.00 71.73 1480 TRP A CA 1
ATOM 5666 C C . TRP A 1 1243 ? 152.469 136.737 169.500 1.00 73.28 1480 TRP A C 1
ATOM 5667 O O . TRP A 1 1243 ? 153.649 136.690 169.138 1.00 78.34 1480 TRP A O 1
ATOM 5678 N N . VAL A 1 1244 ? 151.448 136.452 168.690 1.00 61.73 1481 VAL A N 1
ATOM 5679 C CA . VAL A 1 1244 ? 151.638 135.844 167.381 1.00 65.40 1481 VAL A CA 1
ATOM 5680 C C . VAL A 1 1244 ? 150.945 136.689 166.319 1.00 59.26 1481 VAL A C 1
ATOM 5681 O O . VAL A 1 1244 ? 150.093 137.529 166.616 1.00 55.79 1481 VAL A O 1
ATOM 5685 N N . ARG A 1 1245 ? 151.334 136.458 165.067 1.00 57.29 1482 ARG A N 1
ATOM 5686 C CA . ARG A 1 1245 ? 150.831 137.199 163.921 1.00 57.15 1482 ARG A CA 1
ATOM 5687 C C . ARG A 1 1245 ? 150.012 136.287 163.018 1.00 58.26 1482 ARG A C 1
ATOM 5688 O O . ARG A 1 1245 ? 150.266 135.083 162.926 1.00 63.06 1482 ARG A O 1
ATOM 5696 N N . ARG A 1 1246 ? 149.024 136.877 162.351 1.00 37.31 1483 ARG A N 1
ATOM 5697 C CA . ARG A 1 1246 ? 148.222 136.136 161.389 1.00 47.41 1483 ARG A CA 1
ATOM 5698 C C . ARG A 1 1246 ? 149.065 135.745 160.180 1.00 54.25 1483 ARG A C 1
ATOM 5699 O O . ARG A 1 1246 ? 149.966 136.474 159.761 1.00 69.18 1483 ARG A O 1
ATOM 5707 N N . LYS A 1 1247 ? 148.763 134.575 159.612 1.00 41.97 1484 LYS A N 1
ATOM 5708 C CA . LYS A 1 1247 ? 149.444 134.155 158.391 1.00 38.68 1484 LYS A CA 1
ATOM 5709 C C . LYS A 1 1247 ? 149.171 135.121 157.247 1.00 49.21 1484 LYS A C 1
ATOM 5710 O O . LYS A 1 1247 ? 150.084 135.468 156.489 1.00 60.22 1484 LYS A O 1
ATOM 5716 N N . TYR A 1 1248 ? 147.922 135.559 157.100 1.00 38.85 1485 TYR A N 1
ATOM 5717 C CA . TYR A 1 1248 ? 147.531 136.520 156.074 1.00 44.39 1485 TYR A CA 1
ATOM 5718 C C . TYR A 1 1248 ? 147.345 137.882 156.730 1.00 49.93 1485 TYR A C 1
ATOM 5719 O O . TYR A 1 1248 ? 146.388 138.095 157.480 1.00 47.09 1485 TYR A O 1
ATOM 5728 N N . ASN A 1 1249 ? 148.255 138.803 156.431 1.00 48.18 1486 ASN A N 1
ATOM 5729 C CA . ASN A 1 1249 ? 148.292 140.115 157.060 1.00 45.56 1486 ASN A CA 1
ATOM 5730 C C . ASN A 1 1249 ? 148.636 141.144 155.990 1.00 47.60 1486 ASN A C 1
ATOM 5731 O O . ASN A 1 1249 ? 148.624 140.848 154.792 1.00 60.85 1486 ASN A O 1
ATOM 5736 N N . PHE A 1 1250 ? 148.941 142.365 156.423 1.00 45.67 1487 PHE A N 1
ATOM 5737 C CA . PHE A 1 1250 ? 149.295 143.464 155.529 1.00 38.68 1487 PHE A CA 1
ATOM 5738 C C . PHE A 1 1250 ? 150.526 144.197 156.042 1.00 40.50 1487 PHE A C 1
ATOM 5739 O O . PHE A 1 1250 ? 150.657 145.413 155.899 1.00 57.63 1487 PHE A O 1
ATOM 5747 N N . ASP A 1 1251 ? 151.458 143.464 156.652 1.00 44.64 1488 ASP A N 1
ATOM 5748 C CA . ASP A 1 1251 ? 152.649 144.103 157.198 1.00 37.70 1488 ASP A CA 1
ATOM 5749 C C . ASP A 1 1251 ? 153.474 144.797 156.126 1.00 43.97 1488 ASP A C 1
ATOM 5750 O O . ASP A 1 1251 ? 154.198 145.747 156.438 1.00 52.36 1488 ASP A O 1
ATOM 5755 N N . ASN A 1 1252 ? 153.387 144.347 154.879 1.00 50.51 1489 ASN A N 1
ATOM 5756 C CA . ASN A 1 1252 ? 154.091 144.990 153.778 1.00 50.84 1489 ASN A CA 1
ATOM 5757 C C . ASN A 1 1252 ? 153.344 144.671 152.492 1.00 50.11 1489 ASN A C 1
ATOM 5758 O O . ASN A 1 1252 ? 152.337 143.960 152.497 1.00 56.11 1489 ASN A O 1
ATOM 5763 N N . LEU A 1 1253 ? 153.845 145.217 151.384 1.00 48.34 1490 LEU A N 1
ATOM 5764 C CA . LEU A 1 1253 ? 153.205 144.972 150.098 1.00 48.95 1490 LEU A CA 1
ATOM 5765 C C . LEU A 1 1253 ? 153.326 143.518 149.668 1.00 40.65 1490 LEU A C 1
ATOM 5766 O O . LEU A 1 1253 ? 152.445 143.018 148.962 1.00 48.49 1490 LEU A O 1
ATOM 5771 N N . GLY A 1 1254 ? 154.391 142.827 150.071 1.00 40.95 1491 GLY A N 1
ATOM 5772 C CA . GLY A 1 1254 ? 154.493 141.411 149.761 1.00 45.03 1491 GLY A CA 1
ATOM 5773 C C . GLY A 1 1254 ? 153.437 140.592 150.477 1.00 47.25 1491 GLY A C 1
ATOM 5774 O O . GLY A 1 1254 ? 152.834 139.687 149.897 1.00 50.70 1491 GLY A O 1
ATOM 5775 N N . GLN A 1 1255 ? 153.204 140.896 151.755 1.00 48.83 1492 GLN A N 1
ATOM 5776 C CA . GLN A 1 1255 ? 152.182 140.185 152.514 1.00 39.17 1492 GLN A CA 1
ATOM 5777 C C . GLN A 1 1255 ? 150.779 140.593 152.091 1.00 43.75 1492 GLN A C 1
ATOM 5778 O O . GLN A 1 1255 ? 149.860 139.770 152.133 1.00 44.27 1492 GLN A O 1
ATOM 5784 N N . ALA A 1 1256 ? 150.590 141.854 151.699 1.00 43.75 1493 ALA A N 1
ATOM 5785 C CA . ALA A 1 1256 ? 149.270 142.301 151.272 1.00 38.03 1493 ALA A CA 1
ATOM 5786 C C . ALA A 1 1256 ? 148.841 141.605 149.987 1.00 46.07 1493 ALA A C 1
ATOM 5787 O O . ALA A 1 1256 ? 147.671 141.240 149.835 1.00 56.14 1493 ALA A O 1
ATOM 5789 N N . LEU A 1 1257 ? 149.771 141.408 149.052 1.00 43.12 1494 LEU A N 1
ATOM 5790 C CA . LEU A 1 1257 ? 149.418 140.767 147.790 1.00 36.48 1494 LEU A CA 1
ATOM 5791 C C . LEU A 1 1257 ? 148.973 139.328 148.009 1.00 43.56 1494 LEU A C 1
ATOM 5792 O O . LEU A 1 1257 ? 148.064 138.842 147.327 1.00 60.30 1494 LEU A O 1
ATOM 5797 N N . MET A 1 1258 ? 149.609 138.623 148.945 1.00 39.70 1495 MET A N 1
ATOM 5798 C CA . MET A 1 1258 ? 149.159 137.275 149.275 1.00 38.23 1495 MET A CA 1
ATOM 5799 C C . MET A 1 1258 ? 147.770 137.299 149.899 1.00 45.95 1495 MET A C 1
ATOM 5800 O O . MET A 1 1258 ? 146.931 136.444 149.598 1.00 48.90 1495 MET A O 1
ATOM 5805 N N . SER A 1 1259 ? 147.511 138.268 150.779 1.00 43.08 1496 SER A N 1
ATOM 5806 C CA . SER A 1 1259 ? 146.192 138.378 151.393 1.00 27.39 1496 SER A CA 1
ATOM 5807 C C . SER A 1 1259 ? 145.126 138.720 150.362 1.00 42.97 1496 SER A C 1
ATOM 5808 O O . SER A 1 1259 ? 144.013 138.185 150.414 1.00 48.68 1496 SER A O 1
ATOM 5811 N N . LEU A 1 1260 ? 145.440 139.614 149.421 1.00 37.90 1497 LEU A N 1
ATOM 5812 C CA . LEU A 1 1260 ? 144.444 140.024 148.437 1.00 22.72 1497 LEU A CA 1
ATOM 5813 C C . LEU A 1 1260 ? 144.079 138.880 147.501 1.00 28.02 1497 LEU A C 1
ATOM 5814 O O . LEU A 1 1260 ? 142.927 138.773 147.067 1.00 40.40 1497 LEU A O 1
ATOM 5819 N N . PHE A 1 1261 ? 145.042 138.016 147.169 1.00 35.55 1498 PHE A N 1
ATOM 5820 C CA . PHE A 1 1261 ? 144.728 136.881 146.307 1.00 34.69 1498 PHE A CA 1
ATOM 5821 C C . PHE A 1 1261 ? 143.809 135.893 147.012 1.00 36.55 1498 PHE A C 1
ATOM 5822 O O . PHE A 1 1261 ? 142.916 135.312 146.387 1.00 39.47 1498 PHE A O 1
ATOM 5830 N N . VAL A 1 1262 ? 144.017 135.680 148.311 1.00 38.04 1499 VAL A N 1
ATOM 5831 C CA . VAL A 1 1262 ? 143.127 134.796 149.053 1.00 40.83 1499 VAL A CA 1
ATOM 5832 C C . VAL A 1 1262 ? 141.728 135.393 149.125 1.00 35.72 1499 VAL A C 1
ATOM 5833 O O . VAL A 1 1262 ? 140.734 134.659 149.108 1.00 40.45 1499 VAL A O 1
ATOM 5837 N N . LEU A 1 1263 ? 141.620 136.720 149.215 1.00 26.30 1500 LEU A N 1
ATOM 5838 C CA . LEU A 1 1263 ? 140.309 137.357 149.130 1.00 31.43 1500 LEU A CA 1
ATOM 5839 C C . LEU A 1 1263 ? 139.676 137.134 147.763 1.00 41.87 1500 LEU A C 1
ATOM 5840 O O . LEU A 1 1263 ? 138.502 136.760 147.670 1.00 46.19 1500 LEU A O 1
ATOM 5845 N N . SER A 1 1264 ? 140.437 137.361 146.691 1.00 47.27 1501 SER A N 1
ATOM 5846 C CA . SER A 1 1264 ? 139.874 137.271 145.349 1.00 40.33 1501 SER A CA 1
ATOM 5847 C C . SER A 1 1264 ? 139.351 135.870 145.060 1.00 46.67 1501 SER A C 1
ATOM 5848 O O . SER A 1 1264 ? 138.311 135.710 144.413 1.00 44.72 1501 SER A O 1
ATOM 5851 N N . SER A 1 1265 ? 140.058 134.842 145.528 1.00 38.95 1502 SER A N 1
ATOM 5852 C CA . SER A 1 1265 ? 139.581 133.473 145.383 1.00 31.11 1502 SER A CA 1
ATOM 5853 C C . SER A 1 1265 ? 138.337 133.192 146.216 1.00 44.14 1502 SER A C 1
ATOM 5854 O O . SER A 1 1265 ? 137.680 132.171 145.989 1.00 42.90 1502 SER A O 1
ATOM 5857 N N . LYS A 1 1266 ? 138.007 134.060 147.174 1.00 53.74 1503 LYS A N 1
ATOM 5858 C CA . LYS A 1 1266 ? 136.791 133.939 147.979 1.00 40.17 1503 LYS A CA 1
ATOM 5859 C C . LYS A 1 1266 ? 136.789 132.678 148.836 1.00 40.29 1503 LYS A C 1
ATOM 5860 O O . LYS A 1 1266 ? 135.730 132.156 149.184 1.00 51.38 1503 LYS A O 1
ATOM 5866 N N . ASP A 1 1267 ? 137.971 132.181 149.184 1.00 34.09 1504 ASP A N 1
ATOM 5867 C CA . ASP A 1 1267 ? 138.123 131.092 150.142 1.00 30.45 1504 ASP A CA 1
ATOM 5868 C C . ASP A 1 1267 ? 138.855 131.647 151.355 1.00 27.86 1504 ASP A C 1
ATOM 5869 O O . ASP A 1 1267 ? 139.998 132.098 151.244 1.00 44.85 1504 ASP A O 1
ATOM 5874 N N . GLY A 1 1268 ? 138.198 131.611 152.509 1.00 27.39 1505 GLY A N 1
ATOM 5875 C CA . GLY A 1 1268 ? 138.767 132.215 153.693 1.00 33.02 1505 GLY A CA 1
ATOM 5876 C C . GLY A 1 1268 ? 138.829 133.721 153.647 1.00 38.60 1505 GLY A C 1
ATOM 5877 O O . GLY A 1 1268 ? 139.623 134.320 154.373 1.00 56.53 1505 GLY A O 1
ATOM 5878 N N . TRP A 1 1269 ? 138.014 134.355 152.802 1.00 30.04 1506 TRP A N 1
ATOM 5879 C CA . TRP A 1 1269 ? 138.005 135.809 152.733 1.00 21.13 1506 TRP A CA 1
ATOM 5880 C C . TRP A 1 1269 ? 137.272 136.437 153.910 1.00 31.30 1506 TRP A C 1
ATOM 5881 O O . TRP A 1 1269 ? 137.525 137.602 154.230 1.00 44.98 1506 TRP A O 1
ATOM 5892 N N . VAL A 1 1270 ? 136.377 135.696 154.564 1.00 40.75 1507 VAL A N 1
ATOM 5893 C CA . VAL A 1 1270 ? 135.674 136.238 155.722 1.00 45.42 1507 VAL A CA 1
ATOM 5894 C C . VAL A 1 1270 ? 136.625 136.386 156.903 1.00 37.97 1507 VAL A C 1
ATOM 5895 O O . VAL A 1 1270 ? 136.563 137.371 157.645 1.00 48.30 1507 VAL A O 1
ATOM 5899 N N . ASN A 1 1271 ? 137.516 135.413 157.099 1.00 38.07 1508 ASN A N 1
ATOM 5900 C CA . ASN A 1 1271 ? 138.460 135.488 158.209 1.00 33.84 1508 ASN A CA 1
ATOM 5901 C C . ASN A 1 1271 ? 139.416 136.661 158.046 1.00 41.43 1508 ASN A C 1
ATOM 5902 O O . ASN A 1 1271 ? 139.782 137.309 159.032 1.00 51.71 1508 ASN A O 1
ATOM 5907 N N . ILE A 1 1272 ? 139.851 136.939 156.816 1.00 32.02 1509 ILE A N 1
ATOM 5908 C CA . ILE A 1 1272 ? 140.696 138.106 156.588 1.00 37.82 1509 ILE A CA 1
ATOM 5909 C C . ILE A 1 1272 ? 139.914 139.383 156.863 1.00 41.35 1509 ILE A C 1
ATOM 5910 O O . ILE A 1 1272 ? 140.455 140.353 157.404 1.00 32.98 1509 ILE A O 1
ATOM 5915 N N . MET A 1 1273 ? 138.632 139.407 156.491 1.00 44.28 1510 MET A N 1
ATOM 5916 C CA . MET A 1 1273 ? 137.800 140.569 156.778 1.00 32.84 1510 MET A CA 1
ATOM 5917 C C . MET A 1 1273 ? 137.654 140.790 158.277 1.00 33.95 1510 MET A C 1
ATOM 5918 O O . MET A 1 1273 ? 137.773 141.922 158.756 1.00 54.65 1510 MET A O 1
ATOM 5923 N N . TYR A 1 1274 ? 137.395 139.722 159.033 1.00 26.36 1511 TYR A N 1
ATOM 5924 C CA . TYR A 1 1274 ? 137.257 139.859 160.478 1.00 21.67 1511 TYR A CA 1
ATOM 5925 C C . TYR A 1 1274 ? 138.495 140.498 161.089 1.00 39.42 1511 TYR A C 1
ATOM 5926 O O . TYR A 1 1274 ? 138.389 141.334 161.992 1.00 50.51 1511 TYR A O 1
ATOM 5935 N N . ASP A 1 1275 ? 139.680 140.114 160.615 1.00 49.74 1512 ASP A N 1
ATOM 5936 C CA . ASP A 1 1275 ? 140.907 140.685 161.157 1.00 39.36 1512 ASP A CA 1
ATOM 5937 C C . ASP A 1 1275 ? 140.990 142.177 160.871 1.00 40.01 1512 ASP A C 1
ATOM 5938 O O . ASP A 1 1275 ? 141.473 142.949 161.705 1.00 55.28 1512 ASP A O 1
ATOM 5943 N N . GLY A 1 1276 ? 140.537 142.601 159.691 1.00 34.34 1513 GLY A N 1
ATOM 5944 C CA . GLY A 1 1276 ? 140.547 144.017 159.372 1.00 44.91 1513 GLY A CA 1
ATOM 5945 C C . GLY A 1 1276 ? 139.486 144.798 160.117 1.00 49.96 1513 GLY A C 1
ATOM 5946 O O . GLY A 1 1276 ? 139.673 145.983 160.406 1.00 46.75 1513 GLY A O 1
ATOM 5947 N N . LEU A 1 1277 ? 138.361 144.156 160.436 1.00 51.14 1514 LEU A N 1
ATOM 5948 C CA . LEU A 1 1277 ? 137.329 144.809 161.230 1.00 35.79 1514 LEU A CA 1
ATOM 5949 C C . LEU A 1 1277 ? 137.751 144.973 162.682 1.00 37.62 1514 LEU A C 1
ATOM 5950 O O . LEU A 1 1277 ? 137.382 145.961 163.322 1.00 50.52 1514 LEU A O 1
ATOM 5955 N N . ASP A 1 1278 ? 138.515 144.022 163.214 1.00 43.08 1515 ASP A N 1
ATOM 5956 C CA . ASP A 1 1278 ? 138.912 144.019 164.613 1.00 40.32 1515 ASP A CA 1
ATOM 5957 C C . ASP A 1 1278 ? 140.204 144.777 164.874 1.00 42.41 1515 ASP A C 1
ATOM 5958 O O . ASP A 1 1278 ? 140.567 144.964 166.038 1.00 52.23 1515 ASP A O 1
ATOM 5963 N N . ALA A 1 1279 ? 140.908 145.213 163.833 1.00 40.02 1516 ALA A N 1
ATOM 5964 C CA . ALA A 1 1279 ? 142.194 145.865 164.032 1.00 41.18 1516 ALA A CA 1
ATOM 5965 C C . ALA A 1 1279 ? 142.032 147.098 164.909 1.00 52.51 1516 ALA A C 1
ATOM 5966 O O . ALA A 1 1279 ? 141.141 147.921 164.687 1.00 50.32 1516 ALA A O 1
ATOM 5968 N N . VAL A 1 1280 ? 142.901 147.222 165.908 1.00 55.92 1517 VAL A N 1
ATOM 5969 C CA . VAL A 1 1280 ? 142.902 148.351 166.830 1.00 51.13 1517 VAL A CA 1
ATOM 5970 C C . VAL A 1 1280 ? 144.153 149.203 166.656 1.00 53.31 1517 VAL A C 1
ATOM 5971 O O . VAL A 1 1280 ? 144.066 150.404 166.400 1.00 53.43 1517 VAL A O 1
ATOM 5975 N N . GLY A 1 1281 ? 145.324 148.596 166.795 1.00 51.65 1518 GLY A N 1
ATOM 5976 C CA . GLY A 1 1281 ? 146.564 149.324 166.632 1.00 51.36 1518 GLY A CA 1
ATOM 5977 C C . GLY A 1 1281 ? 147.746 148.420 166.910 1.00 45.81 1518 GLY A C 1
ATOM 5978 O O . GLY A 1 1281 ? 147.591 147.222 167.154 1.00 54.79 1518 GLY A O 1
ATOM 5979 N N . VAL A 1 1282 ? 148.933 149.021 166.869 1.00 51.23 1519 VAL A N 1
ATOM 5980 C CA . VAL A 1 1282 ? 150.156 148.275 167.134 1.00 56.68 1519 VAL A CA 1
ATOM 5981 C C . VAL A 1 1282 ? 150.219 147.917 168.612 1.00 58.97 1519 VAL A C 1
ATOM 5982 O O . VAL A 1 1282 ? 150.002 148.767 169.485 1.00 60.23 1519 VAL A O 1
ATOM 5986 N N . ASP A 1 1283 ? 150.511 146.648 168.900 1.00 68.95 1520 ASP A N 1
ATOM 5987 C CA . ASP A 1 1283 ? 150.638 146.152 170.268 1.00 65.90 1520 ASP A CA 1
ATOM 5988 C C . ASP A 1 1283 ? 149.316 146.214 171.028 1.00 65.10 1520 ASP A C 1
ATOM 5989 O O . ASP A 1 1283 ? 149.305 146.229 172.260 1.00 72.96 1520 ASP A O 1
ATOM 5994 N N . GLN A 1 1284 ? 148.196 146.248 170.311 1.00 55.59 1521 GLN A N 1
ATOM 5995 C CA . GLN A 1 1284 ? 146.871 146.303 170.913 1.00 57.21 1521 GLN A CA 1
ATOM 5996 C C . GLN A 1 1284 ? 146.107 145.040 170.548 1.00 60.58 1521 GLN A C 1
ATOM 5997 O O . GLN A 1 1284 ? 146.248 144.525 169.435 1.00 65.84 1521 GLN A O 1
ATOM 6003 N N . GLN A 1 1285 ? 145.311 144.544 171.484 1.00 55.38 1522 GLN A N 1
ATOM 6004 C CA . GLN A 1 1285 ? 144.511 143.358 171.225 1.00 58.45 1522 GLN A CA 1
ATOM 6005 C C . GLN A 1 1285 ? 143.338 143.715 170.316 1.00 57.94 1522 GLN A C 1
ATOM 6006 O O . GLN A 1 1285 ? 142.625 144.689 170.591 1.00 56.59 1522 GLN A O 1
ATOM 6012 N N . PRO A 1 1286 ? 143.108 142.975 169.232 1.00 57.65 1523 PRO A N 1
ATOM 6013 C CA . PRO A 1 1286 ? 141.939 143.256 168.393 1.00 53.89 1523 PRO A CA 1
ATOM 6014 C C . PRO A 1 1286 ? 140.640 143.053 169.156 1.00 53.33 1523 PRO A C 1
ATOM 6015 O O . PRO A 1 1286 ? 140.520 142.171 170.008 1.00 59.28 1523 PRO A O 1
ATOM 6019 N N . VAL A 1 1287 ? 139.656 143.888 168.832 1.00 45.00 1524 VAL A N 1
ATOM 6020 C CA . VAL A 1 1287 ? 138.346 143.863 169.469 1.00 49.17 1524 VAL A CA 1
ATOM 6021 C C . VAL A 1 1287 ? 137.298 143.605 168.398 1.00 50.90 1524 VAL A C 1
ATOM 6022 O O . VAL A 1 1287 ? 137.355 144.185 167.309 1.00 48.06 1524 VAL A O 1
ATOM 6026 N N . GLN A 1 1288 ? 136.339 142.739 168.711 1.00 53.44 1525 GLN A N 1
ATOM 6027 C CA . GLN A 1 1288 ? 135.348 142.331 167.725 1.00 42.69 1525 GLN A CA 1
ATOM 6028 C C . GLN A 1 1288 ? 134.587 143.535 167.185 1.00 48.69 1525 GLN A C 1
ATOM 6029 O O . GLN A 1 1288 ? 134.102 144.374 167.949 1.00 57.07 1525 GLN A O 1
ATOM 6035 N N . ASN A 1 1289 ? 134.487 143.613 165.859 1.00 52.64 1526 ASN A N 1
ATOM 6036 C CA . ASN A 1 1289 ? 133.720 144.653 165.174 1.00 49.67 1526 ASN A CA 1
ATOM 6037 C C . ASN A 1 1289 ? 134.129 146.044 165.651 1.00 50.84 1526 ASN A C 1
ATOM 6038 O O . ASN A 1 1289 ? 133.296 146.924 165.875 1.00 54.15 1526 ASN A O 1
ATOM 6043 N N . HIS A 1 1290 ? 135.438 146.242 165.805 1.00 51.20 1527 HIS A N 1
ATOM 6044 C CA . HIS A 1 1290 ? 135.932 147.530 166.278 1.00 47.65 1527 HIS A CA 1
ATOM 6045 C C . HIS A 1 1290 ? 135.638 148.638 165.276 1.00 44.32 1527 HIS A C 1
ATOM 6046 O O . HIS A 1 1290 ? 135.222 149.736 165.662 1.00 53.11 1527 HIS A O 1
ATOM 6053 N N . ASN A 1 1291 ? 135.849 148.373 163.989 1.00 45.81 1528 ASN A N 1
ATOM 6054 C CA . ASN A 1 1291 ? 135.684 149.366 162.928 1.00 41.90 1528 ASN A CA 1
ATOM 6055 C C . ASN A 1 1291 ? 134.831 148.769 161.818 1.00 44.76 1528 ASN A C 1
ATOM 6056 O O . ASN A 1 1291 ? 135.357 148.286 160.807 1.00 56.89 1528 ASN A O 1
ATOM 6061 N N . PRO A 1 1292 ? 133.505 148.786 161.970 1.00 42.74 1529 PRO A N 1
ATOM 6062 C CA . PRO A 1 1292 ? 132.644 148.197 160.932 1.00 43.05 1529 PRO A CA 1
ATOM 6063 C C . PRO A 1 1292 ? 132.764 148.878 159.583 1.00 49.63 1529 PRO A C 1
ATOM 6064 O O . PRO A 1 1292 ? 132.361 148.289 158.573 1.00 53.48 1529 PRO A O 1
ATOM 6068 N N . TRP A 1 1293 ? 133.307 150.094 159.526 1.00 53.99 1530 TRP A N 1
ATOM 6069 C CA . TRP A 1 1293 ? 133.435 150.804 158.261 1.00 44.14 1530 TRP A CA 1
ATOM 6070 C C . TRP A 1 1293 ? 134.420 150.143 157.312 1.00 41.98 1530 TRP A C 1
ATOM 6071 O O . TRP A 1 1293 ? 134.478 150.530 156.141 1.00 40.15 1530 TRP A O 1
ATOM 6082 N N . MET A 1 1294 ? 135.197 149.170 157.781 1.00 45.48 1531 MET A N 1
ATOM 6083 C CA . MET A 1 1294 ? 136.162 148.502 156.922 1.00 44.98 1531 MET A CA 1
ATOM 6084 C C . MET A 1 1294 ? 135.519 147.446 156.041 1.00 43.14 1531 MET A C 1
ATOM 6085 O O . MET A 1 1294 ? 136.218 146.840 155.224 1.00 48.97 1531 MET A O 1
ATOM 6090 N N . LEU A 1 1295 ? 134.215 147.204 156.190 1.00 35.44 1532 LEU A N 1
ATOM 6091 C CA . LEU A 1 1295 ? 133.508 146.358 155.237 1.00 28.62 1532 LEU A CA 1
ATOM 6092 C C . LEU A 1 1295 ? 133.623 146.904 153.822 1.00 45.52 1532 LEU A C 1
ATOM 6093 O O . LEU A 1 1295 ? 133.655 146.129 152.861 1.00 57.69 1532 LEU A O 1
ATOM 6098 N N . LEU A 1 1296 ? 133.684 148.227 153.674 1.00 47.49 1533 LEU A N 1
ATOM 6099 C CA . LEU A 1 1296 ? 133.796 148.816 152.346 1.00 43.00 1533 LEU A CA 1
ATOM 6100 C C . LEU A 1 1296 ? 135.074 148.366 151.651 1.00 44.79 1533 LEU A C 1
ATOM 6101 O O . LEU A 1 1296 ? 135.065 148.089 150.447 1.00 58.99 1533 LEU A O 1
ATOM 6106 N N . TYR A 1 1297 ? 136.183 148.294 152.386 1.00 41.40 1534 TYR A N 1
ATOM 6107 C CA . TYR A 1 1297 ? 137.446 147.898 151.775 1.00 45.28 1534 TYR A CA 1
ATOM 6108 C C . TYR A 1 1297 ? 137.374 146.478 151.226 1.00 48.57 1534 TYR A C 1
ATOM 6109 O O . TYR A 1 1297 ? 137.765 146.224 150.082 1.00 51.95 1534 TYR A O 1
ATOM 6118 N N . PHE A 1 1298 ? 136.880 145.536 152.031 1.00 43.57 1535 PHE A N 1
ATOM 6119 C CA . PHE A 1 1298 ? 136.924 144.133 151.637 1.00 38.07 1535 PHE A CA 1
ATOM 6120 C C . PHE A 1 1298 ? 135.830 143.787 150.636 1.00 41.68 1535 PHE A C 1
ATOM 6121 O O . PHE A 1 1298 ? 136.041 142.952 149.751 1.00 47.53 1535 PHE A O 1
ATOM 6129 N N . ILE A 1 1299 ? 134.657 144.409 150.756 1.00 32.75 1536 ILE A N 1
ATOM 6130 C CA . ILE A 1 1299 ? 133.578 144.104 149.824 1.00 37.02 1536 ILE A CA 1
ATOM 6131 C C . ILE A 1 1299 ? 133.763 144.864 148.518 1.00 37.52 1536 ILE A C 1
ATOM 6132 O O . ILE A 1 1299 ? 133.235 144.458 147.477 1.00 46.38 1536 ILE A O 1
ATOM 6137 N N . SER A 1 1300 ? 134.502 145.976 148.541 1.00 45.87 1537 SER A N 1
ATOM 6138 C CA . SER A 1 1300 ? 134.799 146.686 147.300 1.00 35.19 1537 SER A CA 1
ATOM 6139 C C . SER A 1 1300 ? 135.801 145.914 146.454 1.00 39.38 1537 SER A C 1
ATOM 6140 O O . SER A 1 1300 ? 135.697 145.891 145.223 1.00 56.88 1537 SER A O 1
ATOM 6143 N N . PHE A 1 1301 ? 136.788 145.285 147.093 1.00 44.36 1538 PHE A N 1
ATOM 6144 C CA . PHE A 1 1301 ? 137.766 144.501 146.348 1.00 39.95 1538 PHE A CA 1
ATOM 6145 C C . PHE A 1 1301 ? 137.134 143.253 145.745 1.00 38.24 1538 PHE A C 1
ATOM 6146 O O . PHE A 1 1301 ? 137.474 142.860 144.625 1.00 51.26 1538 PHE A O 1
ATOM 6154 N N . LEU A 1 1302 ? 136.220 142.611 146.473 1.00 39.39 1539 LEU A N 1
ATOM 6155 C CA . LEU A 1 1302 ? 135.586 141.405 145.951 1.00 36.04 1539 LEU A CA 1
ATOM 6156 C C . LEU A 1 1302 ? 134.755 141.708 144.713 1.00 42.88 1539 LEU A C 1
ATOM 6157 O O . LEU A 1 1302 ? 134.774 140.945 143.742 1.00 53.67 1539 LEU A O 1
ATOM 6162 N N . LEU A 1 1303 ? 134.007 142.811 144.732 1.00 37.28 1540 LEU A N 1
ATOM 6163 C CA . LEU A 1 1303 ? 133.142 143.135 143.604 1.00 25.21 1540 LEU A CA 1
ATOM 6164 C C . LEU A 1 1303 ? 133.956 143.580 142.396 1.00 31.84 1540 LEU A C 1
ATOM 6165 O O . LEU A 1 1303 ? 133.669 143.182 141.262 1.00 40.74 1540 LEU A O 1
ATOM 6170 N N . ILE A 1 1304 ? 134.976 144.411 142.619 1.00 40.21 1541 ILE A N 1
ATOM 6171 C CA . ILE A 1 1304 ? 135.748 144.952 141.505 1.00 39.19 1541 ILE A CA 1
ATOM 6172 C C . ILE A 1 1304 ? 136.578 143.861 140.843 1.00 28.59 1541 ILE A C 1
ATOM 6173 O O . ILE A 1 1304 ? 136.699 143.818 139.615 1.00 41.26 1541 ILE A O 1
ATOM 6178 N N . VAL A 1 1305 ? 137.173 142.971 141.636 1.00 33.04 1542 VAL A N 1
ATOM 6179 C CA . VAL A 1 1305 ? 137.958 141.888 141.055 1.00 42.54 1542 VAL A CA 1
ATOM 6180 C C . VAL A 1 1305 ? 137.049 140.900 140.339 1.00 38.33 1542 VAL A C 1
ATOM 6181 O O . VAL A 1 1305 ? 137.404 140.360 139.286 1.00 35.61 1542 VAL A O 1
ATOM 6185 N N . SER A 1 1306 ? 135.869 140.639 140.899 1.00 45.10 1543 SER A N 1
ATOM 6186 C CA . SER A 1 1306 ? 134.923 139.750 140.238 1.00 37.96 1543 SER A CA 1
ATOM 6187 C C . SER A 1 1306 ? 134.450 140.330 138.915 1.00 40.66 1543 SER A C 1
ATOM 6188 O O . SER A 1 1306 ? 134.192 139.583 137.966 1.00 46.01 1543 SER A O 1
ATOM 6191 N N . PHE A 1 1307 ? 134.318 141.654 138.837 1.00 48.20 1544 PHE A N 1
ATOM 6192 C CA . PHE A 1 1307 ? 133.915 142.284 137.587 1.00 35.40 1544 PHE A CA 1
ATOM 6193 C C . PHE A 1 1307 ? 134.973 142.093 136.508 1.00 41.96 1544 PHE A C 1
ATOM 6194 O O . PHE A 1 1307 ? 134.642 141.802 135.354 1.00 60.86 1544 PHE A O 1
ATOM 6202 N N . PHE A 1 1308 ? 136.249 142.257 136.857 1.00 37.72 1545 PHE A N 1
ATOM 6203 C CA . PHE A 1 1308 ? 137.313 142.066 135.877 1.00 43.10 1545 PHE A CA 1
ATOM 6204 C C . PHE A 1 1308 ? 137.403 140.610 135.442 1.00 48.80 1545 PHE A C 1
ATOM 6205 O O . PHE A 1 1308 ? 137.593 140.316 134.257 1.00 59.03 1545 PHE A O 1
ATOM 6213 N N . VAL A 1 1309 ? 137.276 139.681 136.390 1.00 47.38 1546 VAL A N 1
ATOM 6214 C CA . VAL A 1 1309 ? 137.295 138.264 136.042 1.00 41.83 1546 VAL A CA 1
ATOM 6215 C C . VAL A 1 1309 ? 136.084 137.909 135.195 1.00 39.30 1546 VAL A C 1
ATOM 6216 O O . VAL A 1 1309 ? 136.144 136.998 134.361 1.00 46.12 1546 VAL A O 1
ATOM 6220 N N . LEU A 1 1310 ? 134.966 138.605 135.400 1.00 41.98 1547 LEU A N 1
ATOM 6221 C CA . LEU A 1 1310 ? 133.798 138.391 134.555 1.00 39.74 1547 LEU A CA 1
ATOM 6222 C C . LEU A 1 1310 ? 134.080 138.798 133.116 1.00 46.93 1547 LEU A C 1
ATOM 6223 O O . LEU A 1 1310 ? 133.686 138.100 132.177 1.00 58.65 1547 LEU A O 1
ATOM 6228 N N . ASN A 1 1311 ? 134.757 139.931 132.923 1.00 48.12 1548 ASN A N 1
ATOM 6229 C CA . ASN A 1 1311 ? 135.056 140.422 131.584 1.00 46.48 1548 ASN A CA 1
ATOM 6230 C C . ASN A 1 1311 ? 136.198 139.667 130.922 1.00 45.31 1548 ASN A C 1
ATOM 6231 O O . ASN A 1 1311 ? 136.340 139.739 129.698 1.00 54.97 1548 ASN A O 1
ATOM 6236 N N . MET A 1 1312 ? 137.019 138.961 131.698 1.00 41.26 1549 MET A N 1
ATOM 6237 C CA . MET A 1 1312 ? 138.048 138.121 131.100 1.00 39.52 1549 MET A CA 1
ATOM 6238 C C . MET A 1 1312 ? 137.438 136.864 130.495 1.00 40.71 1549 MET A C 1
ATOM 6239 O O . MET A 1 1312 ? 137.866 136.410 129.429 1.00 45.97 1549 MET A O 1
ATOM 6244 N N . PHE A 1 1313 ? 136.433 136.290 131.158 1.00 47.99 1550 PHE A N 1
ATOM 6245 C CA . PHE A 1 1313 ? 135.716 135.158 130.583 1.00 37.61 1550 PHE A CA 1
ATOM 6246 C C . PHE A 1 1313 ? 134.985 135.565 129.312 1.00 45.24 1550 PHE A C 1
ATOM 6247 O O . PHE A 1 1313 ? 134.954 134.810 128.335 1.00 55.74 1550 PHE A O 1
ATOM 6255 N N . VAL A 1 1314 ? 134.386 136.755 129.307 1.00 54.74 1551 VAL A N 1
ATOM 6256 C CA . VAL A 1 1314 ? 133.727 137.249 128.103 1.00 48.02 1551 VAL A CA 1
ATOM 6257 C C . VAL A 1 1314 ? 134.749 137.502 127.004 1.00 52.46 1551 VAL A C 1
ATOM 6258 O O . VAL A 1 1314 ? 134.481 137.267 125.820 1.00 55.59 1551 VAL A O 1
ATOM 6262 N N . GLY A 1 1315 ? 135.933 137.991 127.373 1.00 54.97 1552 GLY A N 1
ATOM 6263 C CA . GLY A 1 1315 ? 136.948 138.267 126.371 1.00 40.84 1552 GLY A CA 1
ATOM 6264 C C . GLY A 1 1315 ? 137.421 137.015 125.660 1.00 41.62 1552 GLY A C 1
ATOM 6265 O O . GLY A 1 1315 ? 137.709 137.041 124.461 1.00 53.44 1552 GLY A O 1
ATOM 6266 N N . VAL A 1 1316 ? 137.521 135.904 126.389 1.00 46.88 1553 VAL A N 1
ATOM 6267 C CA . VAL A 1 1316 ? 137.945 134.651 125.776 1.00 44.22 1553 VAL A CA 1
ATOM 6268 C C . VAL A 1 1316 ? 136.856 134.106 124.862 1.00 45.07 1553 VAL A C 1
ATOM 6269 O O . VAL A 1 1316 ? 137.137 133.631 123.756 1.00 56.56 1553 VAL A O 1
ATOM 6273 N N . VAL A 1 1317 ? 135.600 134.154 125.307 1.00 51.02 1554 VAL A N 1
ATOM 6274 C CA . VAL A 1 1317 ? 134.511 133.603 124.507 1.00 51.29 1554 VAL A CA 1
ATOM 6275 C C . VAL A 1 1317 ? 134.345 134.387 123.212 1.00 54.61 1554 VAL A C 1
ATOM 6276 O O . VAL A 1 1317 ? 134.209 133.802 122.132 1.00 61.82 1554 VAL A O 1
ATOM 6280 N N . VAL A 1 1318 ? 134.351 135.717 123.295 1.00 61.22 1555 VAL A N 1
ATOM 6281 C CA . VAL A 1 1318 ? 134.123 136.532 122.105 1.00 56.96 1555 VAL A CA 1
ATOM 6282 C C . VAL A 1 1318 ? 135.188 136.250 121.055 1.00 59.45 1555 VAL A C 1
ATOM 6283 O O . VAL A 1 1318 ? 134.898 136.201 119.854 1.00 65.16 1555 VAL A O 1
ATOM 6287 N N . GLU A 1 1319 ? 136.436 136.071 121.484 1.00 61.45 1556 GLU A N 1
ATOM 6288 C CA . GLU A 1 1319 ? 137.505 135.788 120.533 1.00 64.67 1556 GLU A CA 1
ATOM 6289 C C . GLU A 1 1319 ? 137.276 134.456 119.832 1.00 65.21 1556 GLU A C 1
ATOM 6290 O O . GLU A 1 1319 ? 137.481 134.339 118.619 1.00 73.41 1556 GLU A O 1
ATOM 6296 N N . ASN A 1 1320 ? 136.852 133.435 120.579 1.00 60.91 1557 ASN A N 1
ATOM 6297 C CA . ASN A 1 1320 ? 136.569 132.142 119.965 1.00 62.22 1557 ASN A CA 1
ATOM 6298 C C . ASN A 1 1320 ? 135.404 132.241 118.990 1.00 70.11 1557 ASN A C 1
ATOM 6299 O O . ASN A 1 1320 ? 135.436 131.643 117.909 1.00 77.00 1557 ASN A O 1
ATOM 6304 N N . PHE A 1 1321 ? 134.364 132.991 119.356 1.00 71.89 1558 PHE A N 1
ATOM 6305 C CA . PHE A 1 1321 ? 133.242 133.195 118.446 1.00 67.70 1558 PHE A CA 1
ATOM 6306 C C . PHE A 1 1321 ? 133.688 133.874 117.158 1.00 70.12 1558 PHE A C 1
ATOM 6307 O O . PHE A 1 1321 ? 133.344 133.421 116.061 1.00 75.24 1558 PHE A O 1
ATOM 6315 N N . HIS A 1 1322 ? 134.457 134.958 117.268 1.00 76.56 1559 HIS A N 1
ATOM 6316 C CA . HIS A 1 1322 ? 134.872 135.685 116.075 1.00 80.62 1559 HIS A CA 1
ATOM 6317 C C . HIS A 1 1322 ? 135.754 134.824 115.182 1.00 80.77 1559 HIS A C 1
ATOM 6318 O O . HIS A 1 1322 ? 135.622 134.853 113.953 1.00 85.77 1559 HIS A O 1
ATOM 6325 N N . LYS A 1 1323 ? 136.662 134.051 115.778 1.00 80.32 1560 LYS A N 1
ATOM 6326 C CA . LYS A 1 1323 ? 137.523 133.191 114.974 1.00 88.09 1560 LYS A CA 1
ATOM 6327 C C . LYS A 1 1323 ? 136.769 131.967 114.470 1.00 88.76 1560 LYS A C 1
ATOM 6328 O O . LYS A 1 1323 ? 137.097 131.424 113.409 1.00 89.32 1560 LYS A O 1
ATOM 6334 N N . CYS A 1 1324 ? 135.758 131.515 115.214 1.00 90.73 1561 CYS A N 1
ATOM 6335 C CA . CYS A 1 1324 ? 134.982 130.361 114.770 1.00 88.57 1561 CYS A CA 1
ATOM 6336 C C . CYS A 1 1324 ? 134.110 130.710 113.572 1.00 90.06 1561 CYS A C 1
ATOM 6337 O O . CYS A 1 1324 ? 134.046 129.947 112.600 1.00 94.15 1561 CYS A O 1
ATOM 6340 N N . ARG A 1 1325 ? 133.426 131.855 113.619 1.00 93.93 1562 ARG A N 1
ATOM 6341 C CA . ARG A 1 1325 ? 132.584 132.250 112.498 1.00 94.81 1562 ARG A CA 1
ATOM 6342 C C . ARG A 1 1325 ? 133.397 132.511 111.237 1.00 99.40 1562 ARG A C 1
ATOM 6343 O O . ARG A 1 1325 ? 132.959 132.133 110.146 1.00 101.26 1562 ARG A O 1
ATOM 6351 N N . GLN A 1 1326 ? 134.568 133.141 111.359 1.00 106.10 1563 GLN A N 1
ATOM 6352 C CA . GLN A 1 1326 ? 135.424 133.338 110.194 1.00 106.86 1563 GLN A CA 1
ATOM 6353 C C . GLN A 1 1326 ? 135.806 132.008 109.561 1.00 105.81 1563 GLN A C 1
ATOM 6354 O O . GLN A 1 1326 ? 135.914 131.908 108.333 1.00 105.17 1563 GLN A O 1
ATOM 6360 N N . HIS A 1 1327 ? 136.015 130.983 110.379 1.00 113.55 1564 HIS A N 1
ATOM 6361 C CA . HIS A 1 1327 ? 136.310 129.648 109.879 1.00 116.03 1564 HIS A CA 1
ATOM 6362 C C . HIS A 1 1327 ? 135.018 128.885 109.606 1.00 113.30 1564 HIS A C 1
ATOM 6363 O O . HIS A 1 1327 ? 134.807 128.373 108.508 1.00 113.76 1564 HIS A O 1
ATOM 6370 N N . SER A 1 1367 ? 100.562 85.416 110.807 1.00 146.72 1604 SER A N 1
ATOM 6371 C CA . SER A 1 1367 ? 100.827 85.886 112.161 1.00 147.08 1604 SER A CA 1
ATOM 6372 C C . SER A 1 1367 ? 99.592 86.555 112.758 1.00 147.28 1604 SER A C 1
ATOM 6373 O O . SER A 1 1367 ? 99.643 87.718 113.155 1.00 145.98 1604 SER A O 1
ATOM 6376 N N . PRO A 1 1368 ? 98.478 85.819 112.824 1.00 150.79 1605 PRO A N 1
ATOM 6377 C CA . PRO A 1 1368 ? 97.252 86.427 113.367 1.00 149.48 1605 PRO A CA 1
ATOM 6378 C C . PRO A 1 1368 ? 97.346 86.731 114.850 1.00 149.38 1605 PRO A C 1
ATOM 6379 O O . PRO A 1 1368 ? 96.994 87.839 115.274 1.00 147.88 1605 PRO A O 1
ATOM 6383 N N . THR A 1 1369 ? 97.813 85.776 115.656 1.00 149.46 1606 THR A N 1
ATOM 6384 C CA . THR A 1 1369 ? 97.973 86.002 117.086 1.00 149.16 1606 THR A CA 1
ATOM 6385 C C . THR A 1 1369 ? 99.113 86.959 117.402 1.00 147.89 1606 THR A C 1
ATOM 6386 O O . THR A 1 1369 ? 98.999 87.751 118.343 1.00 145.95 1606 THR A O 1
ATOM 6390 N N . ARG A 1 1370 ? 100.204 86.906 116.636 1.00 139.13 1607 ARG A N 1
ATOM 6391 C CA . ARG A 1 1370 ? 101.369 87.735 116.920 1.00 137.39 1607 ARG A CA 1
ATOM 6392 C C . ARG A 1 1370 ? 101.136 89.190 116.531 1.00 138.29 1607 ARG A C 1
ATOM 6393 O O . ARG A 1 1370 ? 101.694 90.098 117.157 1.00 138.58 1607 ARG A O 1
ATOM 6401 N N . ARG A 1 1371 ? 100.320 89.434 115.503 1.00 136.50 1608 ARG A N 1
ATOM 6402 C CA . ARG A 1 1371 ? 100.113 90.802 115.041 1.00 135.47 1608 ARG A CA 1
ATOM 6403 C C . ARG A 1 1371 ? 99.469 91.666 116.117 1.00 134.73 1608 ARG A C 1
ATOM 6404 O O . ARG A 1 1371 ? 99.853 92.829 116.289 1.00 134.55 1608 ARG A O 1
ATOM 6412 N N . SER A 1 1372 ? 98.494 91.123 116.848 1.00 143.65 1609 SER A N 1
ATOM 6413 C CA . SER A 1 1372 ? 97.837 91.904 117.890 1.00 145.41 1609 SER A CA 1
ATOM 6414 C C . SER A 1 1372 ? 98.839 92.369 118.940 1.00 145.29 1609 SER A C 1
ATOM 6415 O O . SER A 1 1372 ? 98.804 93.529 119.369 1.00 143.28 1609 SER A O 1
ATOM 6418 N N . ILE A 1 1373 ? 99.739 91.482 119.363 1.00 141.91 1610 ILE A N 1
ATOM 6419 C CA . ILE A 1 1373 ? 100.800 91.887 120.278 1.00 140.83 1610 ILE A CA 1
ATOM 6420 C C . ILE A 1 1373 ? 101.701 92.921 119.615 1.00 140.56 1610 ILE A C 1
ATOM 6421 O O . ILE A 1 1373 ? 102.100 93.910 120.241 1.00 139.70 1610 ILE A O 1
ATOM 6426 N N . HIS A 1 1374 ? 102.036 92.710 118.340 1.00 138.70 1611 HIS A N 1
ATOM 6427 C CA . HIS A 1 1374 ? 102.893 93.655 117.634 1.00 138.39 1611 HIS A CA 1
ATOM 6428 C C . HIS A 1 1374 ? 102.275 95.047 117.613 1.00 139.17 1611 HIS A C 1
ATOM 6429 O O . HIS A 1 1374 ? 102.987 96.052 117.715 1.00 140.48 1611 HIS A O 1
ATOM 6436 N N . SER A 1 1375 ? 100.950 95.126 117.477 1.00 143.81 1612 SER A N 1
ATOM 6437 C CA . SER A 1 1375 ? 100.286 96.424 117.509 1.00 144.13 1612 SER A CA 1
ATOM 6438 C C . SER A 1 1375 ? 100.469 97.101 118.862 1.00 144.82 1612 SER A C 1
ATOM 6439 O O . SER A 1 1375 ? 100.733 98.307 118.931 1.00 144.17 1612 SER A O 1
ATOM 6442 N N . LEU A 1 1376 ? 100.332 96.340 119.951 1.00 140.39 1613 LEU A N 1
ATOM 6443 C CA . LEU A 1 1376 ? 100.465 96.920 121.283 1.00 139.44 1613 LEU A CA 1
ATOM 6444 C C . LEU A 1 1376 ? 101.873 97.458 121.508 1.00 137.94 1613 LEU A C 1
ATOM 6445 O O . LEU A 1 1376 ? 102.052 98.581 121.993 1.00 138.32 1613 LEU A O 1
ATOM 6450 N N . CYS A 1 1377 ? 102.890 96.668 121.156 1.00 135.00 1614 CYS A N 1
ATOM 6451 C CA . CYS A 1 1377 ? 104.264 97.118 121.340 1.00 135.08 1614 CYS A CA 1
ATOM 6452 C C . CYS A 1 1377 ? 104.558 98.362 120.514 1.00 135.85 1614 CYS A C 1
ATOM 6453 O O . CYS A 1 1377 ? 105.218 99.287 121.001 1.00 137.18 1614 CYS A O 1
ATOM 6456 N N . THR A 1 1378 ? 104.079 98.405 119.270 1.00 145.72 1615 THR A N 1
ATOM 6457 C CA . THR A 1 1378 ? 104.281 99.588 118.442 1.00 146.51 1615 THR A CA 1
ATOM 6458 C C . THR A 1 1378 ? 103.571 100.803 119.023 1.00 145.68 1615 THR A C 1
ATOM 6459 O O . THR A 1 1378 ? 104.087 101.923 118.935 1.00 145.06 1615 THR A O 1
ATOM 6463 N N . SER A 1 1379 ? 102.398 100.606 119.617 1.00 142.72 1616 SER A N 1
ATOM 6464 C CA . SER A 1 1379 ? 101.643 101.716 120.177 1.00 141.80 1616 SER A CA 1
ATOM 6465 C C . SER A 1 1379 ? 102.386 102.339 121.353 1.00 140.91 1616 SER A C 1
ATOM 6466 O O . SER A 1 1379 ? 103.181 101.686 122.034 1.00 139.33 1616 SER A O 1
ATOM 6469 N N . HIS A 1 1380 ? 102.117 103.624 121.585 1.00 130.34 1617 HIS A N 1
ATOM 6470 C CA . HIS A 1 1380 ? 102.758 104.350 122.674 1.00 129.83 1617 HIS A CA 1
ATOM 6471 C C . HIS A 1 1380 ? 102.249 103.930 124.046 1.00 130.88 1617 HIS A C 1
ATOM 6472 O O . HIS A 1 1380 ? 102.832 104.346 125.052 1.00 130.51 1617 HIS A O 1
ATOM 6479 N N . TYR A 1 1381 ? 101.188 103.123 124.117 1.00 131.75 1618 TYR A N 1
ATOM 6480 C CA . TYR A 1 1381 ? 100.647 102.735 125.416 1.00 130.75 1618 TYR A CA 1
ATOM 6481 C C . TYR A 1 1381 ? 101.689 102.006 126.255 1.00 131.12 1618 TYR A C 1
ATOM 6482 O O . TYR A 1 1381 ? 101.812 102.258 127.459 1.00 129.97 1618 TYR A O 1
ATOM 6491 N N . LEU A 1 1382 ? 102.451 101.101 125.639 1.00 128.34 1619 LEU A N 1
ATOM 6492 C CA . LEU A 1 1382 ? 103.427 100.329 126.402 1.00 126.53 1619 LEU A CA 1
ATOM 6493 C C . LEU A 1 1382 ? 104.469 101.237 127.042 1.00 126.61 1619 LEU A C 1
ATOM 6494 O O . LEU A 1 1382 ? 104.833 101.046 128.208 1.00 126.35 1619 LEU A O 1
ATOM 6499 N N . ASP A 1 1383 ? 104.961 102.231 126.300 1.00 125.63 1620 ASP A N 1
ATOM 6500 C CA . ASP A 1 1383 ? 105.965 103.133 126.853 1.00 123.96 1620 ASP A CA 1
ATOM 6501 C C . ASP A 1 1383 ? 105.416 103.909 128.042 1.00 123.19 1620 ASP A C 1
ATOM 6502 O O . ASP A 1 1383 ? 106.098 104.057 129.063 1.00 124.98 1620 ASP A O 1
ATOM 6507 N N . LEU A 1 1384 ? 104.186 104.416 127.933 1.00 120.28 1621 LEU A N 1
ATOM 6508 C CA . LEU A 1 1384 ? 103.596 105.147 129.049 1.00 122.71 1621 LEU A CA 1
ATOM 6509 C C . LEU A 1 1384 ? 103.424 104.246 130.265 1.00 122.62 1621 LEU A C 1
ATOM 6510 O O . LEU A 1 1384 ? 103.674 104.668 131.400 1.00 122.06 1621 LEU A O 1
ATOM 6515 N N . PHE A 1 1385 ? 102.997 103.000 130.051 1.00 113.32 1622 PHE A N 1
ATOM 6516 C CA . PHE A 1 1385 ? 102.893 102.063 131.164 1.00 112.98 1622 PHE A CA 1
ATOM 6517 C C . PHE A 1 1385 ? 104.258 101.790 131.780 1.00 111.02 1622 PHE A C 1
ATOM 6518 O O . PHE A 1 1385 ? 104.399 101.756 133.008 1.00 110.52 1622 PHE A O 1
ATOM 6526 N N . ILE A 1 1386 ? 105.278 101.592 130.943 1.00 108.86 1623 ILE A N 1
ATOM 6527 C CA . ILE A 1 1386 ? 106.620 101.340 131.458 1.00 107.72 1623 ILE A CA 1
ATOM 6528 C C . ILE A 1 1386 ? 107.123 102.545 132.238 1.00 106.24 1623 ILE A C 1
ATOM 6529 O O . ILE A 1 1386 ? 107.741 102.403 133.300 1.00 106.13 1623 ILE A O 1
ATOM 6534 N N . THR A 1 1387 ? 106.876 103.750 131.723 1.00 103.40 1624 THR A N 1
ATOM 6535 C CA . THR A 1 1387 ? 107.303 104.950 132.431 1.00 103.44 1624 THR A CA 1
ATOM 6536 C C . THR A 1 1387 ? 106.654 105.029 133.806 1.00 105.64 1624 THR A C 1
ATOM 6537 O O . THR A 1 1387 ? 107.305 105.403 134.787 1.00 107.73 1624 THR A O 1
ATOM 6541 N N . PHE A 1 1388 ? 105.370 104.682 133.897 1.00 101.03 1625 PHE A N 1
ATOM 6542 C CA . PHE A 1 1388 ? 104.694 104.697 135.189 1.00 100.93 1625 PHE A CA 1
ATOM 6543 C C . PHE A 1 1388 ? 105.321 103.698 136.154 1.00 99.91 1625 PHE A C 1
ATOM 6544 O O . PHE A 1 1388 ? 105.541 104.012 137.329 1.00 100.25 1625 PHE A O 1
ATOM 6552 N N . ILE A 1 1389 ? 105.621 102.489 135.675 1.00 96.10 1626 ILE A N 1
ATOM 6553 C CA . ILE A 1 1389 ? 106.144 101.451 136.560 1.00 97.34 1626 ILE A CA 1
ATOM 6554 C C . ILE A 1 1389 ? 107.513 101.844 137.096 1.00 96.39 1626 ILE A C 1
ATOM 6555 O O . ILE A 1 1389 ? 107.825 101.613 138.269 1.00 99.56 1626 ILE A O 1
ATOM 6560 N N . ILE A 1 1390 ? 108.361 102.423 136.246 1.00 92.19 1627 ILE A N 1
ATOM 6561 C CA . ILE A 1 1390 ? 109.667 102.871 136.717 1.00 88.04 1627 ILE A CA 1
ATOM 6562 C C . ILE A 1 1390 ? 109.514 104.052 137.666 1.00 87.63 1627 ILE A C 1
ATOM 6563 O O . ILE A 1 1390 ? 110.232 104.157 138.666 1.00 94.59 1627 ILE A O 1
ATOM 6568 N N . CYS A 1 1391 ? 108.577 104.956 137.377 1.00 81.90 1628 CYS A N 1
ATOM 6569 C CA . CYS A 1 1391 ? 108.385 106.113 138.246 1.00 81.41 1628 CYS A CA 1
ATOM 6570 C C . CYS A 1 1391 ? 107.973 105.689 139.650 1.00 84.65 1628 CYS A C 1
ATOM 6571 O O . CYS A 1 1391 ? 108.459 106.246 140.640 1.00 84.60 1628 CYS A O 1
ATOM 6574 N N . VAL A 1 1392 ? 107.065 104.719 139.763 1.00 84.50 1629 VAL A N 1
ATOM 6575 C CA . VAL A 1 1392 ? 106.685 104.242 141.088 1.00 83.00 1629 VAL A CA 1
ATOM 6576 C C . VAL A 1 1392 ? 107.839 103.478 141.725 1.00 82.51 1629 VAL A C 1
ATOM 6577 O O . VAL A 1 1392 ? 108.045 103.540 142.943 1.00 83.15 1629 VAL A O 1
ATOM 6581 N N . ASN A 1 1393 ? 108.610 102.743 140.919 1.00 82.06 1630 ASN A N 1
ATOM 6582 C CA . ASN A 1 1393 ? 109.813 102.101 141.439 1.00 80.90 1630 ASN A CA 1
ATOM 6583 C C . ASN A 1 1393 ? 110.812 103.139 141.932 1.00 79.82 1630 ASN A C 1
ATOM 6584 O O . ASN A 1 1393 ? 111.624 102.861 142.822 1.00 76.67 1630 ASN A O 1
ATOM 6589 N N . VAL A 1 1394 ? 110.778 104.339 141.349 1.00 79.10 1631 VAL A N 1
ATOM 6590 C CA . VAL A 1 1394 ? 111.582 105.449 141.851 1.00 69.74 1631 VAL A CA 1
ATOM 6591 C C . VAL A 1 1394 ? 111.086 105.904 143.215 1.00 69.75 1631 VAL A C 1
ATOM 6592 O O . VAL A 1 1394 ? 111.887 106.256 144.088 1.00 72.05 1631 VAL A O 1
ATOM 6596 N N . ILE A 1 1395 ? 109.771 105.906 143.426 1.00 71.40 1632 ILE A N 1
ATOM 6597 C CA . ILE A 1 1395 ? 109.235 106.364 144.703 1.00 71.71 1632 ILE A CA 1
ATOM 6598 C C . ILE A 1 1395 ? 109.562 105.369 145.810 1.00 72.27 1632 ILE A C 1
ATOM 6599 O O . ILE A 1 1395 ? 109.893 105.761 146.936 1.00 73.87 1632 ILE A O 1
ATOM 6604 N N . THR A 1 1396 ? 109.473 104.069 145.519 1.00 71.97 1633 THR A N 1
ATOM 6605 C CA . THR A 1 1396 ? 109.752 103.069 146.545 1.00 68.68 1633 THR A CA 1
ATOM 6606 C C . THR A 1 1396 ? 111.232 103.020 146.897 1.00 69.95 1633 THR A C 1
ATOM 6607 O O . THR A 1 1396 ? 111.585 102.649 148.021 1.00 75.43 1633 THR A O 1
ATOM 6611 N N . MET A 1 1397 ? 112.107 103.378 145.958 1.00 71.82 1634 MET A N 1
ATOM 6612 C CA . MET A 1 1397 ? 113.535 103.419 146.245 1.00 66.98 1634 MET A CA 1
ATOM 6613 C C . MET A 1 1397 ? 113.917 104.592 147.135 1.00 62.82 1634 MET A C 1
ATOM 6614 O O . MET A 1 1397 ? 115.019 104.595 147.691 1.00 67.91 1634 MET A O 1
ATOM 6619 N N . SER A 1 1398 ? 113.037 105.578 147.286 1.00 57.54 1635 SER A N 1
ATOM 6620 C CA . SER A 1 1398 ? 113.297 106.724 148.145 1.00 53.31 1635 SER A CA 1
ATOM 6621 C C . SER A 1 1398 ? 112.743 106.558 149.553 1.00 65.31 1635 SER A C 1
ATOM 6622 O O . SER A 1 1398 ? 113.065 107.373 150.424 1.00 73.46 1635 SER A O 1
ATOM 6625 N N . MET A 1 1399 ? 111.922 105.538 149.801 1.00 70.14 1636 MET A N 1
ATOM 6626 C CA . MET A 1 1399 ? 111.367 105.325 151.132 1.00 66.21 1636 MET A CA 1
ATOM 6627 C C . MET A 1 1399 ? 112.327 104.612 152.074 1.00 69.73 1636 MET A C 1
ATOM 6628 O O . MET A 1 1399 ? 112.103 104.642 153.288 1.00 79.93 1636 MET A O 1
ATOM 6633 N N . GLU A 1 1400 ? 113.380 103.978 151.564 1.00 63.67 1637 GLU A N 1
ATOM 6634 C CA . GLU A 1 1400 ? 114.344 103.343 152.449 1.00 66.32 1637 GLU A CA 1
ATOM 6635 C C . GLU A 1 1400 ? 115.055 104.382 153.306 1.00 68.08 1637 GLU A C 1
ATOM 6636 O O . GLU A 1 1400 ? 115.355 105.493 152.862 1.00 73.43 1637 GLU A O 1
ATOM 6642 N N . HIS A 1 1401 ? 115.312 104.006 154.554 1.00 62.40 1638 HIS A N 1
ATOM 6643 C CA . HIS A 1 1401 ? 115.981 104.870 155.514 1.00 61.30 1638 HIS A CA 1
ATOM 6644 C C . HIS A 1 1401 ? 116.529 104.003 156.635 1.00 65.91 1638 HIS A C 1
ATOM 6645 O O . HIS A 1 1401 ? 116.227 102.811 156.724 1.00 66.85 1638 HIS A O 1
ATOM 6652 N N . TYR A 1 1402 ? 117.350 104.617 157.482 1.00 59.74 1639 TYR A N 1
ATOM 6653 C CA . TYR A 1 1402 ? 117.971 103.893 158.583 1.00 52.36 1639 TYR A CA 1
ATOM 6654 C C . TYR A 1 1402 ? 116.920 103.456 159.595 1.00 58.14 1639 TYR A C 1
ATOM 6655 O O . TYR A 1 1402 ? 116.022 104.224 159.949 1.00 57.55 1639 TYR A O 1
ATOM 6664 N N . ASN A 1 1403 ? 117.043 102.215 160.068 1.00 62.93 1640 ASN A N 1
ATOM 6665 C CA . ASN A 1 1403 ? 116.144 101.667 161.086 1.00 63.19 1640 ASN A CA 1
ATOM 6666 C C . ASN A 1 1403 ? 114.683 101.759 160.648 1.00 68.54 1640 ASN A C 1
ATOM 6667 O O . ASN A 1 1403 ? 113.805 102.148 161.420 1.00 69.08 1640 ASN A O 1
ATOM 6672 N N . GLN A 1 1404 ? 114.417 101.399 159.397 1.00 76.81 1641 GLN A N 1
ATOM 6673 C CA . GLN A 1 1404 ? 113.044 101.342 158.930 1.00 73.70 1641 GLN A CA 1
ATOM 6674 C C . GLN A 1 1404 ? 112.336 100.131 159.538 1.00 81.60 1641 GLN A C 1
ATOM 6675 O O . GLN A 1 1404 ? 112.968 99.110 159.821 1.00 78.78 1641 GLN A O 1
ATOM 6681 N N . PRO A 1 1405 ? 111.025 100.216 159.747 1.00 89.50 1642 PRO A N 1
ATOM 6682 C CA . PRO A 1 1405 ? 110.307 99.096 160.361 1.00 87.36 1642 PRO A CA 1
ATOM 6683 C C . PRO A 1 1405 ? 110.304 97.870 159.463 1.00 90.36 1642 PRO A C 1
ATOM 6684 O O . PRO A 1 1405 ? 110.338 97.968 158.234 1.00 91.19 1642 PRO A O 1
ATOM 6688 N N . LYS A 1 1406 ? 110.256 96.697 160.100 1.00 99.05 1643 LYS A N 1
ATOM 6689 C CA . LYS A 1 1406 ? 110.240 95.450 159.342 1.00 100.40 1643 LYS A CA 1
ATOM 6690 C C . LYS A 1 1406 ? 109.018 95.362 158.440 1.00 102.29 1643 LYS A C 1
ATOM 6691 O O . LYS A 1 1406 ? 109.053 94.681 157.409 1.00 99.34 1643 LYS A O 1
ATOM 6697 N N . SER A 1 1407 ? 107.929 96.041 158.804 1.00 106.07 1644 SER A N 1
ATOM 6698 C CA . SER A 1 1407 ? 106.761 96.066 157.931 1.00 104.62 1644 SER A CA 1
ATOM 6699 C C . SER A 1 1407 ? 107.110 96.673 156.579 1.00 105.80 1644 SER A C 1
ATOM 6700 O O . SER A 1 1407 ? 106.689 96.165 155.534 1.00 105.53 1644 SER A O 1
ATOM 6703 N N . LEU A 1 1408 ? 107.885 97.760 156.580 1.00 98.32 1645 LEU A N 1
ATOM 6704 C CA . LEU A 1 1408 ? 108.265 98.397 155.323 1.00 95.81 1645 LEU A CA 1
ATOM 6705 C C . LEU A 1 1408 ? 109.206 97.511 154.519 1.00 92.56 1645 LEU A C 1
ATOM 6706 O O . LEU A 1 1408 ? 109.181 97.531 153.283 1.00 96.36 1645 LEU A O 1
ATOM 6711 N N . ASP A 1 1409 ? 110.044 96.727 155.199 1.00 95.95 1646 ASP A N 1
ATOM 6712 C CA . ASP A 1 1409 ? 110.951 95.831 154.490 1.00 98.92 1646 ASP A CA 1
ATOM 6713 C C . ASP A 1 1409 ? 110.178 94.828 153.645 1.00 101.40 1646 ASP A C 1
ATOM 6714 O O . ASP A 1 1409 ? 110.502 94.612 152.471 1.00 101.21 1646 ASP A O 1
ATOM 6719 N N . GLU A 1 1410 ? 109.152 94.202 154.225 1.00 107.37 1647 GLU A N 1
ATOM 6720 C CA . GLU A 1 1410 ? 108.356 93.240 153.471 1.00 107.60 1647 GLU A CA 1
ATOM 6721 C C . GLU A 1 1410 ? 107.611 93.919 152.329 1.00 108.11 1647 GLU A C 1
ATOM 6722 O O . GLU A 1 1410 ? 107.552 93.387 151.215 1.00 106.08 1647 GLU A O 1
ATOM 6728 N N . ALA A 1 1411 ? 107.038 95.097 152.584 1.00 109.33 1648 ALA A N 1
ATOM 6729 C CA . ALA A 1 1411 ? 106.294 95.793 151.541 1.00 105.36 1648 ALA A CA 1
ATOM 6730 C C . ALA A 1 1411 ? 107.191 96.135 150.359 1.00 105.86 1648 ALA A C 1
ATOM 6731 O O . ALA A 1 1411 ? 106.792 95.966 149.201 1.00 107.32 1648 ALA A O 1
ATOM 6733 N N . LEU A 1 1412 ? 108.406 96.616 150.629 1.00 96.57 1649 LEU A N 1
ATOM 6734 C CA . LEU A 1 1412 ? 109.327 96.931 149.543 1.00 95.45 1649 LEU A CA 1
ATOM 6735 C C . LEU A 1 1412 ? 109.744 95.673 148.792 1.00 98.40 1649 LEU A C 1
ATOM 6736 O O . LEU A 1 1412 ? 109.864 95.690 147.562 1.00 101.93 1649 LEU A O 1
ATOM 6741 N N . LYS A 1 1413 ? 109.973 94.573 149.513 1.00 104.05 1650 LYS A N 1
ATOM 6742 C CA . LYS A 1 1413 ? 110.351 93.332 148.847 1.00 104.64 1650 LYS A CA 1
ATOM 6743 C C . LYS A 1 1413 ? 109.244 92.834 147.929 1.00 104.16 1650 LYS A C 1
ATOM 6744 O O . LYS A 1 1413 ? 109.524 92.368 146.819 1.00 103.49 1650 LYS A O 1
ATOM 6750 N N . TYR A 1 1414 ? 107.987 92.921 148.369 1.00 105.34 1651 TYR A N 1
ATOM 6751 C CA . TYR A 1 1414 ? 106.875 92.528 147.510 1.00 106.08 1651 TYR A CA 1
ATOM 6752 C C . TYR A 1 1414 ? 106.800 93.411 146.272 1.00 104.46 1651 TYR A C 1
ATOM 6753 O O . TYR A 1 1414 ? 106.530 92.921 145.170 1.00 107.07 1651 TYR A O 1
ATOM 6762 N N . CYS A 1 1415 ? 107.034 94.715 146.431 1.00 102.15 1652 CYS A N 1
ATOM 6763 C CA . CYS A 1 1415 ? 107.009 95.610 145.280 1.00 103.59 1652 CYS A CA 1
ATOM 6764 C C . CYS A 1 1415 ? 108.066 95.216 144.258 1.00 103.47 1652 CYS A C 1
ATOM 6765 O O . CYS A 1 1415 ? 107.824 95.280 143.048 1.00 105.98 1652 CYS A O 1
ATOM 6768 N N . ASN A 1 1416 ? 109.246 94.805 144.725 1.00 102.46 1653 ASN A N 1
ATOM 6769 C CA . ASN A 1 1416 ? 110.289 94.365 143.805 1.00 102.21 1653 ASN A CA 1
ATOM 6770 C C . ASN A 1 1416 ? 109.816 93.208 142.937 1.00 105.00 1653 ASN A C 1
ATOM 6771 O O . ASN A 1 1416 ? 110.167 93.135 141.755 1.00 105.96 1653 ASN A O 1
ATOM 6776 N N . TYR A 1 1417 ? 109.022 92.295 143.501 1.00 108.01 1654 TYR A N 1
ATOM 6777 C CA . TYR A 1 1417 ? 108.515 91.175 142.716 1.00 107.92 1654 TYR A CA 1
ATOM 6778 C C . TYR A 1 1417 ? 107.648 91.663 141.563 1.00 108.44 1654 TYR A C 1
ATOM 6779 O O . TYR A 1 1417 ? 107.761 91.164 140.438 1.00 107.91 1654 TYR A O 1
ATOM 6788 N N . VAL A 1 1418 ? 106.778 92.639 141.824 1.00 106.21 1655 VAL A N 1
ATOM 6789 C CA . VAL A 1 1418 ? 105.890 93.142 140.781 1.00 105.52 1655 VAL A CA 1
ATOM 6790 C C . VAL A 1 1418 ? 106.695 93.813 139.673 1.00 106.18 1655 VAL A C 1
ATOM 6791 O O . VAL A 1 1418 ? 106.447 93.590 138.483 1.00 107.15 1655 VAL A O 1
ATOM 6795 N N . PHE A 1 1419 ? 107.671 94.645 140.046 1.00 99.37 1656 PHE A N 1
ATOM 6796 C CA . PHE A 1 1419 ? 108.471 95.334 139.038 1.00 97.61 1656 PHE A CA 1
ATOM 6797 C C . PHE A 1 1419 ? 109.257 94.347 138.186 1.00 100.79 1656 PHE A C 1
ATOM 6798 O O . PHE A 1 1419 ? 109.331 94.495 136.961 1.00 105.04 1656 PHE A O 1
ATOM 6806 N N . THR A 1 1420 ? 109.855 93.333 138.815 1.00 110.59 1657 THR A N 1
ATOM 6807 C CA . THR A 1 1420 ? 110.612 92.345 138.055 1.00 110.88 1657 THR A CA 1
ATOM 6808 C C . THR A 1 1420 ? 109.710 91.586 137.090 1.00 113.06 1657 THR A C 1
ATOM 6809 O O . THR A 1 1420 ? 110.087 91.342 135.938 1.00 114.11 1657 THR A O 1
ATOM 6813 N N . ILE A 1 1421 ? 108.513 91.205 137.540 1.00 113.04 1658 ILE A N 1
ATOM 6814 C CA . ILE A 1 1421 ? 107.581 90.504 136.662 1.00 112.40 1658 ILE A CA 1
ATOM 6815 C C . ILE A 1 1421 ? 107.187 91.391 135.490 1.00 112.53 1658 ILE A C 1
ATOM 6816 O O . ILE A 1 1421 ? 107.116 90.935 134.343 1.00 113.22 1658 ILE A O 1
ATOM 6821 N N . VAL A 1 1422 ? 106.920 92.670 135.758 1.00 104.98 1659 VAL A N 1
ATOM 6822 C CA . VAL A 1 1422 ? 106.492 93.578 134.696 1.00 106.57 1659 VAL A CA 1
ATOM 6823 C C . VAL A 1 1422 ? 107.568 93.678 133.623 1.00 105.84 1659 VAL A C 1
ATOM 6824 O O . VAL A 1 1422 ? 107.281 93.612 132.422 1.00 108.56 1659 VAL A O 1
ATOM 6828 N N . PHE A 1 1423 ? 108.825 93.843 134.038 1.00 102.10 1660 PHE A N 1
ATOM 6829 C CA . PHE A 1 1423 ? 109.906 93.927 133.064 1.00 104.62 1660 PHE A CA 1
ATOM 6830 C C . PHE A 1 1423 ? 110.066 92.621 132.296 1.00 109.30 1660 PHE A C 1
ATOM 6831 O O . PHE A 1 1423 ? 110.402 92.643 131.107 1.00 110.99 1660 PHE A O 1
ATOM 6839 N N . VAL A 1 1424 ? 109.835 91.481 132.950 1.00 119.67 1661 VAL A N 1
ATOM 6840 C CA . VAL A 1 1424 ? 109.941 90.201 132.256 1.00 119.71 1661 VAL A CA 1
ATOM 6841 C C . VAL A 1 1424 ? 108.881 90.095 131.166 1.00 119.40 1661 VAL A C 1
ATOM 6842 O O . VAL A 1 1424 ? 109.172 89.680 130.038 1.00 119.31 1661 VAL A O 1
ATOM 6846 N N . PHE A 1 1425 ? 107.638 90.467 131.479 1.00 119.32 1662 PHE A N 1
ATOM 6847 C CA . PHE A 1 1425 ? 106.601 90.494 130.453 1.00 118.80 1662 PHE A CA 1
ATOM 6848 C C . PHE A 1 1425 ? 106.947 91.503 129.368 1.00 118.38 1662 PHE A C 1
ATOM 6849 O O . PHE A 1 1425 ? 106.718 91.256 128.178 1.00 121.65 1662 PHE A O 1
ATOM 6857 N N . GLU A 1 1426 ? 107.503 92.647 129.766 1.00 116.37 1663 GLU A N 1
ATOM 6858 C CA . GLU A 1 1426 ? 107.919 93.657 128.801 1.00 117.55 1663 GLU A CA 1
ATOM 6859 C C . GLU A 1 1426 ? 108.912 93.083 127.799 1.00 118.52 1663 GLU A C 1
ATOM 6860 O O . GLU A 1 1426 ? 108.794 93.322 126.592 1.00 118.37 1663 GLU A O 1
ATOM 6866 N N . ALA A 1 1427 ? 109.905 92.331 128.279 1.00 122.38 1664 ALA A N 1
ATOM 6867 C CA . ALA A 1 1427 ? 110.857 91.708 127.366 1.00 124.34 1664 ALA A CA 1
ATOM 6868 C C . ALA A 1 1427 ? 110.180 90.665 126.486 1.00 127.04 1664 ALA A C 1
ATOM 6869 O O . ALA A 1 1427 ? 110.453 90.589 125.283 1.00 129.20 1664 ALA A O 1
ATOM 6871 N N . ALA A 1 1428 ? 109.297 89.850 127.066 1.00 132.94 1665 ALA A N 1
ATOM 6872 C CA . ALA A 1 1428 ? 108.678 88.768 126.306 1.00 131.95 1665 ALA A CA 1
ATOM 6873 C C . ALA A 1 1428 ? 107.851 89.311 125.148 1.00 131.07 1665 ALA A C 1
ATOM 6874 O O . ALA A 1 1428 ? 107.946 88.820 124.017 1.00 131.17 1665 ALA A O 1
ATOM 6876 N N . LEU A 1 1429 ? 107.031 90.330 125.411 1.00 131.83 1666 LEU A N 1
ATOM 6877 C CA . LEU A 1 1429 ? 106.162 90.860 124.365 1.00 132.62 1666 LEU A CA 1
ATOM 6878 C C . LEU A 1 1429 ? 106.972 91.420 123.204 1.00 132.56 1666 LEU A C 1
ATOM 6879 O O . LEU A 1 1429 ? 106.646 91.179 122.037 1.00 134.18 1666 LEU A O 1
ATOM 6884 N N . LYS A 1 1430 ? 108.037 92.167 123.503 1.00 130.35 1667 LYS A N 1
ATOM 6885 C CA . LYS A 1 1430 ? 108.858 92.734 122.438 1.00 132.03 1667 LYS A CA 1
ATOM 6886 C C . LYS A 1 1430 ? 109.517 91.637 121.613 1.00 132.37 1667 LYS A C 1
ATOM 6887 O O . LYS A 1 1430 ? 109.628 91.754 120.387 1.00 133.33 1667 LYS A O 1
ATO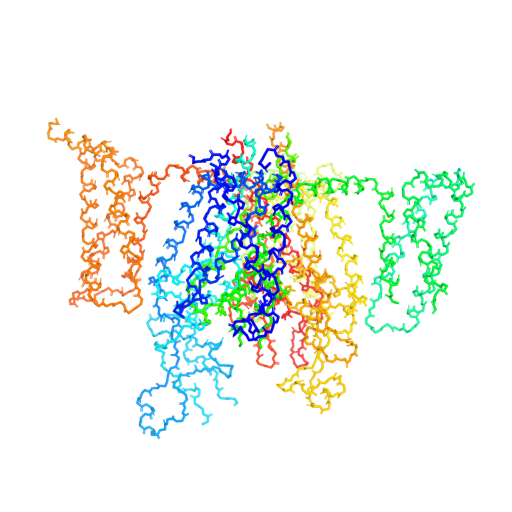M 6893 N N . LEU A 1 1431 ? 109.962 90.564 122.267 1.00 137.99 1668 LEU A N 1
ATOM 6894 C CA . LEU A 1 1431 ? 110.530 89.436 121.537 1.00 138.72 1668 LEU A CA 1
ATOM 6895 C C . LEU A 1 1431 ? 109.517 88.868 120.553 1.00 139.95 1668 LEU A C 1
ATOM 6896 O O . LEU A 1 1431 ? 109.849 88.564 119.401 1.00 137.73 1668 LEU A O 1
ATOM 6901 N N . VAL A 1 1432 ? 108.267 88.714 120.996 1.00 143.75 1669 VAL A N 1
ATOM 6902 C CA . VAL A 1 1432 ? 107.220 88.202 120.118 1.00 142.28 1669 VAL A CA 1
ATOM 6903 C C . VAL A 1 1432 ? 106.984 89.157 118.955 1.00 142.50 1669 VAL A C 1
ATOM 6904 O O . VAL A 1 1432 ? 106.901 88.739 117.794 1.00 143.52 1669 VAL A O 1
ATOM 6908 N N . ALA A 1 1433 ? 106.877 90.455 119.246 1.00 141.06 1670 ALA A N 1
ATOM 6909 C CA . ALA A 1 1433 ? 106.485 91.416 118.220 1.00 140.97 1670 ALA A CA 1
ATOM 6910 C C . ALA A 1 1433 ? 107.572 91.589 117.166 1.00 141.52 1670 ALA A C 1
ATOM 6911 O O . ALA A 1 1433 ? 107.298 91.526 115.962 1.00 141.95 1670 ALA A O 1
ATOM 6913 N N . PHE A 1 1434 ? 108.815 91.806 117.597 1.00 138.40 1671 PHE A N 1
ATOM 6914 C CA . PHE A 1 1434 ? 109.881 92.194 116.683 1.00 137.84 1671 PHE A CA 1
ATOM 6915 C C . PHE A 1 1434 ? 110.773 91.038 116.252 1.00 137.56 1671 PHE A C 1
ATOM 6916 O O . PHE A 1 1434 ? 111.476 91.168 115.244 1.00 137.28 1671 PHE A O 1
ATOM 6924 N N . GLY A 1 1435 ? 110.764 89.928 116.968 1.00 143.20 1672 GLY A N 1
ATOM 6925 C CA . GLY A 1 1435 ? 111.624 88.817 116.618 1.00 144.13 1672 GLY A CA 1
ATOM 6926 C C . GLY A 1 1435 ? 112.977 88.916 117.295 1.00 144.77 1672 GLY A C 1
ATOM 6927 O O . GLY A 1 1435 ? 113.430 89.995 117.691 1.00 146.37 1672 GLY A O 1
ATOM 6928 N N . PHE A 1 1436 ? 113.648 87.770 117.416 1.00 139.73 1673 PHE A N 1
ATOM 6929 C CA . PHE A 1 1436 ? 114.858 87.694 118.231 1.00 139.16 1673 PHE A CA 1
ATOM 6930 C C . PHE A 1 1436 ? 115.936 88.646 117.723 1.00 138.00 1673 PHE A C 1
ATOM 6931 O O . PHE A 1 1436 ? 116.318 89.597 118.414 1.00 138.84 1673 PHE A O 1
ATOM 6939 N N . ARG A 1 1437 ? 116.442 88.405 116.513 1.00 146.06 1674 ARG A N 1
ATOM 6940 C CA . ARG A 1 1437 ? 117.579 89.184 116.031 1.00 147.43 1674 ARG A CA 1
ATOM 6941 C C . ARG A 1 1437 ? 117.204 90.645 115.817 1.00 147.00 1674 ARG A C 1
ATOM 6942 O O . ARG A 1 1437 ? 117.981 91.545 116.154 1.00 145.72 1674 ARG A O 1
ATOM 6950 N N . ARG A 1 1438 ? 116.020 90.903 115.257 1.00 139.26 1675 ARG A N 1
ATOM 6951 C CA . ARG A 1 1438 ? 115.604 92.283 115.030 1.00 139.41 1675 ARG A CA 1
ATOM 6952 C C . ARG A 1 1438 ? 115.423 93.032 116.344 1.00 138.23 1675 ARG A C 1
ATOM 6953 O O . ARG A 1 1438 ? 115.780 94.212 116.437 1.00 137.33 1675 ARG A O 1
ATOM 6961 N N . PHE A 1 1439 ? 114.872 92.370 117.363 1.00 136.45 1676 PHE A N 1
ATOM 6962 C CA . PHE A 1 1439 ? 114.757 92.990 118.680 1.00 135.22 1676 PHE A CA 1
ATOM 6963 C C . PHE A 1 1439 ? 116.131 93.328 119.243 1.00 135.62 1676 PHE A C 1
ATOM 6964 O O . PHE A 1 1439 ? 116.339 94.408 119.807 1.00 134.61 1676 PHE A O 1
ATOM 6972 N N . PHE A 1 1440 ? 117.087 92.408 119.095 1.00 136.46 1677 PHE A N 1
ATOM 6973 C CA . PHE A 1 1440 ? 118.408 92.604 119.680 1.00 134.94 1677 PHE A CA 1
ATOM 6974 C C . PHE A 1 1440 ? 119.140 93.777 119.040 1.00 136.06 1677 PHE A C 1
ATOM 6975 O O . PHE A 1 1440 ? 120.016 94.379 119.671 1.00 136.38 1677 PHE A O 1
ATOM 6983 N N . LYS A 1 1441 ? 118.791 94.129 117.801 1.00 139.98 1678 LYS A N 1
ATOM 6984 C CA . LYS A 1 1441 ? 119.527 95.174 117.096 1.00 140.19 1678 LYS A CA 1
ATOM 6985 C C . LYS A 1 1441 ? 119.442 96.505 117.835 1.00 140.53 1678 LYS A C 1
ATOM 6986 O O . LYS A 1 1441 ? 120.441 97.222 117.965 1.00 138.10 1678 LYS A O 1
ATOM 6992 N N . ASP A 1 1442 ? 118.254 96.854 118.324 1.00 130.32 1679 ASP A N 1
ATOM 6993 C CA . ASP A 1 1442 ? 118.078 98.121 119.021 1.00 126.69 1679 ASP A CA 1
ATOM 6994 C C . ASP A 1 1442 ? 118.873 98.132 120.320 1.00 126.69 1679 ASP A C 1
ATOM 6995 O O . ASP A 1 1442 ? 118.787 97.199 121.123 1.00 127.47 1679 ASP A O 1
ATOM 7000 N N . ARG A 1 1443 ? 119.645 99.202 120.529 1.00 116.25 1680 ARG A N 1
ATOM 7001 C CA . ARG A 1 1443 ? 120.433 99.315 121.752 1.00 116.14 1680 ARG A CA 1
ATOM 7002 C C . ARG A 1 1443 ? 119.537 99.384 122.981 1.00 116.38 1680 ARG A C 1
ATOM 7003 O O . ARG A 1 1443 ? 119.839 98.775 124.014 1.00 115.68 1680 ARG A O 1
ATOM 7011 N N . TRP A 1 1444 ? 118.431 100.126 122.892 1.00 107.40 1681 TRP A N 1
ATOM 7012 C CA . TRP A 1 1444 ? 117.519 100.222 124.026 1.00 106.24 1681 TRP A CA 1
ATOM 7013 C C . TRP A 1 1444 ? 116.980 98.851 124.407 1.00 108.40 1681 TRP A C 1
ATOM 7014 O O . TRP A 1 1444 ? 116.828 98.542 125.595 1.00 108.34 1681 TRP A O 1
ATOM 7025 N N . ASN A 1 1445 ? 116.683 98.013 123.413 1.00 125.81 1682 ASN A N 1
ATOM 7026 C CA . ASN A 1 1445 ? 116.262 96.648 123.702 1.00 124.31 1682 ASN A CA 1
ATOM 7027 C C . ASN A 1 1445 ? 117.366 95.872 124.407 1.00 123.11 1682 ASN A C 1
ATOM 7028 O O . ASN A 1 1445 ? 117.094 95.088 125.323 1.00 122.27 1682 ASN A O 1
ATOM 7033 N N . GLN A 1 1446 ? 118.620 96.076 123.996 1.00 120.48 1683 GLN A N 1
ATOM 7034 C CA . GLN A 1 1446 ? 119.733 95.448 124.699 1.00 120.26 1683 GLN A CA 1
ATOM 7035 C C . GLN A 1 1446 ? 119.791 95.909 126.148 1.00 121.89 1683 GLN A C 1
ATOM 7036 O O . GLN A 1 1446 ? 120.017 95.102 127.057 1.00 122.10 1683 GLN A O 1
ATOM 7042 N N . LEU A 1 1447 ? 119.589 97.207 126.382 1.00 111.90 1684 LEU A N 1
ATOM 7043 C CA . LEU A 1 1447 ? 119.581 97.718 127.748 1.00 108.86 1684 LEU A CA 1
ATOM 7044 C C . LEU A 1 1447 ? 118.461 97.078 128.558 1.00 107.90 1684 LEU A C 1
ATOM 7045 O O . LEU A 1 1447 ? 118.652 96.724 129.726 1.00 107.88 1684 LEU A O 1
ATOM 7050 N N . ASP A 1 1448 ? 117.286 96.913 127.948 1.00 111.08 1685 ASP A N 1
ATOM 7051 C CA . ASP A 1 1448 ? 116.164 96.296 128.647 1.00 110.70 1685 ASP A CA 1
ATOM 7052 C C . ASP A 1 1448 ? 116.515 94.885 129.100 1.00 109.07 1685 ASP A C 1
ATOM 7053 O O . ASP A 1 1448 ? 116.192 94.480 130.223 1.00 107.37 1685 ASP A O 1
ATOM 7058 N N . LEU A 1 1449 ? 117.179 94.118 128.234 1.00 115.80 1686 LEU A N 1
ATOM 7059 C CA . LEU A 1 1449 ? 117.548 92.753 128.587 1.00 116.91 1686 LEU A CA 1
ATOM 7060 C C . LEU A 1 1449 ? 118.507 92.719 129.769 1.00 116.60 1686 LEU A C 1
ATOM 7061 O O . LEU A 1 1449 ? 118.369 91.870 130.656 1.00 117.60 1686 LEU A O 1
ATOM 7066 N N . ALA A 1 1450 ? 119.482 93.630 129.801 1.00 115.23 1687 ALA A N 1
ATOM 7067 C CA . ALA A 1 1450 ? 120.468 93.620 130.877 1.00 114.98 1687 ALA A CA 1
ATOM 7068 C C . ALA A 1 1450 ? 119.811 93.861 132.230 1.00 113.43 1687 ALA A C 1
ATOM 7069 O O . ALA A 1 1450 ? 120.121 93.177 133.212 1.00 114.20 1687 ALA A O 1
ATOM 7071 N N . ILE A 1 1451 ? 118.899 94.832 132.303 1.00 107.73 1688 ILE A N 1
ATOM 7072 C CA . ILE A 1 1451 ? 118.228 95.120 133.568 1.00 106.42 1688 ILE A CA 1
ATOM 7073 C C . ILE A 1 1451 ? 117.415 93.917 134.024 1.00 107.13 1688 ILE A C 1
ATOM 7074 O O . ILE A 1 1451 ? 117.441 93.543 135.202 1.00 106.81 1688 ILE A O 1
ATOM 7079 N N . VAL A 1 1452 ? 116.673 93.296 133.105 1.00 114.02 1689 VAL A N 1
ATOM 7080 C CA . VAL A 1 1452 ? 115.896 92.113 133.464 1.00 114.74 1689 VAL A CA 1
ATOM 7081 C C . VAL A 1 1452 ? 116.824 91.005 133.942 1.00 114.15 1689 VAL A C 1
ATOM 7082 O O . VAL A 1 1452 ? 116.593 90.381 134.984 1.00 114.80 1689 VAL A O 1
ATOM 7086 N N . LEU A 1 1453 ? 117.898 90.753 133.192 1.00 114.42 1690 LEU A N 1
ATOM 7087 C CA . LEU A 1 1453 ? 118.875 89.758 133.618 1.00 115.19 1690 LEU A CA 1
ATOM 7088 C C . LEU A 1 1453 ? 119.501 90.154 134.948 1.00 115.07 1690 LEU A C 1
ATOM 7089 O O . LEU A 1 1453 ? 119.628 89.329 135.859 1.00 114.00 1690 LEU A O 1
ATOM 7094 N N . LEU A 1 1454 ? 119.887 91.424 135.080 1.00 112.18 1691 LEU A N 1
ATOM 7095 C CA . LEU A 1 1454 ? 120.481 91.897 136.326 1.00 112.52 1691 LEU A CA 1
ATOM 7096 C C . LEU A 1 1454 ? 119.502 91.768 137.486 1.00 108.64 1691 LEU A C 1
ATOM 7097 O O . LEU A 1 1454 ? 119.883 91.358 138.588 1.00 103.66 1691 LEU A O 1
ATOM 7102 N N . SER A 1 1455 ? 118.236 92.120 137.259 1.00 113.21 1692 SER A N 1
ATOM 7103 C CA . SER A 1 1455 ? 117.237 92.022 138.318 1.00 112.84 1692 SER A CA 1
ATOM 7104 C C . SER A 1 1455 ? 117.035 90.577 138.760 1.00 116.73 1692 SER A C 1
ATOM 7105 O O . SER A 1 1455 ? 116.897 90.305 139.958 1.00 116.67 1692 SER A O 1
ATOM 7108 N N . LEU A 1 1456 ? 117.014 89.637 137.811 1.00 121.89 1693 LEU A N 1
ATOM 7109 C CA . LEU A 1 1456 ? 116.765 88.242 138.160 1.00 118.31 1693 LEU A CA 1
ATOM 7110 C C . LEU A 1 1456 ? 117.834 87.707 139.106 1.00 118.33 1693 LEU A C 1
ATOM 7111 O O . LEU A 1 1456 ? 117.515 87.007 140.074 1.00 118.43 1693 LEU A O 1
ATOM 7116 N N . MET A 1 1457 ? 119.105 88.028 138.853 1.00 116.16 1694 MET A N 1
ATOM 7117 C CA . MET A 1 1457 ? 120.156 87.572 139.760 1.00 118.17 1694 MET A CA 1
ATOM 7118 C C . MET A 1 1457 ? 120.006 88.198 141.139 1.00 118.76 1694 MET A C 1
ATOM 7119 O O . MET A 1 1457 ? 120.198 87.516 142.152 1.00 121.50 1694 MET A O 1
ATOM 7124 N N . GLY A 1 1458 ? 119.655 89.483 141.202 1.00 121.69 1695 GLY A N 1
ATOM 7125 C CA . GLY A 1 1458 ? 119.522 90.129 142.495 1.00 121.55 1695 GLY A CA 1
ATOM 7126 C C . GLY A 1 1458 ? 118.456 89.476 143.351 1.00 122.96 1695 GLY A C 1
ATOM 7127 O O . GLY A 1 1458 ? 118.624 89.326 144.564 1.00 125.01 1695 GLY A O 1
ATOM 7128 N N . ILE A 1 1459 ? 117.348 89.071 142.731 1.00 121.16 1696 ILE A N 1
ATOM 71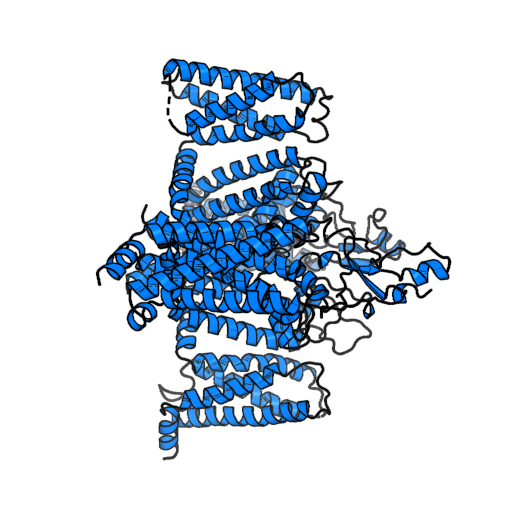29 C CA . ILE A 1 1459 ? 116.301 88.376 143.469 1.00 122.48 1696 ILE A CA 1
ATOM 7130 C C . ILE A 1 1459 ? 116.775 86.990 143.887 1.00 124.09 1696 ILE A C 1
ATOM 7131 O O . ILE A 1 1459 ? 116.466 86.520 144.988 1.00 123.84 1696 ILE A O 1
ATOM 7136 N N . THR A 1 1460 ? 117.521 86.310 143.016 1.00 132.71 1697 THR A N 1
ATOM 7137 C CA . THR A 1 1460 ? 117.992 84.968 143.340 1.00 133.08 1697 THR A CA 1
ATOM 7138 C C . THR A 1 1460 ? 118.946 84.995 144.528 1.00 130.71 1697 THR A C 1
ATOM 7139 O O . THR A 1 1460 ? 118.794 84.218 145.477 1.00 129.92 1697 THR A O 1
ATOM 7143 N N . LEU A 1 1461 ? 119.932 85.895 144.501 1.00 124.50 1698 LEU A N 1
ATOM 7144 C CA . LEU A 1 1461 ? 120.855 86.001 145.626 1.00 124.97 1698 LEU A CA 1
ATOM 7145 C C . LEU A 1 1461 ? 120.124 86.410 146.899 1.00 127.36 1698 LEU A C 1
ATOM 7146 O O . LEU A 1 1461 ? 120.451 85.933 147.992 1.00 128.40 1698 LEU A O 1
ATOM 7151 N N . GLU A 1 1462 ? 119.137 87.299 146.780 1.00 126.88 1699 GLU A N 1
ATOM 7152 C CA . GLU A 1 1462 ? 118.365 87.709 147.948 1.00 125.14 1699 GLU A CA 1
ATOM 7153 C C . GLU A 1 1462 ? 117.639 86.525 148.575 1.00 124.89 1699 GLU A C 1
ATOM 7154 O O . GLU A 1 1462 ? 117.672 86.336 149.796 1.00 124.63 1699 GLU A O 1
ATOM 7160 N N . GLU A 1 1463 ? 116.974 85.713 147.751 1.00 127.74 1700 GLU A N 1
ATOM 7161 C CA . GLU A 1 1463 ? 116.149 84.636 148.289 1.00 127.87 1700 GLU A CA 1
ATOM 7162 C C . GLU A 1 1463 ? 116.997 83.525 148.895 1.00 127.92 1700 GLU A C 1
ATOM 7163 O O . GLU A 1 1463 ? 116.697 83.037 149.991 1.00 127.84 1700 GLU A O 1
ATOM 7169 N N . ILE A 1 1464 ? 118.056 83.106 148.200 1.00 133.59 1701 ILE A N 1
ATOM 7170 C CA . ILE A 1 1464 ? 118.886 82.020 148.712 1.00 134.97 1701 ILE A CA 1
ATOM 7171 C C . ILE A 1 1464 ? 119.543 82.427 150.025 1.00 134.48 1701 ILE A C 1
ATOM 7172 O O . ILE A 1 1464 ? 119.542 81.664 150.999 1.00 134.42 1701 ILE A O 1
ATOM 7177 N N . GLU A 1 1465 ? 120.109 83.634 150.077 1.00 130.68 1702 GLU A N 1
ATOM 7178 C CA . GLU A 1 1465 ? 120.753 84.091 151.304 1.00 130.43 1702 GLU A CA 1
ATOM 7179 C C . GLU A 1 1465 ? 119.752 84.179 152.449 1.00 130.30 1702 GLU A C 1
ATOM 7180 O O . GLU A 1 1465 ? 120.060 83.799 153.584 1.00 129.93 1702 GLU A O 1
ATOM 7186 N N . MET A 1 1466 ? 118.546 84.678 152.171 1.00 131.58 1703 MET A N 1
ATOM 7187 C CA . MET A 1 1466 ? 117.518 84.750 153.202 1.00 131.89 1703 MET A CA 1
ATOM 7188 C C . MET A 1 1466 ? 117.122 83.367 153.702 1.00 132.51 1703 MET A C 1
ATOM 7189 O O . MET A 1 1466 ? 116.586 83.250 154.809 1.00 131.60 1703 MET A O 1
ATOM 7194 N N . SER A 1 1467 ? 117.376 82.322 152.918 1.00 142.86 1704 SER A N 1
ATOM 7195 C CA . SER A 1 1467 ? 117.039 80.962 153.313 1.00 141.86 1704 SER A CA 1
ATOM 7196 C C . SER A 1 1467 ? 118.094 80.439 154.287 1.00 143.34 1704 SER A C 1
ATOM 7197 O O . SER A 1 1467 ? 118.979 81.171 154.739 1.00 143.56 1704 SER A O 1
ATOM 7200 N N . ALA A 1 1468 ? 118.006 79.150 154.625 1.00 147.23 1705 ALA A N 1
ATOM 7201 C CA . ALA A 1 1468 ? 118.935 78.574 155.591 1.00 146.95 1705 ALA A CA 1
ATOM 7202 C C . ALA A 1 1468 ? 120.370 78.615 155.081 1.00 146.69 1705 ALA A C 1
ATOM 7203 O O . ALA A 1 1468 ? 121.292 78.948 155.834 1.00 144.74 1705 ALA A O 1
ATOM 7205 N N . ALA A 1 1469 ? 120.581 78.278 153.811 1.00 148.75 1706 ALA A N 1
ATOM 7206 C CA . ALA A 1 1469 ? 121.928 78.254 153.261 1.00 148.12 1706 ALA A CA 1
ATOM 7207 C C . ALA A 1 1469 ? 122.506 79.662 153.198 1.00 147.82 1706 ALA A C 1
ATOM 7208 O O . ALA A 1 1469 ? 121.829 80.611 152.793 1.00 147.71 1706 ALA A O 1
ATOM 7210 N N . LEU A 1 1470 ? 123.768 79.794 153.603 1.00 139.11 1707 LEU A N 1
ATOM 7211 C CA . LEU A 1 1470 ? 124.479 81.072 153.588 1.00 138.36 1707 LEU A CA 1
ATOM 7212 C C . LEU A 1 1470 ? 125.855 80.886 152.961 1.00 137.70 1707 LEU A C 1
ATOM 7213 O O . LEU A 1 1470 ? 126.884 81.050 153.629 1.00 135.55 1707 LEU A O 1
ATOM 7218 N N . PRO A 1 1471 ? 125.913 80.544 151.675 1.00 141.70 1708 PRO A N 1
ATOM 7219 C CA . PRO A 1 1471 ? 127.203 80.464 150.975 1.00 141.05 1708 PRO A CA 1
ATOM 7220 C C . PRO A 1 1471 ? 127.633 81.742 150.269 1.00 141.35 1708 PRO A C 1
ATOM 7221 O O . PRO A 1 1471 ? 128.602 81.699 149.506 1.00 139.13 1708 PRO A O 1
ATOM 7225 N N . ILE A 1 1472 ? 126.951 82.863 150.498 1.00 137.61 1709 ILE A N 1
ATOM 7226 C CA . ILE A 1 1472 ? 127.208 84.103 149.775 1.00 136.14 1709 ILE A CA 1
ATOM 7227 C C . ILE A 1 1472 ? 127.669 85.170 150.758 1.00 134.59 1709 ILE A C 1
ATOM 7228 O O . ILE A 1 1472 ? 127.334 85.140 151.948 1.00 132.72 1709 ILE A O 1
ATOM 7233 N N . ASN A 1 1473 ? 128.451 86.122 150.246 1.00 131.38 1710 ASN A N 1
ATOM 7234 C CA . ASN A 1 1473 ? 128.976 87.208 151.061 1.00 132.19 1710 ASN A CA 1
ATOM 7235 C C . ASN A 1 1473 ? 127.986 88.373 151.103 1.00 131.95 1710 ASN A C 1
ATOM 7236 O O . ASN A 1 1473 ? 127.468 88.782 150.061 1.00 131.31 1710 ASN A O 1
ATOM 7241 N N . PRO A 1 1474 ? 127.699 88.928 152.287 1.00 129.01 1711 PRO A N 1
ATOM 7242 C CA . PRO A 1 1474 ? 126.875 90.147 152.335 1.00 128.79 1711 PRO A CA 1
ATOM 7243 C C . PRO A 1 1474 ? 127.457 91.313 151.553 1.00 127.17 1711 PRO A C 1
ATOM 7244 O O . PRO A 1 1474 ? 126.787 92.345 151.431 1.00 125.98 1711 PRO A O 1
ATOM 7248 N N . THR A 1 1475 ? 128.687 91.204 151.048 1.00 125.69 1712 THR A N 1
ATOM 7249 C CA . THR A 1 1475 ? 129.211 92.242 150.168 1.00 124.22 1712 THR A CA 1
ATOM 7250 C C . THR A 1 1475 ? 128.563 92.171 148.791 1.00 124.01 1712 THR A C 1
ATOM 7251 O O . THR A 1 1475 ? 128.193 93.203 148.218 1.00 122.84 1712 THR A O 1
ATOM 7255 N N . ILE A 1 1476 ? 128.417 90.962 148.243 1.00 124.58 1713 ILE A N 1
ATOM 7256 C CA . ILE A 1 1476 ? 127.819 90.815 146.920 1.00 124.95 1713 ILE A CA 1
ATOM 7257 C C . ILE A 1 1476 ? 126.368 91.276 146.936 1.00 121.30 1713 ILE A C 1
ATOM 7258 O O . ILE A 1 1476 ? 125.896 91.918 145.991 1.00 120.73 1713 ILE A O 1
ATOM 7263 N N . ILE A 1 1477 ? 125.636 90.957 148.005 1.00 111.28 1714 ILE A N 1
ATOM 7264 C CA . ILE A 1 1477 ? 124.220 91.304 148.063 1.00 112.46 1714 ILE A CA 1
ATOM 7265 C C . ILE A 1 1477 ? 124.042 92.817 148.081 1.00 112.29 1714 ILE A C 1
ATOM 7266 O O . ILE A 1 1477 ? 123.083 93.349 147.510 1.00 111.34 1714 ILE A O 1
ATOM 7271 N N . ARG A 1 1478 ? 124.954 93.533 148.742 1.00 100.07 1715 ARG A N 1
ATOM 7272 C CA . ARG A 1 1478 ? 124.878 94.991 148.759 1.00 94.08 1715 ARG A CA 1
ATOM 7273 C C . ARG A 1 1478 ? 125.043 95.565 147.358 1.00 90.50 1715 ARG A C 1
ATOM 7274 O O . ARG A 1 1478 ? 124.300 96.468 146.960 1.00 89.88 1715 ARG A O 1
ATOM 7282 N N . ILE A 1 1479 ? 126.015 95.057 146.599 1.00 98.05 1716 ILE A N 1
ATOM 7283 C CA . ILE A 1 1479 ? 126.262 95.583 145.261 1.00 100.76 1716 ILE A CA 1
ATOM 7284 C C . ILE A 1 1479 ? 125.052 95.352 144.368 1.00 97.02 1716 ILE A C 1
ATOM 7285 O O . ILE A 1 1479 ? 124.633 96.246 143.623 1.00 94.73 1716 ILE A O 1
ATOM 7290 N N . MET A 1 1480 ? 124.476 94.151 144.418 1.00 99.53 1717 MET A N 1
ATOM 7291 C CA . MET A 1 1480 ? 123.309 93.866 143.592 1.00 97.54 1717 MET A CA 1
ATOM 7292 C C . MET A 1 1480 ? 122.113 94.699 144.033 1.00 96.64 1717 MET A C 1
ATOM 7293 O O . MET A 1 1480 ? 121.260 95.055 143.213 1.00 99.84 1717 MET A O 1
ATOM 7298 N N . ARG A 1 1481 ? 122.027 95.011 145.328 1.00 87.05 1718 ARG A N 1
ATOM 7299 C CA . ARG A 1 1481 ? 120.984 95.915 145.800 1.00 88.63 1718 ARG A CA 1
ATOM 7300 C C . ARG A 1 1481 ? 121.203 97.326 145.273 1.00 87.02 1718 ARG A C 1
ATOM 7301 O O . ARG A 1 1481 ? 120.250 98.005 144.873 1.00 82.30 1718 ARG A O 1
ATOM 7309 N N . VAL A 1 1482 ? 122.455 97.788 145.269 1.00 83.97 1719 VAL A N 1
ATOM 7310 C CA . VAL A 1 1482 ? 122.751 99.129 144.780 1.00 78.15 1719 VAL A CA 1
ATOM 7311 C C . VAL A 1 1482 ? 122.548 99.214 143.275 1.00 76.32 1719 VAL A C 1
ATOM 7312 O O . VAL A 1 1482 ? 122.068 100.232 142.763 1.00 75.67 1719 VAL A O 1
ATOM 7316 N N . LEU A 1 1483 ? 122.904 98.159 142.542 1.00 89.94 1720 LEU A N 1
ATOM 7317 C CA . LEU A 1 1483 ? 122.893 98.209 141.086 1.00 88.42 1720 LEU A CA 1
ATOM 7318 C C . LEU A 1 1483 ? 121.488 98.243 140.502 1.00 85.06 1720 LEU A C 1
ATOM 7319 O O . LEU A 1 1483 ? 121.349 98.442 139.291 1.00 84.68 1720 LEU A O 1
ATOM 7324 N N . ARG A 1 1484 ? 120.449 98.049 141.316 1.00 82.66 1721 ARG A N 1
ATOM 7325 C CA . ARG A 1 1484 ? 119.090 98.189 140.811 1.00 83.91 1721 ARG A CA 1
ATOM 7326 C C . ARG A 1 1484 ? 118.732 99.638 140.516 1.00 82.38 1721 ARG A C 1
ATOM 7327 O O . ARG A 1 1484 ? 117.659 99.893 139.960 1.00 83.33 1721 ARG A O 1
ATOM 7335 N N . ILE A 1 1485 ? 119.597 100.588 140.880 1.00 73.43 1722 ILE A N 1
ATOM 7336 C CA . ILE A 1 1485 ? 119.422 101.980 140.484 1.00 73.75 1722 ILE A CA 1
ATOM 7337 C C . ILE A 1 1485 ? 119.519 102.173 138.979 1.00 72.64 1722 ILE A C 1
ATOM 7338 O O . ILE A 1 1485 ? 119.140 103.234 138.474 1.00 73.40 1722 ILE A O 1
ATOM 7343 N N . ALA A 1 1486 ? 120.023 101.176 138.249 1.00 76.86 1723 ALA A N 1
ATOM 7344 C CA . ALA A 1 1486 ? 120.182 101.308 136.807 1.00 73.31 1723 ALA A CA 1
ATOM 7345 C C . ALA A 1 1486 ? 118.850 101.342 136.072 1.00 75.65 1723 ALA A C 1
ATOM 7346 O O . ALA A 1 1486 ? 118.822 101.690 134.888 1.00 81.64 1723 ALA A O 1
ATOM 7348 N N . ARG A 1 1487 ? 117.749 100.986 136.737 1.00 81.74 1724 ARG A N 1
ATOM 7349 C CA . ARG A 1 1487 ? 116.451 101.017 136.076 1.00 82.16 1724 ARG A CA 1
ATOM 7350 C C . ARG A 1 1487 ? 116.053 102.427 135.666 1.00 86.96 1724 ARG A C 1
ATOM 7351 O O . ARG A 1 1487 ? 115.213 102.588 134.775 1.00 91.72 1724 ARG A O 1
ATOM 7359 N N . VAL A 1 1488 ? 116.636 103.452 136.291 1.00 77.19 1725 VAL A N 1
ATOM 7360 C CA . VAL A 1 1488 ? 116.304 104.823 135.924 1.00 76.37 1725 VAL A CA 1
ATOM 7361 C C . VAL A 1 1488 ? 116.736 105.116 134.495 1.00 77.89 1725 VAL A C 1
ATOM 7362 O O . VAL A 1 1488 ? 116.129 105.952 133.816 1.00 82.26 1725 VAL A O 1
ATOM 7366 N N . LEU A 1 1489 ? 117.778 104.439 134.006 1.00 79.45 1726 LEU A N 1
ATOM 7367 C CA . LEU A 1 1489 ? 118.227 104.671 132.639 1.00 80.76 1726 LEU A CA 1
ATOM 7368 C C . LEU A 1 1489 ? 117.134 104.378 131.622 1.00 84.43 1726 LEU A C 1
ATOM 7369 O O . LEU A 1 1489 ? 117.194 104.892 130.499 1.00 88.83 1726 LEU A O 1
ATOM 7374 N N . LYS A 1 1490 ? 116.140 103.566 131.982 1.00 87.80 1727 LYS A N 1
ATOM 7375 C CA . LYS A 1 1490 ? 115.007 103.350 131.093 1.00 89.09 1727 LYS A CA 1
ATOM 7376 C C . LYS A 1 1490 ? 114.171 104.610 130.923 1.00 89.74 1727 LYS A C 1
ATOM 7377 O O . LYS A 1 1490 ? 113.471 104.742 129.915 1.00 93.74 1727 LYS A O 1
ATOM 7383 N N . LEU A 1 1491 ? 114.225 105.534 131.885 1.00 82.30 1728 LEU A N 1
ATOM 7384 C CA . LEU A 1 1491 ? 113.529 106.807 131.740 1.00 80.59 1728 LEU A CA 1
ATOM 7385 C C . LEU A 1 1491 ? 114.241 107.733 130.766 1.00 82.92 1728 LEU A C 1
ATOM 7386 O O . LEU A 1 1491 ? 113.600 108.598 130.159 1.00 86.47 1728 LEU A O 1
ATOM 7391 N N . LEU A 1 1492 ? 115.556 107.571 130.604 1.00 82.65 1729 LEU A N 1
ATOM 7392 C CA . LEU A 1 1492 ? 116.299 108.421 129.681 1.00 81.73 1729 LEU A CA 1
ATOM 7393 C C . LEU A 1 1492 ? 115.792 108.273 128.253 1.00 83.46 1729 LEU A C 1
ATOM 7394 O O . LEU A 1 1492 ? 115.930 109.199 127.447 1.00 83.43 1729 LEU A O 1
ATOM 7399 N N . LYS A 1 1493 ? 115.208 107.120 127.920 1.00 90.89 1730 LYS A N 1
ATOM 7400 C CA . LYS A 1 1493 ? 114.670 106.924 126.579 1.00 90.09 1730 LYS A CA 1
ATOM 7401 C C . LYS A 1 1493 ? 113.563 107.927 126.279 1.00 87.84 1730 LYS A C 1
ATOM 7402 O O . LYS A 1 1493 ? 113.527 108.518 125.194 1.00 86.83 1730 LYS A O 1
ATOM 7408 N N . MET A 1 1494 ? 112.651 108.133 127.231 1.00 86.89 1731 MET A N 1
ATOM 7409 C CA . MET A 1 1494 ? 111.570 109.091 127.041 1.00 88.05 1731 MET A CA 1
ATOM 7410 C C . MET A 1 1494 ? 112.076 110.525 126.963 1.00 90.51 1731 MET A C 1
ATOM 7411 O O . MET A 1 1494 ? 111.423 111.367 126.338 1.00 90.66 1731 MET A O 1
ATOM 7416 N N . ALA A 1 1495 ? 113.220 110.821 127.578 1.00 84.82 1732 ALA A N 1
ATOM 7417 C CA . ALA A 1 1495 ? 113.755 112.181 127.617 1.00 84.36 1732 ALA A CA 1
ATOM 7418 C C . ALA A 1 1495 ? 114.503 112.452 126.315 1.00 86.20 1732 ALA A C 1
ATOM 7419 O O . ALA A 1 1495 ? 115.723 112.310 126.211 1.00 84.77 1732 ALA A O 1
ATOM 7421 N N . THR A 1 1496 ? 113.741 112.853 125.295 1.00 83.07 1733 THR A N 1
ATOM 7422 C CA . THR A 1 1496 ? 114.351 113.212 124.019 1.00 82.43 1733 THR A CA 1
ATOM 7423 C C . THR A 1 1496 ? 115.090 114.541 124.116 1.00 82.92 1733 THR A C 1
ATOM 7424 O O . THR A 1 1496 ? 116.167 114.703 123.531 1.00 78.46 1733 THR A O 1
ATOM 7428 N N . GLY A 1 1497 ? 114.525 115.506 124.845 1.00 83.52 1734 GLY A N 1
ATOM 7429 C CA . GLY A 1 1497 ? 115.191 116.789 124.994 1.00 82.52 1734 GLY A CA 1
ATOM 7430 C C . GLY A 1 1497 ? 116.496 116.684 125.759 1.00 82.48 1734 GLY A C 1
ATOM 7431 O O . GLY A 1 1497 ? 117.501 117.289 125.379 1.00 77.10 1734 GLY A O 1
ATOM 7432 N N . MET A 1 1498 ? 116.499 115.914 126.849 1.00 79.51 1735 MET A N 1
ATOM 7433 C CA . MET A 1 1498 ? 117.719 115.743 127.632 1.00 76.20 1735 MET A CA 1
ATOM 7434 C C . MET A 1 1498 ? 118.808 115.056 126.821 1.00 74.03 1735 MET A C 1
ATOM 7435 O O . MET A 1 1498 ? 119.978 115.448 126.889 1.00 75.03 1735 MET A O 1
ATOM 7440 N N . ARG A 1 1499 ? 118.448 114.032 126.045 1.00 78.02 1736 ARG A N 1
ATOM 7441 C CA . ARG A 1 1499 ? 119.453 113.325 125.258 1.00 86.49 1736 ARG A CA 1
ATOM 7442 C C . ARG A 1 1499 ? 120.125 114.261 124.262 1.00 84.32 1736 ARG A C 1
ATOM 7443 O O . ARG A 1 1499 ? 121.331 114.151 124.011 1.00 74.43 1736 ARG A O 1
ATOM 7451 N N . ALA A 1 1500 ? 119.360 115.187 123.681 1.00 83.20 1737 ALA A N 1
ATOM 7452 C CA . ALA A 1 1500 ? 119.952 116.175 122.788 1.00 79.88 1737 ALA A CA 1
ATOM 7453 C C . ALA A 1 1500 ? 120.954 117.050 123.529 1.00 79.88 1737 ALA A C 1
ATOM 7454 O O . ALA A 1 1500 ? 122.019 117.378 122.994 1.00 79.28 1737 ALA A O 1
ATOM 7456 N N . LEU A 1 1501 ? 120.629 117.443 124.761 1.00 75.78 1738 LEU A N 1
ATOM 7457 C CA . LEU A 1 1501 ? 121.552 118.256 125.546 1.00 70.18 1738 LEU A CA 1
ATOM 7458 C C . LEU A 1 1501 ? 122.846 117.499 125.817 1.00 74.11 1738 LEU A C 1
ATOM 7459 O O . LEU A 1 1501 ? 123.943 118.055 125.699 1.00 76.18 1738 LEU A O 1
ATOM 7464 N N . LEU A 1 1502 ? 122.735 116.222 126.189 1.00 74.76 1739 LEU A N 1
ATOM 7465 C CA . LEU A 1 1502 ? 123.929 115.413 126.405 1.00 74.03 1739 LEU A CA 1
ATOM 7466 C C . LEU A 1 1502 ? 124.728 115.263 125.118 1.00 71.29 1739 LEU A C 1
ATOM 7467 O O . LEU A 1 1502 ? 125.964 115.315 125.135 1.00 67.70 1739 LEU A O 1
ATOM 7472 N N . ASP A 1 1503 ? 124.040 115.085 123.989 1.00 70.44 1740 ASP A N 1
ATOM 7473 C CA . ASP A 1 1503 ? 124.732 114.874 122.723 1.00 72.68 1740 ASP A CA 1
ATOM 7474 C C . ASP A 1 1503 ? 125.650 116.049 122.414 1.00 73.10 1740 ASP A C 1
ATOM 7475 O O . ASP A 1 1503 ? 126.725 115.872 121.827 1.00 72.29 1740 ASP A O 1
ATOM 7480 N N . THR A 1 1504 ? 125.265 117.254 122.838 1.00 66.96 1741 THR A N 1
ATOM 7481 C CA . THR A 1 1504 ? 126.114 118.416 122.605 1.00 68.20 1741 THR A CA 1
ATOM 7482 C C . THR A 1 1504 ? 127.476 118.238 123.258 1.00 72.12 1741 THR A C 1
ATOM 7483 O O . THR A 1 1504 ? 128.502 118.566 122.654 1.00 67.68 1741 THR A O 1
ATOM 7487 N N . VAL A 1 1505 ? 127.509 117.709 124.481 1.00 66.01 1742 VAL A N 1
ATOM 7488 C CA . VAL A 1 1505 ? 128.787 117.422 125.120 1.00 62.02 1742 VAL A CA 1
ATOM 7489 C C . VAL A 1 1505 ? 129.525 116.320 124.375 1.00 63.44 1742 VAL A C 1
ATOM 7490 O O . VAL A 1 1505 ? 130.738 116.415 124.164 1.00 68.14 1742 VAL A O 1
ATOM 7494 N N . VAL A 1 1506 ? 128.815 115.269 123.956 1.00 64.23 1743 VAL A N 1
ATOM 7495 C CA . VAL A 1 1506 ? 129.472 114.141 123.305 1.00 66.57 1743 VAL A CA 1
ATOM 7496 C C . VAL A 1 1506 ? 130.126 114.572 121.999 1.00 68.33 1743 VAL A C 1
ATOM 7497 O O . VAL A 1 1506 ? 131.063 113.920 121.523 1.00 65.20 1743 VAL A O 1
ATOM 7501 N N . GLN A 1 1507 ? 129.652 115.661 121.395 1.00 65.83 1744 GLN A N 1
ATOM 7502 C CA . GLN A 1 1507 ? 130.249 116.165 120.166 1.00 65.23 1744 GLN A CA 1
ATOM 7503 C C . GLN A 1 1507 ? 131.479 117.027 120.411 1.00 66.30 1744 GLN A C 1
ATOM 7504 O O . GLN A 1 1507 ? 132.213 117.310 119.459 1.00 65.05 1744 GLN A O 1
ATOM 7510 N N . ALA A 1 1508 ? 131.724 117.448 121.651 1.00 65.66 1745 ALA A N 1
ATOM 7511 C CA . ALA A 1 1508 ? 132.871 118.279 121.990 1.00 63.31 1745 ALA A CA 1
ATOM 7512 C C . ALA A 1 1508 ? 134.042 117.472 122.537 1.00 62.12 1745 ALA A C 1
ATOM 7513 O O . ALA A 1 1508 ? 135.049 118.059 122.942 1.00 67.28 1745 ALA A O 1
ATOM 7515 N N . LEU A 1 1509 ? 133.933 116.144 122.559 1.00 60.13 1746 LEU A N 1
ATOM 7516 C CA . LEU A 1 1509 ? 135.007 115.324 123.113 1.00 57.55 1746 LEU A CA 1
ATOM 7517 C C . LEU A 1 1509 ? 136.351 115.531 122.426 1.00 59.01 1746 LEU A C 1
ATOM 7518 O O . LEU A 1 1509 ? 137.370 115.567 123.137 1.00 67.74 1746 LEU A O 1
ATOM 7523 N N . PRO A 1 1510 ? 136.447 115.647 121.099 1.00 52.85 1747 PRO A N 1
ATOM 7524 C CA . PRO A 1 1510 ? 137.779 115.846 120.499 1.00 60.24 1747 PRO A CA 1
ATOM 7525 C C . PRO A 1 1510 ? 138.508 117.059 121.049 1.00 62.15 1747 PRO A C 1
ATOM 7526 O O . PRO A 1 1510 ? 139.734 117.013 121.207 1.00 60.65 1747 PRO A O 1
ATOM 7530 N N . GLN A 1 1511 ? 137.796 118.144 121.347 1.00 60.10 1748 GLN A N 1
ATOM 7531 C CA . GLN A 1 1511 ? 138.412 119.308 121.971 1.00 52.87 1748 GLN A CA 1
ATOM 7532 C C . GLN A 1 1511 ? 138.525 119.140 123.481 1.00 56.81 1748 GLN A C 1
ATOM 7533 O O . GLN A 1 1511 ? 139.585 119.390 124.060 1.00 60.62 1748 GLN A O 1
ATOM 7539 N N . VAL A 1 1512 ? 137.439 118.716 124.131 1.00 56.86 1749 VAL A N 1
ATOM 7540 C CA . VAL A 1 1512 ? 137.472 118.518 125.575 1.00 55.38 1749 VAL A CA 1
ATOM 7541 C C . VAL A 1 1512 ? 138.421 117.388 125.944 1.00 60.34 1749 VAL A C 1
ATOM 7542 O O . VAL A 1 1512 ? 138.987 117.378 127.043 1.00 64.42 1749 VAL A O 1
ATOM 7546 N N . GLY A 1 1513 ? 138.604 116.416 125.050 1.00 54.71 1750 GLY A N 1
ATOM 7547 C CA . GLY A 1 1513 ? 139.506 115.316 125.347 1.00 44.16 1750 GLY A CA 1
ATOM 7548 C C . GLY A 1 1513 ? 140.953 115.756 125.446 1.00 46.72 1750 GLY A C 1
ATOM 7549 O O . GLY A 1 1513 ? 141.689 115.302 126.324 1.00 51.02 1750 GLY A O 1
ATOM 7550 N N . ASN A 1 1514 ? 141.384 116.640 124.544 1.00 50.96 1751 ASN A N 1
ATOM 7551 C CA . ASN A 1 1514 ? 142.768 117.105 124.568 1.00 51.25 1751 ASN A CA 1
ATOM 7552 C C . ASN A 1 1514 ? 143.032 117.993 125.775 1.00 47.74 1751 ASN A C 1
ATOM 7553 O O . ASN A 1 1514 ? 144.103 117.917 126.385 1.00 50.53 1751 ASN A O 1
ATOM 7558 N N . LEU A 1 1515 ? 142.075 118.852 126.130 1.00 43.47 1752 LEU A N 1
ATOM 7559 C CA . LEU A 1 1515 ? 142.243 119.678 127.319 1.00 48.34 1752 LEU A CA 1
ATOM 7560 C C . LEU A 1 1515 ? 142.286 118.825 128.577 1.00 48.12 1752 LEU A C 1
ATOM 7561 O O . LEU A 1 1515 ? 142.972 119.176 129.542 1.00 53.05 1752 LEU A O 1
ATOM 7566 N N . GLY A 1 1516 ? 141.562 117.706 128.588 1.00 41.22 1753 GLY A N 1
ATOM 7567 C CA . GLY A 1 1516 ? 141.643 116.800 129.720 1.00 40.33 1753 GLY A CA 1
ATOM 7568 C C . GLY A 1 1516 ? 143.031 116.215 129.897 1.00 49.53 1753 GLY A C 1
ATOM 7569 O O . GLY A 1 1516 ? 143.480 115.988 131.022 1.00 54.05 1753 GLY A O 1
ATOM 7570 N N . LEU A 1 1517 ? 143.727 115.954 128.789 1.00 48.00 1754 LEU A N 1
ATOM 7571 C CA . LEU A 1 1517 ? 145.100 115.470 128.884 1.00 43.89 1754 LEU A CA 1
ATOM 7572 C C . LEU A 1 1517 ? 146.026 116.550 129.429 1.00 43.87 1754 LEU A C 1
ATOM 7573 O O . LEU A 1 1517 ? 146.931 116.261 130.220 1.00 51.79 1754 LEU A O 1
ATOM 7578 N N . LEU A 1 1518 ? 145.825 117.799 129.008 1.00 46.28 1755 LEU A N 1
ATOM 7579 C CA . LEU A 1 1518 ? 146.597 118.897 129.578 1.00 38.60 1755 LEU A CA 1
ATOM 7580 C C . LEU A 1 1518 ? 146.275 119.075 131.054 1.00 43.56 1755 LEU A C 1
ATOM 7581 O O . LEU A 1 1518 ? 147.162 119.373 131.860 1.00 56.00 1755 LEU A O 1
ATOM 7586 N N . PHE A 1 1519 ? 145.004 118.905 131.424 1.00 42.56 1756 PHE A N 1
ATOM 7587 C CA . PHE A 1 1519 ? 144.623 118.983 132.829 1.00 36.81 1756 PHE A CA 1
ATOM 7588 C C . PHE A 1 1519 ? 145.283 117.878 133.642 1.00 48.22 1756 PHE A C 1
ATOM 7589 O O . PHE A 1 1519 ? 145.767 118.119 134.753 1.00 54.04 1756 PHE A O 1
ATOM 7597 N N . MET A 1 1520 ? 145.317 116.656 133.104 1.00 50.89 1757 MET A N 1
ATOM 7598 C CA . MET A 1 1520 ? 145.920 115.550 133.837 1.00 39.94 1757 MET A CA 1
ATOM 7599 C C . MET A 1 1520 ? 147.438 115.642 133.839 1.00 44.00 1757 MET A C 1
ATOM 7600 O O . MET A 1 1520 ? 148.084 115.148 134.768 1.00 56.19 1757 MET A O 1
ATOM 7605 N N . LEU A 1 1521 ? 148.026 116.254 132.811 1.00 48.70 1758 LEU A N 1
ATOM 7606 C CA . LEU A 1 1521 ? 149.461 116.517 132.829 1.00 32.51 1758 LEU A CA 1
ATOM 7607 C C . LEU A 1 1521 ? 149.805 117.588 133.856 1.00 39.46 1758 LEU A C 1
ATOM 7608 O O . LEU A 1 1521 ? 150.838 117.504 134.528 1.00 47.33 1758 LEU A O 1
ATOM 7613 N N . LEU A 1 1522 ? 148.951 118.603 133.986 1.00 44.64 1759 LEU A N 1
ATOM 7614 C CA . LEU A 1 1522 ? 149.184 119.660 134.964 1.00 44.81 1759 LEU A CA 1
ATOM 7615 C C . LEU A 1 1522 ? 149.186 119.100 136.381 1.00 42.64 1759 LEU A C 1
ATOM 7616 O O . LEU A 1 1522 ? 150.002 119.499 137.219 1.00 48.16 1759 LEU A O 1
ATOM 7621 N N . PHE A 1 1523 ? 148.270 118.175 136.672 1.00 40.75 1760 PHE A N 1
ATOM 7622 C CA . PHE A 1 1523 ? 148.252 117.543 137.987 1.00 39.05 1760 PHE A CA 1
ATOM 7623 C C . PHE A 1 1523 ? 149.533 116.759 138.241 1.00 43.87 1760 PHE A C 1
ATOM 7624 O O . PHE A 1 1523 ? 150.076 116.787 139.351 1.00 55.33 1760 PHE A O 1
ATOM 7632 N N . PHE A 1 1524 ? 150.026 116.044 137.230 1.00 43.81 1761 PHE A N 1
ATOM 7633 C CA . PHE A 1 1524 ? 151.198 115.198 137.423 1.00 36.51 1761 PHE A CA 1
ATOM 7634 C C . PHE A 1 1524 ? 152.421 116.026 137.793 1.00 41.88 1761 PHE A C 1
ATOM 7635 O O . PHE A 1 1524 ? 153.197 115.647 138.676 1.00 50.07 1761 PHE A O 1
ATOM 7643 N N . ILE A 1 1525 ? 152.619 117.160 137.121 1.00 41.72 1762 ILE A N 1
ATOM 7644 C CA . ILE A 1 1525 ? 153.798 117.973 137.399 1.00 38.30 1762 ILE A CA 1
ATOM 7645 C C . ILE A 1 1525 ? 153.718 118.578 138.794 1.00 40.44 1762 ILE A C 1
ATOM 7646 O O . ILE A 1 1525 ? 154.702 118.572 139.540 1.00 54.84 1762 ILE A O 1
ATOM 7651 N N . TYR A 1 1526 ? 152.554 119.109 139.172 1.00 36.51 1763 TYR A N 1
ATOM 7652 C CA . TYR A 1 1526 ? 152.427 119.718 140.491 1.00 37.39 1763 TYR A CA 1
ATOM 7653 C C . TYR A 1 1526 ? 152.298 118.674 141.591 1.00 36.66 1763 TYR A C 1
ATOM 7654 O O . TYR A 1 1526 ? 152.689 118.932 142.734 1.00 39.18 1763 TYR A O 1
ATOM 7663 N N . ALA A 1 1527 ? 151.745 117.501 141.281 1.00 46.24 1764 ALA A N 1
ATOM 7664 C CA . ALA A 1 1527 ? 151.688 116.438 142.277 1.00 40.30 1764 ALA A CA 1
ATOM 7665 C C . ALA A 1 1527 ? 153.083 115.943 142.628 1.00 38.00 1764 ALA A C 1
ATOM 7666 O O . ALA A 1 1527 ? 153.366 115.641 143.792 1.00 44.32 1764 ALA A O 1
ATOM 7668 N N . ALA A 1 1528 ? 153.969 115.849 141.636 1.00 43.63 1765 ALA A N 1
ATOM 7669 C CA . ALA A 1 1528 ? 155.336 115.418 141.903 1.00 36.37 1765 ALA A CA 1
ATOM 7670 C C . ALA A 1 1528 ? 156.148 116.532 142.546 1.00 33.79 1765 ALA A C 1
ATOM 7671 O O . ALA A 1 1528 ? 157.074 116.266 143.321 1.00 46.30 1765 ALA A O 1
ATOM 7673 N N . LEU A 1 1529 ? 155.825 117.785 142.227 1.00 41.87 1766 LEU A N 1
ATOM 7674 C CA . LEU A 1 1529 ? 156.534 118.910 142.826 1.00 46.07 1766 LEU A CA 1
ATOM 7675 C C . LEU A 1 1529 ? 156.083 119.142 144.262 1.00 43.56 1766 LEU A C 1
ATOM 7676 O O . LEU A 1 1529 ? 156.855 119.639 145.088 1.00 47.71 1766 LEU A O 1
ATOM 7681 N N . GLY A 1 1530 ? 154.831 118.804 144.574 1.00 47.54 1767 GLY A N 1
ATOM 7682 C CA . GLY A 1 1530 ? 154.364 118.923 145.946 1.00 37.13 1767 GLY A CA 1
ATOM 7683 C C . GLY A 1 1530 ? 155.027 117.925 146.873 1.00 33.68 1767 GLY A C 1
ATOM 7684 O O . GLY A 1 1530 ? 155.350 118.246 148.018 1.00 45.13 1767 GLY A O 1
ATOM 7685 N N . VAL A 1 1531 ? 155.238 116.699 146.393 1.00 36.84 1768 VAL A N 1
ATOM 7686 C CA . VAL A 1 1531 ? 155.879 115.678 147.216 1.00 30.00 1768 VAL A CA 1
ATOM 7687 C C . VAL A 1 1531 ? 157.285 116.113 147.598 1.00 42.57 1768 VAL A C 1
ATOM 7688 O O . VAL A 1 1531 ? 157.752 115.853 148.713 1.00 54.41 1768 VAL A O 1
ATOM 7692 N N . GLU A 1 1532 ? 157.987 116.774 146.678 1.00 45.31 1769 GLU A N 1
ATOM 7693 C CA . GLU A 1 1532 ? 159.345 117.217 146.968 1.00 43.95 1769 GLU A CA 1
ATOM 7694 C C . GLU A 1 1532 ? 159.357 118.345 147.991 1.00 50.83 1769 GLU A C 1
ATOM 7695 O O . GLU A 1 1532 ? 160.166 118.333 148.926 1.00 63.10 1769 GLU A O 1
ATOM 7701 N N . LEU A 1 1533 ? 158.467 119.324 147.837 1.00 46.36 1770 LEU A N 1
ATOM 7702 C CA . LEU A 1 1533 ? 158.469 120.488 148.718 1.00 42.90 1770 LEU A CA 1
ATOM 7703 C C . LEU A 1 1533 ? 157.827 120.177 150.066 1.00 54.20 1770 LEU A C 1
ATOM 7704 O O . LEU A 1 1533 ? 158.466 120.307 151.115 1.00 58.41 1770 LEU A O 1
ATOM 7709 N N . PHE A 1 1534 ? 156.559 119.765 150.057 1.00 49.74 1771 PHE A N 1
ATOM 7710 C CA . PHE A 1 1534 ? 155.769 119.603 151.271 1.00 36.90 1771 PHE A CA 1
ATOM 7711 C C . PHE A 1 1534 ? 155.642 118.141 151.685 1.00 39.10 1771 PHE A C 1
ATOM 7712 O O . PHE A 1 1534 ? 154.685 117.765 152.364 1.00 58.24 1771 PHE A O 1
ATOM 7720 N N . GLY A 1 1535 ? 156.597 117.302 151.284 1.00 51.40 1772 GLY A N 1
ATOM 7721 C CA . GLY A 1 1535 ? 156.490 115.882 151.563 1.00 49.64 1772 GLY A CA 1
ATOM 7722 C C . GLY A 1 1535 ? 156.790 115.487 152.991 1.00 53.24 1772 GLY A C 1
ATOM 7723 O O . GLY A 1 1535 ? 156.437 114.376 153.396 1.00 55.64 1772 GLY A O 1
ATOM 7724 N N . ARG A 1 1536 ? 157.428 116.364 153.765 1.00 61.19 1773 ARG A N 1
ATOM 7725 C CA . ARG A 1 1536 ? 157.873 116.032 155.113 1.00 63.01 1773 ARG A CA 1
ATOM 7726 C C . ARG A 1 1536 ? 157.204 116.875 156.192 1.00 67.55 1773 ARG A C 1
ATOM 7727 O O . ARG A 1 1536 ? 157.596 116.788 157.359 1.00 73.83 1773 ARG A O 1
ATOM 7735 N N . LEU A 1 1537 ? 156.208 117.683 155.841 1.00 54.15 1774 LEU A N 1
ATOM 7736 C CA . LEU A 1 1537 ? 155.496 118.465 156.844 1.00 49.15 1774 LEU A CA 1
ATOM 7737 C C . LEU A 1 1537 ? 154.757 117.530 157.793 1.00 55.14 1774 LEU A C 1
ATOM 7738 O O . LEU A 1 1537 ? 154.135 116.556 157.356 1.00 57.31 1774 LEU A O 1
ATOM 7743 N N . GLU A 1 1538 ? 154.822 117.826 159.086 1.00 60.89 1775 GLU A N 1
ATOM 7744 C CA . GLU A 1 1538 ? 154.199 117.010 160.115 1.00 63.39 1775 GLU A CA 1
ATOM 7745 C C . GLU A 1 1538 ? 153.115 117.798 160.840 1.00 63.68 1775 GLU A C 1
ATOM 7746 O O . GLU A 1 1538 ? 153.170 119.023 160.959 1.00 68.11 1775 GLU A O 1
ATOM 7752 N N . CYS A 1 1539 ? 152.116 117.068 161.331 1.00 75.08 1776 CYS A N 1
ATOM 7753 C CA . CYS A 1 1539 ? 151.025 117.641 162.105 1.00 71.03 1776 CYS A CA 1
ATOM 7754 C C . CYS A 1 1539 ? 150.958 116.951 163.458 1.00 77.62 1776 CYS A C 1
ATOM 7755 O O . CYS A 1 1539 ? 150.947 115.720 163.537 1.00 86.96 1776 CYS A O 1
ATOM 7758 N N . SER A 1 1540 ? 150.911 117.751 164.519 1.00 91.68 1777 SER A N 1
ATOM 7759 C CA . SER A 1 1540 ? 150.874 117.222 165.874 1.00 96.30 1777 SER A CA 1
ATOM 7760 C C . SER A 1 1540 ? 150.297 118.287 166.793 1.00 97.95 1777 SER A C 1
ATOM 7761 O O . SER A 1 1540 ? 150.223 119.465 166.437 1.00 97.92 1777 SER A O 1
ATOM 7764 N N . GLU A 1 1541 ? 149.888 117.854 167.987 1.00 104.86 1778 GLU A N 1
ATOM 7765 C CA . GLU A 1 1541 ? 149.374 118.801 168.969 1.00 103.75 1778 GLU A CA 1
ATOM 7766 C C . GLU A 1 1541 ? 150.421 119.837 169.353 1.00 103.37 1778 GLU A C 1
ATOM 7767 O O . GLU A 1 1541 ? 150.061 120.936 169.788 1.00 104.02 1778 GLU A O 1
ATOM 7773 N N . ASP A 1 1542 ? 151.705 119.511 169.205 1.00 101.38 1779 ASP A N 1
ATOM 7774 C CA . ASP A 1 1542 ? 152.756 120.491 169.457 1.00 103.15 1779 ASP A CA 1
ATOM 7775 C C . ASP A 1 1542 ? 152.878 121.481 168.305 1.00 104.12 1779 ASP A C 1
ATOM 7776 O O . ASP A 1 1542 ? 153.231 122.646 168.520 1.00 101.91 1779 ASP A O 1
ATOM 7781 N N . ASN A 1 1543 ? 152.597 121.035 167.079 1.00 91.29 1780 ASN A N 1
ATOM 7782 C CA . ASN A 1 1543 ? 152.694 121.860 165.877 1.00 88.68 1780 ASN A CA 1
ATOM 7783 C C . ASN A 1 1543 ? 151.422 121.683 165.053 1.00 82.94 1780 ASN A C 1
ATOM 7784 O O . ASN A 1 1543 ? 151.440 121.053 163.988 1.00 83.02 1780 ASN A O 1
ATOM 7789 N N . PRO A 1 1544 ? 150.301 122.233 165.515 1.00 72.80 1781 PRO A N 1
ATOM 7790 C CA . PRO A 1 1544 ? 149.028 121.990 164.830 1.00 73.40 1781 PRO A CA 1
ATOM 7791 C C . PRO A 1 1544 ? 149.003 122.604 163.439 1.00 82.96 1781 PRO A C 1
ATOM 7792 O O . PRO A 1 1544 ? 149.693 123.581 163.142 1.00 86.91 1781 PRO A O 1
ATOM 7796 N N . CYS A 1 1545 ? 148.183 122.007 162.578 1.00 64.70 1782 CYS A N 1
ATOM 7797 C CA . CYS A 1 1545 ? 148.041 122.431 161.194 1.00 58.02 1782 CYS A CA 1
ATOM 7798 C C . CYS A 1 1545 ? 146.565 122.610 160.877 1.00 52.30 1782 CYS A C 1
ATOM 7799 O O . CYS A 1 1545 ? 145.713 121.926 161.450 1.00 60.12 1782 CYS A O 1
ATOM 7802 N N . GLU A 1 1546 ? 146.266 123.537 159.966 1.00 50.86 1783 GLU A N 1
ATOM 7803 C CA . GLU A 1 1546 ? 144.887 123.939 159.710 1.00 53.09 1783 GLU A CA 1
ATOM 7804 C C . GLU A 1 1546 ? 144.298 123.316 158.453 1.00 51.70 1783 GLU A C 1
ATOM 7805 O O . GLU A 1 1546 ? 143.080 123.115 158.389 1.00 56.73 1783 GLU A O 1
ATOM 7811 N N . GLY A 1 1547 ? 145.120 123.015 157.454 1.00 42.36 1784 GLY A N 1
ATOM 7812 C CA . GLY A 1 1547 ? 144.618 122.452 156.217 1.00 48.40 1784 GLY A CA 1
ATOM 7813 C C . GLY A 1 1547 ? 145.001 121.003 156.015 1.00 46.26 1784 GLY A C 1
ATOM 7814 O O . GLY A 1 1547 ? 144.230 120.227 155.444 1.00 44.30 1784 GLY A O 1
ATOM 7815 N N . LEU A 1 1548 ? 146.189 120.624 156.473 1.00 53.24 1785 LEU A N 1
ATOM 7816 C CA . LEU A 1 1548 ? 146.643 119.253 156.327 1.00 39.75 1785 LEU A CA 1
ATOM 7817 C C . LEU A 1 1548 ? 146.103 118.390 157.463 1.00 40.61 1785 LEU A C 1
ATOM 7818 O O . LEU A 1 1548 ? 145.840 118.863 158.570 1.00 55.12 1785 LEU A O 1
ATOM 7823 N N . SER A 1 1549 ? 145.926 117.109 157.169 1.00 46.62 1786 SER A N 1
ATOM 7824 C CA . SER A 1 1549 ? 145.367 116.170 158.131 1.00 46.41 1786 SER A CA 1
ATOM 7825 C C . SER A 1 1549 ? 145.790 114.763 157.718 1.00 50.34 1786 SER A C 1
ATOM 7826 O O . SER A 1 1549 ? 146.672 114.595 156.869 1.00 50.35 1786 SER A O 1
ATOM 7829 N N . ARG A 1 1550 ? 145.167 113.752 158.322 1.00 49.78 1787 ARG A N 1
ATOM 7830 C CA . ARG A 1 1550 ? 145.426 112.372 157.934 1.00 43.09 1787 ARG A CA 1
ATOM 7831 C C . ARG A 1 1550 ? 144.943 112.070 156.525 1.00 48.36 1787 ARG A C 1
ATOM 7832 O O . ARG A 1 1550 ? 145.433 111.118 155.910 1.00 57.42 1787 ARG A O 1
ATOM 7840 N N . HIS A 1 1551 ? 144.000 112.855 156.006 1.00 40.49 1788 HIS A N 1
ATOM 7841 C CA . HIS A 1 1551 ? 143.456 112.647 154.673 1.00 40.60 1788 HIS A CA 1
ATOM 7842 C C . HIS A 1 1551 ? 144.100 113.531 153.617 1.00 54.25 1788 HIS A C 1
ATOM 7843 O O . HIS A 1 1551 ? 144.032 113.196 152.430 1.00 59.09 1788 HIS A O 1
ATOM 7850 N N . ALA A 1 1552 ? 144.718 114.641 154.012 1.00 38.53 1789 ALA A N 1
ATOM 7851 C CA . ALA A 1 1552 ? 145.328 115.586 153.084 1.00 40.39 1789 ALA A CA 1
ATOM 7852 C C . ALA A 1 1552 ? 146.815 115.678 153.395 1.00 40.04 1789 ALA A C 1
ATOM 7853 O O . ALA A 1 1552 ? 147.206 116.289 154.393 1.00 45.80 1789 ALA A O 1
ATOM 7855 N N . THR A 1 1553 ? 147.639 115.072 152.543 1.00 43.88 1790 THR A N 1
ATOM 7856 C CA . THR A 1 1553 ? 149.083 115.094 152.725 1.00 43.19 1790 THR A CA 1
ATOM 7857 C C . THR A 1 1553 ? 149.759 114.993 151.368 1.00 44.53 1790 THR A C 1
ATOM 7858 O O . THR A 1 1553 ? 149.165 114.541 150.388 1.00 53.57 1790 THR A O 1
ATOM 7862 N N . PHE A 1 1554 ? 151.020 115.422 151.327 1.00 40.53 1791 PHE A N 1
ATOM 7863 C CA . PHE A 1 1554 ? 151.877 115.267 150.158 1.00 33.85 1791 PHE A CA 1
ATOM 7864 C C . PHE A 1 1554 ? 152.914 114.168 150.368 1.00 38.05 1791 PHE A C 1
ATOM 7865 O O . PHE A 1 1554 ? 153.944 114.142 149.695 1.00 53.07 1791 PHE A O 1
ATOM 7873 N N . SER A 1 1555 ? 152.651 113.252 151.301 1.00 50.71 1792 SER A N 1
ATOM 7874 C CA . SER A 1 1555 ? 153.630 112.239 151.674 1.00 44.80 1792 SER A CA 1
ATOM 7875 C C . SER A 1 1555 ? 154.024 111.331 150.518 1.00 47.62 1792 SER A C 1
ATOM 7876 O O . SER A 1 1555 ? 155.126 110.775 150.544 1.00 49.36 1792 SER A O 1
ATOM 7879 N N . ASN A 1 1556 ? 153.165 111.161 149.519 1.00 42.23 1793 ASN A N 1
ATOM 7880 C CA . ASN A 1 1556 ? 153.496 110.346 148.360 1.00 41.83 1793 ASN A CA 1
ATOM 7881 C C . ASN A 1 1556 ? 152.666 110.833 147.182 1.00 49.00 1793 ASN A C 1
ATOM 7882 O O . ASN A 1 1556 ? 151.716 111.602 147.342 1.00 57.85 1793 ASN A O 1
ATOM 7887 N N . PHE A 1 1557 ? 153.045 110.377 145.987 1.00 44.64 1794 PHE A N 1
ATOM 7888 C CA . PHE A 1 1557 ? 152.393 110.860 144.775 1.00 34.33 1794 PHE A CA 1
ATOM 7889 C C . PHE A 1 1557 ? 150.899 110.565 144.790 1.00 35.43 1794 PHE A C 1
ATOM 7890 O O . PHE A 1 1557 ? 150.096 111.372 144.312 1.00 52.49 1794 PHE A O 1
ATOM 7898 N N . GLY A 1 1558 ? 150.507 109.409 145.322 1.00 46.10 1795 GLY A N 1
ATOM 7899 C CA . GLY A 1 1558 ? 149.093 109.076 145.361 1.00 40.82 1795 GLY A CA 1
ATOM 7900 C C . GLY A 1 1558 ? 148.298 110.032 146.227 1.00 43.82 1795 GLY A C 1
ATOM 7901 O O . GLY A 1 1558 ? 147.175 110.410 145.890 1.00 57.29 1795 GLY A O 1
ATOM 7902 N N . MET A 1 1559 ? 148.869 110.429 147.367 1.00 44.70 1796 MET A N 1
ATOM 7903 C CA . MET A 1 1559 ? 148.168 111.336 148.268 1.00 41.91 1796 MET A CA 1
ATOM 7904 C C . MET A 1 1559 ? 148.226 112.777 147.778 1.00 35.79 1796 MET A C 1
ATOM 7905 O O . MET A 1 1559 ? 147.270 113.533 147.976 1.00 38.56 1796 MET A O 1
ATOM 7910 N N . ALA A 1 1560 ? 149.331 113.178 147.148 1.00 38.14 1797 ALA A N 1
ATOM 7911 C CA . ALA A 1 1560 ? 149.427 114.535 146.622 1.00 32.44 1797 ALA A CA 1
ATOM 7912 C C . ALA A 1 1560 ? 148.414 114.762 145.510 1.00 36.49 1797 ALA A C 1
ATOM 7913 O O . ALA A 1 1560 ? 147.904 115.875 145.345 1.00 53.70 1797 ALA A O 1
ATOM 7915 N N . PHE A 1 1561 ? 148.117 113.722 144.733 1.00 42.70 1798 PHE A N 1
ATOM 7916 C CA . PHE A 1 1561 ? 147.133 113.852 143.665 1.00 43.26 1798 PHE A CA 1
ATOM 7917 C C . PHE A 1 1561 ? 145.754 114.172 144.226 1.00 49.84 1798 PHE A C 1
ATOM 7918 O O . PHE A 1 1561 ? 145.024 114.996 143.666 1.00 60.52 1798 PHE A O 1
ATOM 7926 N N . LEU A 1 1562 ? 145.376 113.527 145.333 1.00 49.21 1799 LEU A N 1
ATOM 7927 C CA . LEU A 1 1562 ? 144.086 113.814 145.955 1.00 41.77 1799 LEU A CA 1
ATOM 7928 C C . LEU A 1 1562 ? 144.061 115.210 146.562 1.00 41.28 1799 LEU A C 1
ATOM 7929 O O . LEU A 1 1562 ? 143.033 115.893 146.518 1.00 43.46 1799 LEU A O 1
ATOM 7934 N N . THR A 1 1563 ? 145.177 115.645 147.147 1.00 43.98 1800 THR A N 1
ATOM 7935 C CA . THR A 1 1563 ? 145.225 116.971 147.754 1.00 34.87 1800 THR A CA 1
ATOM 7936 C C . THR A 1 1563 ? 145.040 118.062 146.709 1.00 37.21 1800 THR A C 1
ATOM 7937 O O . THR A 1 1563 ? 144.362 119.062 146.963 1.00 45.23 1800 THR A O 1
ATOM 7941 N N . LEU A 1 1564 ? 145.641 117.893 145.529 1.00 31.66 1801 LEU A N 1
ATOM 7942 C CA . LEU A 1 1564 ? 145.502 118.902 144.486 1.00 19.82 1801 LEU A CA 1
ATOM 7943 C C . LEU A 1 1564 ? 144.092 118.935 143.920 1.00 29.98 1801 LEU A C 1
ATOM 7944 O O . LEU A 1 1564 ? 143.630 119.991 143.478 1.00 53.52 1801 LEU A O 1
ATOM 7949 N N . PHE A 1 1565 ? 143.393 117.801 143.915 1.00 38.76 1802 PHE A N 1
ATOM 7950 C CA . PHE A 1 1565 ? 142.000 117.811 143.489 1.00 39.66 1802 PHE A CA 1
ATOM 7951 C C . PHE A 1 1565 ? 141.153 118.652 144.435 1.00 38.44 1802 PHE A C 1
ATOM 7952 O O . PHE A 1 1565 ? 140.231 119.349 144.000 1.00 57.65 1802 PHE A O 1
ATOM 7960 N N . ARG A 1 1566 ? 141.450 118.592 145.733 1.00 32.16 1803 ARG A N 1
ATOM 7961 C CA . ARG A 1 1566 ? 140.800 119.479 146.691 1.00 28.19 1803 ARG A CA 1
ATOM 7962 C C . ARG A 1 1566 ? 141.178 120.933 146.438 1.00 34.45 1803 ARG A C 1
ATOM 7963 O O . ARG A 1 1566 ? 140.324 121.823 146.500 1.00 30.20 1803 ARG A O 1
ATOM 7971 N N . VAL A 1 1567 ? 142.456 121.193 146.156 1.00 43.27 1804 VAL A N 1
ATOM 7972 C CA . VAL A 1 1567 ? 142.892 122.554 145.860 1.00 31.83 1804 VAL A CA 1
ATOM 7973 C C . VAL A 1 1567 ? 142.249 123.048 144.572 1.00 25.95 1804 VAL A C 1
ATOM 7974 O O . VAL A 1 1567 ? 141.931 124.234 144.432 1.00 33.83 1804 VAL A O 1
ATOM 7978 N N . SER A 1 1568 ? 142.058 122.147 143.606 1.00 42.39 1805 SER A N 1
ATOM 7979 C CA . SER A 1 1568 ? 141.434 122.529 142.344 1.00 36.27 1805 SER A CA 1
ATOM 7980 C C . SER A 1 1568 ? 140.024 123.061 142.565 1.00 42.68 1805 SER A C 1
ATOM 7981 O O . SER A 1 1568 ? 139.624 124.056 141.949 1.00 37.32 1805 SER A O 1
ATOM 7984 N N . THR A 1 1569 ? 139.251 122.408 143.435 1.00 50.36 1806 THR A N 1
ATOM 7985 C CA . THR A 1 1569 ? 137.906 122.876 143.747 1.00 33.38 1806 THR A CA 1
ATOM 7986 C C . THR A 1 1569 ? 137.912 124.058 144.705 1.00 36.70 1806 THR A C 1
ATOM 7987 O O . THR A 1 1569 ? 136.857 124.656 144.937 1.00 24.16 1806 THR A O 1
ATOM 7991 N N . GLY A 1 1570 ? 139.064 124.399 145.273 1.00 53.89 1807 GLY A N 1
ATOM 7992 C CA . GLY A 1 1570 ? 139.177 125.549 146.141 1.00 41.33 1807 GLY A CA 1
ATOM 7993 C C . GLY A 1 1570 ? 138.652 125.356 147.542 1.00 38.97 1807 GLY A C 1
ATOM 7994 O O . GLY A 1 1570 ? 138.439 126.349 148.243 1.00 43.23 1807 GLY A O 1
ATOM 7995 N N . ASP A 1 1571 ? 138.431 124.117 147.974 1.00 47.50 1808 ASP A N 1
ATOM 7996 C CA . ASP A 1 1571 ? 137.832 123.842 149.277 1.00 45.81 1808 ASP A CA 1
ATOM 7997 C C . ASP A 1 1571 ? 138.913 123.916 150.346 1.00 38.44 1808 ASP A C 1
ATOM 7998 O O . ASP A 1 1571 ? 139.727 123.004 150.490 1.00 40.45 1808 ASP A O 1
ATOM 8003 N N . ASN A 1 1572 ? 138.918 125.009 151.105 1.00 40.04 1809 ASN A N 1
ATOM 8004 C CA . ASN A 1 1572 ? 139.891 125.220 152.173 1.00 29.44 1809 ASN A CA 1
ATOM 8005 C C . ASN A 1 1572 ? 141.316 125.022 151.665 1.00 41.00 1809 ASN A C 1
ATOM 8006 O O . ASN A 1 1572 ? 142.160 124.431 152.341 1.00 49.63 1809 ASN A O 1
ATOM 8011 N N . TRP A 1 1573 ? 141.587 125.516 150.457 1.00 41.54 1810 TRP A N 1
ATOM 8012 C CA . TRP A 1 1573 ? 142.951 125.491 149.945 1.00 31.55 1810 TRP A CA 1
ATOM 8013 C C . TRP A 1 1573 ? 143.827 126.505 150.666 1.00 33.18 1810 TRP A C 1
ATOM 8014 O O . TRP A 1 1573 ? 145.048 126.329 150.734 1.00 35.05 1810 TRP A O 1
ATOM 8025 N N . ASN A 1 1574 ? 143.227 127.571 151.201 1.00 44.86 1811 ASN A N 1
ATOM 8026 C CA . ASN A 1 1574 ? 144.003 128.566 151.933 1.00 34.54 1811 ASN A CA 1
ATOM 8027 C C . ASN A 1 1574 ? 144.478 128.025 153.272 1.00 37.33 1811 ASN A C 1
ATOM 8028 O O . ASN A 1 1574 ? 145.489 128.494 153.803 1.00 45.92 1811 ASN A O 1
ATOM 8033 N N . GLY A 1 1575 ? 143.765 127.051 153.837 1.00 41.30 1812 GLY A N 1
ATOM 8034 C CA . GLY A 1 1575 ? 144.251 126.393 155.034 1.00 34.61 1812 GLY A CA 1
ATOM 8035 C C . GLY A 1 1575 ? 145.495 125.570 154.785 1.00 39.04 1812 GLY A C 1
ATOM 8036 O O . GLY A 1 1575 ? 146.398 125.538 155.624 1.00 50.44 1812 GLY A O 1
ATOM 8037 N N . ILE A 1 1576 ? 145.560 124.891 153.638 1.00 46.91 1813 ILE A N 1
ATOM 8038 C CA . ILE A 1 1576 ? 146.742 124.104 153.303 1.00 42.57 1813 ILE A CA 1
ATOM 8039 C C . ILE A 1 1576 ? 147.953 125.007 153.118 1.00 46.50 1813 ILE A C 1
ATOM 8040 O O . ILE A 1 1576 ? 149.059 124.678 153.558 1.00 51.64 1813 ILE A O 1
ATOM 8045 N N . MET A 1 1577 ? 147.775 126.151 152.455 1.00 35.03 1814 MET A N 1
ATOM 8046 C CA . MET A 1 1577 ? 148.904 127.048 152.241 1.00 32.13 1814 MET A CA 1
ATOM 8047 C C . MET A 1 1577 ? 149.476 127.536 153.565 1.00 44.27 1814 MET A C 1
ATOM 8048 O O . MET A 1 1577 ? 150.698 127.641 153.713 1.00 52.40 1814 MET A O 1
ATOM 8053 N N . LYS A 1 1578 ? 148.615 127.845 154.537 1.00 41.91 1815 LYS A N 1
ATOM 8054 C CA . LYS A 1 1578 ? 149.097 128.262 155.850 1.00 38.94 1815 LYS A CA 1
ATOM 8055 C C . LYS A 1 1578 ? 150.051 127.231 156.435 1.00 46.57 1815 LYS A C 1
ATOM 8056 O O . LYS A 1 1578 ? 151.100 127.576 156.986 1.00 51.37 1815 LYS A O 1
ATOM 8062 N N . ASP A 1 1579 ? 149.689 125.951 156.332 1.00 41.00 1816 ASP A N 1
ATOM 8063 C CA . ASP A 1 1579 ? 150.502 124.892 156.913 1.00 38.93 1816 ASP A CA 1
ATOM 8064 C C . ASP A 1 1579 ? 151.899 124.844 156.319 1.00 41.58 1816 ASP A C 1
ATOM 8065 O O . ASP A 1 1579 ? 152.818 124.332 156.967 1.00 51.81 1816 ASP A O 1
ATOM 8070 N N . THR A 1 1580 ? 152.081 125.353 155.105 1.00 39.81 1817 THR A N 1
ATOM 8071 C CA . THR A 1 1580 ? 153.402 125.433 154.505 1.00 39.24 1817 THR A CA 1
ATOM 8072 C C . THR A 1 1580 ? 154.142 126.708 154.883 1.00 48.52 1817 THR A C 1
ATOM 8073 O O . THR A 1 1580 ? 155.368 126.760 154.743 1.00 56.19 1817 THR A O 1
ATOM 8077 N N . LEU A 1 1581 ? 153.429 127.731 155.360 1.00 50.75 1818 LEU A N 1
ATOM 8078 C CA . LEU A 1 1581 ? 154.065 128.982 155.753 1.00 46.51 1818 LEU A CA 1
ATOM 8079 C C . LEU A 1 1581 ? 154.539 128.976 157.199 1.00 57.02 1818 LEU A C 1
ATOM 8080 O O . LEU A 1 1581 ? 155.280 129.882 157.593 1.00 63.13 1818 LEU A O 1
ATOM 8085 N N . ARG A 1 1582 ? 154.134 127.992 157.994 1.00 63.44 1819 ARG A N 1
ATOM 8086 C CA . ARG A 1 1582 ? 154.483 127.983 159.405 1.00 59.32 1819 ARG A CA 1
ATOM 8087 C C . ARG A 1 1582 ? 155.910 127.489 159.608 1.00 58.87 1819 ARG A C 1
ATOM 8088 O O . ARG A 1 1582 ? 156.374 126.559 158.942 1.00 64.70 1819 ARG A O 1
ATOM 8096 N N . GLU A 1 1583 ? 156.603 128.131 160.545 1.00 86.80 1820 GLU A N 1
ATOM 8097 C CA . GLU A 1 1583 ? 158.047 128.010 160.665 1.00 87.33 1820 GLU A CA 1
ATOM 8098 C C . GLU A 1 1583 ? 158.458 126.616 161.130 1.00 90.62 1820 GLU A C 1
ATOM 8099 O O . GLU A 1 1583 ? 157.685 125.875 161.744 1.00 93.15 1820 GLU A O 1
ATOM 8105 N N . CYS A 1 1584 ? 159.706 126.271 160.829 1.00 120.63 1821 CYS A N 1
ATOM 8106 C CA . CYS A 1 1584 ? 160.272 124.991 161.218 1.00 124.72 1821 CYS A CA 1
ATOM 8107 C C . CYS A 1 1584 ? 160.534 124.949 162.719 1.00 125.28 1821 CYS A C 1
ATOM 8108 O O . CYS A 1 1584 ? 160.698 125.977 163.381 1.00 123.64 1821 CYS A O 1
ATOM 8111 N N . SER A 1 1585 ? 160.576 123.733 163.252 1.00 154.82 1822 SER A N 1
ATOM 8112 C CA . SER A 1 1585 ? 160.929 123.532 164.646 1.00 155.66 1822 SER A CA 1
ATOM 8113 C C . SER A 1 1585 ? 162.435 123.672 164.836 1.00 156.52 1822 SER A C 1
ATOM 8114 O O . SER A 1 1585 ? 163.231 123.319 163.961 1.00 155.47 1822 SER A O 1
ATOM 8117 N N . ARG A 1 1586 ? 162.822 124.198 166.000 1.00 151.91 1823 ARG A N 1
ATOM 8118 C CA . ARG A 1 1586 ? 164.240 124.354 166.301 1.00 151.65 1823 ARG A CA 1
ATOM 8119 C C . ARG A 1 1586 ? 164.916 123.008 166.531 1.00 151.38 1823 ARG A C 1
ATOM 8120 O O . ARG A 1 1586 ? 166.142 122.903 166.413 1.00 149.88 1823 ARG A O 1
ATOM 8128 N N . GLU A 1 1587 ? 164.140 121.974 166.859 1.00 155.31 1824 GLU A N 1
ATOM 8129 C CA . GLU A 1 1587 ? 164.693 120.653 167.127 1.00 155.80 1824 GLU A CA 1
ATOM 8130 C C . GLU A 1 1587 ? 164.651 119.739 165.910 1.00 155.95 1824 GLU A C 1
ATOM 8131 O O . GLU A 1 1587 ? 165.477 118.824 165.804 1.00 154.77 1824 GLU A O 1
ATOM 8137 N N . ASP A 1 1588 ? 163.718 119.963 164.989 1.00 155.50 1825 ASP A N 1
ATOM 8138 C CA . ASP A 1 1588 ? 163.541 119.062 163.861 1.00 155.56 1825 ASP A CA 1
ATOM 8139 C C . ASP A 1 1588 ? 164.579 119.329 162.775 1.00 155.80 1825 ASP A C 1
ATOM 8140 O O . ASP A 1 1588 ? 165.149 120.419 162.668 1.00 155.24 1825 ASP A O 1
ATOM 8145 N N . LYS A 1 1589 ? 164.815 118.306 161.960 1.00 144.91 1826 LYS A N 1
ATOM 8146 C CA . LYS A 1 1589 ? 165.768 118.349 160.865 1.00 144.17 1826 LYS A CA 1
ATOM 8147 C C . LYS A 1 1589 ? 165.027 118.549 159.543 1.00 142.29 1826 LYS A C 1
ATOM 8148 O O . LYS A 1 1589 ? 163.826 118.833 159.513 1.00 141.16 1826 LYS A O 1
ATOM 8154 N N . HIS A 1 1590 ? 165.762 118.424 158.436 1.00 120.93 1827 HIS A N 1
ATOM 8155 C CA . HIS A 1 1590 ? 165.194 118.425 157.085 1.00 121.12 1827 HIS A CA 1
ATOM 8156 C C . HIS A 1 1590 ? 164.257 119.610 156.870 1.00 120.29 1827 HIS A C 1
ATOM 8157 O O . HIS A 1 1590 ? 163.228 119.503 156.200 1.00 120.58 1827 HIS A O 1
ATOM 8164 N N . CYS A 1 1591 ? 164.614 120.754 157.441 1.00 119.90 1828 CYS A N 1
ATOM 8165 C CA . CYS A 1 1591 ? 163.855 121.974 157.224 1.00 119.27 1828 CYS A CA 1
ATOM 8166 C C . CYS A 1 1591 ? 164.326 122.670 155.953 1.00 118.87 1828 CYS A C 1
ATOM 8167 O O . CYS A 1 1591 ? 165.477 122.537 155.533 1.00 121.10 1828 CYS A O 1
ATOM 8170 N N . LEU A 1 1592 ? 163.415 123.417 155.337 1.00 84.99 1829 LEU A N 1
ATOM 8171 C CA . LEU A 1 1592 ? 163.734 124.234 154.169 1.00 81.46 1829 LEU A CA 1
ATOM 8172 C C . LEU A 1 1592 ? 163.448 125.680 154.560 1.00 83.66 1829 LEU A C 1
ATOM 8173 O O . LEU A 1 1592 ? 162.297 126.048 154.811 1.00 79.85 1829 LEU A O 1
ATOM 8178 N N . SER A 1 1593 ? 164.500 126.497 154.607 1.00 84.87 1830 SER A N 1
ATOM 8179 C CA . SER A 1 1593 ? 164.378 127.834 155.174 1.00 86.60 1830 SER A CA 1
ATOM 8180 C C . SER A 1 1593 ? 163.534 128.767 154.317 1.00 83.46 1830 SER A C 1
ATOM 8181 O O . SER A 1 1593 ? 162.872 129.653 154.867 1.00 85.09 1830 SER A O 1
ATOM 8184 N N . TYR A 1 1594 ? 163.536 128.603 152.993 1.00 68.49 1831 TYR A N 1
ATOM 8185 C CA . TYR A 1 1594 ? 162.816 129.518 152.118 1.00 69.72 1831 TYR A CA 1
ATOM 8186 C C . TYR A 1 1594 ? 161.564 128.884 151.519 1.00 66.69 1831 TYR A C 1
ATOM 8187 O O . TYR A 1 1594 ? 161.111 129.306 150.450 1.00 67.10 1831 TYR A O 1
ATOM 8196 N N . LEU A 1 1595 ? 161.001 127.875 152.184 1.00 63.02 1832 LEU A N 1
ATOM 8197 C CA . LEU A 1 1595 ? 159.737 127.275 151.776 1.00 60.65 1832 LEU A CA 1
ATOM 8198 C C . LEU A 1 1595 ? 158.608 128.301 151.833 1.00 51.16 1832 LEU A C 1
ATOM 8199 O O . LEU A 1 1595 ? 157.758 128.325 150.934 1.00 51.52 1832 LEU A O 1
ATOM 8204 N N . PRO A 1 1596 ? 158.540 129.146 152.867 1.00 57.86 1833 PRO A N 1
ATOM 8205 C CA . PRO A 1 1596 ? 157.467 130.153 152.906 1.00 56.96 1833 PRO A CA 1
ATOM 8206 C C . PRO A 1 1596 ? 157.446 131.067 151.696 1.00 58.89 1833 PRO A C 1
ATOM 8207 O O . PRO A 1 1596 ? 156.368 131.540 151.316 1.00 62.36 1833 PRO A O 1
ATOM 8211 N N . ALA A 1 1597 ? 158.595 131.339 151.081 1.00 58.36 1834 ALA A N 1
ATOM 8212 C CA . ALA A 1 1597 ? 158.637 132.144 149.868 1.00 52.09 1834 ALA A CA 1
ATOM 8213 C C . ALA A 1 1597 ? 158.177 131.377 148.637 1.00 53.52 1834 ALA A C 1
ATOM 8214 O O . ALA A 1 1597 ? 157.593 131.973 147.727 1.00 55.32 1834 ALA A O 1
ATOM 8216 N N . LEU A 1 1598 ? 158.427 130.069 148.591 1.00 57.28 1835 LEU A N 1
ATOM 8217 C CA . LEU A 1 1598 ? 158.075 129.271 147.423 1.00 52.68 1835 LEU A CA 1
ATOM 8218 C C . LEU A 1 1598 ? 156.627 128.796 147.459 1.00 48.01 1835 LEU A C 1
ATOM 8219 O O . LEU A 1 1598 ? 156.057 128.490 146.408 1.00 52.00 1835 LEU A O 1
ATOM 8224 N N . SER A 1 1599 ? 156.025 128.709 148.644 1.00 47.79 1836 SER A N 1
ATOM 8225 C CA . SER A 1 1599 ? 154.659 128.199 148.743 1.00 41.15 1836 SER A CA 1
ATOM 8226 C C . SER A 1 1599 ? 153.650 129.070 148.012 1.00 50.88 1836 SER A C 1
ATOM 8227 O O . SER A 1 1599 ? 152.828 128.522 147.258 1.00 58.23 1836 SER A O 1
ATOM 8230 N N . PRO A 1 1600 ? 153.632 130.394 148.182 1.00 42.18 1837 PRO A N 1
ATOM 8231 C CA . PRO A 1 1600 ? 152.642 131.197 147.447 1.00 40.87 1837 PRO A CA 1
ATOM 8232 C C . PRO A 1 1600 ? 152.712 131.013 145.943 1.00 40.31 1837 PRO A C 1
ATOM 8233 O O . PRO A 1 1600 ? 151.671 130.984 145.277 1.00 41.72 1837 PRO A O 1
ATOM 8237 N N . VAL A 1 1601 ? 153.916 130.886 145.386 1.00 46.37 1838 VAL A N 1
ATOM 8238 C CA . VAL A 1 1601 ? 154.048 130.668 143.950 1.00 26.36 1838 VAL A CA 1
ATOM 8239 C C . VAL A 1 1601 ? 153.418 129.340 143.554 1.00 37.85 1838 VAL A C 1
ATOM 8240 O O . VAL A 1 1601 ? 152.740 129.240 142.526 1.00 47.40 1838 VAL A O 1
ATOM 8244 N N . TYR A 1 1602 ? 153.637 128.300 144.358 1.00 37.53 1839 TYR A N 1
ATOM 8245 C CA . TYR A 1 1602 ? 153.142 126.973 144.010 1.00 30.83 1839 TYR A CA 1
ATOM 8246 C C . TYR A 1 1602 ? 151.623 126.964 143.889 1.00 35.10 1839 TYR A C 1
ATOM 8247 O O . TYR A 1 1602 ? 151.073 126.498 142.887 1.00 44.04 1839 TYR A O 1
ATOM 8256 N N . PHE A 1 1603 ? 150.927 127.480 144.902 1.00 40.54 1840 PHE A N 1
ATOM 8257 C CA . PHE A 1 1603 ? 149.469 127.430 144.900 1.00 35.66 1840 PHE A CA 1
ATOM 8258 C C . PHE A 1 1603 ? 148.866 128.453 143.945 1.00 36.07 1840 PHE A C 1
ATOM 8259 O O . PHE A 1 1603 ? 147.856 128.172 143.293 1.00 49.08 1840 PHE A O 1
ATOM 8267 N N . VAL A 1 1604 ? 149.461 129.641 143.848 1.00 47.73 1841 VAL A N 1
ATOM 8268 C CA . VAL A 1 1604 ? 148.890 130.687 143.005 1.00 45.64 1841 VAL A CA 1
ATOM 8269 C C . VAL A 1 1604 ? 148.910 130.265 141.541 1.00 41.98 1841 VAL A C 1
ATOM 8270 O O . VAL A 1 1604 ? 147.923 130.432 140.817 1.00 47.95 1841 VAL A O 1
ATOM 8274 N N . THR A 1 1605 ? 150.034 129.714 141.079 1.00 41.05 1842 THR A N 1
ATOM 8275 C CA . THR A 1 1605 ? 150.130 129.314 139.679 1.00 35.15 1842 THR A CA 1
ATOM 8276 C C . THR A 1 1605 ? 149.211 128.139 139.372 1.00 37.96 1842 THR A C 1
ATOM 8277 O O . THR A 1 1605 ? 148.546 128.123 138.332 1.00 49.56 1842 THR A O 1
ATOM 8281 N N . PHE A 1 1606 ? 149.160 127.145 140.260 1.00 37.17 1843 PHE A N 1
ATOM 8282 C CA . PHE A 1 1606 ? 148.294 125.995 140.023 1.00 34.41 1843 PHE A CA 1
ATOM 8283 C C . PHE A 1 1606 ? 146.830 126.408 139.983 1.00 34.51 1843 PHE A C 1
ATOM 8284 O O . PHE A 1 1606 ? 146.066 125.933 139.137 1.00 42.26 1843 PHE A O 1
ATOM 8292 N N . VAL A 1 1607 ? 146.418 127.290 140.893 1.00 34.67 1844 VAL A N 1
ATOM 8293 C CA . VAL A 1 1607 ? 145.021 127.710 140.939 1.00 32.98 1844 VAL A CA 1
ATOM 8294 C C . VAL A 1 1607 ? 144.644 128.456 139.666 1.00 42.00 1844 VAL A C 1
ATOM 8295 O O . VAL A 1 1607 ? 143.582 128.214 139.081 1.00 47.66 1844 VAL A O 1
ATOM 8299 N N . LEU A 1 1608 ? 145.499 129.376 139.217 1.00 40.60 1845 LEU A N 1
ATOM 8300 C CA . LEU A 1 1608 ? 145.202 130.125 138.000 1.00 39.16 1845 LEU A CA 1
ATOM 8301 C C . LEU A 1 1608 ? 145.227 129.220 136.775 1.00 36.28 1845 LEU A C 1
ATOM 8302 O O . LEU A 1 1608 ? 144.346 129.303 135.912 1.00 53.97 1845 LEU A O 1
ATOM 8307 N N . VAL A 1 1609 ? 146.237 128.355 136.675 1.00 31.82 1846 VAL A N 1
ATOM 8308 C CA . VAL A 1 1609 ? 146.369 127.502 135.498 1.00 33.82 1846 VAL A CA 1
ATOM 8309 C C . VAL A 1 1609 ? 145.280 126.439 135.479 1.00 32.70 1846 VAL A C 1
ATOM 8310 O O . VAL A 1 1609 ? 144.726 126.120 134.422 1.00 43.76 1846 VAL A O 1
ATOM 8314 N N . ALA A 1 1610 ? 144.962 125.863 136.639 1.00 37.10 1847 ALA A N 1
ATOM 8315 C CA . ALA A 1 1610 ? 143.945 124.818 136.688 1.00 36.83 1847 ALA A CA 1
ATOM 8316 C C . ALA A 1 1610 ? 142.581 125.357 136.282 1.00 38.65 1847 ALA A C 1
ATOM 8317 O O . ALA A 1 1610 ? 141.821 124.680 135.583 1.00 43.41 1847 ALA A O 1
ATOM 8319 N N . GLN A 1 1611 ? 142.247 126.572 136.720 1.00 52.81 1848 GLN A N 1
ATOM 8320 C CA . GLN A 1 1611 ? 140.949 127.149 136.387 1.00 40.68 1848 GLN A CA 1
ATOM 8321 C C . GLN A 1 1611 ? 140.888 127.575 134.926 1.00 42.99 1848 GLN A C 1
ATOM 8322 O O . GLN A 1 1611 ? 139.847 127.429 134.278 1.00 54.57 1848 GLN A O 1
ATOM 8328 N N . PHE A 1 1612 ? 141.987 128.111 134.392 1.00 40.33 1849 PHE A N 1
ATOM 8329 C CA . PHE A 1 1612 ? 141.991 128.550 133.001 1.00 31.59 1849 PHE A CA 1
ATOM 8330 C C . PHE A 1 1612 ? 141.741 127.385 132.054 1.00 40.22 1849 PHE A C 1
ATOM 8331 O O . PHE A 1 1612 ? 141.035 127.532 131.051 1.00 53.82 1849 PHE A O 1
ATOM 8339 N N . VAL A 1 1613 ? 142.316 126.219 132.349 1.00 40.19 1850 VAL A N 1
ATOM 8340 C CA . VAL A 1 1613 ? 142.090 125.054 131.500 1.00 34.66 1850 VAL A CA 1
ATOM 8341 C C . VAL A 1 1613 ? 140.622 124.652 131.534 1.00 40.50 1850 VAL A C 1
ATOM 8342 O O . VAL A 1 1613 ? 140.033 124.315 130.501 1.00 58.57 1850 VAL A O 1
ATOM 8346 N N . LEU A 1 1614 ? 140.008 124.678 132.718 1.00 41.29 1851 LEU A N 1
ATOM 8347 C CA . LEU A 1 1614 ? 138.592 124.343 132.815 1.00 37.70 1851 LEU A CA 1
ATOM 8348 C C . LEU A 1 1614 ? 137.723 125.379 132.118 1.00 35.35 1851 LEU A C 1
ATOM 8349 O O . LEU A 1 1614 ? 136.663 125.037 131.585 1.00 48.78 1851 LEU A O 1
ATOM 8354 N N . VAL A 1 1615 ? 138.144 126.644 132.113 1.00 39.40 1852 VAL A N 1
ATOM 8355 C CA . VAL A 1 1615 ? 137.408 127.662 131.373 1.00 38.50 1852 VAL A CA 1
ATOM 8356 C C . VAL A 1 1615 ? 137.365 127.310 129.893 1.00 44.16 1852 VAL A C 1
ATOM 8357 O O . VAL A 1 1615 ? 136.322 127.430 129.243 1.00 49.28 1852 VAL A O 1
ATOM 8361 N N . ASN A 1 1616 ? 138.493 126.865 129.339 1.00 46.06 1853 ASN A N 1
ATOM 8362 C CA . ASN A 1 1616 ? 138.544 126.545 127.918 1.00 33.08 1853 ASN A CA 1
ATOM 8363 C C . ASN A 1 1616 ? 137.752 125.288 127.594 1.00 35.38 1853 ASN A C 1
ATOM 8364 O O . ASN A 1 1616 ? 137.406 125.061 126.431 1.00 53.33 1853 ASN A O 1
ATOM 8369 N N . VAL A 1 1617 ? 137.474 124.450 128.594 1.00 32.05 1854 VAL A N 1
ATOM 8370 C CA . VAL A 1 1617 ? 136.555 123.335 128.387 1.00 35.46 1854 VAL A CA 1
ATOM 8371 C C . VAL A 1 1617 ? 135.127 123.848 128.272 1.00 40.50 1854 VAL A C 1
ATOM 8372 O O . VAL A 1 1617 ? 134.347 123.378 127.436 1.00 43.05 1854 VAL A O 1
ATOM 8376 N N . VAL A 1 1618 ? 134.762 124.820 129.108 1.00 46.49 1855 VAL A N 1
ATOM 8377 C CA . VAL A 1 1618 ? 133.427 125.404 129.038 1.00 39.32 1855 VAL A CA 1
ATOM 8378 C C . VAL A 1 1618 ? 133.219 126.102 127.702 1.00 45.45 1855 VAL A C 1
ATOM 8379 O O . VAL A 1 1618 ? 132.156 125.984 127.084 1.00 56.81 1855 VAL A O 1
ATOM 8383 N N . VAL A 1 1619 ? 134.223 126.849 127.240 1.00 49.11 1856 VAL A N 1
ATOM 8384 C CA . VAL A 1 1619 ? 134.098 127.546 125.965 1.00 40.77 1856 VAL A CA 1
ATOM 8385 C C . VAL A 1 1619 ? 133.931 126.549 124.827 1.00 40.79 1856 VAL A C 1
ATOM 8386 O O . VAL A 1 1619 ? 133.097 126.740 123.937 1.00 55.67 1856 VAL A O 1
ATOM 8390 N N . ALA A 1 1620 ? 134.711 125.468 124.840 1.00 47.66 1857 ALA A N 1
ATOM 8391 C CA . ALA A 1 1620 ? 134.633 124.491 123.759 1.00 42.11 1857 ALA A CA 1
ATOM 8392 C C . ALA A 1 1620 ? 133.222 123.940 123.617 1.00 44.10 1857 ALA A C 1
ATOM 8393 O O . ALA A 1 1620 ? 132.718 123.783 122.499 1.00 51.79 1857 ALA A O 1
ATOM 8395 N N . VAL A 1 1621 ? 132.569 123.634 124.737 1.00 50.13 1858 VAL A N 1
ATOM 8396 C CA . VAL A 1 1621 ? 131.190 123.163 124.681 1.00 46.23 1858 VAL A CA 1
ATOM 8397 C C . VAL A 1 1621 ? 130.259 124.294 124.268 1.00 53.77 1858 VAL A C 1
ATOM 8398 O O . VAL A 1 1621 ? 129.309 124.086 123.505 1.00 61.98 1858 VAL A O 1
ATOM 8402 N N . LEU A 1 1622 ? 130.510 125.506 124.766 1.00 54.44 1859 LEU A N 1
ATOM 8403 C CA . LEU A 1 1622 ? 129.634 126.629 124.453 1.00 46.28 1859 LEU A CA 1
ATOM 8404 C C . LEU A 1 1622 ? 129.602 126.910 122.957 1.00 51.14 1859 LEU A C 1
ATOM 8405 O O . LEU A 1 1622 ? 128.526 127.089 122.379 1.00 61.19 1859 LEU A O 1
ATOM 8410 N N . MET A 1 1623 ? 130.768 126.951 122.311 1.00 64.20 1860 MET A N 1
ATOM 8411 C CA . MET A 1 1623 ? 130.803 127.262 120.886 1.00 59.49 1860 MET A CA 1
ATOM 8412 C C . MET A 1 1623 ? 130.094 126.183 120.080 1.00 58.86 1860 MET A C 1
ATOM 8413 O O . MET A 1 1623 ? 129.365 126.481 119.128 1.00 67.51 1860 MET A O 1
ATOM 8418 N N . LYS A 1 1624 ? 130.295 124.919 120.450 1.00 56.65 1861 LYS A N 1
ATOM 8419 C CA . LYS A 1 1624 ? 129.655 123.828 119.724 1.00 60.90 1861 LYS A CA 1
ATOM 8420 C C . LYS A 1 1624 ? 128.138 123.914 119.826 1.00 64.01 1861 LYS A C 1
ATOM 8421 O O . LYS A 1 1624 ? 127.427 123.650 118.850 1.00 68.25 1861 LYS A O 1
ATOM 8427 N N . HIS A 1 1625 ? 127.621 124.275 121.002 1.00 63.68 1862 HIS A N 1
ATOM 8428 C CA . HIS A 1 1625 ? 126.177 124.396 121.160 1.00 57.12 1862 HIS A CA 1
ATOM 8429 C C . HIS A 1 1625 ? 125.624 125.546 120.328 1.00 67.00 1862 HIS A C 1
ATOM 8430 O O . HIS A 1 1625 ? 124.485 125.483 119.853 1.00 72.24 1862 HIS A O 1
ATOM 8437 N N . LEU A 1 1626 ? 126.405 126.614 120.155 1.00 71.13 1863 LEU A N 1
ATOM 8438 C CA . LEU A 1 1626 ? 125.966 127.720 119.309 1.00 63.49 1863 LEU A CA 1
ATOM 8439 C C . LEU A 1 1626 ? 125.937 127.308 117.842 1.00 65.22 1863 LEU A C 1
ATOM 8440 O O . LEU A 1 1626 ? 124.954 127.559 117.134 1.00 69.85 1863 LEU A O 1
ATOM 8445 N N . GLU A 1 1627 ? 127.013 126.681 117.365 1.00 67.53 1864 GLU A N 1
ATOM 8446 C CA . GLU A 1 1627 ? 127.077 126.275 115.966 1.00 70.81 1864 GLU A CA 1
ATOM 8447 C C . GLU A 1 1627 ? 126.057 125.183 115.665 1.00 72.50 1864 GLU A C 1
ATOM 8448 O O . GLU A 1 1627 ? 125.498 125.135 114.564 1.00 74.53 1864 GLU A O 1
ATOM 8454 N N . GLU A 1 1628 ? 125.795 124.303 116.632 1.00 72.24 1865 GLU A N 1
ATOM 8455 C CA . GLU A 1 1628 ? 124.923 123.161 116.377 1.00 71.54 1865 GLU A CA 1
ATOM 8456 C C . GLU A 1 1628 ? 123.508 123.619 116.048 1.00 71.60 1865 GLU A C 1
ATOM 8457 O O . GLU A 1 1628 ? 122.706 122.852 115.503 1.00 77.27 1865 GLU A O 1
ATOM 8463 N N . SER A 1 1629 ? 123.185 124.868 116.360 1.00 75.48 1866 SER A N 1
ATOM 8464 C CA . SER A 1 1629 ? 121.865 125.407 116.068 1.00 81.67 1866 SER A CA 1
ATOM 8465 C C . SER A 1 1629 ? 121.934 126.436 114.944 1.00 78.93 1866 SER A C 1
ATOM 8466 O O . SER A 1 1629 ? 122.286 126.108 113.812 1.00 72.75 1866 SER A O 1
#

Organism: Homo sapiens (NCBI:txid9606)

Solvent-accessible surface area: 55555 Å² total; per-residue (Å²): 153,44,138,56,94,185,38,62,100,70,2,82,107,12,4,100,52,2,19,86,16,9,13,76,38,113,7,72,99,11,89,108,70,57,46,124,62,3,87,101,23,63,61,92,11,42,130,0,21,54,39,4,33,75,4,39,88,44,34,66,124,51,118,34,206,107,95,38,44,143,42,24,113,111,8,10,67,13,4,119,73,15,130,76,45,105,61,126,138,123,65,37,70,71,30,56,35,37,30,12,49,11,3,46,7,12,13,32,21,53,83,67,10,73,105,12,17,57,59,16,91,98,12,82,100,117,12,41,54,2,88,58,20,29,128,25,6,30,22,48,27,0,6,28,0,8,26,36,1,30,3,26,1,58,7,5,0,21,12,62,54,47,50,43,176,119,71,137,31,108,181,33,126,86,51,25,35,49,176,118,20,61,103,83,15,25,2,0,6,24,188,221,28,106,6,60,14,56,22,98,105,18,84,41,139,214,160,43,106,36,124,86,14,91,57,28,107,51,16,138,45,8,1,39,127,20,4,1,2,3,10,48,26,36,60,0,104,28,2,2,31,1,2,13,17,49,19,10,4,4,71,2,8,31,35,0,4,10,0,31,15,61,152,12,39,90,21,2,41,90,0,11,72,59,0,12,41,57,10,58,36,9,28,10,2,15,0,6,15,51,42,47,131,115,242,122,34,131,37,137,181,59,41,156,35,24,63,126,7,1,83,65,6,11,104,27,14,17,70,15,81,47,131,35,54,138,126,47,50,79,51,24,63,112,31,9,81,70,21,3,61,89,8,35,111,13,34,82,68,36,51,139,75,77,21,96,142,34,11,81,194,54,93,82,23,81,67,16,11,94,10,6,79,54,13,58,178,43,52,122,61,190,126,113,43,56,43,100,21,11,66,5,26,77,14,23,26,72,37,55,71,52,31,76,145,28,55,80,80,8,86,132,8,98,89,32,13,52,42,12,45,66,16,26,133,26,27,28,36,22,22,0,1,40,0,1,42,59,1,9,50,101,10,131,129,52,43,20,17,0,40,43,48,85,38,0,64,14,2,0,29,5,0,22,25,46,6,34,2,18,58,0,1,24,46,0,13,59,49,57,53,44,194,14,8,112,14,0,46,30,0,3,68,110,0,49,37,10,68,45,1,18,17,0,16,5,2,40,76,24,29,193,250,140,140,97,59,5,65,148,69,38,92,113,184,108,31,58,108,80,12,50,84,64,4,128,79,10,17,71,20,29,28,65,40,62,43,99,15,92,122,76,31,114,44,67,86,112,8,47,70,11,41,123,93,19,14,54,53,5,48,53,17,38,108,47,34,18,59,0,38,15,99,101,114,35,126,143,5,1,63,104,48,90,59,35,92,51,7,11,94,11,8,97,27,10,95,59,12,50,99,18,62,162,52,116,59,207,59,138,54,79,43,56,64,16,64,25,70,64,10,60,17,2,44,7,26,9,23,13,22,109,30,5,73,129,16,24,87,66,15,98,38,3,77,180,57,5,28,54,8,55,108,17,14,65,42,27,34,63,42,25,0,4,31,0,4,44,49,1,48,1,64,5,52,46,6,85,27,135,70,24,211,127,22,55,35,87,73,79,0,151,76,42,169,52,143,40,38,87,90,72,7,0,0,6,47,36,51,43,0,64,26,0,0,29,0,0,19,40,73,11,6,0,2,70,3,2,30,25,1,0,20,11,53,13,82,68,66,32,36,85,102,45,96,51,51,193,32,14,114,17,0,36,41,0,4,102,60,7,44,31,20,77,38,11,41,33,14,17,3,0,26,37,37,54,73,116,54,178,145,199,89,123,108,90,154,73,54,34,70,67,15,94,32,113,135,20,69,110,106,11,29,133,17,1,49,52,5,32,103,15,10,32,88,25,68,66,124,37,79,129,86,39,50,58,46,27,60,130,43,16,67,82,11,6,88,26,0,53,120,6,13,49,55,25,43,66,0,52,25,165,215,169,7,114,172,65,193,70,12,58,41,3,76,50,9,10,103,40,10,87,77,8,34,71,36,57,65,80,30,149,65,104,56,130,104,39,87,96,80,84,32,99,81,25,84,21,73,44,19,27,6,5,75,7,28,34,52,128,6,97,31,7,89,61,17,68,67,1,22,97,94,0,87,86,97,21,32,46,10,30,106,22,25,95,22,18,0,36,15,35,0,8,32,0,12,29,13,4,11,112,55,118,56,52,125,120,67,95,30,109,4,12,44,138,15,1,38,2,49,50,26,48,34,0,58,35,3,0,30,15,2,12,27,23,6,57,4,7,3,0,1,36,1,2,21,34,142,68,69,248,159,76,164,104,63,29,105,107,14,43,73,58,0,25,83,8,0,36,46,0,21,101,64,0,74,41,4,40,39,14,10,14,5,21,6,2,21,54,28,29,118,93,99

GO terms:
  GO:0005244 voltage-gated monoatomic ion channel activity (F, IDA)
  GO:0005245 voltage-gated calcium channel activity (F, IDA)
  GO:0005886 plasma membrane (C, IDA)
  GO:0055085 transmembrane transport (P, IDA)
  GO:0005886 plasma membrane (C, EXP)
  GO:0005245 voltage-gated calcium channel activity (F, IMP)
  GO:0005515 protein binding (F, IPI)
  GO:0008332 low voltage-gated calcium channel activity (F, TAS)
  GO:0005891 voltage-gated calcium channel complex (C, TAS)
  GO:0006936 muscle contraction (P, TAS)
  GO:0007520 myoblast fusion (P, TAS)
  GO:0008016 regulation of heart contraction (P, TAS)
  GO:0005886 plasma membrane (C, TAS)
  GO:0016020 membrane (C, IDA)
  GO:0042391 regulation of membrane potential (P, IDA)
  GO:0008332 low voltage-gated calcium channel activity (F, IDA)
  GO:0070509 calcium ion import (P, IDA)
  GO:0097110 scaffold protein binding (F, IPI)
  GO:0035865 cellular response to potassium ion (P, IEP)
  GO:0032870 cellular response to hormone stimulus (P, IEP)

InterPro domains:
  IPR005445 Voltage-dependent calcium channel, T-type, alpha-1 subunit [PR01629] (80-96)
  IPR005445 Voltage-dependent calcium channel, T-type, alpha-1 subunit [PR01629] (122-138)
  IPR005445 Voltage-dependent calcium channel, T-type, alpha-1 subunit [PR01629] (452-466)
  IPR005445 Voltage-dependent calcium channel, T-type, alpha-1 subunit [PR01629] (811-824)
  IPR005445 Voltage-dependent calcium channel, T-type, alpha-1 subunit [PR01629] (1566-1581)
  IPR005821 Ion transport domain [PF00520] (99-429)
  IPR005821 Ion transport domain [PF00520] (793-1021)
  IPR005821 Ion transport domain [PF00520] (1293-1565)
  IPR005821 Ion transport domain [PF00520] (1617-1870)
  IPR027359 Voltage-dependent channel domain superfamily [G3DSA:1.20.120.350] (93-219)
  IPR027359 Voltage-dependent channel domain superfamily [G3DSA:1.20.120.350] (784-904)
  IPR027359 Voltage-dependent channel domain superfamily [G3DSA:1.20.120.350] (1285-1418)
  IPR027359 Voltage-dependent channel domain superfamily [G3DSA:1.20.120.350] (1607-1732)
  IPR050599 Voltage-dependent calcium channel alpha-1 subunit [PTHR45628] (43-1885)

Secondary structure (DSSP, 8-state):
--SSHHHHHHHHHHHHHHHHHHHT--HHHHTT--SHHHHHHHHHHHHHHHHHHHHHHHHHHHH---HHHHHHHHHHHHHHHHHHHTT--TTHHHHGGGGGGGGGGHHHHSHHHHHHHHHHHHHGGGGHHHHHHHHHHHHHHHHHHHHHHTTGGGEEEEE-HHHHHHTT---S-SB---TT-TTS--PPPPTTSB-S--GGGPPPP---GGGGEEEEEE-S--HHHHTS--SSHHHHHHHHHHHHTTSSHHHHHHHHHHHTBGGGHHHHHHIIIIIIIIIHHHHHHHHHHHHHH---TTSHHHHHHHHHHHHHHHHHGGG-BTT--HHHHHHHHHHHHHHHHHHHHHHHHHHHHHHHHHHHTSHHHHHHHHHHHHHHHHHHT--HHHHGGGGGGGGHHHH-HHHHHHHHHHHHHHHHHHHHHHHHHHHHHHHHHHHHHHHTTT----SS--SSHHHHHHHHHHHHHTSSHHHHHHHHHHHT-GGGHHHHHHHHHHHHHHHHHHHHHHHHHHH--HHHHHHHHHT-TTHHHHHHHHHHHHHHHHHH--TT--TTSHHHHHHHHHHHHHHHHHHHHHHHHHHHH-SSSSTT-GGGSHHHHHHHHHHHHHHHHHHHHH---S-HHHHHHHHHHGGGGGGGHHHH-HHHHHHHHHHHHHTTTTHHHHHHHHHHHHHHHHHHHHHHTT--EEEESSS-TT--BHHHHHHTT-EEEE-SS--SBHHHHHHHHHHHHTTSSHHHHHHHHHH---TTB---TTS-GGGHHHHHHHHHHHHHHHHHHHHHHHHHHHHHHHH--HHHHHHHHHHHSTHHHHHHHHHHHHHHHHHHS--TT--HHHHHHHHHHHHHHHHHHHHHHHHHHHHH-HHHHHHSHHHHHHHHHHHHHHHHHHHHHHHHSS---S-HHHHHHHHHGGGGGGHHHHHH-HHHHHHHHHHHTTHHHHHHHHHHHHHHHHHHHHHHHHHHTT----SSS--SS--SSS--SSHHHHHHHHHHHHHTTTHHHHHHHHHSPPPSS-SS--TTHHHHHHHHHHHHHHHHHHHHHHHHHHHHHHHHHT-

Radius of gyration: 34.22 Å; Cα contacts (8 Å, |Δi|>4): 1099; chains: 1; bounding box: 95×102×84 Å

Nearest PDB structures (foldseek):
  9ayl-assembly1_A  TM=1.001E+00  e=0.000E+00  Homo sapiens
  9ayk-assembly1_A  TM=9.991E-01  e=0.000E+00  Homo sapiens
  6kzp-assembly1_A  TM=9.772E-01  e=4.041E-99  Homo sapiens
  7wll-assembly1_A  TM=9.691E-01  e=4.247E-100  Homo sapiens
  7fbs-assembly1_A  TM=8.688E-01  e=2.863E-50  Rattus norvegicus

B-factor: mean 82.25, std 34.03, range [19.82, 161.45]